Protein AF-A0A6V2D782-F1 (afdb_monomer)

Solvent-accessible surface area (backbone atoms only — not comparable to full-atom values): 64690 Å² total; per-residue (Å²): 134,88,86,92,82,90,89,81,91,81,90,84,87,89,80,93,81,90,79,91,82,93,90,82,91,89,84,89,88,83,86,89,87,86,86,83,92,83,88,86,86,84,87,84,86,88,84,93,75,94,70,86,82,79,79,68,56,70,67,58,53,47,34,75,73,65,77,50,77,82,76,84,70,82,79,63,99,72,60,80,83,54,64,54,49,36,45,28,46,38,37,25,34,32,34,75,52,55,61,30,48,61,46,50,52,53,38,48,48,33,35,40,63,30,46,91,39,35,28,56,50,98,46,83,47,19,17,33,5,10,22,37,27,31,32,51,34,57,71,33,52,40,48,54,37,35,75,74,69,72,39,83,66,71,59,88,57,37,33,32,43,21,45,29,36,24,36,60,97,37,71,64,60,41,53,52,51,51,50,47,45,52,47,48,38,46,74,71,20,33,31,75,76,52,77,42,77,58,59,68,49,70,90,73,53,16,68,69,38,58,81,62,48,50,50,46,32,31,42,36,38,27,47,75,39,88,40,72,66,57,59,70,56,43,50,36,50,36,49,45,41,51,45,45,37,50,54,52,42,30,73,74,64,36,87,87,39,56,64,45,77,40,18,65,30,43,37,38,40,35,51,60,23,38,24,38,43,75,41,50,59,60,28,33,48,65,69,64,39,82,60,44,26,20,26,34,34,40,25,27,27,31,19,46,26,64,93,74,66,44,50,85,77,17,32,36,45,74,41,36,38,71,27,38,39,55,68,25,47,60,12,56,45,51,50,54,55,12,41,64,63,62,50,40,17,88,86,53,40,85,54,33,63,56,58,57,70,56,54,61,79,90,47,51,64,60,56,30,50,40,38,46,50,52,45,47,38,50,48,21,89,55,49,64,71,56,48,48,49,50,38,45,43,51,52,49,91,73,38,82,87,59,53,69,51,52,41,22,37,51,58,38,40,52,37,67,44,60,50,66,36,37,42,26,29,39,37,39,41,79,64,50,41,45,36,35,36,29,18,50,81,37,62,36,65,43,26,37,39,30,36,72,87,44,38,39,42,37,25,48,65,81,79,41,58,81,91,71,50,77,87,42,52,69,44,78,53,65,66,50,52,41,39,46,47,37,35,36,52,88,75,48,33,74,53,54,47,68,57,56,47,49,57,61,28,62,73,52,70,35,54,61,28,40,73,74,30,46,40,49,45,69,61,53,26,72,71,49,84,88,79,76,71,82,83,74,69,89,62,42,42,29,52,37,24,41,37,71,49,27,46,54,51,47,64,56,39,45,46,38,10,30,74,67,40,30,74,57,86,85,78,82,66,73,45,44,37,43,53,71,49,44,95,62,74,66,60,79,64,62,32,50,40,80,52,54,32,61,55,56,38,37,20,42,42,63,79,86,47,44,63,59,43,44,59,55,33,60,38,30,40,53,59,43,75,34,47,82,92,58,52,76,38,26,50,23,43,35,38,69,57,44,67,38,49,74,56,42,51,54,41,51,72,42,66,45,66,41,99,88,72,46,80,69,41,37,44,45,82,43,73,37,44,35,62,51,93,52,56,44,67,38,55,53,56,42,54,53,48,50,30,52,54,49,54,48,46,50,58,33,58,98,90,55,79,35,32,36,22,38,32,44,26,32,83,77,42,53,85,67,18,40,59,53,57,61,57,54,53,40,9,28,35,41,45,48,25,40,75,70,28,45,45,48,52,30,28,37,32,36,38,29,53,62,42,66,51,51,64,41,54,48,48,35,27,18,40,42,36,65,35,36,24,34,58,47,41,53,51,50,51,44,47,37,47,75,72,42,54,45,35,75,71,69,75,48,86,81,55,62,67,56,31,51,50,20,32,47,47,8,41,50,55,39,40,45,47,55,37,10,10,43,24,43,44,42,45,54,28,43,35,42,28,50,65,39,39,36,50,20,44,23,66,72,57,31,63,55,25,42,67,88,52,51,56,90,43,61,62,44,42,65,59,56,50,41,52,27,51,50,52,23,37,40,50,33,51,53,99,47,94,87,57,77,62,64,61,48,64,57,25,72,92,49,86,39,91,95,33,43,56,41,44,80,40,74,71,30,54,52,24,43,50,46,15,72,75,68,71,36,66,66,34,40,51,51,19,50,51,48,36,58,54,29,29,46,48,25,41,73,62,36,75,58,77,87,84,80,58,80,92,75,67,74,63,78,86,78,48,84,54,68,73,60,58,41,43,77,41,63,52,72,67,51,23,52,56,82,44,54,68,67,62,54,38,49,48,11,35,53,21,53,75,51,59,20,36,16,33,29,18,70,22,23,69,65,73,79,30,68,82,48,67,42,39,35,40,26,36,49,46,38,50,62,48,30,37,69,42,68,73,52,49,54,60,30,55,26,38,31,41,45,70,35,38,30,79,48,58,26,45,38,62,76,45,62,15,90,54,22,42,65,68,44,10,62,38,31,73,51,65,55,54,48,61,44,71,29,47,27,28,40,97,70,29,49,26,58,56,36,46,32,50,50,52,51,53,52,35,73,52,24,76,87,35,48,47,28,46,26,41,45,38,60,83,51,42,70,35,50,48,46,33,56,53,67,63,40,96,59,49,78,39,77,33,57,23,69,84,44,63,63,80,67,51,47,84,60,57,68,63,54,78,68,54,77,83,74,82,78,89,84,90,82,83,87,83,85,91,84,88,87,82,88,79,92,85,84,82,87,89,86,86,88,81,92,79,90,80,93,131

Organism: NCBI:txid49249

Radius of gyration: 34.77 Å; Cα contacts (8 Å, |Δi|>4): 2317; chains: 1; bounding box: 112×91×104 Å

Secondary structure (DSSP, 8-state):
---------------------------------------------------------HHHHHHHHH----------S--GGG--EEEEEEEEEETT---BHHHHHHHHHHHHTTGGGS-B-SSTT-BS-EEEEEE--HHHHHHHHHHHHS----STTSEEEEEEEE-TT-HHHHHHHHHHHHHHHHHTT-EEEEEEEPPB--TT--HHHHHT--EEEEEEEES-SS----HHHHHHHHHHHHHHHHHHHHHHH-TT---EES--BSSEEEEEES--GGGHHHHBGGGG-TT--BSEEEEEEEEESSS---GGGSS--SSEEEEE--TTHHHHHHHHHHHTTT--BTTTBGGGGGG-----SSS-HHHHHHHHHHHHHHHSS--HHHHHHHHS--S-TT-TTS-HHHHHHHHHHHTT-----SSEEEEEESSSEEEEEE-TT--S--EEEEETTSEEEEESSS--STT--TTTEEEEEE--TTPEEEEETTTTEEEPHHHHHHHHHTSS-HHHHHHHH-EEHHHHHHTS----PPPP-TTHHHHHHHTT--HHHIIIIIHHHHHHSSPPP--S---BPPGGG-SS---GGGGEEE----SSSPPP-TTTSGGG-B--EEES----TTSPP-GGGG-SEEES-SB--HHHHHHHTSEEEPTTS-EEEEEEEEE-EEETT-HHHHHHHHHHHHHHHHHHHHH-SBTB---SEEEEE-TT-BTTEEEPPHHHHHHHHHHHHHHTT-GGGSEEEEE-SS--SHHHHHHHHHTT-SEEE-HHHHHHHHHHHHTTHHHHHHSS---HHHHHHHHHHHHHHHHHHHHHTTT--BHHHHTT---EEESSB-HHHHHHHSTT-EESS--B-HHHHHHHHHHHHHHHS-SSTTS--S-----SSS--TTSS-BSS-HHHHHHHHHHHHH--HHHHHHHHHHHHHHHHHH-HHHH------GGG---GGGSPPHHHHGGG-B-----BTTB-HHHHHHHHHHHHHHT-B-B-GGG---GGGGGSTT--SEEEE-TT-TT--HHHHHT-SEEEEE---TTSTTS--EE-GGG--HHHHHHHTS-TT--EE--SS-TT-SSHHHHHHHHHHHHHH-TT-EEEEEEE-SSSHHHHHHHHHHH-S-EEEEEPPTT--THHHHHHHHHHTTTTTS---------------------------------

InterPro domains:
  IPR002932 Glutamate synthase domain [PF01645] (911-1126)
  IPR002932 Glutamate synthase domain [cd02808] (906-1114)
  IPR006982 Glutamate synthase, central-N [PF04898] (543-842)
  IPR013785 Aldolase-type TIM barrel [G3DSA:3.20.20.70] (522-887)
  IPR013785 Aldolase-type TIM barrel [G3DSA:3.20.20.70] (888-1135)
  IPR017932 Glutamine amidotransferase type 2 domain [PF00310] (87-513)
  IPR017932 Glutamine amidotransferase type 2 domain [PS51278] (87-490)
  IPR029055 Nucleophile aminohydrolases, N-terminal [G3DSA:3.60.20.10] (87-521)
  IPR029055 Nucleophile aminohydrolases, N-terminal [SSF56235] (87-515)
  IPR050711 Electron transfer and nitrogen metabolism enzyme [PTHR11938] (83-1122)

Mean predicted aligned error: 10.86 Å

Foldseek 3Di:
DDDDDDDDDDDDDDDDDDDDDDDDDDDDDDDDDDDDDDDDDDDDDDDDDDDPPPDDPPQVVVCVVPVDDPPPDPDDLDDPLLKFKFWWKKKKFFLQFDWALVSLVLQLLLQQLGLLVWFAFPDNLFTLKKWKKFWDLQQLVQVVLCVPQVDGADDQLFKKKWKKFAFPPDPPLVVVLVVLLCVLCVVVFKDWRDKAFFDFDCVSHDDQQVVGPTRIIMTMIGCPGRHHDGSLVVLLSQLLSQLLSLVVSCVVQNNPRRIHIQEIHSTMYMQMFSGRSNRRCRGGVSSVDNSRIGRMMMIMHMHILDNRHGGQQHDDGHWKDKGWAQLLQLLQLLLLQLLLVFAAFPVCGVPVNSLPPLADSSHGSNSSVVSVLSCQCRRFPDHSVLSCCLQQPALQDLDPPDDPLLNLSNLLSLLAGDHSDFFIWMWGDPNQKTKIATHNQNLAWKWWWAFPSRMIIMISDPCSGPPPDPVGTPDTGTHDRRFMWMRGNVVSDIDGRCRSSNVVSPPDPSVVLLVQQEAELVVLLVPDPPPPDDDDPPLLLLLCLLLPHFPCCLQQAQLCLLQVLAGGDDDDFFFFAQQLLWPAQDAQLSQKDFFFDFQAFAFFFCPPVVSLFAAKHFFFAAHHSRYDDDSVSNLTYIDRFQADEPSSVVSQCDFDAHPVRDTSAHEAEQAQKFFPPPALVRNVVSLVVLQVVQVDQLPDDDPDHHGREYEHEPVPDDLGIFGDRLLLSLLLNLVSCSVVSNLNRHAYEYEHCNDAHLSSVLRSQLSAHRHYHNPSNLVSQVVCLVVVVSCVVNVDHDDSVSSVVSSSSNSVSSNSLSCSRHPHRYSSSSGNSNSIAGEADDPVSCVNGPPPHHYPHHHDDSNNNVVSSSSSSCLSVPPDPPDDSDRHHLQSSHDDVVHTQGLDDPLLVVLVVCCVVPVDPPSVVVNVVSNLVSCLSHHPLNVDDDDDDPVPDDDPVVDDDPLVVLQPDEDDQQADLNDDPCVLQVRQLVSLVSNHFYEHHPQADDLVCLVDSSQGQEYEAEQLRFLPDLSSLQSHQAYEYELAAQSDRSFFDWHQQQSQDPVSCVNRVHDHSDIDGGTSGNSQRRHLSSVLVVVVVSCVSHVNHAYEYEDEDDSSVSSVVSSNVSSHDHHYHYHYRSHHDDVSCVVPVVVPVVPVVDDDDDDDDDDDDDDDDDDDDDDDDDDDDDDDDDD

Structure (mmCIF, N/CA/C/O backbone):
data_AF-A0A6V2D782-F1
#
_entry.id   AF-A0A6V2D782-F1
#
loop_
_atom_site.group_PDB
_atom_site.id
_atom_site.type_symbol
_atom_site.label_atom_id
_atom_site.label_alt_id
_atom_site.label_comp_id
_atom_site.label_asym_id
_atom_site.label_entity_id
_atom_site.label_seq_id
_atom_site.pdbx_PDB_ins_code
_atom_site.Cartn_x
_atom_site.Cartn_y
_atom_site.Cartn_z
_atom_site.occupancy
_atom_site.B_iso_or_equiv
_atom_site.auth_seq_id
_atom_site.auth_comp_id
_atom_site.auth_asym_id
_atom_site.auth_atom_id
_atom_site.pdbx_PDB_model_num
ATOM 1 N N . MET A 1 1 ? 32.384 -57.437 3.847 1.00 28.00 1 MET A N 1
ATOM 2 C CA . MET A 1 1 ? 32.732 -57.775 2.446 1.00 28.00 1 MET A CA 1
ATOM 3 C C . MET A 1 1 ? 33.360 -56.510 1.865 1.00 28.00 1 MET A C 1
ATOM 5 O O . MET A 1 1 ? 32.739 -55.470 2.005 1.00 28.00 1 MET A O 1
ATOM 9 N N . TYR A 1 2 ? 34.686 -56.462 1.673 1.00 23.55 2 TYR A N 1
ATOM 10 C CA . TYR A 1 2 ? 35.401 -56.745 0.404 1.00 23.55 2 TYR A CA 1
ATOM 11 C C . TYR A 1 2 ? 34.936 -55.824 -0.746 1.00 23.55 2 TYR A C 1
ATOM 13 O O . TYR A 1 2 ? 33.746 -55.821 -1.023 1.00 23.55 2 TYR A O 1
ATOM 21 N N . SER A 1 3 ? 35.777 -55.041 -1.443 1.00 24.94 3 SER A N 1
ATOM 22 C CA . SER A 1 3 ? 37.262 -54.944 -1.563 1.00 24.94 3 SER A CA 1
ATOM 23 C C . SER A 1 3 ? 37.785 -53.497 -1.344 1.00 24.94 3 SER A C 1
ATOM 25 O O . SER A 1 3 ? 36.999 -52.575 -1.500 1.00 24.94 3 SER A O 1
ATOM 27 N N . ALA A 1 4 ? 39.032 -53.134 -0.982 1.00 28.69 4 ALA A N 1
ATOM 28 C CA . ALA A 1 4 ? 40.374 -53.759 -0.885 1.00 28.69 4 ALA A CA 1
ATOM 29 C C . ALA A 1 4 ? 41.418 -53.398 -1.990 1.00 28.69 4 ALA A C 1
ATOM 31 O O . ALA A 1 4 ? 41.543 -54.129 -2.965 1.00 28.69 4 ALA A O 1
ATOM 32 N N . ALA A 1 5 ? 42.222 -52.337 -1.762 1.00 27.75 5 ALA A N 1
ATOM 33 C CA . ALA A 1 5 ? 43.627 -52.090 -2.202 1.00 27.75 5 ALA A CA 1
ATOM 34 C C . ALA A 1 5 ? 44.114 -50.760 -1.541 1.00 27.75 5 ALA A C 1
ATOM 36 O O . ALA A 1 5 ? 43.370 -49.790 -1.596 1.00 27.75 5 ALA A O 1
ATOM 37 N N . ALA A 1 6 ? 45.188 -50.628 -0.734 1.00 29.55 6 ALA A N 1
ATOM 38 C CA . ALA A 1 6 ? 46.636 -50.918 -0.894 1.00 29.55 6 ALA A CA 1
ATOM 39 C C . ALA A 1 6 ? 47.326 -49.935 -1.882 1.00 29.55 6 ALA A C 1
ATOM 41 O O . ALA A 1 6 ? 46.856 -49.828 -3.005 1.00 29.55 6 ALA A O 1
ATOM 42 N N . ARG A 1 7 ? 48.415 -49.184 -1.591 1.00 27.42 7 ARG A N 1
ATOM 43 C CA . ARG A 1 7 ? 49.637 -49.317 -0.729 1.00 27.42 7 ARG A CA 1
ATOM 44 C C . ARG A 1 7 ? 50.225 -47.902 -0.393 1.00 27.42 7 ARG A C 1
ATOM 46 O O . ARG A 1 7 ? 49.743 -46.948 -0.981 1.00 27.42 7 ARG A O 1
ATOM 53 N N . ALA A 1 8 ? 51.319 -47.651 0.361 1.00 26.44 8 ALA A N 1
ATOM 54 C CA . ALA A 1 8 ? 51.933 -48.220 1.589 1.00 26.44 8 ALA A CA 1
ATOM 55 C C . ALA A 1 8 ? 53.230 -47.437 1.996 1.00 26.44 8 ALA A C 1
ATOM 57 O O . ALA A 1 8 ? 53.969 -47.049 1.100 1.00 26.44 8 ALA A O 1
ATOM 58 N N . SER A 1 9 ? 53.594 -47.393 3.301 1.00 26.50 9 SER A N 1
ATOM 59 C CA . SER A 1 9 ? 54.985 -47.214 3.850 1.00 26.50 9 SER A CA 1
ATOM 60 C C . SER A 1 9 ? 55.718 -45.847 3.660 1.00 26.50 9 SER A C 1
ATOM 62 O O . SER A 1 9 ? 55.385 -45.117 2.743 1.00 26.50 9 SER A O 1
ATOM 64 N N . ARG A 1 10 ? 56.749 -45.412 4.434 1.00 27.27 10 ARG A N 1
ATOM 65 C CA . ARG A 1 10 ? 57.406 -45.839 5.714 1.00 27.27 10 ARG A CA 1
ATOM 66 C C . ARG A 1 10 ? 58.369 -44.736 6.260 1.00 27.27 10 ARG A C 1
ATOM 68 O O . ARG A 1 10 ? 59.009 -44.085 5.452 1.00 27.27 10 ARG A O 1
ATOM 75 N N . GLN A 1 11 ? 58.609 -44.722 7.590 1.00 25.75 11 GLN A N 1
ATOM 76 C CA . GLN A 1 11 ? 59.850 -44.292 8.317 1.00 25.75 11 GLN A CA 1
ATOM 77 C C . GLN A 1 11 ? 60.359 -42.815 8.222 1.00 25.75 11 GLN A C 1
ATOM 79 O O . GLN A 1 11 ? 59.979 -42.097 7.314 1.00 25.75 11 GLN A O 1
ATOM 84 N N . ALA A 1 12 ? 61.272 -42.296 9.078 1.00 25.50 12 ALA A N 1
ATOM 85 C CA . ALA A 1 12 ? 61.469 -42.436 10.547 1.00 25.50 12 ALA A CA 1
ATOM 86 C C . ALA A 1 12 ? 62.573 -41.488 11.136 1.00 25.50 12 ALA A C 1
ATOM 88 O O . ALA A 1 12 ? 63.664 -41.419 10.588 1.00 25.50 12 ALA A O 1
ATOM 89 N N . ALA A 1 13 ? 62.332 -40.965 12.357 1.00 26.39 13 ALA A N 1
ATOM 90 C CA . ALA A 1 13 ? 63.282 -40.761 13.488 1.00 26.39 13 ALA A CA 1
ATOM 91 C C . ALA A 1 13 ? 64.352 -39.614 13.564 1.00 26.39 13 ALA A C 1
ATOM 93 O O . ALA A 1 13 ? 65.091 -39.363 12.623 1.00 26.39 13 ALA A O 1
ATOM 94 N N . ARG A 1 14 ? 64.545 -39.123 14.821 1.00 25.75 14 ARG A N 1
ATOM 95 C CA . ARG A 1 14 ? 65.728 -38.439 15.456 1.00 25.75 14 ARG A CA 1
ATOM 96 C C . ARG A 1 14 ? 66.044 -36.961 15.077 1.00 25.75 14 ARG A C 1
ATOM 98 O O . ARG A 1 14 ? 65.779 -36.568 13.957 1.00 25.75 14 ARG A O 1
ATOM 105 N N . SER A 1 15 ? 66.643 -36.095 15.931 1.00 25.30 15 SER A N 1
ATOM 106 C CA . SER A 1 15 ? 66.883 -36.074 17.412 1.00 25.30 15 SER A CA 1
ATOM 107 C C . SER A 1 15 ? 67.608 -34.783 17.911 1.00 25.30 15 SER A C 1
ATOM 109 O O . SER A 1 15 ? 68.404 -34.265 17.140 1.00 25.30 15 SER A O 1
ATOM 111 N N . VAL A 1 16 ? 67.533 -34.449 19.230 1.00 26.02 16 VAL A N 1
ATOM 112 C CA . VAL A 1 16 ? 68.593 -33.752 20.060 1.00 26.02 16 VAL A CA 1
ATOM 113 C C . VAL A 1 16 ? 68.831 -32.224 19.806 1.00 26.02 16 VAL A C 1
ATOM 115 O O . VAL A 1 16 ? 68.754 -31.802 18.666 1.00 26.02 16 VAL A O 1
ATOM 118 N N . SER A 1 17 ? 69.158 -31.308 20.759 1.00 25.42 17 SER A N 1
ATOM 119 C CA . SER A 1 17 ? 69.140 -31.265 22.257 1.00 25.42 17 SER A CA 1
ATOM 120 C C . SER A 1 17 ? 69.505 -29.868 22.870 1.00 25.42 17 SER A C 1
ATOM 122 O O . SER A 1 17 ? 70.147 -29.095 22.171 1.00 25.42 17 SER A O 1
ATOM 124 N N . ARG A 1 18 ? 69.295 -29.672 24.204 1.00 26.00 18 ARG A N 1
ATOM 125 C CA . ARG A 1 18 ? 70.013 -28.750 25.167 1.00 26.00 18 ARG A CA 1
ATOM 126 C C . ARG A 1 18 ? 69.825 -27.206 25.028 1.00 26.00 18 ARG A C 1
ATOM 128 O O . ARG A 1 18 ? 69.526 -26.747 23.940 1.00 26.00 18 ARG A O 1
ATOM 135 N N . SER A 1 19 ? 70.009 -26.337 26.052 1.00 25.30 19 SER A N 1
ATOM 136 C CA . SER A 1 19 ? 70.059 -26.446 27.548 1.00 25.30 19 SER A CA 1
ATOM 137 C C . SER A 1 19 ? 70.097 -25.055 28.263 1.00 25.30 19 SER A C 1
ATOM 139 O O . SER A 1 19 ? 70.418 -24.072 27.608 1.00 25.30 19 SER A O 1
ATOM 141 N N . SER A 1 20 ? 69.962 -25.022 29.617 1.00 25.88 20 SER A N 1
ATOM 142 C CA . SER A 1 20 ? 70.553 -24.039 30.601 1.00 25.88 20 SER A CA 1
ATOM 143 C C . SER A 1 20 ? 70.049 -22.555 30.626 1.00 25.88 20 SER A C 1
ATOM 145 O O . SER A 1 20 ? 69.699 -22.048 29.575 1.00 25.88 20 SER A O 1
ATOM 147 N N . THR A 1 21 ? 69.981 -21.754 31.728 1.00 26.00 21 THR A N 1
ATOM 148 C CA . THR A 1 21 ? 70.250 -21.889 33.206 1.00 26.00 21 THR A CA 1
ATOM 149 C C . THR A 1 21 ? 69.784 -20.654 34.053 1.00 26.00 21 THR A C 1
ATOM 151 O O . THR A 1 21 ? 69.797 -19.560 33.508 1.00 26.00 21 THR A O 1
ATOM 154 N N . LEU A 1 22 ? 69.606 -20.804 35.398 1.00 25.20 22 LEU A N 1
ATOM 155 C CA . LEU A 1 22 ? 69.752 -19.773 36.499 1.00 25.20 22 LEU A CA 1
ATOM 156 C C . LEU A 1 22 ? 68.727 -18.578 36.549 1.00 25.20 22 LEU A C 1
ATOM 158 O O . LEU A 1 22 ? 68.040 -18.366 35.566 1.00 25.20 22 LEU A O 1
ATOM 162 N N . SER A 1 23 ? 68.533 -17.710 37.581 1.00 24.89 23 SER A N 1
ATOM 163 C CA . SER A 1 23 ? 68.761 -17.601 39.069 1.00 24.89 23 SER A CA 1
ATOM 164 C C . SER A 1 23 ? 68.428 -16.136 39.527 1.00 24.89 23 SER A C 1
ATOM 166 O O . SER A 1 23 ? 68.681 -15.255 38.719 1.00 24.89 23 SER A O 1
ATOM 168 N N . ARG A 1 24 ? 67.980 -15.680 40.729 1.00 26.34 24 ARG A N 1
ATOM 169 C CA . ARG A 1 24 ? 67.422 -16.174 42.033 1.00 26.34 24 ARG A CA 1
ATOM 170 C C . ARG A 1 24 ? 66.921 -14.945 42.874 1.00 26.34 24 ARG A C 1
ATOM 172 O O . ARG A 1 24 ? 67.710 -14.019 42.992 1.00 26.34 24 ARG A O 1
ATOM 179 N N . ARG A 1 25 ? 65.802 -15.055 43.639 1.00 26.23 25 ARG A N 1
ATOM 180 C CA . ARG A 1 25 ? 65.473 -14.325 44.928 1.00 26.23 25 ARG A CA 1
ATOM 181 C C . ARG A 1 25 ? 65.303 -12.769 44.882 1.00 26.23 25 ARG A C 1
ATOM 183 O O . ARG A 1 25 ? 65.752 -12.169 43.923 1.00 26.23 25 ARG A O 1
ATOM 190 N N . SER A 1 26 ? 64.695 -12.016 45.831 1.00 24.44 26 SER A N 1
ATOM 191 C CA . SER A 1 26 ? 63.866 -12.190 47.078 1.00 24.44 26 SER A CA 1
ATOM 192 C C . SER A 1 26 ? 63.462 -10.781 47.631 1.00 24.44 26 SER A C 1
ATOM 194 O O . SER A 1 26 ? 64.194 -9.852 47.318 1.00 24.44 26 SER A O 1
ATOM 196 N N . SER A 1 27 ? 62.478 -10.492 48.515 1.00 24.42 27 SER A N 1
ATOM 197 C CA . SER A 1 27 ? 61.271 -11.165 49.080 1.00 24.42 27 SER A CA 1
ATOM 198 C C . SER A 1 27 ? 60.532 -10.243 50.103 1.00 24.42 27 SER A C 1
ATOM 200 O O . SER A 1 27 ? 61.209 -9.432 50.725 1.00 24.42 27 SER A O 1
ATOM 202 N N . ALA A 1 28 ? 59.243 -10.507 50.408 1.00 24.42 28 ALA A N 1
ATOM 203 C CA . ALA A 1 28 ? 58.399 -9.944 51.506 1.00 24.42 28 ALA A CA 1
ATOM 204 C C . ALA A 1 28 ? 57.869 -8.492 51.329 1.00 24.42 28 ALA A C 1
ATOM 206 O O . ALA A 1 28 ? 58.531 -7.679 50.697 1.00 24.42 28 ALA A O 1
ATOM 207 N N . HIS A 1 29 ? 56.690 -8.078 51.834 1.00 25.06 29 HIS A N 1
ATOM 208 C CA . HIS A 1 29 ? 55.592 -8.739 52.598 1.00 25.06 29 HIS A CA 1
ATOM 209 C C . HIS A 1 29 ? 54.271 -8.757 51.736 1.00 25.06 29 HIS A C 1
ATOM 211 O O . HIS A 1 29 ? 54.420 -8.861 50.524 1.00 25.06 29 HIS A O 1
ATOM 217 N N . THR A 1 30 ? 52.977 -8.767 52.145 1.00 24.67 30 THR A N 1
ATOM 218 C CA . THR A 1 30 ? 52.247 -8.621 53.437 1.00 24.67 30 THR A CA 1
ATOM 219 C C . THR A 1 30 ? 50.833 -9.270 53.398 1.00 24.67 30 THR A C 1
ATOM 221 O O . THR A 1 30 ? 50.215 -9.346 52.346 1.00 24.67 30 THR A O 1
ATOM 224 N N . LEU A 1 31 ? 50.336 -9.716 54.565 1.00 25.03 31 LEU A N 1
ATOM 225 C CA . LEU A 1 31 ? 48.947 -10.049 54.988 1.00 25.03 31 LEU A CA 1
ATOM 226 C C . LEU A 1 31 ? 47.845 -10.477 53.973 1.00 25.03 31 LEU A C 1
ATOM 228 O O . LEU A 1 31 ? 47.102 -9.672 53.422 1.00 25.03 31 LEU A O 1
ATOM 232 N N . THR A 1 32 ? 47.638 -11.798 53.926 1.00 24.19 32 THR A N 1
ATOM 233 C CA . THR A 1 32 ? 46.363 -12.565 53.916 1.00 24.19 32 THR A CA 1
ATOM 234 C C . THR A 1 32 ? 44.996 -11.868 53.735 1.00 24.19 32 THR A C 1
ATOM 236 O O . THR A 1 32 ? 44.562 -11.097 54.594 1.00 24.19 32 THR A O 1
ATOM 239 N N . ARG A 1 33 ? 44.186 -12.390 52.794 1.00 25.08 33 ARG A N 1
ATOM 240 C CA . ARG A 1 33 ? 42.712 -12.472 52.917 1.00 25.08 33 ARG A CA 1
ATOM 241 C C . ARG A 1 33 ? 42.146 -13.662 52.119 1.00 25.08 33 ARG A C 1
ATOM 243 O O . ARG A 1 33 ? 42.629 -13.957 51.032 1.00 25.08 33 ARG A O 1
ATOM 250 N N . SER A 1 34 ? 41.115 -14.320 52.644 1.00 25.48 34 SER A N 1
ATOM 251 C CA . SER A 1 34 ? 40.312 -15.369 51.987 1.00 25.48 34 SER A CA 1
ATOM 252 C C . SER A 1 34 ? 38.827 -14.964 52.018 1.00 25.48 34 SER A C 1
ATOM 254 O O . SER A 1 34 ? 38.442 -14.127 52.830 1.00 25.48 34 SER A O 1
ATOM 256 N N . SER A 1 35 ? 37.917 -15.485 51.190 1.00 24.69 35 SER A N 1
ATOM 257 C CA . SER A 1 35 ? 38.051 -16.117 49.865 1.00 24.69 35 SER A CA 1
ATOM 258 C C . SER A 1 35 ? 36.658 -16.187 49.220 1.00 24.69 35 SER A C 1
ATOM 260 O O . SER A 1 35 ? 35.777 -16.838 49.779 1.00 24.69 35 SER A O 1
ATOM 262 N N . ARG A 1 36 ? 36.461 -15.584 48.043 1.00 24.28 36 ARG A N 1
ATOM 263 C CA . ARG A 1 36 ? 35.363 -15.877 47.097 1.00 24.28 36 ARG A CA 1
ATOM 264 C C . ARG A 1 36 ? 35.877 -15.574 45.688 1.00 24.28 36 ARG A C 1
ATOM 266 O O . ARG A 1 36 ? 36.640 -14.629 45.515 1.00 24.28 36 ARG A O 1
ATOM 273 N N . ILE A 1 37 ? 35.553 -16.439 44.732 1.00 26.70 37 ILE A N 1
ATOM 274 C CA . ILE A 1 37 ? 36.231 -16.506 43.429 1.00 26.70 37 ILE A CA 1
ATOM 275 C C . ILE A 1 37 ? 35.490 -15.653 42.396 1.00 26.70 37 ILE A C 1
ATOM 277 O O . ILE A 1 37 ? 34.273 -15.750 42.271 1.00 26.70 37 ILE A O 1
ATOM 281 N N . ALA A 1 38 ? 36.252 -14.875 41.630 1.00 21.59 38 ALA A N 1
ATOM 282 C CA . ALA A 1 38 ? 35.842 -14.233 40.385 1.00 21.59 38 ALA A CA 1
ATOM 283 C C . ALA A 1 38 ? 36.906 -14.531 39.314 1.00 21.59 38 ALA A C 1
ATOM 285 O O . ALA A 1 38 ? 38.071 -14.738 39.660 1.00 21.59 38 ALA A O 1
ATOM 286 N N . ILE A 1 39 ? 36.516 -14.569 38.035 1.00 24.62 39 ILE A N 1
ATOM 287 C CA . ILE A 1 39 ? 37.423 -14.844 36.908 1.00 24.62 39 ILE A CA 1
ATOM 288 C C . ILE A 1 39 ? 37.221 -13.797 35.806 1.00 24.62 39 ILE A C 1
ATOM 290 O O . ILE A 1 39 ? 36.214 -13.821 35.102 1.00 24.62 39 ILE A O 1
ATOM 294 N N . PRO A 1 40 ? 38.196 -12.894 35.659 1.00 28.94 40 PRO A N 1
ATOM 295 C CA . PRO A 1 40 ? 38.655 -12.376 34.365 1.00 28.94 40 PRO A CA 1
ATOM 296 C C . PRO A 1 40 ? 40.205 -12.429 34.289 1.00 28.94 40 PRO A C 1
ATOM 298 O O . PRO A 1 40 ? 40.861 -12.544 35.321 1.00 28.94 40 PRO A O 1
ATOM 301 N N . THR A 1 41 ? 40.922 -12.340 33.164 1.00 27.28 41 THR A N 1
ATOM 302 C CA . THR A 1 41 ? 40.663 -12.397 31.703 1.00 27.28 41 THR A CA 1
ATOM 303 C C . THR A 1 41 ? 42.044 -12.505 31.033 1.00 27.28 41 THR A C 1
ATOM 305 O O . THR A 1 41 ? 42.969 -11.854 31.518 1.00 27.28 41 THR A O 1
ATOM 308 N N . ALA A 1 42 ? 42.214 -13.236 29.920 1.00 22.23 42 ALA A N 1
ATOM 309 C CA . ALA A 1 42 ? 43.456 -13.160 29.130 1.00 22.23 42 ALA A CA 1
ATOM 310 C C . ALA A 1 42 ? 43.304 -13.575 27.651 1.00 22.23 42 ALA A C 1
ATOM 312 O O . ALA A 1 42 ? 42.979 -14.716 27.330 1.00 22.23 42 ALA A O 1
ATOM 313 N N . THR A 1 43 ? 43.638 -12.643 26.761 1.00 23.33 43 THR A N 1
ATOM 314 C CA . THR A 1 43 ? 44.184 -12.849 25.406 1.00 23.33 43 THR A CA 1
ATOM 315 C C . THR A 1 43 ? 45.642 -13.362 25.496 1.00 23.33 43 THR A C 1
ATOM 317 O O . THR A 1 43 ? 46.278 -13.193 26.530 1.00 23.33 43 THR A O 1
ATOM 320 N N . SER A 1 44 ? 46.291 -13.973 24.492 1.00 24.84 44 SER A N 1
ATOM 321 C CA . SER A 1 44 ? 45.905 -14.431 23.139 1.00 24.84 44 SER A CA 1
ATOM 322 C C . SER A 1 44 ? 46.959 -15.434 22.590 1.00 24.84 44 SER A C 1
ATOM 324 O O . SER A 1 44 ? 47.930 -15.746 23.273 1.00 24.84 44 SER A O 1
ATOM 326 N N . ALA A 1 45 ? 46.797 -15.831 21.317 1.00 23.28 45 ALA A N 1
ATOM 327 C CA . ALA A 1 45 ? 47.835 -16.260 20.362 1.00 23.28 45 ALA A CA 1
ATOM 328 C C . ALA A 1 45 ? 48.220 -17.759 20.217 1.00 23.28 45 ALA A C 1
ATOM 330 O O . ALA A 1 45 ? 48.808 -18.391 21.085 1.00 23.28 45 ALA A O 1
ATOM 331 N N . LEU A 1 46 ? 48.032 -18.219 18.969 1.00 23.70 46 LEU A N 1
ATOM 332 C CA . LEU A 1 46 ? 48.856 -19.169 18.200 1.00 23.70 46 LEU A CA 1
ATOM 333 C C . LEU A 1 46 ? 48.961 -20.648 18.632 1.00 23.70 46 LEU A C 1
ATOM 335 O O . LEU A 1 46 ? 49.900 -21.060 19.305 1.00 23.70 46 LEU A O 1
ATOM 339 N N . PHE A 1 47 ? 48.198 -21.491 17.925 1.00 24.28 47 PHE A N 1
ATOM 340 C CA . PHE A 1 47 ? 48.822 -22.563 17.133 1.00 24.28 47 PHE A CA 1
ATOM 341 C C . PHE A 1 47 ? 48.121 -22.724 15.774 1.00 24.28 47 PHE A C 1
ATOM 343 O O . PHE A 1 47 ? 46.897 -22.788 15.702 1.00 24.28 47 PHE A O 1
ATOM 350 N N . ARG A 1 48 ? 48.888 -22.776 14.674 1.00 27.83 48 ARG A N 1
ATOM 351 C CA . ARG A 1 48 ? 48.352 -23.011 13.319 1.00 27.83 48 ARG A CA 1
ATOM 352 C C . ARG A 1 48 ? 48.238 -24.514 13.051 1.00 27.83 48 ARG A C 1
ATOM 354 O O . ARG A 1 48 ? 49.253 -25.204 13.037 1.00 27.83 48 ARG A O 1
ATOM 361 N N . GLY A 1 49 ? 47.037 -24.990 12.733 1.00 23.69 49 GLY A N 1
ATOM 362 C CA . GLY A 1 49 ? 46.794 -26.329 12.188 1.00 23.69 49 GLY A CA 1
ATOM 363 C C . GLY A 1 49 ? 45.648 -26.281 11.179 1.00 23.69 49 GLY A C 1
ATOM 364 O O . GLY A 1 49 ? 44.536 -25.910 11.539 1.00 23.69 49 GLY A O 1
ATOM 365 N N . ARG A 1 50 ? 45.913 -26.609 9.907 1.00 26.41 50 ARG A N 1
ATOM 366 C CA . ARG A 1 50 ? 44.884 -26.595 8.852 1.00 26.41 50 ARG A CA 1
ATOM 367 C C . ARG A 1 50 ? 43.913 -27.763 9.044 1.00 26.41 50 ARG A C 1
ATOM 369 O O . ARG A 1 50 ? 44.252 -28.895 8.712 1.00 26.41 50 ARG A O 1
ATOM 376 N N . ILE A 1 51 ? 42.702 -27.464 9.499 1.00 25.12 51 ILE A N 1
ATOM 377 C CA . ILE A 1 51 ? 41.517 -28.292 9.254 1.00 25.12 51 ILE A CA 1
ATOM 378 C C . ILE A 1 51 ? 40.794 -27.658 8.055 1.00 25.12 51 ILE A C 1
ATOM 380 O O . ILE A 1 51 ? 40.594 -26.442 8.075 1.00 25.12 51 ILE A O 1
ATOM 384 N N . PRO A 1 52 ? 40.425 -28.410 7.001 1.00 24.23 52 PRO A N 1
ATOM 385 C CA . PRO A 1 52 ? 39.572 -27.873 5.950 1.00 24.23 52 PRO A CA 1
ATOM 386 C C . PRO A 1 52 ? 38.172 -27.640 6.528 1.00 24.23 52 PRO A C 1
ATOM 388 O O . PRO A 1 52 ? 37.475 -28.592 6.884 1.00 24.23 52 PRO A O 1
ATOM 391 N N . ALA A 1 53 ? 37.773 -26.375 6.641 1.00 25.61 53 ALA A N 1
ATOM 392 C CA . ALA A 1 53 ? 36.432 -25.998 7.059 1.00 25.61 53 ALA A CA 1
ATOM 393 C C . ALA A 1 53 ? 35.441 -26.290 5.921 1.00 25.61 53 ALA A C 1
ATOM 395 O O . ALA A 1 53 ? 35.124 -25.431 5.105 1.00 25.61 53 ALA A O 1
ATOM 396 N N . LEU A 1 54 ? 34.974 -27.539 5.856 1.00 26.52 54 LEU A N 1
ATOM 397 C CA . LEU A 1 54 ? 33.791 -27.914 5.088 1.00 26.52 54 LEU A CA 1
ATOM 398 C C . LEU A 1 54 ? 32.568 -27.307 5.781 1.00 26.52 54 LEU A C 1
ATOM 400 O O . LEU A 1 54 ? 31.935 -27.947 6.623 1.00 26.52 54 LEU A O 1
ATOM 404 N N . PHE A 1 55 ? 32.280 -26.047 5.457 1.00 33.09 55 PHE A N 1
ATOM 405 C CA . PHE A 1 55 ? 31.071 -25.371 5.898 1.00 33.09 55 PHE A CA 1
ATOM 406 C C . PHE A 1 55 ? 29.856 -26.076 5.292 1.00 33.09 55 PHE A C 1
ATOM 408 O O . PHE A 1 55 ? 29.656 -26.112 4.079 1.00 33.09 55 PHE A O 1
ATOM 415 N N . TYR A 1 56 ? 29.060 -26.693 6.161 1.00 30.75 56 TYR A N 1
ATOM 416 C CA . TYR A 1 56 ? 27.749 -27.213 5.805 1.00 30.75 56 TYR A CA 1
ATOM 417 C C . TYR A 1 56 ? 26.750 -26.056 5.788 1.00 30.75 56 TYR A C 1
ATOM 419 O O . TYR A 1 56 ? 26.779 -25.219 6.689 1.00 30.75 56 TYR A O 1
ATOM 427 N N . SER A 1 57 ? 25.843 -26.041 4.808 1.00 40.88 57 SER A N 1
ATOM 428 C CA . SER A 1 57 ? 24.731 -25.085 4.780 1.00 40.88 57 SER A CA 1
ATOM 429 C C . SER A 1 57 ? 23.905 -25.157 6.068 1.00 40.88 57 SER A C 1
ATOM 431 O O . SER A 1 57 ? 23.815 -26.210 6.710 1.00 40.88 57 SER A O 1
ATOM 433 N N . THR A 1 58 ? 23.259 -24.049 6.434 1.00 41.59 58 THR A N 1
ATOM 434 C CA . THR A 1 58 ? 22.446 -23.933 7.656 1.00 41.59 58 THR A CA 1
ATOM 435 C C . THR A 1 58 ? 21.382 -25.032 7.748 1.00 41.59 58 THR A C 1
ATOM 437 O O . THR A 1 58 ? 21.185 -25.615 8.814 1.00 41.59 58 THR A O 1
ATOM 440 N N . GLU A 1 59 ? 20.772 -25.409 6.618 1.00 39.06 59 GLU A N 1
ATOM 441 C CA . GLU A 1 59 ? 19.851 -26.550 6.526 1.00 39.06 59 GLU A CA 1
ATOM 442 C C . GLU A 1 59 ? 20.496 -27.877 6.939 1.00 39.06 59 GLU A C 1
ATOM 444 O O . GLU A 1 59 ? 19.917 -28.645 7.702 1.00 39.06 59 GLU A O 1
ATOM 449 N N . ARG A 1 60 ? 21.724 -28.144 6.489 1.00 39.34 60 ARG A N 1
ATOM 450 C CA . ARG A 1 60 ? 22.435 -29.392 6.782 1.00 39.34 60 ARG A CA 1
ATOM 451 C C . ARG A 1 60 ? 22.980 -29.426 8.212 1.00 39.34 60 ARG A C 1
ATOM 453 O O . ARG A 1 60 ? 23.085 -30.501 8.798 1.00 39.34 60 ARG A O 1
ATOM 460 N N . VAL A 1 61 ? 23.238 -28.263 8.817 1.00 42.50 61 VAL A N 1
ATOM 461 C CA . VAL A 1 61 ? 23.453 -28.127 10.271 1.00 42.50 61 VAL A CA 1
ATOM 462 C C . VAL A 1 61 ? 22.163 -28.422 11.056 1.00 42.50 61 VAL A C 1
ATOM 464 O O . VAL A 1 61 ? 22.228 -29.046 12.117 1.00 42.50 61 VAL A O 1
ATOM 467 N N . LEU A 1 62 ? 20.991 -28.037 10.537 1.00 38.25 62 LEU A N 1
ATOM 468 C CA . LEU A 1 62 ? 19.684 -28.325 11.142 1.00 38.25 62 LEU A CA 1
ATOM 469 C C . LEU A 1 62 ? 19.270 -29.801 11.000 1.00 38.25 62 LEU A C 1
ATOM 471 O O . LEU A 1 62 ? 18.830 -30.390 11.990 1.00 38.25 62 LEU A O 1
ATOM 475 N N . GLU A 1 63 ? 19.477 -30.438 9.840 1.00 41.75 63 GLU A N 1
ATOM 476 C CA . GLU A 1 63 ? 19.272 -31.888 9.665 1.00 41.75 63 GLU A CA 1
ATOM 477 C C . GLU A 1 63 ? 20.132 -32.686 10.661 1.00 41.75 63 GLU A C 1
ATOM 479 O O . GLU A 1 63 ? 19.622 -33.545 11.383 1.00 41.75 63 GLU A O 1
ATOM 484 N N . LEU A 1 64 ? 21.428 -32.355 10.762 1.00 39.97 64 LEU A N 1
ATOM 485 C CA . LEU A 1 64 ? 22.368 -33.019 11.675 1.00 39.97 64 LEU A CA 1
ATOM 486 C C . LEU A 1 64 ? 22.049 -32.790 13.163 1.00 39.97 64 LEU A C 1
ATOM 488 O O . LEU A 1 64 ? 22.420 -33.622 13.990 1.00 39.97 64 LEU A O 1
ATOM 492 N N . ARG A 1 65 ? 21.369 -31.691 13.521 1.00 43.31 65 ARG A N 1
ATOM 493 C CA . ARG A 1 65 ? 20.938 -31.405 14.903 1.00 43.31 65 ARG A CA 1
ATOM 494 C C . ARG A 1 65 ? 19.597 -32.029 15.281 1.00 43.31 65 ARG A C 1
ATOM 496 O O . ARG A 1 65 ? 19.398 -32.327 16.454 1.00 43.31 65 ARG A O 1
ATOM 503 N N . THR A 1 66 ? 18.675 -32.184 14.332 1.00 47.31 66 THR A N 1
ATOM 504 C CA . THR A 1 66 ? 17.281 -32.575 14.624 1.00 47.31 66 THR A CA 1
ATOM 505 C C . THR A 1 66 ? 16.947 -34.015 14.244 1.00 47.31 66 THR A C 1
ATOM 507 O O . THR A 1 66 ? 15.960 -34.554 14.740 1.00 47.31 66 THR A O 1
ATOM 510 N N . GLY A 1 67 ? 17.727 -34.646 13.357 1.00 32.03 67 GLY A N 1
ATOM 511 C CA . GLY A 1 67 ? 17.484 -36.009 12.868 1.00 32.03 67 GLY A CA 1
ATOM 512 C C . GLY A 1 67 ? 16.227 -36.166 12.000 1.00 32.03 67 GLY A C 1
ATOM 513 O O . GLY A 1 67 ? 15.978 -37.252 11.478 1.00 32.03 67 GLY A O 1
ATOM 514 N N . LYS A 1 68 ? 15.447 -35.095 11.817 1.00 32.75 68 LYS A N 1
ATOM 515 C CA . LYS A 1 68 ? 14.295 -35.041 10.920 1.00 32.75 68 LYS A CA 1
ATOM 516 C C . LYS A 1 68 ? 14.731 -34.404 9.609 1.00 32.75 68 LYS A C 1
ATOM 518 O O . LYS A 1 68 ? 15.228 -33.280 9.601 1.00 32.75 68 LYS A O 1
ATOM 523 N N . LYS A 1 69 ? 14.465 -35.083 8.492 1.00 30.66 69 LYS A N 1
ATOM 524 C CA . LYS A 1 69 ? 14.342 -34.374 7.216 1.00 30.66 69 LYS A CA 1
ATOM 525 C C . LYS A 1 69 ? 13.199 -33.373 7.337 1.00 30.66 69 LYS A C 1
ATOM 527 O O . LYS A 1 69 ? 12.158 -33.699 7.906 1.00 30.66 69 LYS A O 1
ATOM 532 N N . LYS A 1 70 ? 13.382 -32.185 6.766 1.00 31.64 70 LYS A N 1
ATOM 533 C CA . LYS A 1 70 ? 12.295 -31.238 6.513 1.00 31.64 70 LYS A CA 1
ATOM 534 C C . LYS A 1 70 ? 11.350 -31.917 5.519 1.00 31.64 70 LYS A C 1
ATOM 536 O O . LYS A 1 70 ? 11.686 -32.041 4.343 1.00 31.64 70 LYS A O 1
ATOM 541 N N . GLU A 1 71 ? 10.228 -32.455 5.999 1.00 27.62 71 GLU A N 1
ATOM 542 C CA . GLU A 1 71 ? 9.205 -32.987 5.099 1.00 27.62 71 GLU A CA 1
ATOM 543 C C . GLU A 1 71 ? 8.757 -31.853 4.184 1.00 27.62 71 GLU A C 1
ATOM 545 O O . GLU A 1 71 ? 8.423 -30.760 4.647 1.00 27.62 71 GLU A O 1
ATOM 550 N N . PHE A 1 72 ? 8.797 -32.104 2.878 1.00 29.12 72 PHE A N 1
ATOM 551 C CA . PHE A 1 72 ? 8.411 -31.126 1.873 1.00 29.12 72 PHE A CA 1
ATOM 552 C C . PHE A 1 72 ? 6.881 -31.087 1.807 1.00 29.12 72 PHE A C 1
ATOM 554 O O . PHE A 1 72 ? 6.272 -31.569 0.851 1.00 29.12 72 PHE A O 1
ATOM 561 N N . GLN A 1 73 ? 6.255 -30.573 2.873 1.00 28.19 73 GLN A N 1
ATOM 562 C CA . GLN A 1 73 ? 4.834 -30.262 2.854 1.00 28.19 73 GLN A CA 1
ATOM 563 C C . GLN A 1 73 ? 4.578 -29.345 1.652 1.00 28.19 73 GLN A C 1
ATOM 565 O O . GLN A 1 73 ? 5.331 -28.382 1.459 1.00 28.19 73 GLN A O 1
ATOM 570 N N . PRO A 1 74 ? 3.571 -29.643 0.814 1.00 29.52 74 PRO A N 1
ATOM 571 C CA . PRO A 1 74 ? 3.284 -28.841 -0.360 1.00 29.52 74 PRO A CA 1
ATOM 572 C C . PRO A 1 74 ? 2.757 -27.477 0.091 1.00 29.52 74 PRO A C 1
ATOM 574 O O . PRO A 1 74 ? 1.560 -27.311 0.316 1.00 29.52 74 PRO A O 1
ATOM 577 N N . ARG A 1 75 ? 3.665 -26.499 0.225 1.00 42.25 75 ARG A N 1
ATOM 578 C CA . ARG A 1 75 ? 3.311 -25.085 0.380 1.00 42.25 75 ARG A CA 1
ATOM 579 C C . ARG A 1 75 ? 2.365 -24.725 -0.761 1.00 42.25 75 ARG A C 1
ATOM 581 O O . ARG A 1 75 ? 2.741 -24.790 -1.933 1.00 42.25 75 ARG A O 1
ATOM 588 N N . THR A 1 76 ? 1.131 -24.391 -0.410 1.00 49.81 76 THR A N 1
ATOM 589 C CA . THR A 1 76 ? 0.155 -23.853 -1.350 1.00 49.81 76 THR A CA 1
ATOM 590 C C . THR A 1 76 ? 0.652 -22.503 -1.874 1.00 49.81 76 THR A C 1
ATOM 592 O O . THR A 1 76 ? 1.488 -21.845 -1.262 1.00 49.81 76 THR A O 1
ATOM 595 N N . VAL A 1 77 ? 0.137 -22.060 -3.024 1.00 57.06 77 VAL A N 1
ATOM 596 C CA . VAL A 1 77 ? 0.416 -20.701 -3.548 1.00 57.06 77 VAL A CA 1
ATOM 597 C C . VAL A 1 77 ? -0.438 -19.638 -2.819 1.00 57.06 77 VAL A C 1
ATOM 599 O O . VAL A 1 77 ? -0.430 -18.466 -3.183 1.00 57.06 77 VAL A O 1
ATOM 602 N N . TYR A 1 78 ? -1.196 -20.061 -1.803 1.00 59.44 78 TYR A N 1
ATOM 603 C CA . TYR A 1 78 ? -1.969 -19.219 -0.898 1.00 59.44 78 TYR A CA 1
ATOM 604 C C . TYR A 1 78 ? -1.110 -18.833 0.307 1.00 59.44 78 TYR A C 1
ATOM 606 O O . TYR A 1 78 ? -0.429 -19.683 0.875 1.00 59.44 78 TYR A O 1
ATOM 614 N N . ASP A 1 79 ? -1.198 -17.573 0.714 1.00 61.22 79 ASP A N 1
ATOM 615 C CA . ASP A 1 79 ? -0.574 -17.033 1.917 1.00 61.22 79 ASP A CA 1
ATOM 616 C C . ASP A 1 79 ? -1.587 -16.079 2.566 1.00 61.22 79 ASP A C 1
ATOM 618 O O . ASP A 1 79 ? -2.129 -15.198 1.892 1.00 61.22 79 ASP A O 1
ATOM 622 N N . ALA A 1 80 ? -1.869 -16.274 3.857 1.00 58.34 80 ALA A N 1
ATOM 623 C CA . ALA A 1 80 ? -2.859 -15.491 4.596 1.00 58.34 80 ALA A CA 1
ATOM 624 C C . ALA A 1 80 ? -2.476 -14.003 4.730 1.00 58.34 80 ALA A C 1
ATOM 626 O O . ALA A 1 80 ? -3.345 -13.151 4.906 1.00 58.34 80 ALA A O 1
ATOM 627 N N . SER A 1 81 ? -1.190 -13.658 4.581 1.00 60.62 81 SER A N 1
ATOM 628 C CA . SER A 1 81 ? -0.710 -12.267 4.584 1.00 60.62 81 SER A CA 1
ATOM 629 C C . SER A 1 81 ? -1.066 -11.477 3.313 1.00 60.62 81 SER A C 1
ATOM 631 O O . SER A 1 81 ? -0.753 -10.289 3.213 1.00 60.62 81 SER A O 1
ATOM 633 N N . HIS A 1 82 ? -1.725 -12.116 2.338 1.00 60.66 82 HIS A N 1
ATOM 634 C CA . HIS A 1 82 ? -2.271 -11.484 1.131 1.00 60.66 82 HIS A CA 1
ATOM 635 C C . HIS A 1 82 ? -3.806 -11.364 1.145 1.00 60.66 82 HIS A C 1
ATOM 637 O O . HIS A 1 82 ? -4.400 -11.014 0.123 1.00 60.66 82 HIS A O 1
ATOM 643 N N . GLU A 1 83 ? -4.457 -11.661 2.273 1.00 55.94 83 GLU A N 1
ATOM 644 C CA . GLU A 1 83 ? -5.899 -11.469 2.451 1.00 55.94 83 GLU A CA 1
ATOM 645 C C . GLU A 1 83 ? -6.278 -9.991 2.584 1.00 55.94 83 GLU A C 1
ATOM 647 O O . GLU A 1 83 ? -5.556 -9.197 3.187 1.00 55.94 83 GLU A O 1
ATOM 652 N N . LYS A 1 84 ? -7.438 -9.634 2.024 1.00 56.97 84 LYS A N 1
ATOM 653 C CA . LYS A 1 84 ? -7.954 -8.260 1.976 1.00 56.97 84 LYS A CA 1
ATOM 654 C C . LYS A 1 84 ? -9.459 -8.227 2.258 1.00 56.97 84 LYS A C 1
ATOM 656 O O . LYS A 1 84 ? -10.188 -9.133 1.829 1.00 56.97 84 LYS A O 1
ATOM 661 N N . GLU A 1 85 ? -9.912 -7.187 2.952 1.00 53.81 85 GLU A N 1
ATOM 662 C CA . GLU A 1 85 ? -11.288 -7.001 3.439 1.00 53.81 85 GLU A CA 1
ATOM 663 C C . GLU A 1 85 ? -11.921 -5.757 2.789 1.00 53.81 85 GLU A C 1
ATOM 665 O O . GLU A 1 85 ? -11.210 -4.842 2.393 1.00 53.81 85 GLU A O 1
ATOM 670 N N . ASN A 1 86 ? -13.244 -5.732 2.625 1.00 59.09 86 ASN A N 1
ATOM 671 C CA . ASN A 1 86 ? -14.044 -4.562 2.221 1.00 59.09 86 ASN A CA 1
ATOM 672 C C . ASN A 1 86 ? -15.491 -4.779 2.695 1.00 59.09 86 ASN A C 1
ATOM 674 O O . ASN A 1 86 ? -15.887 -5.928 2.865 1.00 59.09 86 ASN A O 1
ATOM 678 N N . CYS A 1 87 ? -16.252 -3.730 3.033 1.00 71.75 87 CYS A N 1
ATOM 679 C CA . CYS A 1 87 ? -17.321 -3.903 4.032 1.00 71.75 87 CYS A CA 1
ATOM 680 C C . CYS A 1 87 ? -18.575 -3.023 3.829 1.00 71.75 87 CYS A C 1
ATOM 682 O O . CYS A 1 87 ? -18.592 -2.038 3.083 1.00 71.75 87 CYS A O 1
ATOM 684 N N . GLY A 1 88 ? -19.624 -3.328 4.595 1.00 81.06 88 GLY A N 1
ATOM 685 C CA . GLY A 1 88 ? -20.640 -2.360 5.024 1.00 81.06 88 GLY A CA 1
ATOM 686 C C . GLY A 1 88 ? -20.398 -1.968 6.485 1.00 81.06 88 GLY A C 1
ATOM 687 O O . GLY A 1 88 ? -20.186 -2.849 7.316 1.00 81.06 88 GLY A O 1
ATOM 688 N N . VAL A 1 89 ? -20.410 -0.669 6.811 1.00 90.56 89 VAL A N 1
ATOM 689 C CA . VAL A 1 89 ? -20.251 -0.167 8.193 1.00 90.56 89 VAL A CA 1
ATOM 690 C C . VAL A 1 89 ? -21.368 0.808 8.548 1.00 90.56 89 VAL A C 1
ATOM 692 O O . VAL A 1 89 ? -21.758 1.650 7.735 1.00 90.56 89 VAL A O 1
ATOM 695 N N . GLY A 1 90 ? -21.862 0.683 9.781 1.00 92.69 90 GLY A N 1
ATOM 696 C CA . GLY A 1 90 ? -22.959 1.462 10.339 1.00 92.69 90 GLY A CA 1
ATOM 697 C C . GLY A 1 90 ? -22.718 1.906 11.785 1.00 92.69 90 GLY A C 1
ATOM 698 O O . GLY A 1 90 ? -21.908 1.330 12.512 1.00 92.69 90 GLY A O 1
ATOM 699 N N . LEU A 1 91 ? -23.436 2.950 12.184 1.00 95.19 91 LEU A N 1
ATOM 700 C CA . LEU A 1 91 ? -23.411 3.604 13.488 1.00 95.19 91 LEU A CA 1
ATOM 701 C C . LEU A 1 91 ? -24.830 4.062 13.832 1.00 95.19 91 LEU A C 1
ATOM 703 O O . LEU A 1 91 ? -25.488 4.728 13.028 1.00 95.19 91 LEU A O 1
ATOM 707 N N . VAL A 1 92 ? -25.263 3.764 15.056 1.00 95.44 92 VAL A N 1
ATOM 708 C CA . VAL A 1 92 ? -26.524 4.242 15.643 1.00 95.44 92 VAL A CA 1
ATOM 709 C C . VAL A 1 92 ? -26.232 4.769 17.045 1.00 95.44 92 VAL A C 1
ATOM 711 O O . VAL A 1 92 ? -25.595 4.074 17.830 1.00 95.44 92 VAL A O 1
ATOM 714 N N . ALA A 1 93 ? -26.681 5.977 17.391 1.00 96.75 93 ALA A N 1
ATOM 715 C CA . ALA A 1 93 ? -26.471 6.549 18.727 1.00 96.75 93 ALA A CA 1
ATOM 716 C C . ALA A 1 93 ? -27.585 7.519 19.154 1.00 96.75 93 ALA A C 1
ATOM 718 O O . ALA A 1 93 ? -28.217 8.149 18.310 1.00 96.75 93 ALA A O 1
ATOM 719 N N . SER A 1 94 ? -27.790 7.689 20.463 1.00 95.19 94 SER A N 1
ATOM 720 C CA . SER A 1 94 ? -28.534 8.824 21.034 1.00 95.19 94 SER A CA 1
ATOM 721 C C . SER A 1 94 ? -27.558 9.941 21.401 1.00 95.19 94 SER A C 1
ATOM 723 O O . SER A 1 94 ? -26.628 9.691 22.163 1.00 95.19 94 SER A O 1
ATOM 725 N N . LEU A 1 95 ? -27.779 11.178 20.936 1.00 92.56 95 LEU A N 1
ATOM 726 C CA . LEU A 1 95 ? -26.928 12.320 21.319 1.00 92.56 95 LEU A CA 1
ATOM 727 C C . LEU A 1 95 ? -26.890 12.537 22.836 1.00 92.56 95 LEU A C 1
ATOM 729 O O . LEU A 1 95 ? -25.860 12.929 23.366 1.00 92.56 95 LEU A O 1
ATOM 733 N N . LYS A 1 96 ? -28.001 12.256 23.524 1.00 91.81 96 LYS A N 1
ATOM 734 C CA . LYS A 1 96 ? -28.172 12.438 24.975 1.00 91.81 96 LYS A CA 1
ATOM 735 C C . LYS A 1 96 ? -27.826 11.187 25.784 1.00 91.81 96 LYS A C 1
ATOM 737 O O . LYS A 1 96 ? -28.291 11.030 26.911 1.00 91.81 96 LYS A O 1
ATOM 742 N N . SER A 1 97 ? -27.090 10.249 25.185 1.00 92.25 97 SER A N 1
ATOM 743 C CA . SER A 1 97 ? -26.588 9.046 25.862 1.00 92.25 97 SER A CA 1
ATOM 744 C C . SER A 1 97 ? -27.690 8.153 26.463 1.00 92.25 97 SER A C 1
ATOM 746 O O . SER A 1 97 ? -27.423 7.339 27.346 1.00 92.25 97 SER A O 1
ATOM 748 N N . VAL A 1 98 ? -28.941 8.283 25.995 1.00 94.12 98 VAL A N 1
ATOM 749 C CA . VAL A 1 98 ? -30.096 7.555 26.541 1.00 94.12 98 VAL A CA 1
ATOM 750 C C . VAL A 1 98 ? -30.088 6.119 26.010 1.00 94.12 98 VAL A C 1
ATOM 752 O O . VAL A 1 98 ? -30.225 5.928 24.799 1.00 94.12 98 VAL A O 1
ATOM 755 N N . PRO A 1 99 ? -29.966 5.089 26.869 1.00 94.81 99 PRO A N 1
ATOM 756 C CA . PRO A 1 99 ? -29.988 3.712 26.409 1.00 94.81 99 PRO A CA 1
ATOM 757 C C . PRO A 1 99 ? -31.412 3.287 26.048 1.00 94.81 99 PRO A C 1
ATOM 759 O O . PRO A 1 99 ? -32.329 3.386 26.864 1.00 94.81 99 PRO A O 1
ATOM 762 N N . THR A 1 100 ? -31.606 2.779 24.831 1.00 95.94 100 THR A N 1
ATOM 763 C CA . THR A 1 100 ? -32.915 2.304 24.363 1.00 95.94 100 THR A CA 1
ATOM 764 C C . THR A 1 100 ? -32.816 0.934 23.703 1.00 95.94 100 THR A C 1
ATOM 766 O O . THR A 1 100 ? -31.755 0.505 23.246 1.00 95.94 100 THR A O 1
ATOM 769 N N . ARG A 1 101 ? -33.955 0.236 23.620 1.00 95.69 101 ARG A N 1
ATOM 770 C CA . ARG A 1 101 ? -34.083 -0.973 22.797 1.00 95.69 101 ARG A CA 1
ATOM 771 C C . ARG A 1 101 ? -34.110 -0.638 21.300 1.00 95.69 101 ARG A C 1
ATOM 773 O O . ARG A 1 101 ? -33.647 -1.442 20.499 1.00 95.69 101 ARG A O 1
ATOM 780 N N . LYS A 1 102 ? -34.603 0.555 20.929 1.00 93.31 102 LYS A N 1
ATOM 781 C CA . LYS A 1 102 ? -34.662 1.024 19.536 1.00 93.31 102 LYS A CA 1
ATOM 782 C C . LYS A 1 102 ? -33.274 1.073 18.902 1.00 93.31 102 LYS A C 1
ATOM 784 O O . LYS A 1 102 ? -33.115 0.540 17.819 1.00 93.31 102 LYS A O 1
ATOM 789 N N . ILE A 1 103 ? -32.270 1.605 19.600 1.00 95.06 103 ILE A N 1
ATOM 790 C CA . ILE A 1 103 ? -30.886 1.687 19.096 1.00 95.06 103 ILE A CA 1
ATOM 791 C C . ILE A 1 103 ? -30.321 0.306 18.733 1.00 95.06 103 ILE A C 1
ATOM 793 O O . ILE A 1 103 ? -29.626 0.177 17.732 1.00 95.06 103 ILE A O 1
ATOM 797 N N . VAL A 1 104 ? -30.657 -0.735 19.503 1.00 95.94 104 VAL A N 1
ATOM 798 C CA . VAL A 1 104 ? -30.225 -2.116 19.230 1.00 95.94 104 VAL A CA 1
ATOM 799 C C . VAL A 1 104 ? -30.947 -2.694 18.008 1.00 95.94 104 VAL A C 1
ATOM 801 O O . VAL A 1 104 ? -30.309 -3.310 17.163 1.00 95.94 104 VAL A O 1
ATOM 804 N N . VAL A 1 105 ? -32.259 -2.467 17.882 1.00 94.38 105 VAL A N 1
ATOM 805 C CA . VAL A 1 105 ? -33.056 -2.939 16.732 1.00 94.38 105 VAL A CA 1
ATOM 806 C C . VAL A 1 105 ? -32.664 -2.210 15.443 1.00 94.38 105 VAL A C 1
ATOM 808 O O . VAL A 1 105 ? -32.408 -2.861 14.437 1.00 94.38 105 VAL A O 1
ATOM 811 N N . ASP A 1 106 ? -32.544 -0.882 15.486 1.00 94.00 106 ASP A N 1
ATOM 812 C CA . ASP A 1 106 ? -32.107 -0.046 14.363 1.00 94.00 106 ASP A CA 1
ATOM 813 C C . ASP A 1 106 ? -30.702 -0.440 13.880 1.00 94.00 106 ASP A C 1
ATOM 815 O O . ASP A 1 106 ? -30.445 -0.447 12.681 1.00 94.00 106 ASP A O 1
ATOM 819 N N . ALA A 1 107 ? -29.788 -0.785 14.795 1.00 94.81 107 ALA A N 1
ATOM 820 C CA . ALA A 1 107 ? -28.438 -1.221 14.444 1.00 94.81 107 ALA A CA 1
ATOM 821 C C . ALA A 1 107 ? -28.427 -2.579 13.719 1.00 94.81 107 ALA A C 1
ATOM 823 O O . ALA A 1 107 ? -27.695 -2.740 12.744 1.00 94.81 107 ALA A O 1
ATOM 824 N N . ILE A 1 108 ? -29.256 -3.536 14.151 1.00 94.00 108 ILE A N 1
ATOM 825 C CA . ILE A 1 108 ? -29.384 -4.841 13.484 1.00 94.00 108 ILE A CA 1
ATOM 826 C C . ILE A 1 108 ? -30.080 -4.704 12.123 1.00 94.00 108 ILE A C 1
ATOM 828 O O . ILE A 1 108 ? -29.554 -5.200 11.135 1.00 94.00 108 ILE A O 1
ATOM 832 N N . GLU A 1 109 ? -31.182 -3.956 12.023 1.00 92.69 109 GLU A N 1
ATOM 833 C CA . GLU A 1 109 ? -31.832 -3.659 10.735 1.00 92.69 109 GLU A CA 1
ATOM 834 C C . GLU A 1 109 ? -30.855 -2.947 9.777 1.00 92.69 109 GLU A C 1
ATOM 836 O O . GLU A 1 109 ? -30.747 -3.324 8.613 1.00 92.69 109 GLU A O 1
ATOM 841 N N . MET A 1 110 ? -30.061 -1.983 10.263 1.00 93.19 110 MET A N 1
ATOM 842 C CA . MET A 1 110 ? -29.005 -1.330 9.476 1.00 93.19 110 MET A CA 1
ATOM 843 C C . MET A 1 110 ? -27.943 -2.318 8.974 1.00 93.19 110 MET A C 1
ATOM 845 O O . MET A 1 110 ? -27.453 -2.161 7.856 1.00 93.19 110 MET A O 1
ATOM 849 N N . LEU A 1 111 ? -27.585 -3.319 9.781 1.00 92.19 111 LEU A N 1
ATOM 850 C CA . LEU A 1 111 ? -26.641 -4.372 9.411 1.00 92.19 111 LEU A CA 1
ATOM 851 C C . LEU A 1 111 ? -27.233 -5.295 8.332 1.00 92.19 111 LEU A C 1
ATOM 853 O O . LEU A 1 111 ? -26.592 -5.510 7.304 1.00 92.19 111 LEU A O 1
ATOM 857 N N . GLU A 1 112 ? -28.469 -5.768 8.520 1.00 91.25 112 GLU A N 1
ATOM 858 C CA . GLU A 1 112 ? -29.213 -6.586 7.547 1.00 91.25 112 GLU A CA 1
ATOM 859 C C . GLU A 1 112 ? -29.394 -5.852 6.206 1.00 91.25 112 GLU A C 1
ATOM 861 O O . GLU A 1 112 ? -29.143 -6.415 5.142 1.00 91.25 112 GLU A O 1
ATOM 866 N N . ARG A 1 113 ? -29.704 -4.548 6.231 1.00 88.50 113 ARG A N 1
ATOM 867 C CA . ARG A 1 113 ? -29.831 -3.701 5.026 1.00 88.50 113 ARG A CA 1
ATOM 868 C C . ARG A 1 113 ? -28.526 -3.455 4.268 1.00 88.50 113 ARG A C 1
ATOM 870 O O . ARG A 1 113 ? -28.574 -2.845 3.203 1.00 88.50 113 ARG A O 1
ATOM 877 N N . MET A 1 114 ? -27.382 -3.897 4.788 1.00 87.12 114 MET A N 1
ATOM 878 C CA . MET A 1 114 ? -26.090 -3.845 4.100 1.00 87.12 114 MET A CA 1
ATOM 879 C C . MET A 1 114 ? -25.621 -5.219 3.593 1.00 87.12 114 MET A C 1
ATOM 881 O O . MET A 1 114 ? -24.494 -5.311 3.104 1.00 87.12 114 MET A O 1
ATOM 885 N N . SER A 1 115 ? -26.439 -6.280 3.658 1.00 83.12 115 SER A N 1
ATOM 886 C CA . SER A 1 115 ? -25.999 -7.628 3.258 1.00 83.12 115 SER A CA 1
ATOM 887 C C . SER A 1 115 ? -25.658 -7.768 1.768 1.00 83.12 115 SER A C 1
ATOM 889 O O . SER A 1 115 ? -24.812 -8.589 1.423 1.00 83.12 115 SER A O 1
ATOM 891 N N . HIS A 1 116 ? -26.152 -6.883 0.890 1.00 79.31 116 HIS A N 1
ATOM 892 C CA . HIS A 1 116 ? -25.696 -6.779 -0.510 1.00 79.31 116 HIS A CA 1
ATOM 893 C C . HIS A 1 116 ? -24.250 -6.276 -0.674 1.00 79.31 116 HIS A C 1
ATOM 895 O O . HIS A 1 116 ? -23.695 -6.387 -1.766 1.00 79.31 116 HIS A O 1
ATOM 901 N N . ARG A 1 117 ? -23.642 -5.726 0.387 1.00 74.94 117 ARG A N 1
ATOM 902 C CA . ARG A 1 117 ? -22.209 -5.375 0.462 1.00 74.94 117 ARG A CA 1
ATOM 903 C C . ARG A 1 117 ? -21.377 -6.441 1.184 1.00 74.94 117 ARG A C 1
ATOM 905 O O . ARG A 1 117 ? -20.154 -6.334 1.198 1.00 74.94 117 ARG A O 1
ATOM 912 N N . GLY A 1 118 ? -22.023 -7.423 1.815 1.00 66.69 118 GLY A N 1
ATOM 913 C CA . GLY A 1 118 ? -21.379 -8.506 2.554 1.00 66.69 118 GLY A CA 1
ATOM 914 C C . GLY A 1 118 ? -20.927 -9.647 1.643 1.00 66.69 118 GLY A C 1
ATOM 915 O O . GLY A 1 118 ? -21.459 -9.846 0.551 1.00 66.69 118 GLY A O 1
ATOM 916 N N . GLY A 1 119 ? -19.929 -10.406 2.093 1.00 66.69 119 GLY A N 1
ATOM 917 C CA . GLY A 1 119 ? -19.461 -11.598 1.394 1.00 66.69 119 GLY A CA 1
ATOM 918 C C . GLY A 1 119 ? -20.050 -12.878 1.986 1.00 66.69 119 GLY A C 1
ATOM 919 O O . GLY A 1 119 ? -20.151 -13.033 3.205 1.00 66.69 119 GLY A O 1
ATOM 920 N N . CYS A 1 120 ? -20.416 -13.814 1.114 1.00 65.12 120 CYS A N 1
ATOM 921 C CA . CYS A 1 120 ? -20.816 -15.174 1.471 1.00 65.12 120 CYS A CA 1
ATOM 922 C C . CYS A 1 120 ? -19.876 -16.200 0.819 1.00 65.12 120 CYS A C 1
ATOM 924 O O . CYS A 1 120 ? -19.222 -15.924 -0.192 1.00 65.12 120 CYS A O 1
ATOM 926 N N . GLY A 1 121 ? -19.774 -17.375 1.440 1.00 63.09 121 GLY A N 1
ATOM 927 C CA . GLY A 1 121 ? -18.988 -18.508 0.965 1.00 63.09 121 GLY A CA 1
ATOM 928 C C . GLY A 1 121 ? -19.652 -19.259 -0.193 1.00 63.09 121 GLY A C 1
ATOM 929 O O . GLY A 1 121 ? -20.560 -18.768 -0.858 1.00 63.09 121 GLY A O 1
ATOM 930 N N . CYS A 1 122 ? -19.194 -20.489 -0.445 1.00 64.81 122 CYS A N 1
ATOM 931 C CA . CYS A 1 122 ? -19.847 -21.367 -1.424 1.00 64.81 122 CYS A CA 1
ATOM 932 C C . CYS A 1 122 ? -21.192 -21.933 -0.922 1.00 64.81 122 CYS A C 1
ATOM 934 O O . CYS A 1 122 ? -22.052 -22.283 -1.729 1.00 64.81 122 CYS A O 1
ATOM 936 N N . ASP A 1 123 ? -21.371 -21.976 0.399 1.00 70.81 123 ASP A N 1
ATOM 937 C CA . ASP A 1 123 ? -22.644 -22.144 1.094 1.00 70.81 123 ASP A CA 1
ATOM 938 C C . ASP A 1 123 ? -23.202 -20.743 1.430 1.00 70.81 123 ASP A C 1
ATOM 940 O O . ASP A 1 123 ? -22.513 -19.980 2.116 1.00 70.81 123 ASP A O 1
ATOM 944 N N . PRO A 1 124 ? -24.420 -20.371 0.984 1.00 76.44 124 PRO A N 1
ATOM 945 C CA . PRO A 1 124 ? -25.053 -19.100 1.349 1.00 76.44 124 PRO A CA 1
ATOM 946 C C . PRO A 1 124 ? -25.240 -18.893 2.859 1.00 76.44 124 PRO A C 1
ATOM 948 O O . PRO A 1 124 ? -25.365 -17.752 3.296 1.00 76.44 124 PRO A O 1
ATOM 951 N N . MET A 1 125 ? -25.243 -19.968 3.657 1.00 80.50 125 MET A N 1
ATOM 952 C CA . MET A 1 125 ? -25.336 -19.907 5.121 1.00 80.50 125 MET A CA 1
ATOM 953 C C . MET A 1 125 ? -23.970 -19.673 5.805 1.00 80.50 125 MET A C 1
ATOM 955 O O . MET A 1 125 ? -23.919 -19.497 7.025 1.00 80.50 125 MET A O 1
ATOM 959 N N . SER A 1 126 ? -22.867 -19.658 5.042 1.00 82.06 126 SER A N 1
ATOM 960 C CA . SER A 1 126 ? -21.508 -19.337 5.503 1.00 82.06 126 SER A CA 1
ATOM 961 C C . SER A 1 126 ? -21.164 -17.872 5.191 1.00 82.06 126 SER A C 1
ATOM 963 O O . SER A 1 126 ? -20.697 -17.560 4.095 1.00 82.06 126 SER A O 1
ATOM 965 N N . GLY A 1 127 ? -21.367 -16.959 6.145 1.00 82.00 127 GLY A N 1
ATOM 966 C CA . GLY A 1 127 ? -20.958 -15.553 6.005 1.00 82.00 127 GLY A CA 1
ATOM 967 C C . GLY A 1 127 ? -19.449 -15.331 6.185 1.00 82.00 127 GLY A C 1
ATOM 968 O O . GLY A 1 127 ? -18.797 -16.022 6.969 1.00 82.00 127 GLY A O 1
ATOM 969 N N . ASP A 1 128 ? -18.885 -14.325 5.505 1.00 82.81 128 ASP A N 1
ATOM 970 C CA . ASP A 1 128 ? -17.472 -13.931 5.663 1.00 82.81 128 ASP A CA 1
ATOM 971 C C . ASP A 1 128 ? -17.173 -13.234 7.009 1.00 82.81 128 ASP A C 1
ATOM 973 O O . ASP A 1 128 ? -16.001 -13.057 7.366 1.00 82.81 128 ASP A O 1
ATOM 977 N N . GLY A 1 129 ? -18.214 -12.830 7.745 1.00 90.31 129 GLY A N 1
ATOM 978 C CA . GLY A 1 129 ? -18.155 -12.270 9.095 1.00 90.31 129 GLY A CA 1
ATOM 979 C C . GLY A 1 129 ? -19.104 -11.083 9.298 1.00 90.31 129 GLY A C 1
ATOM 980 O O . GLY A 1 129 ? -19.192 -10.196 8.448 1.00 90.31 129 GLY A O 1
ATOM 981 N N . ALA A 1 130 ? -19.776 -11.030 10.447 1.00 93.69 130 ALA A N 1
ATOM 982 C CA . ALA A 1 130 ? -20.661 -9.926 10.819 1.00 93.69 130 ALA A CA 1
ATOM 983 C C . ALA A 1 130 ? -20.703 -9.727 12.341 1.00 93.69 130 ALA A C 1
ATOM 985 O O . ALA A 1 130 ? -20.403 -10.647 13.114 1.00 93.69 130 ALA A O 1
ATOM 986 N N . GLY A 1 131 ? -21.095 -8.531 12.783 1.00 95.44 131 GLY A N 1
ATOM 987 C CA . GLY A 1 131 ? -21.241 -8.247 14.206 1.00 95.44 131 GLY A CA 1
ATOM 988 C C . GLY A 1 131 ? -21.693 -6.834 14.558 1.00 95.44 131 GLY A C 1
ATOM 989 O O . GLY A 1 131 ? -21.844 -5.952 13.709 1.00 95.44 131 GLY A O 1
ATOM 990 N N . ALA A 1 132 ? -21.861 -6.635 15.863 1.00 96.88 132 ALA A N 1
ATOM 991 C CA . ALA A 1 132 ? -22.238 -5.388 16.502 1.00 96.88 132 ALA A CA 1
ATOM 992 C C . ALA A 1 132 ? -21.440 -5.168 17.801 1.00 96.88 132 ALA A C 1
ATOM 994 O O . ALA A 1 132 ? -21.278 -6.068 18.628 1.00 96.88 132 ALA A O 1
ATOM 995 N N . LEU A 1 133 ? -20.961 -3.944 17.996 1.00 97.56 133 LEU A N 1
ATOM 996 C CA . LEU A 1 133 ? -20.408 -3.432 19.246 1.00 97.56 133 LEU A CA 1
ATOM 997 C C . LEU A 1 133 ? -21.466 -2.522 19.854 1.00 97.56 133 LEU A C 1
ATOM 999 O O . LEU A 1 133 ? -22.106 -1.752 19.138 1.00 97.56 133 LEU A O 1
ATOM 1003 N N . PHE A 1 134 ? -21.648 -2.607 21.167 1.00 97.88 134 PHE A N 1
ATOM 1004 C CA . PHE A 1 134 ? -22.602 -1.792 21.912 1.00 97.88 134 PHE A CA 1
ATOM 1005 C C . PHE A 1 134 ? -21.909 -1.067 23.063 1.00 97.88 134 PHE A C 1
ATOM 1007 O O . PHE A 1 134 ? -20.993 -1.612 23.687 1.00 97.88 134 PHE A O 1
ATOM 1014 N N . GLY A 1 135 ? -22.409 0.120 23.412 1.00 97.06 135 GLY A N 1
ATOM 1015 C CA . GLY A 1 135 ? -22.194 0.673 24.750 1.00 97.06 135 GLY A CA 1
ATOM 1016 C C . GLY A 1 135 ? -22.774 -0.281 25.803 1.00 97.06 135 GLY A C 1
ATOM 1017 O O . GLY A 1 135 ? -23.824 -0.887 25.567 1.00 97.06 135 GLY A O 1
ATOM 1018 N N . MET A 1 136 ? -22.086 -0.446 26.934 1.00 96.94 136 MET A N 1
ATOM 1019 C CA . MET A 1 136 ? -22.349 -1.499 27.924 1.00 96.94 136 MET A CA 1
ATOM 1020 C C . MET A 1 136 ? -23.839 -1.558 28.338 1.00 96.94 136 MET A C 1
ATOM 1022 O O . MET A 1 136 ? -24.351 -0.583 28.899 1.00 96.94 136 MET A O 1
ATOM 1026 N N . PRO A 1 137 ? -24.553 -2.680 28.103 1.00 97.00 137 PRO A N 1
ATOM 1027 C CA . PRO A 1 137 ? -25.977 -2.814 28.415 1.00 97.00 137 PRO A CA 1
ATOM 1028 C C . PRO A 1 137 ? -26.171 -3.092 29.916 1.00 97.00 137 PRO A C 1
ATOM 1030 O O . PRO A 1 137 ? -26.501 -4.199 30.342 1.00 97.00 137 PRO A O 1
ATOM 1033 N N . ASP A 1 138 ? -25.923 -2.072 30.737 1.00 96.06 138 ASP A N 1
ATOM 1034 C CA . ASP A 1 138 ? -25.759 -2.170 32.194 1.00 96.06 138 ASP A CA 1
ATOM 1035 C C . ASP A 1 138 ? -26.932 -2.861 32.916 1.00 96.06 138 ASP A C 1
ATOM 1037 O O . ASP A 1 138 ? -26.715 -3.735 33.757 1.00 96.06 138 ASP A O 1
ATOM 1041 N N . ALA A 1 139 ? -28.176 -2.553 32.537 1.00 94.44 139 ALA A N 1
ATOM 1042 C CA . ALA A 1 139 ? -29.370 -3.177 33.113 1.00 94.44 139 ALA A CA 1
ATOM 1043 C C . ALA A 1 139 ? -29.430 -4.698 32.859 1.00 94.44 139 ALA A C 1
ATOM 1045 O O . ALA A 1 139 ? -29.734 -5.476 33.768 1.00 94.44 139 ALA A O 1
ATOM 1046 N N . PHE A 1 140 ? -29.084 -5.128 31.641 1.00 97.19 140 PHE A N 1
ATOM 1047 C CA . PHE A 1 140 ? -28.989 -6.537 31.266 1.00 97.19 140 PHE A CA 1
ATOM 1048 C C . PHE A 1 140 ? -27.853 -7.230 32.028 1.00 97.19 140 PHE A C 1
ATOM 1050 O O . PHE A 1 140 ? -28.070 -8.276 32.643 1.00 97.19 140 PHE A O 1
ATOM 1057 N N . MET A 1 141 ? -26.664 -6.616 32.062 1.00 97.25 141 MET A N 1
ATOM 1058 C CA . MET A 1 141 ? -25.488 -7.177 32.739 1.00 97.25 141 MET A CA 1
ATOM 1059 C C . MET A 1 141 ? -25.704 -7.340 34.247 1.00 97.25 141 MET A C 1
ATOM 1061 O O . MET A 1 141 ? -25.310 -8.364 34.808 1.00 97.25 141 MET A O 1
ATOM 1065 N N . ARG A 1 142 ? -26.402 -6.398 34.899 1.00 95.88 142 ARG A N 1
ATOM 1066 C CA . ARG A 1 142 ? -26.826 -6.528 36.305 1.00 95.88 142 ARG A CA 1
ATOM 1067 C C . ARG A 1 142 ? -27.740 -7.726 36.528 1.00 95.88 142 ARG A C 1
ATOM 1069 O O . ARG A 1 142 ? -27.496 -8.476 37.470 1.00 95.88 142 ARG A O 1
ATOM 1076 N N . SER A 1 143 ? -28.739 -7.941 35.662 1.00 96.19 143 SER A N 1
ATOM 1077 C CA . SER A 1 143 ? -29.581 -9.144 35.738 1.00 96.19 143 SER A CA 1
ATOM 1078 C C . SER A 1 143 ? -28.719 -10.392 35.605 1.00 96.19 143 SER A C 1
ATOM 1080 O O . SER A 1 143 ? -28.650 -11.178 36.543 1.00 96.19 143 SER A O 1
ATOM 1082 N N . LYS A 1 144 ? -27.969 -10.547 34.504 1.00 96.44 144 LYS A N 1
ATOM 1083 C CA . LYS A 1 144 ? -27.243 -11.800 34.249 1.00 96.44 144 LYS A CA 1
ATOM 1084 C C . LYS A 1 144 ? -26.159 -12.086 35.294 1.00 96.44 144 LYS A C 1
ATOM 1086 O O . LYS A 1 144 ? -25.937 -13.255 35.603 1.00 96.44 144 LYS A O 1
ATOM 1091 N N . ALA A 1 145 ? -25.529 -11.069 35.890 1.00 95.69 145 ALA A N 1
ATOM 1092 C CA . ALA A 1 145 ? -24.593 -11.252 37.004 1.00 95.69 145 ALA A CA 1
ATOM 1093 C C . ALA A 1 145 ? -25.284 -11.720 38.300 1.00 95.69 145 ALA A C 1
ATOM 1095 O O . ALA A 1 145 ? -24.763 -12.583 39.013 1.00 95.69 145 ALA A O 1
ATOM 1096 N N . LYS A 1 146 ? -26.485 -11.206 38.580 1.00 95.50 146 LYS A N 1
ATOM 1097 C CA . LYS A 1 146 ? -27.324 -11.645 39.699 1.00 95.50 146 LYS A CA 1
ATOM 1098 C C . LYS A 1 146 ? -27.859 -13.062 39.484 1.00 95.50 146 LYS A C 1
ATOM 1100 O O . LYS A 1 146 ? -27.767 -13.879 40.396 1.00 95.50 146 LYS A O 1
ATOM 1105 N N . ASP A 1 147 ? -28.324 -13.359 38.274 1.00 94.88 147 ASP A N 1
ATOM 1106 C CA . ASP A 1 147 ? -28.868 -14.657 37.864 1.00 94.88 147 ASP A CA 1
ATOM 1107 C C . ASP A 1 147 ? -27.786 -15.758 37.857 1.00 94.88 147 ASP A C 1
ATOM 1109 O O . ASP A 1 147 ? -28.039 -16.877 38.297 1.00 94.88 147 ASP A O 1
ATOM 1113 N N . SER A 1 148 ? -26.567 -15.441 37.392 1.00 94.94 148 SER A N 1
ATOM 1114 C CA . SER A 1 148 ? -25.474 -16.421 37.227 1.00 94.94 148 SER A CA 1
ATOM 1115 C C . SER A 1 148 ? -24.588 -16.582 38.467 1.00 94.94 148 SER A C 1
ATOM 1117 O O . SER A 1 148 ? -24.032 -17.657 38.682 1.00 94.94 148 SER A O 1
ATOM 1119 N N . PHE A 1 149 ? -24.417 -15.524 39.271 1.00 95.88 149 PHE A N 1
ATOM 1120 C CA . PHE A 1 149 ? -23.430 -15.492 40.363 1.00 95.88 149 PHE A CA 1
ATOM 1121 C C . PHE A 1 149 ? -24.000 -15.058 41.722 1.00 95.88 149 PHE A C 1
ATOM 1123 O O . PHE A 1 149 ? -23.290 -15.124 42.725 1.00 95.88 149 PHE A O 1
ATOM 1130 N N . GLY A 1 150 ? -25.248 -14.578 41.785 1.00 94.69 150 GLY A N 1
ATOM 1131 C CA . GLY A 1 150 ? -25.819 -13.989 43.003 1.00 94.69 150 GLY A CA 1
ATOM 1132 C C . GLY A 1 150 ? -25.175 -12.656 43.412 1.00 94.69 150 GLY A C 1
ATOM 1133 O O . GLY A 1 150 ? -25.248 -12.280 44.582 1.00 94.69 150 GLY A O 1
ATOM 1134 N N . VAL A 1 151 ? -24.516 -11.955 42.480 1.00 93.69 151 VAL A N 1
ATOM 1135 C CA . VAL A 1 151 ? -23.736 -10.735 42.749 1.00 93.69 151 VAL A CA 1
ATOM 1136 C C . VAL A 1 151 ? -24.389 -9.505 42.119 1.00 93.69 151 VAL A C 1
ATOM 1138 O O . VAL A 1 151 ? -24.593 -9.453 40.910 1.00 93.69 151 VAL A O 1
ATOM 1141 N N . GLU A 1 152 ? -24.636 -8.479 42.935 1.00 94.31 152 GLU A N 1
ATOM 1142 C CA . GLU A 1 152 ? -24.923 -7.122 42.454 1.00 94.31 152 GLU A CA 1
ATOM 1143 C C . GLU A 1 152 ? -23.628 -6.475 41.932 1.00 94.31 152 GLU A C 1
ATOM 1145 O O . GLU A 1 152 ? -22.618 -6.427 42.641 1.00 94.31 152 GLU A O 1
ATOM 1150 N N . LEU A 1 153 ? -23.645 -5.969 40.696 1.00 94.88 153 LEU A N 1
ATOM 1151 C CA . LEU A 1 153 ? -22.499 -5.265 40.109 1.00 94.88 153 LEU A CA 1
ATOM 1152 C C . LEU A 1 153 ? -22.297 -3.879 40.759 1.00 94.88 153 LEU A C 1
ATOM 1154 O O . LEU A 1 153 ? -23.278 -3.243 41.156 1.00 94.88 153 LEU A O 1
ATOM 1158 N N . PRO A 1 154 ? -21.057 -3.352 40.822 1.00 94.25 154 PRO A N 1
ATOM 1159 C CA . PRO A 1 154 ? -20.809 -1.958 41.199 1.00 94.25 154 PRO A CA 1
ATOM 1160 C C . PRO A 1 154 ? -21.336 -0.993 40.113 1.00 94.25 154 PRO A C 1
ATOM 1162 O O . PRO A 1 154 ? -22.043 -1.407 39.191 1.00 94.25 154 PRO A O 1
ATOM 1165 N N . ALA A 1 155 ? -21.040 0.304 40.214 1.00 93.50 155 ALA A N 1
ATOM 1166 C CA . ALA A 1 155 ? -21.434 1.282 39.194 1.00 93.50 155 ALA A CA 1
ATOM 1167 C C . ALA A 1 155 ? -20.851 0.945 37.803 1.00 93.50 155 ALA A C 1
ATOM 1169 O O . ALA A 1 155 ? -19.831 0.260 37.699 1.00 93.50 155 ALA A O 1
ATOM 1170 N N . LEU A 1 156 ? -21.487 1.437 36.735 1.00 92.75 156 LEU A N 1
ATOM 1171 C CA . LEU A 1 156 ? -20.898 1.410 35.391 1.00 92.75 156 LEU A CA 1
ATOM 1172 C C . LEU A 1 156 ? -19.532 2.128 35.418 1.00 92.75 156 LEU A C 1
ATOM 1174 O O . LEU A 1 156 ? -19.373 3.118 36.132 1.00 92.75 156 LEU A O 1
ATOM 1178 N N . GLY A 1 157 ? -18.528 1.582 34.727 1.00 92.38 157 GLY A N 1
ATOM 1179 C CA . GLY A 1 157 ? -17.126 2.007 34.864 1.00 92.38 157 GLY A CA 1
ATOM 1180 C C . GLY A 1 157 ? -16.357 1.375 36.043 1.00 92.38 157 GLY A C 1
ATOM 1181 O O . GLY A 1 157 ? -15.132 1.453 36.080 1.00 92.38 157 GLY A O 1
ATOM 1182 N N . GLU A 1 158 ? -17.024 0.703 36.994 1.00 95.12 158 GLU A N 1
ATOM 1183 C CA . GLU A 1 158 ? -16.370 -0.050 38.088 1.00 95.12 158 GLU A CA 1
ATOM 1184 C C . GLU A 1 158 ? -16.393 -1.580 37.893 1.00 95.12 158 GLU A C 1
ATOM 1186 O O . GLU A 1 158 ? -15.848 -2.331 38.710 1.00 95.12 158 GLU A O 1
ATOM 1191 N N . TYR A 1 159 ? -16.991 -2.061 36.805 1.00 96.56 159 TYR A N 1
ATOM 1192 C CA . TYR A 1 159 ? -16.899 -3.445 36.339 1.00 96.56 159 TYR A CA 1
ATOM 1193 C C . TYR A 1 159 ? -16.636 -3.487 34.836 1.00 96.56 159 TYR A C 1
ATOM 1195 O O . TYR A 1 159 ? -16.892 -2.511 34.140 1.00 96.56 159 TYR A O 1
ATOM 1203 N N . ALA A 1 160 ? -16.131 -4.618 34.354 1.00 97.44 160 ALA A N 1
ATOM 1204 C CA . ALA A 1 160 ? -15.932 -4.906 32.943 1.00 97.44 160 ALA A CA 1
ATOM 1205 C C . ALA A 1 160 ? -16.492 -6.288 32.595 1.00 97.44 160 ALA A C 1
ATOM 1207 O O . ALA A 1 160 ? -16.493 -7.201 33.432 1.00 97.44 160 ALA A O 1
ATOM 1208 N N . VAL A 1 161 ? -16.962 -6.422 31.355 1.00 97.44 161 VAL A N 1
ATOM 1209 C CA . VAL A 1 161 ? -17.491 -7.670 30.790 1.00 97.44 161 VAL A CA 1
ATOM 1210 C C . VAL A 1 161 ? -16.803 -7.929 29.456 1.00 97.44 161 VAL A C 1
ATOM 1212 O O . VAL A 1 161 ? -16.489 -6.996 28.719 1.00 97.44 161 VAL A O 1
ATOM 1215 N N . SER A 1 162 ? -16.540 -9.196 29.150 1.00 96.69 162 SER A N 1
ATOM 1216 C CA . SER A 1 162 ? -15.827 -9.590 27.936 1.00 96.69 162 SER A CA 1
ATOM 1217 C C . SER A 1 162 ? -16.380 -10.873 27.344 1.00 96.69 162 SER A C 1
ATOM 1219 O O . SER A 1 162 ? -16.284 -11.911 27.993 1.00 96.69 162 SER A O 1
ATOM 1221 N N . ASN A 1 163 ? -16.861 -10.826 26.099 1.00 97.44 163 ASN A N 1
ATOM 1222 C CA . ASN A 1 163 ? -17.117 -12.020 25.291 1.00 97.44 163 ASN A CA 1
ATOM 1223 C C . ASN A 1 163 ? -15.769 -12.629 24.853 1.00 97.44 163 ASN A C 1
ATOM 1225 O O . ASN A 1 163 ? -15.030 -12.018 24.075 1.00 97.44 163 ASN A O 1
ATOM 1229 N N . VAL A 1 164 ? -15.440 -13.826 25.336 1.00 97.19 164 VAL A N 1
ATOM 1230 C CA . VAL A 1 164 ? -14.195 -14.547 25.027 1.00 97.19 164 VAL A CA 1
ATOM 1231 C C . VAL A 1 164 ? -14.508 -15.793 24.203 1.00 97.19 164 VAL A C 1
ATOM 1233 O O . VAL A 1 164 ? -15.385 -16.574 24.571 1.00 97.19 164 VAL A O 1
ATOM 1236 N N . PHE A 1 165 ? -13.774 -15.975 23.108 1.00 95.81 165 PHE A N 1
ATOM 1237 C CA . PHE A 1 165 ? -13.764 -17.195 22.306 1.00 95.81 165 PHE A CA 1
ATOM 1238 C C . PHE A 1 165 ? -12.698 -18.159 22.828 1.00 95.81 165 PHE A C 1
ATOM 1240 O O . PHE A 1 165 ? -11.562 -17.755 23.093 1.00 95.81 165 PHE A O 1
ATOM 1247 N N . PHE A 1 166 ? -13.070 -19.431 22.955 1.00 93.94 166 PHE A N 1
ATOM 1248 C CA . PHE A 1 166 ? -12.195 -20.529 23.350 1.00 93.94 166 PHE A CA 1
ATOM 1249 C C . PHE A 1 166 ? -12.111 -21.603 22.252 1.00 93.94 166 PHE A C 1
ATOM 1251 O O . PHE A 1 166 ? -13.073 -21.776 21.495 1.00 93.94 166 PHE A O 1
ATOM 1258 N N . PRO A 1 167 ? -11.005 -22.373 22.195 1.00 85.38 167 PRO A N 1
ATOM 1259 C CA . PRO A 1 167 ? -10.781 -23.366 21.146 1.00 85.38 167 PRO A CA 1
ATOM 1260 C C . PRO A 1 167 ? -11.870 -24.448 21.123 1.00 85.38 167 PRO A C 1
ATOM 1262 O O . PRO A 1 167 ? -12.170 -25.053 22.159 1.00 85.38 167 PRO A O 1
ATOM 1265 N N . HIS A 1 168 ? -12.424 -24.741 19.943 1.00 80.50 168 HIS A N 1
ATOM 1266 C CA . HIS A 1 168 ? -13.420 -25.804 19.784 1.00 80.50 168 HIS A CA 1
ATOM 1267 C C . HIS A 1 168 ? -12.860 -27.171 20.222 1.00 80.50 168 HIS A C 1
ATOM 1269 O O . HIS A 1 168 ? -11.692 -27.494 20.001 1.00 80.50 168 HIS A O 1
ATOM 1275 N N . GLY A 1 169 ? -13.697 -27.996 20.860 1.00 78.38 169 GLY A N 1
ATOM 1276 C CA . GLY A 1 169 ? -13.384 -29.391 21.200 1.00 78.38 169 GLY A CA 1
ATOM 1277 C C . GLY A 1 169 ? -12.299 -29.622 22.267 1.00 78.38 169 GLY A C 1
ATOM 1278 O O . GLY A 1 169 ? -12.123 -30.762 22.701 1.00 78.38 169 GLY A O 1
ATOM 1279 N N . ASN A 1 170 ? -11.588 -28.589 22.736 1.00 82.38 170 ASN A N 1
ATOM 1280 C CA . ASN A 1 170 ? -10.468 -28.728 23.673 1.00 82.38 170 ASN A CA 1
ATOM 1281 C C . ASN A 1 170 ? -10.803 -28.191 25.077 1.00 82.38 170 ASN A C 1
ATOM 1283 O O . ASN A 1 170 ? -10.440 -27.077 25.460 1.00 82.38 170 ASN A O 1
ATOM 1287 N N . ALA A 1 171 ? -11.462 -29.033 25.876 1.00 87.31 171 ALA A N 1
ATOM 1288 C CA . ALA A 1 171 ? -11.865 -28.701 27.245 1.00 87.31 171 ALA A CA 1
ATOM 1289 C C . ALA A 1 171 ? -10.689 -28.344 28.181 1.00 87.31 171 ALA A C 1
ATOM 1291 O O . ALA A 1 171 ? -10.877 -27.567 29.115 1.00 87.31 171 ALA A O 1
ATOM 1292 N N . GLN A 1 172 ? -9.485 -28.877 27.937 1.00 88.69 172 GLN A N 1
ATOM 1293 C CA . GLN A 1 172 ? -8.300 -28.560 28.741 1.00 88.69 172 GLN A CA 1
ATOM 1294 C C . GLN A 1 172 ? -7.797 -27.143 28.432 1.00 88.69 172 GLN A C 1
ATOM 1296 O O . GLN A 1 172 ? -7.666 -26.334 29.346 1.00 88.69 172 GLN A O 1
ATOM 1301 N N . ALA A 1 173 ? -7.638 -26.801 27.148 1.00 88.31 173 ALA A N 1
ATOM 1302 C CA . ALA A 1 173 ? -7.247 -25.454 26.726 1.00 88.31 173 ALA A CA 1
ATOM 1303 C C . ALA A 1 173 ? -8.225 -24.375 27.220 1.00 88.31 173 ALA A C 1
ATOM 1305 O O . ALA A 1 173 ? -7.795 -23.307 27.647 1.00 88.31 173 ALA A O 1
ATOM 1306 N N . LEU A 1 174 ? -9.531 -24.668 27.235 1.00 91.44 174 LEU A N 1
ATOM 1307 C CA . LEU A 1 174 ? -10.544 -23.786 27.820 1.00 91.44 174 LEU A CA 1
ATOM 1308 C C . LEU A 1 174 ? -10.280 -23.516 29.313 1.00 91.44 174 LEU A C 1
ATOM 1310 O O . LEU A 1 174 ? -10.303 -22.361 29.738 1.00 91.44 174 LEU A O 1
ATOM 1314 N N . VAL A 1 175 ? -9.990 -24.548 30.113 1.00 94.00 175 VAL A N 1
ATOM 1315 C CA . VAL A 1 175 ? -9.668 -24.394 31.547 1.00 94.00 175 VAL A CA 1
ATOM 1316 C C . VAL A 1 175 ? -8.360 -23.624 31.753 1.00 94.00 175 VAL A C 1
ATOM 1318 O O . VAL A 1 175 ? -8.294 -22.747 32.620 1.00 94.00 175 VAL A O 1
ATOM 1321 N N . ASP A 1 176 ? -7.338 -23.900 30.944 1.00 93.06 176 ASP A N 1
ATOM 1322 C CA . ASP A 1 176 ? -6.029 -23.255 31.063 1.00 93.06 176 ASP A CA 1
ATOM 1323 C C . ASP A 1 176 ? -6.093 -21.767 30.677 1.00 93.06 176 ASP A C 1
ATOM 1325 O O . ASP A 1 176 ? -5.649 -20.912 31.446 1.00 93.06 176 ASP A O 1
ATOM 1329 N N . CYS A 1 177 ? -6.748 -21.420 29.563 1.00 94.56 177 CYS A N 1
ATOM 1330 C CA . CYS A 1 177 ? -6.967 -20.030 29.148 1.00 94.56 177 CYS A CA 1
ATOM 1331 C C . CYS A 1 177 ? -7.777 -19.224 30.180 1.00 94.56 177 CYS A C 1
ATOM 1333 O O . CYS A 1 177 ? -7.412 -18.087 30.492 1.00 94.56 177 CYS A O 1
ATOM 1335 N N . LYS A 1 178 ? -8.826 -19.809 30.783 1.00 96.06 178 LYS A N 1
ATOM 1336 C CA . LYS A 1 178 ? -9.545 -19.165 31.901 1.00 96.06 178 LYS A CA 1
ATOM 1337 C C . LYS A 1 178 ? -8.630 -18.934 33.102 1.00 96.06 178 LYS A C 1
ATOM 1339 O O . LYS A 1 178 ? -8.655 -17.857 33.696 1.00 96.06 178 LYS A O 1
ATOM 1344 N N . THR A 1 179 ? -7.794 -19.919 33.432 1.00 96.00 179 THR A N 1
ATOM 1345 C CA . THR A 1 179 ? -6.846 -19.844 34.553 1.00 96.00 179 THR A CA 1
ATOM 1346 C C . THR A 1 179 ? -5.803 -18.740 34.343 1.00 96.00 179 THR A C 1
ATOM 1348 O O . THR A 1 179 ? -5.494 -18.015 35.292 1.00 96.00 179 THR A O 1
ATOM 1351 N N . ILE A 1 180 ? -5.314 -18.553 33.111 1.00 96.12 180 ILE A N 1
ATOM 1352 C CA . ILE A 1 180 ? -4.416 -17.450 32.730 1.00 96.12 180 ILE A CA 1
ATOM 1353 C C . ILE A 1 180 ? -5.109 -16.093 32.940 1.00 96.12 180 ILE A C 1
ATOM 1355 O O . ILE A 1 180 ? -4.587 -15.262 33.690 1.00 96.12 180 ILE A O 1
ATOM 1359 N N . LEU A 1 181 ? -6.299 -15.877 32.360 1.00 96.94 181 LEU A N 1
ATOM 1360 C CA . LEU A 1 181 ? -7.006 -14.592 32.469 1.00 96.94 181 LEU A CA 1
ATOM 1361 C C . LEU A 1 181 ? -7.355 -14.250 33.926 1.00 96.94 181 LEU A C 1
ATOM 1363 O O . LEU A 1 181 ? -7.141 -13.124 34.384 1.00 96.94 181 LEU A O 1
ATOM 1367 N N . GLU A 1 182 ? -7.837 -15.236 34.687 1.00 97.56 182 GLU A N 1
ATOM 1368 C CA . GLU A 1 182 ? -8.143 -15.068 36.104 1.00 97.56 182 GLU A CA 1
ATOM 1369 C C . GLU A 1 182 ? -6.908 -14.751 36.950 1.00 97.56 182 GLU A C 1
ATOM 1371 O O . GLU A 1 182 ? -6.991 -13.911 37.850 1.00 97.56 182 GLU A O 1
ATOM 1376 N N . ARG A 1 183 ? -5.772 -15.412 36.690 1.00 97.44 183 ARG A N 1
ATOM 1377 C CA . ARG A 1 183 ? -4.504 -15.133 37.378 1.00 97.44 183 ARG A CA 1
ATOM 1378 C C . ARG A 1 183 ? -4.064 -13.697 37.106 1.00 97.44 183 ARG A C 1
ATOM 1380 O O . ARG A 1 183 ? -3.819 -12.959 38.059 1.00 97.44 183 ARG A O 1
ATOM 1387 N N . LEU A 1 184 ? -4.025 -13.286 35.837 1.00 96.81 184 LEU A N 1
ATOM 1388 C CA . LEU A 1 184 ? -3.618 -11.938 35.434 1.00 96.81 184 LEU A CA 1
ATOM 1389 C C . LEU A 1 184 ? -4.509 -10.862 36.076 1.00 96.81 184 LEU A C 1
ATOM 1391 O O . LEU A 1 184 ? -3.989 -9.910 36.660 1.00 96.81 184 LEU A O 1
ATOM 1395 N N . ALA A 1 185 ? -5.835 -11.044 36.075 1.00 96.31 185 ALA A N 1
ATOM 1396 C CA . ALA A 1 185 ? -6.764 -10.129 36.742 1.00 96.31 185 ALA A CA 1
ATOM 1397 C C . ALA A 1 185 ? -6.511 -10.026 38.261 1.00 96.31 185 ALA A C 1
ATOM 1399 O O . ALA A 1 185 ? -6.418 -8.919 38.803 1.00 96.31 185 ALA A O 1
ATOM 1400 N N . LYS A 1 186 ? -6.334 -11.166 38.946 1.00 95.75 186 LYS A N 1
ATOM 1401 C CA . LYS A 1 186 ? -6.064 -11.222 40.396 1.00 95.75 186 LYS A CA 1
ATOM 1402 C C . LYS A 1 186 ? -4.714 -10.588 40.755 1.00 95.75 186 LYS A C 1
ATOM 1404 O O . LYS A 1 186 ? -4.628 -9.866 41.746 1.00 95.75 186 LYS A O 1
ATOM 1409 N N . GLU A 1 187 ? -3.678 -10.778 39.937 1.00 94.94 187 GLU A N 1
ATOM 1410 C CA . GLU A 1 187 ? -2.365 -10.135 40.113 1.00 94.94 187 GLU A CA 1
ATOM 1411 C C . GLU A 1 187 ? -2.416 -8.604 39.976 1.00 94.94 187 GLU A C 1
ATOM 1413 O O . GLU A 1 187 ? -1.673 -7.900 40.662 1.00 94.94 187 GLU A O 1
ATOM 1418 N N . ARG A 1 188 ? -3.278 -8.061 39.101 1.00 93.62 188 ARG A N 1
ATOM 1419 C CA . ARG A 1 188 ? -3.507 -6.603 39.014 1.00 93.62 188 ARG A CA 1
ATOM 1420 C C . ARG A 1 188 ? -4.425 -6.077 40.128 1.00 93.62 188 ARG A C 1
ATOM 1422 O O . ARG A 1 188 ? -4.646 -4.876 40.222 1.00 93.62 188 ARG A O 1
ATOM 1429 N N . GLY A 1 189 ? -4.888 -6.944 41.030 1.00 94.44 189 GLY A N 1
ATOM 1430 C CA . GLY A 1 189 ? -5.710 -6.580 42.185 1.00 94.44 189 GLY A CA 1
ATOM 1431 C C . GLY A 1 189 ? -7.192 -6.391 41.871 1.00 94.44 189 GLY A C 1
ATOM 1432 O O . GLY A 1 189 ? -7.923 -5.883 42.721 1.00 94.44 189 GLY A O 1
ATOM 1433 N N . LEU A 1 190 ? -7.641 -6.810 40.683 1.00 95.94 190 LEU A N 1
ATOM 1434 C CA . LEU A 1 190 ? -9.052 -6.842 40.310 1.00 95.94 190 LEU A CA 1
ATOM 1435 C C . LEU A 1 190 ? -9.746 -8.061 40.932 1.00 95.94 190 LEU A C 1
ATOM 1437 O O . LEU A 1 190 ? -9.117 -9.086 41.212 1.00 95.94 190 LEU A O 1
ATOM 1441 N N . LYS A 1 191 ? -11.065 -7.974 41.121 1.00 95.56 191 LYS A N 1
ATOM 1442 C CA . LYS A 1 191 ? -11.879 -9.089 41.615 1.00 95.56 191 LYS A CA 1
ATOM 1443 C C . LYS A 1 191 ? -12.616 -9.751 40.453 1.00 95.56 191 LYS A C 1
ATOM 1445 O O . LYS A 1 191 ? -13.525 -9.166 39.874 1.00 95.56 191 LYS A O 1
ATOM 1450 N N . VAL A 1 192 ? -12.261 -10.995 40.147 1.00 96.88 192 VAL A N 1
ATOM 1451 C CA . VAL A 1 192 ? -13.065 -11.860 39.268 1.00 96.88 192 VAL A CA 1
ATOM 1452 C C . VAL A 1 192 ? -14.402 -12.161 39.955 1.00 96.88 192 VAL A C 1
ATOM 1454 O O . VAL A 1 192 ? -14.413 -12.499 41.141 1.00 96.88 192 VAL A O 1
ATOM 1457 N N . ILE A 1 193 ? -15.513 -12.038 39.225 1.00 96.50 193 ILE A N 1
ATOM 1458 C CA . ILE A 1 193 ? -16.829 -12.526 39.664 1.00 96.50 193 ILE A CA 1
ATOM 1459 C C . ILE A 1 193 ? -17.005 -13.978 39.211 1.00 96.50 193 ILE A C 1
ATOM 1461 O O . ILE A 1 193 ? -17.288 -14.842 40.037 1.00 96.50 193 ILE A O 1
ATOM 1465 N N . GLY A 1 194 ? -16.810 -14.247 37.917 1.00 96.25 194 GLY A N 1
ATOM 1466 C CA . GLY A 1 194 ? -16.975 -15.576 37.338 1.00 96.25 194 GLY A CA 1
ATOM 1467 C C . GLY A 1 194 ? -17.107 -15.562 35.815 1.00 96.25 194 GLY A C 1
ATOM 1468 O O . GLY A 1 194 ? -16.860 -14.544 35.162 1.00 96.25 194 GLY A O 1
ATOM 1469 N N . TRP A 1 195 ? -17.515 -16.713 35.281 1.00 97.50 195 TRP A N 1
ATOM 1470 C CA . TRP A 1 195 ? -17.723 -16.973 33.857 1.00 97.50 195 TRP A CA 1
ATOM 1471 C C . TRP A 1 195 ? -19.180 -17.351 33.584 1.00 97.50 195 TRP A C 1
ATOM 1473 O O . TRP A 1 195 ? -19.745 -18.175 34.304 1.00 97.50 195 TRP A O 1
ATOM 1483 N N . ARG A 1 196 ? -19.779 -16.765 32.544 1.00 97.06 196 ARG A N 1
ATOM 1484 C CA . ARG A 1 196 ? -21.136 -17.071 32.073 1.00 97.06 196 ARG A CA 1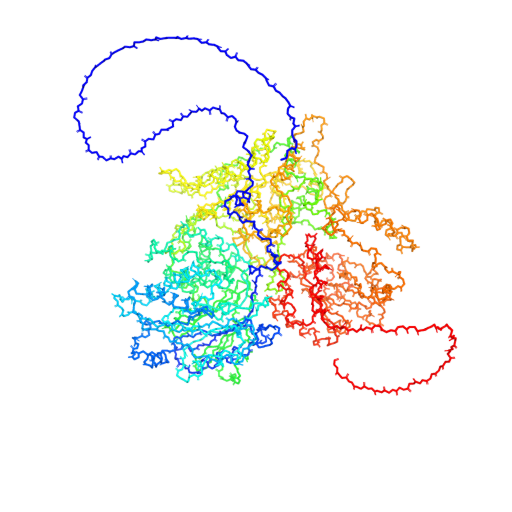
ATOM 1485 C C . ARG A 1 196 ? -21.069 -17.598 30.633 1.00 97.06 196 ARG A C 1
ATOM 1487 O O . ARG A 1 196 ? -20.654 -16.835 29.765 1.00 97.06 196 ARG A O 1
ATOM 1494 N N . PRO A 1 197 ? -21.522 -18.826 30.333 1.00 96.12 197 PRO A N 1
ATOM 1495 C CA . PRO A 1 197 ? -21.727 -19.258 28.952 1.00 96.12 197 PRO A CA 1
ATOM 1496 C C . PRO A 1 197 ? -22.694 -18.328 28.214 1.00 96.12 197 PRO A C 1
ATOM 1498 O O . PRO A 1 197 ? -23.758 -18.001 28.748 1.00 96.12 197 PRO A O 1
ATOM 1501 N N . VAL A 1 198 ? -22.325 -17.887 27.009 1.00 96.44 198 VAL A N 1
ATOM 1502 C CA . VAL A 1 198 ? -23.208 -17.057 26.178 1.00 96.44 198 VAL A CA 1
ATOM 1503 C C . VAL A 1 198 ? -24.239 -17.973 25.510 1.00 96.44 198 VAL A C 1
ATOM 1505 O O . VAL A 1 198 ? -23.843 -18.952 24.878 1.00 96.44 198 VAL A O 1
ATOM 1508 N N . PRO A 1 199 ? -25.551 -17.715 25.656 1.00 96.06 199 PRO A N 1
ATOM 1509 C CA . PRO A 1 199 ? -26.575 -18.530 25.019 1.00 96.06 199 PRO A CA 1
ATOM 1510 C C . PRO A 1 199 ? -26.603 -18.242 23.515 1.00 96.06 199 PRO A C 1
ATOM 1512 O O . PRO A 1 199 ? -26.823 -17.099 23.102 1.00 96.06 199 PRO A O 1
ATOM 1515 N N . VAL A 1 200 ? -26.389 -19.287 22.714 1.00 95.81 200 VAL A N 1
ATOM 1516 C CA . VAL A 1 200 ? -26.367 -19.213 21.249 1.00 95.81 200 VAL A CA 1
ATOM 1517 C C . VAL A 1 200 ? -27.286 -20.245 20.596 1.00 95.81 200 VAL A C 1
ATOM 1519 O O . VAL A 1 200 ? -27.564 -21.288 21.192 1.00 95.81 200 VAL A O 1
ATOM 1522 N N . ASP A 1 201 ? -27.739 -19.956 19.376 1.00 95.81 201 ASP A N 1
ATOM 1523 C CA . ASP A 1 201 ? -28.432 -20.899 18.489 1.00 95.81 201 ASP A CA 1
ATOM 1524 C C . ASP A 1 201 ? -27.655 -21.054 17.171 1.00 95.81 201 ASP A C 1
ATOM 1526 O O . ASP A 1 201 ? -27.669 -20.182 16.302 1.00 95.81 201 ASP A O 1
ATOM 1530 N N . ASN A 1 202 ? -26.959 -22.183 17.027 1.00 93.81 202 ASN A N 1
ATOM 1531 C CA . ASN A 1 202 ? -26.143 -22.507 15.858 1.00 93.81 202 ASN A CA 1
ATOM 1532 C C . ASN A 1 202 ? -26.907 -23.265 14.753 1.00 93.81 202 ASN A C 1
ATOM 1534 O O . ASN A 1 202 ? -26.313 -23.632 13.738 1.00 93.81 202 ASN A O 1
ATOM 1538 N N . SER A 1 203 ? -28.223 -23.477 14.896 1.00 93.06 203 SER A N 1
ATOM 1539 C CA . SER A 1 203 ? -29.024 -24.302 13.971 1.00 93.06 203 SER A CA 1
ATOM 1540 C C . SER A 1 203 ? -29.137 -23.751 12.543 1.00 93.06 203 SER A C 1
ATOM 1542 O O . SER A 1 203 ? -29.525 -24.482 11.630 1.00 93.06 203 SER A O 1
ATOM 1544 N N . MET A 1 204 ? -28.783 -22.479 12.346 1.00 88.94 204 MET A N 1
ATOM 1545 C CA . MET A 1 204 ? -28.808 -21.775 11.061 1.00 88.94 204 MET A CA 1
ATOM 1546 C C . MET A 1 204 ? -27.428 -21.580 10.412 1.00 88.94 204 MET A C 1
ATOM 1548 O O . MET A 1 204 ? -27.347 -20.917 9.376 1.00 88.94 204 MET A O 1
ATOM 1552 N N . LEU A 1 205 ? -26.346 -22.068 11.028 1.00 90.31 205 LEU A N 1
ATOM 1553 C CA . LEU A 1 205 ? -24.998 -21.897 10.486 1.00 90.31 205 LEU A CA 1
ATOM 1554 C C . LEU A 1 205 ? -24.779 -22.777 9.251 1.00 90.31 205 LEU A C 1
ATOM 1556 O O . LEU A 1 205 ? -25.201 -23.935 9.208 1.00 90.31 205 LEU A O 1
ATOM 1560 N N . GLY A 1 206 ? -24.060 -22.234 8.266 1.00 86.88 206 GLY A N 1
ATOM 1561 C CA . GLY A 1 206 ? -23.436 -23.037 7.220 1.00 86.88 206 GLY A CA 1
ATOM 1562 C C . GLY A 1 206 ? -22.397 -23.991 7.802 1.00 86.88 206 GLY A C 1
ATOM 1563 O O . GLY A 1 206 ? -22.000 -23.886 8.969 1.00 86.88 206 GLY A O 1
ATOM 1564 N N . ARG A 1 207 ? -21.927 -24.935 6.985 1.00 85.88 207 ARG A N 1
ATOM 1565 C CA . ARG A 1 207 ? -21.019 -25.975 7.490 1.00 85.88 207 ARG A CA 1
ATOM 1566 C C . ARG A 1 207 ? -19.698 -25.412 8.021 1.00 85.88 207 ARG A C 1
ATOM 1568 O O . ARG A 1 207 ? -19.254 -25.834 9.083 1.00 85.88 207 ARG A O 1
ATOM 1575 N N . ASP A 1 208 ? -19.068 -24.495 7.293 1.00 82.50 208 ASP A N 1
ATOM 1576 C CA . ASP A 1 208 ? -17.719 -24.022 7.631 1.00 82.50 208 ASP A CA 1
ATOM 1577 C C . ASP A 1 208 ? -17.682 -23.190 8.934 1.00 82.50 208 ASP A C 1
ATOM 1579 O O . ASP A 1 208 ? -16.776 -23.424 9.732 1.00 82.50 208 ASP A O 1
ATOM 1583 N N . PRO A 1 209 ? -18.652 -22.285 9.214 1.00 87.88 209 PRO A N 1
ATOM 1584 C CA . PRO A 1 209 ? -18.799 -21.647 10.526 1.00 87.88 209 PRO A CA 1
ATOM 1585 C C . PRO A 1 209 ? -19.059 -22.622 11.679 1.00 87.88 209 PRO A C 1
ATOM 1587 O O . PRO A 1 209 ? -18.617 -22.366 12.796 1.00 87.88 209 PRO A O 1
ATOM 1590 N N . LEU A 1 210 ? -19.789 -23.715 11.428 1.00 90.31 210 LEU A N 1
ATOM 1591 C CA . LEU A 1 210 ? -20.138 -24.713 12.444 1.00 90.31 210 LEU A CA 1
ATOM 1592 C C . LEU A 1 210 ? -18.945 -25.625 12.779 1.00 90.31 210 LEU A C 1
ATOM 1594 O O . LEU A 1 210 ? -18.657 -25.857 13.950 1.00 90.31 210 LEU A O 1
ATOM 1598 N N . ASP A 1 211 ? -18.205 -26.082 11.761 1.00 88.06 211 ASP A N 1
ATOM 1599 C CA . ASP A 1 211 ? -16.960 -26.849 11.926 1.00 88.06 211 ASP A CA 1
ATOM 1600 C C . ASP A 1 211 ? -15.843 -25.993 12.602 1.00 88.06 211 ASP A C 1
ATOM 1602 O O . ASP A 1 211 ? -14.847 -26.550 13.072 1.00 88.06 211 ASP A O 1
ATOM 1606 N N . SER A 1 212 ? -16.007 -24.659 12.699 1.00 87.50 212 SER A N 1
ATOM 1607 C CA . SER A 1 212 ? -15.083 -23.704 13.347 1.00 87.50 212 SER A CA 1
ATOM 1608 C C . SER A 1 212 ? -15.618 -23.017 14.625 1.00 87.50 212 SER A C 1
ATOM 1610 O O . SER A 1 212 ? -14.914 -22.183 15.200 1.00 87.50 212 SER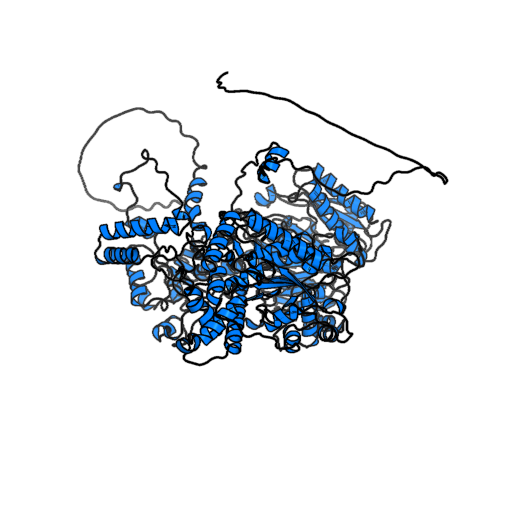 A O 1
ATOM 1612 N N . GLU A 1 213 ? -16.832 -23.346 15.087 1.00 92.56 213 GLU A N 1
ATOM 1613 C CA . GLU A 1 213 ? -17.573 -22.595 16.118 1.00 92.56 213 GLU A CA 1
ATOM 1614 C C . GLU A 1 213 ? -16.822 -22.504 17.472 1.00 92.56 213 GLU A C 1
ATOM 1616 O O . GLU A 1 213 ? -16.596 -23.532 18.125 1.00 92.56 213 GLU A O 1
ATOM 1621 N N . PRO A 1 214 ? -16.452 -21.303 17.961 1.00 92.69 214 PRO A N 1
ATOM 1622 C CA . PRO A 1 214 ? -15.735 -21.149 19.221 1.00 92.69 214 PRO A CA 1
ATOM 1623 C C . PRO A 1 214 ? -16.672 -21.263 20.426 1.00 92.69 214 PRO A C 1
ATOM 1625 O O . PRO A 1 214 ? -17.741 -20.646 20.479 1.00 92.69 214 PRO A O 1
ATOM 1628 N N . VAL A 1 215 ? -16.219 -21.952 21.478 1.00 93.94 215 VAL A N 1
ATOM 1629 C CA . VAL A 1 215 ? -16.943 -21.946 22.757 1.00 93.94 215 VAL A CA 1
ATOM 1630 C C . VAL A 1 215 ? -16.892 -20.525 23.318 1.00 93.94 215 VAL A C 1
ATOM 1632 O O . VAL A 1 215 ? -15.812 -20.009 23.604 1.00 93.94 215 VAL A O 1
ATOM 1635 N N . THR A 1 216 ? -18.051 -19.876 23.438 1.00 95.19 216 THR A N 1
ATOM 1636 C CA . THR A 1 216 ? -18.145 -18.444 23.757 1.00 95.19 216 THR A CA 1
ATOM 1637 C C . THR A 1 216 ? -18.639 -18.225 25.188 1.00 95.19 216 THR A C 1
ATOM 1639 O O . THR A 1 216 ? -19.753 -18.615 25.543 1.00 95.19 216 THR A O 1
ATOM 1642 N N . GLU A 1 217 ? -17.831 -17.565 26.022 1.00 96.75 217 GLU A N 1
ATOM 1643 C CA . GLU A 1 217 ? -18.196 -17.245 27.410 1.00 96.75 217 GLU A CA 1
ATOM 1644 C C . GLU A 1 217 ? -17.882 -15.793 27.790 1.00 96.75 217 GLU A C 1
ATOM 1646 O O . GLU A 1 217 ? -16.894 -15.205 27.351 1.00 96.75 217 GLU A O 1
ATOM 1651 N N . GLN A 1 218 ? -18.713 -15.226 28.662 1.00 97.62 218 GLN A N 1
ATOM 1652 C CA . GLN A 1 218 ? -18.537 -13.909 29.260 1.00 97.62 218 GLN A CA 1
ATOM 1653 C C . GLN A 1 218 ? -17.712 -13.975 30.543 1.00 97.62 218 GLN A C 1
ATOM 1655 O O . GLN A 1 218 ? -18.114 -14.604 31.524 1.00 97.62 218 GLN A O 1
ATOM 1660 N N . PHE A 1 219 ? -16.594 -13.256 30.555 1.00 98.00 219 PHE A N 1
ATOM 1661 C CA . PHE A 1 219 ? -15.795 -12.985 31.747 1.00 98.00 219 PHE A CA 1
ATOM 1662 C C . PHE A 1 219 ? -16.317 -11.737 32.467 1.00 98.00 219 PHE A C 1
ATOM 1664 O O . PHE A 1 219 ? -16.416 -10.677 31.848 1.00 98.00 219 PHE A O 1
ATOM 1671 N N . PHE A 1 220 ? -16.612 -11.844 33.767 1.00 98.12 220 PHE A N 1
ATOM 1672 C CA . PHE A 1 220 ? -17.035 -10.721 34.614 1.00 98.12 220 PHE A CA 1
ATOM 1673 C C . PHE A 1 220 ? -15.960 -10.379 35.658 1.00 98.12 220 PHE A C 1
ATOM 1675 O O . PHE A 1 220 ? -15.575 -11.226 36.473 1.00 98.12 220 PHE A O 1
ATOM 1682 N N . VAL A 1 221 ? -15.511 -9.119 35.686 1.00 97.06 221 VAL A N 1
ATOM 1683 C CA . VAL A 1 221 ? -14.450 -8.631 36.589 1.00 97.06 221 VAL A CA 1
ATOM 1684 C C . VAL A 1 221 ? -14.767 -7.232 37.132 1.00 97.06 221 VAL A C 1
ATOM 1686 O O . VAL A 1 221 ? -15.349 -6.409 36.431 1.00 97.06 221 VAL A O 1
ATOM 1689 N N . THR A 1 222 ? -14.389 -6.935 38.381 1.00 95.62 222 THR A N 1
ATOM 1690 C CA . THR A 1 222 ? -14.616 -5.624 39.014 1.00 95.62 222 THR A CA 1
ATOM 1691 C C . THR A 1 222 ? -13.346 -4.934 39.496 1.00 95.62 222 THR A C 1
ATOM 1693 O O . THR A 1 222 ? -12.392 -5.547 39.985 1.00 95.62 222 THR A O 1
ATOM 1696 N N . ASN A 1 223 ? -13.417 -3.606 39.463 1.00 92.44 223 ASN A N 1
ATOM 1697 C CA . ASN A 1 223 ? -12.487 -2.640 40.039 1.00 92.44 223 ASN A CA 1
ATOM 1698 C C . ASN A 1 223 ? -12.722 -2.451 41.563 1.00 92.44 223 ASN A C 1
ATOM 1700 O O . ASN A 1 223 ? -12.555 -1.370 42.125 1.00 92.44 223 ASN A O 1
ATOM 1704 N N . THR A 1 224 ? -13.182 -3.511 42.240 1.00 86.12 224 THR A N 1
ATOM 1705 C CA . THR A 1 224 ? -13.499 -3.545 43.684 1.00 86.12 224 THR A CA 1
ATOM 1706 C C . THR A 1 224 ? -12.755 -4.678 44.404 1.00 86.12 224 THR A C 1
ATOM 1708 O O . THR A 1 224 ? -13.274 -5.303 45.330 1.00 86.12 224 THR A O 1
ATOM 1711 N N . GLY A 1 225 ? -11.538 -4.977 43.936 1.00 82.00 225 GLY A N 1
ATOM 1712 C CA . GLY A 1 225 ? -10.642 -5.975 44.521 1.00 82.00 225 GLY A CA 1
ATOM 1713 C C . GLY A 1 225 ? -9.700 -5.388 45.577 1.00 82.00 225 GLY A C 1
ATOM 1714 O O . GLY A 1 225 ? -10.091 -4.548 46.383 1.00 82.00 225 GLY A O 1
ATOM 1715 N N . SER A 1 226 ? -8.444 -5.843 45.592 1.00 79.31 226 SER A N 1
ATOM 1716 C CA . SER A 1 226 ? -7.410 -5.333 46.510 1.00 79.31 226 SER A CA 1
ATOM 1717 C C . SER A 1 226 ? -6.848 -3.968 46.096 1.00 79.31 226 SER A C 1
ATOM 1719 O O . SER A 1 226 ? -6.184 -3.309 46.896 1.00 79.31 226 SER A O 1
ATOM 1721 N N . LYS A 1 227 ? -7.139 -3.530 44.867 1.00 81.62 227 LYS A N 1
ATOM 1722 C CA . LYS A 1 227 ? -6.946 -2.162 44.388 1.00 81.62 227 LYS A CA 1
ATOM 1723 C C . LYS A 1 227 ? -8.257 -1.637 43.810 1.00 81.62 227 LYS A C 1
ATOM 1725 O O . LYS A 1 227 ? -9.030 -2.401 43.233 1.00 81.62 227 LYS A O 1
ATOM 1730 N N . LYS A 1 228 ? -8.458 -0.326 43.940 1.00 88.69 228 LYS A N 1
ATOM 1731 C CA . LYS A 1 228 ? -9.452 0.436 43.186 1.00 88.69 228 LYS A CA 1
ATOM 1732 C C . LYS A 1 228 ? -8.726 1.505 42.379 1.00 88.69 228 LYS A C 1
ATOM 1734 O O . LYS A 1 228 ? -7.967 2.295 42.936 1.00 88.69 228 LYS A O 1
ATOM 1739 N N . TYR A 1 229 ? -8.953 1.477 41.079 1.00 92.50 229 TYR A N 1
ATOM 1740 C CA . TYR A 1 229 ? -8.425 2.392 40.080 1.00 92.50 229 TYR A CA 1
ATOM 1741 C C . TYR A 1 229 ? -9.491 3.433 39.697 1.00 92.50 229 TYR A C 1
ATOM 1743 O O . TYR A 1 229 ? -10.683 3.211 39.920 1.00 92.50 229 TYR A O 1
ATOM 1751 N N . ASP A 1 230 ? -9.093 4.555 39.099 1.00 93.75 230 ASP A N 1
ATOM 1752 C CA . ASP A 1 230 ? -10.011 5.383 38.306 1.00 93.75 230 ASP A CA 1
ATOM 1753 C C . ASP A 1 230 ? -10.360 4.693 36.969 1.00 93.75 230 ASP A C 1
ATOM 1755 O O . ASP A 1 230 ? -9.764 3.675 36.614 1.00 93.75 230 ASP A O 1
ATOM 1759 N N . LEU A 1 231 ? -11.309 5.254 36.213 1.00 91.56 231 LEU A N 1
ATOM 1760 C CA . LEU A 1 231 ? -11.779 4.694 34.941 1.00 91.56 231 LEU A CA 1
ATOM 1761 C C . LEU A 1 231 ? -10.663 4.546 33.886 1.00 91.56 231 LEU A C 1
ATOM 1763 O O . LEU A 1 231 ? -10.549 3.489 33.265 1.00 91.56 231 LEU A O 1
ATOM 1767 N N . ARG A 1 232 ? -9.807 5.565 33.700 1.00 92.25 232 ARG A N 1
ATOM 1768 C CA . ARG A 1 232 ? -8.723 5.529 32.697 1.00 92.25 232 ARG A CA 1
ATOM 1769 C C . ARG A 1 232 ? -7.687 4.476 33.075 1.00 92.25 232 ARG A C 1
ATOM 1771 O O . ARG A 1 232 ? -7.221 3.715 32.228 1.00 92.25 232 ARG A O 1
ATOM 1778 N N . THR A 1 233 ? -7.347 4.408 34.358 1.00 94.31 233 THR A N 1
ATOM 1779 C CA . THR A 1 233 ? -6.404 3.420 34.884 1.00 94.31 233 THR A CA 1
ATOM 1780 C C . THR A 1 233 ? -6.982 1.998 34.877 1.00 94.31 233 THR A C 1
ATOM 1782 O O . THR A 1 233 ? -6.238 1.043 34.652 1.00 94.31 233 THR A O 1
ATOM 1785 N N . PHE A 1 234 ? -8.298 1.833 35.040 1.00 95.81 234 PHE A N 1
ATOM 1786 C CA . PHE A 1 234 ? -8.963 0.537 34.894 1.00 95.81 234 PHE A CA 1
ATOM 1787 C C . PHE A 1 234 ? -8.890 0.038 33.442 1.00 95.81 234 PHE A C 1
ATOM 1789 O O . PHE A 1 234 ? -8.385 -1.060 33.219 1.00 95.81 234 PHE A O 1
ATOM 1796 N N . GLU A 1 235 ? -9.253 0.858 32.446 1.00 95.19 235 GLU A N 1
ATOM 1797 C CA . GLU A 1 235 ? -9.110 0.501 31.020 1.00 95.19 235 GLU A CA 1
ATOM 1798 C C . GLU A 1 235 ? -7.653 0.196 30.618 1.00 95.19 235 GLU A C 1
ATOM 1800 O O . GLU A 1 235 ? -7.409 -0.716 29.823 1.00 95.19 235 GLU A O 1
ATOM 1805 N N . ARG A 1 236 ? -6.670 0.904 31.200 1.00 95.12 236 ARG A N 1
ATOM 1806 C CA . ARG A 1 236 ? -5.232 0.608 31.042 1.00 95.12 236 ARG A CA 1
ATOM 1807 C C . ARG A 1 236 ? -4.875 -0.800 31.527 1.00 95.12 236 ARG A C 1
ATOM 1809 O O . ARG A 1 236 ? -4.204 -1.546 30.814 1.00 95.12 236 ARG A O 1
ATOM 1816 N N . GLU A 1 237 ? -5.325 -1.190 32.718 1.00 95.69 237 GLU A N 1
ATOM 1817 C CA . GLU A 1 237 ? -5.069 -2.538 33.242 1.00 95.69 237 GLU A CA 1
ATOM 1818 C C . GLU A 1 237 ? -5.830 -3.622 32.466 1.00 95.69 237 GLU A C 1
ATOM 1820 O O . GLU A 1 237 ? -5.279 -4.700 32.249 1.00 95.69 237 GLU A O 1
ATOM 1825 N N . LEU A 1 238 ? -7.043 -3.337 31.980 1.00 96.38 238 LEU A N 1
ATOM 1826 C CA . LEU A 1 238 ? -7.812 -4.252 31.130 1.00 96.38 238 LEU A CA 1
ATOM 1827 C C . LEU A 1 238 ? -7.105 -4.527 29.790 1.00 96.38 238 LEU A C 1
ATOM 1829 O O . LEU A 1 238 ? -6.952 -5.694 29.431 1.00 96.38 238 LEU A O 1
ATOM 1833 N N . LEU A 1 239 ? -6.571 -3.502 29.107 1.00 95.50 239 LEU A N 1
ATOM 1834 C CA . LEU A 1 239 ? -5.704 -3.686 27.927 1.00 95.50 239 LEU A CA 1
ATOM 1835 C C . LEU A 1 239 ? -4.499 -4.583 28.252 1.00 95.50 239 LEU A C 1
ATOM 1837 O O . LEU A 1 239 ? -4.209 -5.529 27.516 1.00 95.50 239 LEU A O 1
ATOM 1841 N N . ARG A 1 240 ? -3.805 -4.314 29.366 1.00 95.19 240 ARG A N 1
ATOM 1842 C CA . ARG A 1 240 ? -2.627 -5.098 29.763 1.00 95.19 240 ARG A CA 1
ATOM 1843 C C . ARG A 1 240 ? -2.972 -6.562 30.037 1.00 95.19 240 ARG A C 1
ATOM 1845 O O . ARG A 1 240 ? -2.245 -7.446 29.596 1.00 95.19 240 ARG A O 1
ATOM 1852 N N . ILE A 1 241 ? -4.077 -6.822 30.734 1.00 96.25 241 ILE A N 1
ATOM 1853 C CA . ILE A 1 241 ? -4.576 -8.178 30.992 1.00 96.25 241 ILE A CA 1
ATOM 1854 C C . ILE A 1 241 ? -4.957 -8.870 29.675 1.00 96.25 241 ILE A C 1
ATOM 1856 O O . ILE A 1 241 ? -4.587 -10.028 29.491 1.00 96.25 241 ILE A O 1
ATOM 1860 N N . ARG A 1 242 ? -5.628 -8.165 28.748 1.00 95.44 242 ARG A N 1
ATOM 1861 C CA . ARG A 1 242 ? -6.007 -8.685 27.423 1.00 95.44 242 ARG A CA 1
ATOM 1862 C C . ARG A 1 242 ? -4.784 -9.155 26.636 1.00 95.44 242 ARG A C 1
ATOM 1864 O O . ARG A 1 242 ? -4.708 -10.332 26.300 1.00 95.44 242 ARG A O 1
ATOM 1871 N N . LYS A 1 243 ? -3.816 -8.260 26.397 1.00 93.88 243 LYS A N 1
ATOM 1872 C CA . LYS A 1 243 ? -2.594 -8.562 25.630 1.00 93.88 243 LYS A CA 1
ATOM 1873 C C . LYS A 1 243 ? -1.786 -9.695 26.265 1.00 93.88 243 LYS A C 1
ATOM 1875 O O . LYS A 1 243 ? -1.524 -10.686 25.597 1.00 93.88 243 LYS A O 1
ATOM 1880 N N . MET A 1 244 ? -1.505 -9.623 27.570 1.00 94.75 244 MET A N 1
ATOM 1881 C CA . MET A 1 244 ? -0.766 -10.690 28.260 1.00 94.75 244 MET A CA 1
ATOM 1882 C C . MET A 1 244 ? -1.483 -12.048 28.211 1.00 94.75 244 MET A C 1
ATOM 1884 O O . MET A 1 244 ? -0.820 -13.078 28.138 1.00 94.75 244 MET A O 1
ATOM 1888 N N . CYS A 1 245 ? -2.820 -12.075 28.242 1.00 95.00 245 CYS A N 1
ATOM 1889 C CA . CYS A 1 245 ? -3.572 -13.324 28.145 1.00 95.00 245 CYS A CA 1
ATOM 1890 C C . CYS A 1 245 ? -3.577 -13.900 26.721 1.00 95.00 245 CYS A C 1
ATOM 1892 O O . CYS A 1 245 ? -3.465 -15.115 26.574 1.00 95.00 245 CYS A O 1
ATOM 1894 N N . GLU A 1 246 ? -3.685 -13.051 25.693 1.00 92.00 246 GLU A N 1
ATOM 1895 C CA . GLU A 1 246 ? -3.548 -13.446 24.284 1.00 92.00 246 GLU A CA 1
ATOM 1896 C C . GLU A 1 246 ? -2.139 -14.001 24.002 1.00 92.00 246 GLU A C 1
ATOM 1898 O O . GLU A 1 246 ? -2.016 -15.088 23.436 1.00 92.00 246 GLU A O 1
ATOM 1903 N N . ASP A 1 247 ? -1.087 -13.320 24.469 1.00 90.81 247 ASP A N 1
ATOM 1904 C CA . ASP A 1 247 ? 0.310 -13.731 24.273 1.00 90.81 247 ASP A CA 1
ATOM 1905 C C . ASP A 1 247 ? 0.646 -15.045 25.009 1.00 90.81 247 ASP A C 1
ATOM 1907 O O . ASP A 1 247 ? 1.259 -15.944 24.428 1.00 90.81 247 ASP A O 1
ATOM 1911 N N . GLU A 1 248 ? 0.222 -15.205 26.272 1.00 93.25 248 GLU A N 1
ATOM 1912 C CA . GLU A 1 248 ? 0.429 -16.457 27.020 1.00 93.25 248 GLU A CA 1
ATOM 1913 C C . GLU A 1 248 ? -0.365 -17.632 26.423 1.00 93.25 248 GLU A C 1
ATOM 1915 O O . GLU A 1 248 ? 0.164 -18.743 26.331 1.00 93.25 248 GLU A O 1
ATOM 1920 N N . ALA A 1 249 ? -1.603 -17.405 25.968 1.00 90.75 249 ALA A N 1
ATOM 1921 C CA . ALA A 1 249 ? -2.397 -18.438 25.304 1.00 90.75 249 ALA A CA 1
ATOM 1922 C C . ALA A 1 249 ? -1.782 -18.850 23.955 1.00 90.75 249 ALA A C 1
ATOM 1924 O O . ALA A 1 249 ? -1.672 -20.045 23.677 1.00 90.75 249 ALA A O 1
ATOM 1925 N N . ALA A 1 250 ? -1.307 -17.891 23.152 1.00 88.38 250 ALA A N 1
ATOM 1926 C CA . ALA A 1 250 ? -0.624 -18.168 21.889 1.00 88.38 250 ALA A CA 1
ATOM 1927 C C . ALA A 1 250 ? 0.718 -18.900 22.091 1.00 88.38 250 ALA A C 1
ATOM 1929 O O . ALA A 1 250 ? 1.071 -19.772 21.297 1.00 88.38 250 ALA A O 1
ATOM 1930 N N . ALA A 1 251 ? 1.447 -18.610 23.174 1.00 90.12 251 ALA A N 1
ATOM 1931 C CA . ALA A 1 251 ? 2.660 -19.344 23.543 1.00 90.12 251 ALA A CA 1
ATOM 1932 C C . ALA A 1 251 ? 2.377 -20.783 24.028 1.00 90.12 251 ALA A C 1
ATOM 1934 O O . ALA A 1 251 ? 3.218 -21.665 23.854 1.00 90.12 251 ALA A O 1
ATOM 1935 N N . MET A 1 252 ? 1.205 -21.025 24.626 1.00 90.69 252 MET A N 1
ATOM 1936 C CA . MET A 1 252 ? 0.778 -22.333 25.139 1.00 90.69 252 MET A CA 1
ATOM 1937 C C . MET A 1 252 ? 0.166 -23.241 24.059 1.00 90.69 252 MET A C 1
ATOM 1939 O O . MET A 1 252 ? 0.424 -24.444 24.051 1.00 90.69 252 MET A O 1
ATOM 1943 N N . LEU A 1 253 ? -0.660 -22.677 23.174 1.00 86.62 253 LEU A N 1
ATOM 1944 C CA . LEU A 1 253 ? -1.502 -23.412 22.219 1.00 86.62 253 LEU A CA 1
ATOM 1945 C C . LEU A 1 253 ? -1.065 -23.246 20.754 1.00 86.62 253 LEU A C 1
ATOM 1947 O O . LEU A 1 253 ? -1.522 -23.995 19.894 1.00 86.62 253 LEU A O 1
ATOM 1951 N N . GLY A 1 254 ? -0.182 -22.287 20.469 1.00 83.75 254 GLY A N 1
ATOM 1952 C CA . GLY A 1 254 ? 0.186 -21.867 19.119 1.00 83.75 254 GLY A CA 1
ATOM 1953 C C . GLY A 1 254 ? -0.594 -20.631 18.638 1.00 83.75 254 GLY A C 1
ATOM 1954 O O . GLY A 1 254 ? -1.607 -20.253 19.229 1.00 83.75 254 GLY A O 1
ATOM 1955 N N . PRO A 1 255 ? -0.135 -19.979 17.553 1.00 71.00 255 PRO A N 1
ATOM 1956 C CA . PRO A 1 255 ? -0.750 -18.753 17.036 1.00 71.00 255 PRO A CA 1
ATOM 1957 C C . PRO A 1 255 ? -2.185 -18.952 16.526 1.00 71.00 255 PRO A C 1
ATOM 1959 O O . PRO A 1 255 ? -3.009 -18.056 16.668 1.00 71.00 255 PRO A O 1
ATOM 1962 N N . GLU A 1 256 ? -2.496 -20.128 15.980 1.00 72.50 256 GLU A N 1
ATOM 1963 C CA . GLU A 1 256 ? -3.810 -20.502 15.431 1.00 72.50 256 GLU A CA 1
ATOM 1964 C C . GLU A 1 256 ? -4.711 -21.160 16.498 1.00 72.50 256 GLU A C 1
ATOM 1966 O O . GLU A 1 256 ? -5.507 -22.046 16.207 1.00 72.50 256 GLU A O 1
ATOM 1971 N N . SER A 1 257 ? -4.559 -20.768 17.768 1.00 74.44 257 SER A N 1
ATOM 1972 C CA . SER A 1 257 ? -5.216 -21.441 18.900 1.00 74.44 257 SER A CA 1
ATOM 1973 C C . SER A 1 257 ? -6.746 -21.386 18.897 1.00 74.44 257 SER A C 1
ATOM 1975 O O . SER A 1 257 ? -7.371 -22.230 19.531 1.00 74.44 257 SER A O 1
ATOM 1977 N N . GLY A 1 258 ? -7.356 -20.382 18.258 1.00 80.56 258 GLY A N 1
ATOM 1978 C CA . GLY A 1 258 ? -8.787 -20.083 18.394 1.00 80.56 258 GLY A CA 1
ATOM 1979 C C . GLY A 1 258 ? -9.173 -19.418 19.727 1.00 80.56 258 GLY A C 1
ATOM 1980 O O . GLY A 1 258 ? -10.357 -19.206 19.979 1.00 80.56 258 GLY A O 1
ATOM 1981 N N . PHE A 1 259 ? -8.205 -19.068 20.586 1.00 92.31 259 PHE A N 1
ATOM 1982 C CA . PHE A 1 259 ? -8.456 -18.227 21.758 1.00 92.31 259 PHE A CA 1
ATOM 1983 C C . PHE A 1 259 ? -8.407 -16.742 21.373 1.00 92.31 259 PHE A C 1
ATOM 1985 O O . PHE A 1 259 ? -7.390 -16.264 20.868 1.00 92.31 259 PHE A O 1
ATOM 1992 N N . TYR A 1 260 ? -9.489 -16.000 21.626 1.00 93.50 260 TYR A N 1
ATOM 1993 C CA . TYR A 1 260 ? -9.584 -14.585 21.251 1.00 93.50 260 TYR A CA 1
ATOM 1994 C C . TYR A 1 260 ? -10.492 -13.787 22.193 1.00 93.50 260 TYR A C 1
ATOM 1996 O O . TYR A 1 260 ? -11.597 -14.212 22.534 1.00 93.50 260 TYR A O 1
ATOM 2004 N N . ILE A 1 261 ? -10.049 -12.590 22.588 1.00 95.81 261 ILE A N 1
ATOM 2005 C CA . ILE A 1 261 ? -10.806 -11.685 23.459 1.00 95.81 261 ILE A CA 1
ATOM 2006 C C . ILE A 1 261 ? -11.431 -10.581 22.595 1.00 95.81 261 ILE A C 1
ATOM 2008 O O . ILE A 1 261 ? -10.736 -9.683 22.108 1.00 95.81 261 ILE A O 1
ATOM 2012 N N . ASN A 1 262 ? -12.755 -10.644 22.402 1.00 94.81 262 ASN A N 1
ATOM 2013 C CA . ASN A 1 262 ? -13.472 -9.751 21.484 1.00 94.81 262 ASN A CA 1
ATOM 2014 C C . ASN A 1 262 ? -13.446 -8.290 21.934 1.00 94.81 262 ASN A C 1
ATOM 2016 O O . ASN A 1 262 ? -13.211 -7.397 21.127 1.00 94.81 262 ASN A O 1
ATOM 2020 N N . SER A 1 263 ? -13.661 -8.067 23.227 1.00 92.75 263 SER A N 1
ATOM 2021 C CA . SER A 1 263 ? -13.661 -6.761 23.884 1.00 92.75 263 SER A CA 1
ATOM 2022 C C . SER A 1 263 ? -13.439 -6.994 25.375 1.00 92.75 263 SER A C 1
ATOM 2024 O O . SER A 1 263 ? -14.151 -7.814 25.945 1.00 92.75 263 SER A O 1
ATOM 2026 N N . LEU A 1 264 ? -12.517 -6.281 26.024 1.00 96.12 264 LEU A N 1
ATOM 2027 C CA . LEU A 1 264 ? -12.382 -6.294 27.486 1.00 96.12 264 LEU A CA 1
ATOM 2028 C C . LEU A 1 264 ? -12.368 -4.847 27.980 1.00 96.12 264 LEU A C 1
ATOM 2030 O O . LEU A 1 264 ? -11.324 -4.199 28.002 1.00 96.12 264 LEU A O 1
ATOM 2034 N N . SER A 1 265 ? -13.557 -4.340 28.306 1.00 95.81 265 SER A N 1
ATOM 2035 C CA . SER A 1 265 ? -13.790 -2.950 28.696 1.00 95.81 265 SER A CA 1
ATOM 2036 C C . SER A 1 265 ? -14.930 -2.848 29.712 1.00 95.81 265 SER A C 1
ATOM 2038 O O . SER A 1 265 ? -15.779 -3.736 29.836 1.00 95.81 265 SER A O 1
ATOM 2040 N N . SER A 1 266 ? -14.934 -1.744 30.447 1.00 96.00 266 SER A N 1
ATOM 2041 C CA . SER A 1 266 ? -16.019 -1.300 31.317 1.00 96.00 266 SER A CA 1
ATOM 2042 C C . SER A 1 266 ? -17.122 -0.529 30.585 1.00 96.00 266 SER A C 1
ATOM 2044 O O . SER A 1 266 ? -18.223 -0.408 31.118 1.00 96.00 266 SER A O 1
ATOM 2046 N N . GLN A 1 267 ? -16.848 -0.052 29.363 1.00 95.38 267 GLN A N 1
ATOM 2047 C CA . GLN A 1 267 ? -17.736 0.844 28.613 1.00 95.38 267 GLN A CA 1
ATOM 2048 C C . GLN A 1 267 ? -18.393 0.203 27.383 1.00 95.38 267 GLN A C 1
ATOM 2050 O O . GLN A 1 267 ? -19.470 0.640 26.978 1.00 95.38 267 GLN A O 1
ATOM 2055 N N . THR A 1 268 ? -17.782 -0.823 26.781 1.00 96.44 268 THR A N 1
ATOM 2056 C CA . THR A 1 268 ? -18.251 -1.438 25.525 1.00 96.44 268 THR A CA 1
ATOM 2057 C C . THR A 1 268 ? -18.227 -2.966 25.567 1.00 96.44 268 THR A C 1
ATOM 2059 O O . THR A 1 268 ? -17.479 -3.571 26.337 1.00 96.44 268 THR A O 1
ATOM 2062 N N . ILE A 1 269 ? -19.050 -3.601 24.725 1.00 97.50 269 ILE A N 1
ATOM 2063 C CA . ILE A 1 269 ? -19.030 -5.051 24.495 1.00 97.50 269 ILE A CA 1
ATOM 2064 C C . ILE A 1 269 ? -19.305 -5.390 23.021 1.00 97.50 269 ILE A C 1
ATOM 2066 O O . ILE A 1 269 ? -20.221 -4.834 22.413 1.00 97.50 269 ILE A O 1
ATOM 2070 N N . THR A 1 270 ? -18.528 -6.320 22.458 1.00 97.38 270 THR A N 1
ATOM 2071 C CA . THR A 1 270 ? -18.627 -6.757 21.053 1.00 97.38 270 THR A CA 1
ATOM 2072 C C . THR A 1 270 ? -19.253 -8.150 20.934 1.00 97.38 270 THR A C 1
ATOM 2074 O O . THR A 1 270 ? -18.762 -9.111 21.530 1.00 97.38 270 THR A O 1
ATOM 2077 N N . TYR A 1 271 ? -20.302 -8.275 20.119 1.00 97.50 271 TYR A N 1
ATOM 2078 C CA . TYR A 1 271 ? -20.918 -9.532 19.682 1.00 97.50 271 TYR A CA 1
ATOM 2079 C C . TYR A 1 271 ? -20.692 -9.684 18.174 1.00 97.50 271 TYR A C 1
ATOM 2081 O O . TYR A 1 271 ? -21.221 -8.908 17.383 1.00 97.50 271 TYR A O 1
ATOM 2089 N N . LYS A 1 272 ? -19.882 -10.659 17.762 1.00 96.06 272 LYS A N 1
ATOM 2090 C CA . LYS A 1 272 ? -19.504 -10.880 16.357 1.00 96.06 272 LYS A CA 1
ATOM 2091 C C . LYS A 1 272 ? -19.309 -12.366 16.072 1.00 96.06 272 LYS A C 1
ATOM 2093 O O . LYS A 1 272 ? -19.222 -13.152 17.015 1.00 96.06 272 LYS A O 1
ATOM 2098 N N . GLY A 1 273 ? -19.190 -12.749 14.808 1.00 93.62 273 GLY A N 1
ATOM 2099 C CA . GLY A 1 273 ? -18.804 -14.111 14.448 1.00 93.62 273 GLY A CA 1
ATOM 2100 C C . GLY A 1 273 ? -18.698 -14.342 12.949 1.00 93.62 273 GLY A C 1
ATOM 2101 O O . GLY A 1 273 ? -18.837 -13.409 12.155 1.00 93.62 273 GLY A O 1
ATOM 2102 N N . GLN A 1 274 ? -18.487 -15.602 12.568 1.00 92.50 274 GLN A N 1
ATOM 2103 C CA . GLN A 1 274 ? -18.506 -16.058 11.177 1.00 92.50 274 GLN A CA 1
ATOM 2104 C C . GLN A 1 274 ? -19.959 -16.187 10.675 1.00 92.50 274 GLN A C 1
ATOM 2106 O O . GLN A 1 274 ? -20.460 -17.273 10.397 1.00 92.50 274 GLN A O 1
ATOM 2111 N N . LEU A 1 275 ? -20.650 -15.047 10.648 1.00 91.88 275 LEU A N 1
ATOM 2112 C CA . LEU A 1 275 ? -22.095 -14.919 10.482 1.00 91.88 275 LEU A CA 1
ATOM 2113 C C . LEU A 1 275 ? -22.425 -14.054 9.254 1.00 91.88 275 LEU A C 1
ATOM 2115 O O . LEU A 1 275 ? -21.648 -13.168 8.887 1.00 91.88 275 LEU A O 1
ATOM 2119 N N . THR A 1 276 ? -23.592 -14.267 8.645 1.00 90.50 276 THR A N 1
ATOM 2120 C CA . THR A 1 276 ? -24.249 -13.256 7.801 1.00 90.50 276 THR A CA 1
ATOM 2121 C C . THR A 1 276 ? -24.892 -12.175 8.689 1.00 90.50 276 THR A C 1
ATOM 2123 O O . THR A 1 276 ? -25.119 -12.418 9.879 1.00 90.50 276 THR A O 1
ATOM 2126 N N . PRO A 1 277 ? -25.209 -10.981 8.156 1.00 90.81 277 PRO A N 1
ATOM 2127 C CA . PRO A 1 277 ? -25.940 -9.940 8.886 1.00 90.81 277 PRO A CA 1
ATOM 2128 C C . PRO A 1 277 ? -27.200 -10.431 9.616 1.00 90.81 277 PRO A C 1
ATOM 2130 O O . PRO A 1 277 ? -27.371 -10.170 10.805 1.00 90.81 277 PRO A O 1
ATOM 2133 N N . GLU A 1 278 ? -28.025 -11.214 8.923 1.00 90.19 278 GLU A N 1
ATOM 2134 C CA . GLU A 1 278 ? -29.311 -11.748 9.386 1.00 90.19 278 GLU A CA 1
ATOM 2135 C C . GLU A 1 278 ? -29.144 -12.828 10.472 1.00 90.19 278 GLU A C 1
ATOM 2137 O O . GLU A 1 278 ? -30.038 -13.058 11.290 1.00 90.19 278 GLU A O 1
ATOM 2142 N N . GLN A 1 279 ? -27.984 -13.494 10.515 1.00 93.38 279 GLN A N 1
ATOM 2143 C CA . GLN A 1 279 ? -27.663 -14.486 11.542 1.00 93.38 279 GLN A CA 1
ATOM 2144 C C . GLN A 1 279 ? -27.323 -13.844 12.901 1.00 93.38 279 GLN A C 1
ATOM 2146 O O . GLN A 1 279 ? -27.473 -14.512 13.920 1.00 93.38 279 GLN A O 1
ATOM 2151 N N . VAL A 1 280 ? -26.898 -12.572 12.977 1.00 94.62 280 VAL A N 1
ATOM 2152 C CA . VAL A 1 280 ? -26.325 -11.989 14.215 1.00 94.62 280 VAL A CA 1
ATOM 2153 C C . VAL A 1 280 ? -27.305 -11.982 15.397 1.00 94.62 280 VAL A C 1
ATOM 2155 O O . VAL A 1 280 ? -26.941 -12.408 16.495 1.00 94.62 280 VAL A O 1
ATOM 2158 N N . ILE A 1 281 ? -28.547 -11.527 15.192 1.00 94.19 281 ILE A N 1
ATOM 2159 C CA . ILE A 1 281 ? -29.574 -11.467 16.253 1.00 94.19 281 ILE A CA 1
ATOM 2160 C C . ILE A 1 281 ? -30.209 -12.833 16.555 1.00 94.19 281 ILE A C 1
ATOM 2162 O O . ILE A 1 281 ? -30.716 -13.057 17.654 1.00 94.19 281 ILE A O 1
ATOM 2166 N N . GLN A 1 282 ? -30.182 -13.749 15.588 1.00 94.19 282 GLN A N 1
ATOM 2167 C CA . GLN A 1 282 ? -30.715 -15.101 15.739 1.00 94.19 282 GLN A CA 1
ATOM 2168 C C . GLN A 1 282 ? -29.730 -15.984 16.518 1.00 94.19 282 GLN A C 1
ATOM 2170 O O . GLN A 1 282 ? -30.116 -16.598 17.509 1.00 94.19 282 GLN A O 1
ATOM 2175 N N . TYR A 1 283 ? -28.448 -15.954 16.136 1.00 96.25 283 TYR A N 1
ATOM 2176 C CA . TYR A 1 283 ? -27.369 -16.693 16.788 1.00 96.25 283 TYR A CA 1
ATOM 2177 C C . TYR A 1 283 ? -27.151 -16.234 18.233 1.00 96.25 283 TYR A C 1
ATOM 2179 O O . TYR A 1 283 ? -27.100 -17.075 19.121 1.00 96.25 283 TYR A O 1
ATOM 2187 N N . TYR A 1 284 ? -27.059 -14.927 18.513 1.00 97.19 284 TYR A N 1
ATOM 2188 C CA . TYR A 1 284 ? -26.865 -14.437 19.884 1.00 97.19 284 TYR A CA 1
ATOM 2189 C C . TYR A 1 284 ? -28.194 -14.168 20.599 1.00 97.19 284 TYR A C 1
ATOM 2191 O O . TYR A 1 284 ? -28.730 -13.060 20.551 1.00 97.19 284 TYR A O 1
ATOM 2199 N N . LEU A 1 285 ? -28.678 -15.152 21.363 1.00 96.75 285 LEU A N 1
ATOM 2200 C CA . LEU A 1 285 ? -29.946 -15.065 22.103 1.00 96.75 285 LEU A CA 1
ATOM 2201 C C . LEU A 1 285 ? -29.963 -13.928 23.147 1.00 96.75 285 LEU A C 1
ATOM 2203 O O . LEU A 1 285 ? -31.020 -13.372 23.441 1.00 96.75 285 LEU A O 1
ATOM 2207 N N . ASP A 1 286 ? -28.793 -13.518 23.652 1.00 96.69 286 ASP A N 1
ATOM 2208 C CA . ASP A 1 286 ? -28.628 -12.319 24.492 1.00 96.69 286 ASP A CA 1
ATOM 2209 C C . ASP A 1 286 ? -29.146 -11.037 23.808 1.00 96.69 286 ASP A C 1
ATOM 2211 O O . ASP A 1 286 ? -29.726 -10.177 24.472 1.00 96.69 286 ASP A O 1
ATOM 2215 N N . LEU A 1 287 ? -28.988 -10.914 22.482 1.00 96.69 287 LEU A N 1
ATOM 2216 C CA . LEU A 1 287 ? -29.439 -9.747 21.717 1.00 96.69 287 LEU A CA 1
ATOM 2217 C C . LEU A 1 287 ? -30.962 -9.704 21.549 1.00 96.69 287 LEU A C 1
ATOM 2219 O O . LEU A 1 287 ? -31.495 -8.642 21.224 1.00 96.69 287 LEU A O 1
ATOM 2223 N N . GLN A 1 288 ? -31.680 -10.804 21.792 1.00 95.56 288 GLN A N 1
ATOM 2224 C CA . GLN A 1 288 ? -33.145 -10.868 21.704 1.00 95.56 288 GLN A CA 1
ATOM 2225 C C . GLN A 1 288 ? -33.843 -10.376 22.986 1.00 95.56 288 GLN A C 1
ATOM 2227 O O . GLN A 1 288 ? -35.015 -9.998 22.938 1.00 95.56 288 GLN A O 1
ATOM 2232 N N . ASP A 1 289 ? -33.135 -10.336 24.119 1.00 96.06 289 ASP A N 1
ATOM 2233 C CA . ASP A 1 289 ? -33.682 -9.929 25.417 1.00 96.06 289 ASP A CA 1
ATOM 2234 C C . ASP A 1 289 ? -34.124 -8.445 25.404 1.00 96.06 289 ASP A C 1
ATOM 2236 O O . ASP A 1 289 ? -33.307 -7.562 25.120 1.00 96.06 289 ASP A O 1
ATOM 2240 N N . PRO A 1 290 ? -35.388 -8.111 25.740 1.00 94.50 290 PRO A N 1
ATOM 2241 C CA . PRO A 1 290 ? -35.854 -6.724 25.800 1.00 94.50 290 PRO A CA 1
ATOM 2242 C C . PRO A 1 290 ? -35.099 -5.833 26.800 1.00 94.50 290 PRO A C 1
ATOM 2244 O O . PRO A 1 290 ? -35.115 -4.611 26.641 1.00 94.50 290 PRO A O 1
ATOM 2247 N N . ALA A 1 291 ? -34.441 -6.412 27.813 1.00 95.25 291 ALA A N 1
ATOM 2248 C CA . ALA A 1 291 ? -33.582 -5.682 28.746 1.00 95.25 291 ALA A CA 1
ATOM 2249 C C . ALA A 1 291 ? -32.209 -5.322 28.147 1.00 95.25 291 ALA A C 1
ATOM 2251 O O . ALA A 1 291 ? -31.506 -4.476 28.704 1.00 95.25 291 ALA A O 1
ATOM 2252 N N . PHE A 1 292 ? -31.825 -5.925 27.015 1.00 97.94 292 PHE A N 1
ATOM 2253 C CA . PHE A 1 292 ? -30.636 -5.544 26.257 1.00 97.94 292 PHE A CA 1
ATOM 2254 C C . PHE A 1 292 ? -30.916 -4.228 25.516 1.00 97.94 292 PHE A C 1
ATOM 2256 O O . PHE A 1 292 ? -31.463 -4.200 24.406 1.00 97.94 292 PHE A O 1
ATOM 2263 N N . ILE A 1 293 ? -30.557 -3.130 26.183 1.00 97.50 293 ILE A N 1
ATOM 2264 C CA . ILE A 1 293 ? -30.663 -1.742 25.723 1.00 97.50 293 ILE A CA 1
ATOM 2265 C C . ILE A 1 293 ? -29.271 -1.112 25.663 1.00 97.50 293 ILE A C 1
ATOM 2267 O O . ILE A 1 293 ? -28.420 -1.416 26.497 1.00 97.50 293 ILE A O 1
ATOM 2271 N N . SER A 1 294 ? -29.040 -0.203 24.715 1.00 97.00 294 SER A N 1
ATOM 2272 C CA . SER A 1 294 ? -27.785 0.552 24.638 1.00 97.00 294 SER A CA 1
ATOM 2273 C C . SER A 1 294 ? -28.011 1.971 24.123 1.00 97.00 294 SER A C 1
ATOM 2275 O O . SER A 1 294 ? -29.036 2.257 23.505 1.00 97.00 294 SER A O 1
ATOM 2277 N N . HIS A 1 295 ? -27.079 2.873 24.430 1.00 96.06 295 HIS A N 1
ATOM 2278 C CA . HIS A 1 295 ? -27.095 4.272 23.992 1.00 96.06 295 HIS A CA 1
ATOM 2279 C C . HIS A 1 295 ? -26.368 4.479 22.655 1.00 96.06 295 HIS A C 1
ATOM 2281 O O . HIS A 1 295 ? -26.535 5.521 22.020 1.00 96.06 295 HIS A O 1
ATOM 2287 N N . MET A 1 296 ? -25.569 3.494 22.228 1.00 96.88 296 MET A N 1
ATOM 2288 C CA . MET A 1 296 ? -24.838 3.518 20.966 1.00 96.88 296 MET A CA 1
ATOM 2289 C C . MET A 1 296 ? -24.482 2.116 20.472 1.00 96.88 296 MET A C 1
ATOM 2291 O O . MET A 1 296 ? -24.353 1.176 21.261 1.00 96.88 296 MET A O 1
ATOM 2295 N N . SER A 1 297 ? -24.305 1.992 19.159 1.00 97.31 297 SER A N 1
ATOM 2296 C CA . SER A 1 297 ? -23.796 0.796 18.506 1.00 97.31 297 SER A CA 1
ATOM 2297 C C . SER A 1 297 ? -22.982 1.131 17.256 1.00 97.31 297 SER A C 1
ATOM 2299 O O . SER A 1 297 ? -23.294 2.082 16.535 1.00 97.31 297 SER A O 1
ATOM 2301 N N . LEU A 1 298 ? -21.961 0.313 16.996 1.00 96.94 298 LEU A N 1
ATOM 2302 C CA . LEU A 1 298 ? -21.280 0.198 15.708 1.00 96.94 298 LEU A CA 1
ATOM 2303 C C . LEU A 1 298 ? -21.578 -1.183 15.120 1.00 96.94 298 LEU A C 1
ATOM 2305 O O . LEU A 1 298 ? -21.498 -2.176 15.843 1.00 96.94 298 LEU A O 1
ATOM 2309 N N . VAL A 1 299 ? -21.870 -1.260 13.823 1.00 95.62 299 VAL A N 1
ATOM 2310 C CA . VAL A 1 299 ? -22.168 -2.519 13.118 1.00 95.62 299 VAL A CA 1
ATOM 2311 C C . VAL A 1 299 ? -21.331 -2.677 11.858 1.00 95.62 299 VAL A C 1
ATOM 2313 O O . VAL A 1 299 ? -20.969 -1.693 11.207 1.00 95.62 299 VAL A O 1
ATOM 2316 N N . HIS A 1 300 ? -21.014 -3.925 11.518 1.00 94.06 300 HIS A N 1
ATOM 2317 C CA . HIS A 1 300 ? -20.126 -4.258 10.406 1.00 94.06 300 HIS A CA 1
ATOM 2318 C C . HIS A 1 300 ? -20.524 -5.577 9.737 1.00 94.06 300 HIS A C 1
ATOM 2320 O O . HIS A 1 300 ? -20.813 -6.563 10.418 1.00 94.06 300 HIS A O 1
ATOM 2326 N N . SER A 1 301 ? -20.508 -5.582 8.402 1.00 89.56 301 SER A N 1
ATOM 2327 C CA . SER A 1 301 ? -20.562 -6.785 7.569 1.00 89.56 301 SER A CA 1
ATOM 2328 C C . SER A 1 301 ? -19.324 -6.840 6.677 1.00 89.56 301 SER A C 1
ATOM 2330 O O . SER A 1 301 ? -19.016 -5.875 5.969 1.00 89.56 301 SER A O 1
ATOM 2332 N N . ARG A 1 302 ? -18.614 -7.969 6.725 1.00 83.69 302 ARG A N 1
ATOM 2333 C CA . ARG A 1 302 ? -17.346 -8.224 6.035 1.00 83.69 302 ARG A CA 1
ATOM 2334 C C . ARG A 1 302 ? -17.604 -8.852 4.664 1.00 83.69 302 ARG A C 1
ATOM 2336 O O . ARG A 1 302 ? -18.357 -9.814 4.547 1.00 83.69 302 ARG A O 1
ATOM 2343 N N . PHE A 1 303 ? -16.917 -8.364 3.638 1.00 78.12 303 PHE A N 1
ATOM 2344 C CA . PHE A 1 303 ? -16.639 -9.093 2.403 1.00 78.12 303 PHE A CA 1
ATOM 2345 C C . PHE A 1 303 ? -15.162 -9.485 2.432 1.00 78.12 303 PHE A C 1
ATOM 2347 O O . PHE A 1 303 ? -14.276 -8.630 2.519 1.00 78.12 303 PHE A O 1
ATOM 2354 N N . SER A 1 304 ? -14.878 -10.783 2.367 1.00 71.19 304 SER A N 1
ATOM 2355 C CA . SER A 1 304 ? -13.516 -11.294 2.282 1.00 71.19 304 SER A CA 1
ATOM 2356 C C . SER A 1 304 ? -13.191 -11.761 0.873 1.00 71.19 304 SER A C 1
ATOM 2358 O O . SER A 1 304 ? -13.957 -12.464 0.214 1.00 71.19 304 SER A O 1
ATOM 2360 N N . THR A 1 305 ? -11.986 -11.422 0.431 1.00 60.34 305 THR A N 1
ATOM 2361 C CA . THR A 1 305 ? -11.398 -11.964 -0.799 1.00 60.34 305 THR A CA 1
ATOM 2362 C C . THR A 1 305 ? -10.949 -13.428 -0.659 1.00 60.34 305 THR A C 1
ATOM 2364 O O . THR A 1 305 ? -10.582 -14.050 -1.654 1.00 60.34 305 THR A O 1
ATOM 2367 N N . ASN A 1 306 ? -11.004 -14.006 0.548 1.00 60.44 306 ASN A N 1
ATOM 2368 C CA . ASN A 1 306 ? -10.668 -15.405 0.816 1.00 60.44 306 ASN A CA 1
ATOM 2369 C C . ASN A 1 306 ? -11.882 -16.358 0.639 1.00 60.44 306 ASN A C 1
ATOM 2371 O O . ASN A 1 306 ? -13.009 -15.921 0.395 1.00 60.44 306 ASN A O 1
ATOM 2375 N N . THR A 1 307 ? -11.652 -17.669 0.782 1.00 49.75 307 THR A N 1
ATOM 2376 C CA . THR A 1 307 ? -12.701 -18.709 0.925 1.00 49.75 307 THR A CA 1
ATOM 2377 C C . THR A 1 307 ? -12.618 -19.447 2.268 1.00 49.75 307 THR A C 1
ATOM 2379 O O . THR A 1 307 ? -13.133 -20.552 2.399 1.00 49.75 307 THR A O 1
ATOM 2382 N N . PHE A 1 308 ? -11.929 -18.860 3.247 1.00 63.09 308 PHE A N 1
ATOM 2383 C CA . PHE A 1 308 ? -11.668 -19.415 4.576 1.00 63.09 308 PHE A CA 1
ATOM 2384 C C . PHE A 1 308 ? -11.882 -18.317 5.634 1.00 63.09 308 PHE A C 1
ATOM 2386 O O . PHE A 1 308 ? -10.913 -17.720 6.114 1.00 63.09 308 PHE A O 1
ATOM 2393 N N . PRO A 1 309 ? -13.137 -17.958 5.953 1.00 67.81 309 PRO A N 1
ATOM 2394 C CA . PRO A 1 309 ? -13.415 -16.963 6.980 1.00 67.81 309 PRO A CA 1
ATOM 2395 C C . PRO A 1 309 ? -13.095 -17.518 8.377 1.00 67.81 309 PRO A C 1
ATOM 2397 O O . PRO A 1 309 ? -12.984 -18.730 8.557 1.00 67.81 309 PRO A O 1
ATOM 2400 N N . SER A 1 310 ? -12.970 -16.638 9.372 1.00 82.38 310 SER A N 1
ATOM 2401 C CA . SER A 1 310 ? -12.771 -17.037 10.769 1.00 82.38 310 SER A CA 1
ATOM 2402 C C . SER A 1 310 ? -13.454 -16.071 11.740 1.00 82.38 310 SER A C 1
ATOM 2404 O O . SER A 1 310 ? -13.636 -14.881 11.456 1.00 82.38 310 SER A O 1
ATOM 2406 N N . TRP A 1 311 ? -13.857 -16.594 12.899 1.00 90.50 311 TRP A N 1
ATOM 2407 C CA . TRP A 1 311 ? -14.684 -15.893 13.885 1.00 90.50 311 TRP A CA 1
ATOM 2408 C C . TRP A 1 311 ? -13.994 -14.664 14.488 1.00 90.50 311 TRP A C 1
ATOM 2410 O O . TRP A 1 311 ? -14.623 -13.624 14.695 1.00 90.50 311 TRP A O 1
ATOM 2420 N N . GLU A 1 312 ? -12.690 -14.748 14.742 1.00 88.81 312 GLU A N 1
ATOM 2421 C CA . GLU A 1 312 ? -11.899 -13.660 15.311 1.00 88.81 312 GLU A CA 1
ATOM 2422 C C . GLU A 1 312 ? -11.620 -12.521 14.317 1.00 88.81 312 GLU A C 1
ATOM 2424 O O . GLU A 1 312 ? -11.429 -11.380 14.753 1.00 88.81 312 GLU A O 1
ATOM 2429 N N . ARG A 1 313 ? -11.669 -12.798 13.002 1.00 88.00 313 ARG A N 1
ATOM 2430 C CA . ARG A 1 313 ? -11.482 -11.815 11.913 1.00 88.00 313 ARG A CA 1
ATOM 2431 C C . ARG A 1 313 ? -12.754 -11.067 11.506 1.00 88.00 313 ARG A C 1
ATOM 2433 O O . ARG A 1 313 ? -12.654 -10.067 10.800 1.00 88.00 313 ARG A O 1
ATOM 2440 N N . ALA A 1 314 ? -13.933 -11.485 11.969 1.00 91.31 314 ALA A N 1
ATOM 2441 C CA . ALA A 1 314 ? -15.130 -10.647 11.885 1.00 91.31 314 ALA A CA 1
ATOM 2442 C C . ALA A 1 314 ? -14.883 -9.285 12.567 1.00 91.31 314 ALA A C 1
ATOM 2444 O O . ALA A 1 314 ? -14.058 -9.188 13.478 1.00 91.31 314 ALA A O 1
ATOM 2445 N N . GLN A 1 315 ? -15.603 -8.235 12.180 1.00 93.44 315 GLN A N 1
ATOM 2446 C CA . GLN A 1 315 ? -15.610 -6.963 12.915 1.00 93.44 315 GLN A CA 1
ATOM 2447 C C . GLN A 1 315 ? -17.046 -6.694 13.432 1.00 93.44 315 GLN A C 1
ATOM 2449 O O . GLN A 1 315 ? -17.958 -7.414 13.017 1.00 93.44 315 GLN A O 1
ATOM 2454 N N . PRO A 1 316 ? -17.301 -5.735 14.347 1.00 95.00 316 PRO A N 1
ATOM 2455 C CA . PRO A 1 316 ? -16.384 -4.780 14.984 1.00 95.00 316 PRO A CA 1
ATOM 2456 C C . PRO A 1 316 ? -15.224 -5.416 15.760 1.00 95.00 316 PRO A C 1
ATOM 2458 O O . PRO A 1 316 ? -15.256 -6.604 16.091 1.00 95.00 316 PRO A O 1
ATOM 2461 N N . ILE A 1 317 ? -14.185 -4.629 16.046 1.00 93.81 317 ILE A N 1
ATOM 2462 C CA . ILE A 1 317 ? -12.991 -5.094 16.768 1.00 93.81 317 ILE A CA 1
ATOM 2463 C C . ILE A 1 317 ? -13.086 -4.671 18.257 1.00 93.81 317 ILE A C 1
ATOM 2465 O O . ILE A 1 317 ? -14.108 -4.993 18.870 1.00 93.81 317 ILE A O 1
ATOM 2469 N N . ARG A 1 318 ? -12.102 -3.983 18.873 1.00 94.06 318 ARG A N 1
ATOM 2470 C CA . ARG A 1 318 ? -12.234 -3.491 20.273 1.00 94.06 318 ARG A CA 1
ATOM 2471 C C . ARG A 1 318 ? -12.672 -2.034 20.337 1.00 94.06 318 ARG A C 1
ATOM 2473 O O . ARG A 1 318 ? -13.489 -1.691 21.187 1.00 94.06 318 ARG A O 1
ATOM 2480 N N . MET A 1 319 ? -12.112 -1.192 19.469 1.00 94.38 319 MET A N 1
ATOM 2481 C CA . MET A 1 319 ? -12.371 0.254 19.452 1.00 94.38 319 MET A CA 1
ATOM 2482 C C . MET A 1 319 ? -12.872 0.770 18.102 1.00 94.38 319 MET A C 1
ATOM 2484 O O . MET A 1 319 ? -13.306 1.916 18.021 1.00 94.38 319 MET A O 1
ATOM 2488 N N . MET A 1 320 ? -12.826 -0.040 17.039 1.00 95.19 320 MET A N 1
ATOM 2489 C CA . MET A 1 320 ? -13.188 0.409 15.692 1.00 95.19 320 MET A CA 1
ATOM 2490 C 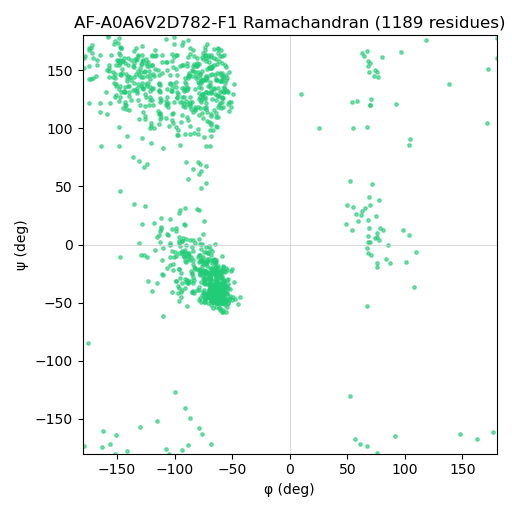C . MET A 1 320 ? -13.801 -0.669 14.786 1.00 95.19 320 MET A C 1
ATOM 2492 O O . MET A 1 320 ? -13.714 -1.872 15.040 1.00 95.19 320 MET A O 1
ATOM 2496 N N . CYS A 1 321 ? -14.403 -0.182 13.702 1.00 93.94 321 CYS A N 1
ATOM 2497 C CA . CYS A 1 321 ? -14.818 -0.897 12.499 1.00 93.94 321 CYS A CA 1
ATOM 2498 C C . CYS A 1 321 ? -14.108 -0.255 11.305 1.00 93.94 321 CYS A C 1
ATOM 2500 O O . CYS A 1 321 ? -14.102 0.973 11.204 1.00 93.94 321 CYS A O 1
ATOM 2502 N N . HIS A 1 322 ? -13.568 -1.054 10.388 1.00 92.81 322 HIS A N 1
ATOM 2503 C CA . HIS A 1 322 ? -12.920 -0.569 9.172 1.00 92.81 322 HIS A CA 1
ATOM 2504 C C . HIS A 1 322 ? -13.600 -1.127 7.916 1.00 92.81 322 HIS A C 1
ATOM 2506 O O . HIS A 1 322 ? -13.878 -2.324 7.795 1.00 92.81 322 HIS A O 1
ATOM 2512 N N . ASN A 1 323 ? -13.870 -0.223 6.979 1.00 90.00 323 ASN A N 1
ATOM 2513 C CA . ASN A 1 323 ? -14.344 -0.505 5.636 1.00 90.00 323 ASN A CA 1
ATOM 2514 C C . ASN A 1 323 ? -13.337 0.068 4.634 1.00 90.00 323 ASN A C 1
ATOM 2516 O O . ASN A 1 323 ? -13.357 1.273 4.379 1.00 90.00 323 ASN A O 1
ATOM 2520 N N . GLY A 1 324 ? -12.475 -0.787 4.089 1.00 87.62 324 GLY A N 1
ATOM 2521 C CA . GLY A 1 324 ? -11.377 -0.399 3.210 1.00 87.62 324 GLY A CA 1
ATOM 2522 C C . GLY A 1 324 ? -10.170 -1.325 3.372 1.00 87.62 324 GLY A C 1
ATOM 2523 O O . GLY A 1 324 ? -10.298 -2.404 3.946 1.00 87.62 324 GLY A O 1
ATOM 2524 N N . GLU A 1 325 ? -9.002 -0.891 2.895 1.00 87.56 325 GLU A N 1
ATOM 2525 C CA . GLU A 1 325 ? -7.765 -1.681 2.874 1.00 87.56 325 GLU A CA 1
ATOM 2526 C C . GLU A 1 325 ? -6.538 -0.794 3.161 1.00 87.56 325 GLU A C 1
ATOM 2528 O O . GLU A 1 325 ? -6.263 0.144 2.409 1.00 87.56 325 GLU A O 1
ATOM 2533 N N . ILE A 1 326 ? -5.753 -1.109 4.200 1.00 91.25 326 ILE A N 1
ATOM 2534 C CA . ILE A 1 326 ? -4.512 -0.370 4.502 1.00 91.25 326 ILE A CA 1
ATOM 2535 C C . ILE A 1 326 ? -3.366 -0.836 3.589 1.00 91.25 326 ILE A C 1
ATOM 2537 O O . ILE A 1 326 ? -2.696 -1.840 3.850 1.00 91.25 326 ILE A O 1
ATOM 2541 N N . ASN A 1 327 ? -3.084 -0.076 2.532 1.00 90.94 327 ASN A N 1
ATOM 2542 C CA . ASN A 1 327 ? -2.117 -0.453 1.495 1.00 90.94 327 ASN A CA 1
ATOM 2543 C C . ASN A 1 327 ? -0.638 -0.261 1.902 1.00 90.94 327 ASN A C 1
ATOM 2545 O O . ASN A 1 327 ? 0.250 -0.825 1.260 1.00 90.94 327 ASN A O 1
ATOM 2549 N N . THR A 1 328 ? -0.353 0.463 2.994 1.00 92.50 328 THR A N 1
ATOM 2550 C CA . THR A 1 328 ? 1.009 0.621 3.555 1.00 92.50 328 THR A CA 1
ATOM 2551 C C . THR A 1 328 ? 1.333 -0.348 4.696 1.00 92.50 328 THR A C 1
ATOM 2553 O O . THR A 1 328 ? 2.437 -0.307 5.242 1.00 92.50 328 THR A O 1
ATOM 2556 N N . LEU A 1 329 ? 0.414 -1.266 5.035 1.00 91.31 329 LEU A N 1
ATOM 2557 C CA . LEU A 1 329 ? 0.434 -2.107 6.242 1.00 91.31 329 LEU A CA 1
ATOM 2558 C C . LEU A 1 329 ? 1.807 -2.705 6.600 1.00 91.31 329 LEU A C 1
ATOM 2560 O O . LEU A 1 329 ? 2.210 -2.669 7.762 1.00 91.31 329 LEU A O 1
ATOM 2564 N N . ARG A 1 330 ? 2.543 -3.257 5.624 1.00 90.56 330 ARG A N 1
ATOM 2565 C CA . ARG A 1 330 ? 3.864 -3.871 5.854 1.00 90.56 330 ARG A CA 1
ATOM 2566 C C . ARG A 1 330 ? 4.902 -2.864 6.364 1.00 90.56 330 ARG A C 1
ATOM 2568 O O . ARG A 1 330 ? 5.661 -3.198 7.270 1.00 90.56 330 ARG A O 1
ATOM 2575 N N . GLY A 1 331 ? 4.909 -1.643 5.828 1.00 92.56 331 GLY A N 1
ATOM 2576 C CA . GLY A 1 331 ? 5.782 -0.563 6.291 1.00 92.56 331 GLY A CA 1
ATOM 2577 C C . GLY A 1 331 ? 5.441 -0.179 7.726 1.00 92.56 331 GLY A C 1
ATOM 2578 O O . GLY A 1 331 ? 6.291 -0.269 8.610 1.00 92.56 331 GLY A O 1
ATOM 2579 N N . ASN A 1 332 ? 4.167 0.131 7.974 1.00 94.81 332 ASN A N 1
ATOM 2580 C CA . ASN A 1 332 ? 3.666 0.551 9.286 1.00 94.81 332 ASN A CA 1
ATOM 2581 C C . ASN A 1 332 ? 3.970 -0.503 10.375 1.00 94.81 332 ASN A C 1
ATOM 2583 O O . ASN A 1 332 ? 4.396 -0.173 11.483 1.00 94.81 332 ASN A O 1
ATOM 2587 N N . LYS A 1 333 ? 3.825 -1.798 10.053 1.00 94.19 333 LYS A N 1
ATOM 2588 C CA . LYS A 1 333 ? 4.177 -2.916 10.949 1.00 94.19 333 LYS A CA 1
ATOM 2589 C C . LYS A 1 333 ? 5.679 -3.007 11.231 1.00 94.19 333 LYS A C 1
ATOM 2591 O O . LYS A 1 333 ? 6.054 -3.193 12.388 1.00 94.19 333 LYS A O 1
ATOM 2596 N N . ASN A 1 334 ? 6.536 -2.838 10.220 1.00 92.50 334 ASN A N 1
ATOM 2597 C CA . ASN A 1 334 ? 7.994 -2.814 10.398 1.00 92.50 334 ASN A CA 1
ATOM 2598 C C . ASN A 1 334 ? 8.426 -1.652 11.313 1.00 92.50 334 ASN A C 1
ATOM 2600 O O . ASN A 1 334 ? 9.209 -1.851 12.250 1.00 92.50 334 ASN A O 1
ATOM 2604 N N . TRP A 1 335 ? 7.864 -0.458 11.097 1.00 93.38 335 TRP A N 1
ATOM 2605 C CA . TRP A 1 335 ? 8.100 0.711 11.945 1.00 93.38 335 TRP A CA 1
ATOM 2606 C C . TRP A 1 335 ? 7.608 0.485 13.379 1.00 93.38 335 TRP A C 1
ATOM 2608 O O . TRP A 1 335 ? 8.389 0.645 14.318 1.00 93.38 335 TRP A O 1
ATOM 2618 N N . MET A 1 336 ? 6.370 0.019 13.578 1.00 94.81 336 MET A N 1
ATOM 2619 C CA . MET A 1 336 ? 5.822 -0.257 14.915 1.00 94.81 336 MET A CA 1
ATOM 2620 C C . MET A 1 336 ? 6.571 -1.364 15.671 1.00 94.81 336 MET A C 1
ATOM 2622 O O . MET A 1 336 ? 6.820 -1.216 16.871 1.00 94.81 336 MET A O 1
ATOM 2626 N N . TYR A 1 337 ? 7.003 -2.433 14.992 1.00 93.38 337 TYR A N 1
ATOM 2627 C CA . TYR A 1 337 ? 7.852 -3.468 15.592 1.00 93.38 337 TYR A CA 1
ATOM 2628 C C . TYR A 1 337 ? 9.176 -2.880 16.105 1.00 93.38 337 TYR A C 1
ATOM 2630 O O . TYR A 1 337 ? 9.572 -3.120 17.253 1.00 93.38 337 TYR A O 1
ATOM 2638 N N . SER A 1 338 ? 9.846 -2.067 15.280 1.00 92.62 338 SER A N 1
ATOM 2639 C CA . SER A 1 338 ? 11.143 -1.495 15.642 1.00 92.62 338 SER A CA 1
ATOM 2640 C C . SER A 1 338 ? 11.039 -0.346 16.652 1.00 92.62 338 SER A C 1
ATOM 2642 O O . SER A 1 338 ? 11.946 -0.190 17.472 1.00 92.62 338 SER A O 1
ATOM 2644 N N . ARG A 1 339 ? 9.931 0.414 16.674 1.00 93.12 339 ARG A N 1
ATOM 2645 C CA . ARG A 1 339 ? 9.625 1.409 17.724 1.00 93.12 339 ARG A CA 1
ATOM 2646 C C . ARG A 1 339 ? 9.537 0.783 19.112 1.00 93.12 339 ARG A C 1
ATOM 2648 O O . ARG A 1 339 ? 9.847 1.449 20.096 1.00 93.12 339 ARG A O 1
ATOM 2655 N N . GLY A 1 340 ? 9.243 -0.515 19.209 1.00 90.75 340 GLY A N 1
ATOM 2656 C CA . GLY A 1 340 ? 9.308 -1.264 20.466 1.00 90.75 340 GLY A CA 1
ATOM 2657 C C . GLY A 1 340 ? 10.684 -1.272 21.159 1.00 90.75 340 GLY A C 1
ATOM 2658 O O . GLY A 1 340 ? 10.762 -1.714 22.302 1.00 90.75 340 GLY A O 1
ATOM 2659 N N . GLY A 1 341 ? 11.757 -0.796 20.508 1.00 88.19 341 GLY A N 1
ATOM 2660 C CA . GLY A 1 341 ? 13.071 -0.558 21.126 1.00 88.19 341 GLY A CA 1
ATOM 2661 C C . GLY A 1 341 ? 13.233 0.796 21.836 1.00 88.19 341 GLY A C 1
ATOM 2662 O O . GLY A 1 341 ? 14.197 0.967 22.576 1.00 88.19 341 GLY A O 1
ATOM 2663 N N . ILE A 1 342 ? 12.311 1.746 21.627 1.00 90.81 342 ILE A N 1
ATOM 2664 C CA . ILE A 1 342 ? 12.316 3.090 22.249 1.00 90.81 342 ILE A CA 1
ATOM 2665 C C . ILE A 1 342 ? 11.002 3.441 22.971 1.00 90.81 342 ILE A C 1
ATOM 2667 O O . ILE A 1 342 ? 10.925 4.461 23.652 1.00 90.81 342 ILE A O 1
ATOM 2671 N N . MET A 1 343 ? 9.962 2.621 22.809 1.00 92.06 343 MET A N 1
ATOM 2672 C CA . MET A 1 343 ? 8.616 2.897 23.304 1.00 92.06 343 MET A CA 1
ATOM 2673 C C . MET A 1 343 ? 8.469 2.630 24.809 1.00 92.06 343 MET A C 1
ATOM 2675 O O . MET A 1 343 ? 8.728 1.521 25.286 1.00 92.06 343 MET A O 1
ATOM 2679 N N . ALA A 1 344 ? 7.980 3.634 25.538 1.00 93.06 344 ALA A N 1
ATOM 2680 C CA . ALA A 1 344 ? 7.662 3.560 26.961 1.00 93.06 344 ALA A CA 1
ATOM 2681 C C . ALA A 1 344 ? 6.400 4.381 27.275 1.00 93.06 344 ALA A C 1
ATOM 2683 O O . ALA A 1 344 ? 6.292 5.538 26.892 1.00 93.06 344 ALA A O 1
ATOM 2684 N N . SER A 1 345 ? 5.444 3.805 27.991 1.00 93.62 345 SER A N 1
ATOM 2685 C CA . SER A 1 345 ? 4.341 4.554 28.592 1.00 93.62 345 SER A CA 1
ATOM 2686 C C . SER A 1 345 ? 4.759 5.045 29.974 1.00 93.62 345 SER A C 1
ATOM 2688 O O . SER A 1 345 ? 5.266 4.250 30.768 1.00 93.62 345 SER A O 1
ATOM 2690 N N . ASP A 1 346 ? 4.483 6.307 30.299 1.00 90.81 346 ASP A N 1
ATOM 2691 C CA . ASP A 1 346 ? 4.772 6.870 31.626 1.00 90.81 346 ASP A CA 1
ATOM 2692 C C . ASP A 1 346 ? 3.977 6.166 32.747 1.00 90.81 346 ASP A C 1
ATOM 2694 O O . ASP A 1 346 ? 4.436 6.089 33.886 1.00 90.81 346 ASP A O 1
ATOM 2698 N N . TYR A 1 347 ? 2.825 5.564 32.417 1.00 91.94 347 TYR A N 1
ATOM 2699 C CA . TYR A 1 347 ? 2.038 4.751 33.349 1.00 91.94 347 TYR A CA 1
ATOM 2700 C C . TYR A 1 347 ? 2.611 3.335 33.546 1.00 91.94 347 TYR A C 1
ATOM 2702 O O . TYR A 1 347 ? 2.717 2.853 34.676 1.00 91.94 347 TYR A O 1
ATOM 2710 N N . PHE A 1 348 ? 2.976 2.637 32.463 1.00 92.00 348 PHE A N 1
ATOM 2711 C CA . PHE A 1 348 ? 3.446 1.244 32.551 1.00 92.00 348 PHE A CA 1
ATOM 2712 C C . PHE A 1 348 ? 4.953 1.119 32.848 1.00 92.00 348 PHE A C 1
ATOM 2714 O O . PHE A 1 348 ? 5.401 0.072 33.334 1.00 92.00 348 PHE A O 1
ATOM 2721 N N . GLY A 1 349 ? 5.749 2.149 32.544 1.00 91.38 349 GLY A N 1
ATOM 2722 C CA . GLY A 1 349 ? 7.209 2.141 32.638 1.00 91.38 349 GLY A CA 1
ATOM 2723 C C . GLY A 1 349 ? 7.815 0.952 31.887 1.00 91.38 349 GLY A C 1
ATOM 2724 O O . GLY A 1 349 ? 7.422 0.638 30.761 1.00 91.38 349 GLY A O 1
ATOM 2725 N N . ASN A 1 350 ? 8.707 0.208 32.547 1.00 89.56 350 ASN A N 1
ATOM 2726 C CA . ASN A 1 350 ? 9.295 -1.025 32.002 1.00 89.56 350 ASN A CA 1
ATOM 2727 C C . ASN A 1 350 ? 8.246 -2.092 31.615 1.00 89.56 350 ASN A C 1
ATOM 2729 O O . ASN A 1 350 ? 8.521 -2.935 30.763 1.00 89.56 350 ASN A O 1
ATOM 2733 N N . SER A 1 351 ? 7.034 -2.046 32.185 1.00 91.50 351 SER A N 1
ATOM 2734 C CA . SER A 1 351 ? 5.944 -2.965 31.819 1.00 91.50 351 SER A CA 1
ATOM 2735 C C . SER A 1 351 ? 5.362 -2.689 30.428 1.00 91.50 351 SER A C 1
ATOM 2737 O O . SER A 1 351 ? 4.575 -3.495 29.950 1.00 91.50 351 SER A O 1
ATOM 2739 N N . THR A 1 352 ? 5.749 -1.602 29.745 1.00 93.19 352 THR A N 1
ATOM 2740 C CA . THR A 1 352 ? 5.323 -1.318 28.357 1.00 93.19 352 THR A CA 1
ATOM 2741 C C . THR A 1 352 ? 5.707 -2.452 27.399 1.00 93.19 352 THR A C 1
ATOM 2743 O O . THR A 1 352 ? 4.977 -2.740 26.457 1.00 93.19 352 THR A O 1
ATOM 2746 N N . GLN A 1 353 ? 6.799 -3.174 27.678 1.00 91.50 353 GLN A N 1
ATOM 2747 C CA . GLN A 1 353 ? 7.203 -4.354 26.902 1.00 91.50 353 GLN A CA 1
ATOM 2748 C C . GLN A 1 353 ? 6.211 -5.535 27.019 1.00 91.50 353 GLN A C 1
ATOM 2750 O O . GLN A 1 353 ? 6.284 -6.451 26.214 1.00 91.50 353 GLN A O 1
ATOM 2755 N N . GLN A 1 354 ? 5.257 -5.506 27.963 1.00 92.75 354 GLN A N 1
ATOM 2756 C CA . GLN A 1 354 ? 4.140 -6.467 28.070 1.00 92.75 354 GLN A CA 1
ATOM 2757 C C . GLN A 1 354 ? 2.960 -6.133 27.133 1.00 92.75 354 GLN A C 1
ATOM 2759 O O . GLN A 1 354 ? 1.934 -6.803 27.181 1.00 92.75 354 GLN A O 1
ATOM 2764 N N . LEU A 1 355 ? 3.075 -5.068 26.332 1.00 93.19 355 LEU A N 1
ATOM 2765 C CA . LEU A 1 355 ? 2.089 -4.639 25.330 1.00 93.19 355 LEU A CA 1
ATOM 2766 C C . LEU A 1 355 ? 2.639 -4.771 23.896 1.00 93.19 355 LEU A C 1
ATOM 2768 O O . LEU A 1 355 ? 2.037 -4.258 22.951 1.00 93.19 355 LEU A O 1
ATOM 2772 N N . LEU A 1 356 ? 3.818 -5.386 23.739 1.00 92.62 356 LEU A N 1
ATOM 2773 C CA . LEU A 1 356 ? 4.606 -5.390 22.510 1.00 92.62 356 LEU A CA 1
ATOM 2774 C C . LEU A 1 356 ? 4.994 -6.824 22.100 1.00 92.62 356 LEU A C 1
ATOM 2776 O O . LEU A 1 356 ? 5.499 -7.566 22.940 1.00 92.62 356 LEU A O 1
ATOM 2780 N N . PRO A 1 357 ? 4.867 -7.195 20.811 1.00 91.00 357 PRO A N 1
ATOM 2781 C CA . PRO A 1 357 ? 4.544 -6.329 19.676 1.00 91.00 357 PRO A CA 1
ATOM 2782 C C . PRO A 1 357 ? 3.062 -5.911 19.619 1.00 91.00 357 PRO A C 1
ATOM 2784 O O . PRO A 1 357 ? 2.146 -6.683 19.895 1.00 91.00 357 PRO A O 1
ATOM 2787 N N . ALA A 1 358 ? 2.824 -4.654 19.235 1.00 90.25 358 ALA A N 1
ATOM 2788 C CA . ALA A 1 358 ? 1.468 -4.127 19.070 1.00 90.25 358 ALA A CA 1
ATOM 2789 C C . ALA A 1 358 ? 0.729 -4.833 17.916 1.00 90.25 358 ALA A C 1
ATOM 2791 O O . ALA A 1 358 ? -0.444 -5.186 18.049 1.00 90.25 358 ALA A O 1
ATOM 2792 N N . THR A 1 359 ? 1.467 -5.058 16.826 1.00 92.75 359 THR A N 1
ATOM 2793 C CA . THR A 1 359 ? 1.059 -5.584 15.517 1.00 92.75 359 THR A CA 1
ATOM 2794 C C . THR A 1 359 ? 1.519 -7.030 15.289 1.00 92.75 359 THR A C 1
ATOM 2796 O O . THR A 1 359 ? 2.517 -7.456 15.868 1.00 92.75 359 THR A O 1
ATOM 2799 N N . SER A 1 360 ? 0.854 -7.767 14.393 1.00 86.31 360 SER A N 1
ATOM 2800 C CA . SER A 1 360 ? 1.160 -9.171 14.068 1.00 86.31 360 SER A CA 1
ATOM 2801 C C . SER A 1 360 ? 0.853 -9.523 12.602 1.00 86.31 360 SER A C 1
ATOM 2803 O O . SER A 1 360 ? 0.048 -8.862 11.940 1.00 86.31 360 SER A O 1
ATOM 2805 N N . ASP A 1 361 ? 1.489 -10.575 12.083 1.00 81.75 361 ASP A N 1
ATOM 2806 C CA . ASP A 1 361 ? 1.201 -11.172 10.767 1.00 81.75 361 ASP A CA 1
ATOM 2807 C C . ASP A 1 361 ? -0.068 -12.033 10.747 1.00 81.75 361 ASP A C 1
ATOM 2809 O O . ASP A 1 361 ? -0.656 -12.218 9.688 1.00 81.75 361 ASP A O 1
ATOM 2813 N N . ASN A 1 362 ? -0.551 -12.473 11.912 1.00 78.88 362 ASN A N 1
ATOM 2814 C CA . ASN A 1 362 ? -1.759 -13.303 12.011 1.00 78.88 362 ASN A CA 1
ATOM 2815 C C . ASN A 1 362 ? -3.059 -12.471 11.983 1.00 78.88 362 ASN A C 1
ATOM 2817 O O . ASN A 1 362 ? -4.136 -12.998 11.692 1.00 78.88 362 ASN A O 1
ATOM 2821 N N . MET A 1 363 ? -2.958 -11.178 12.311 1.00 84.31 363 MET A N 1
ATOM 2822 C CA . MET A 1 363 ? -4.065 -10.215 12.340 1.00 84.31 363 MET A CA 1
ATOM 2823 C C . MET A 1 363 ? -4.272 -9.581 10.959 1.00 84.31 363 MET A C 1
ATOM 2825 O O . MET A 1 363 ? -3.293 -9.279 10.275 1.00 84.31 363 MET A O 1
ATOM 2829 N N . SER A 1 364 ? -5.527 -9.294 10.595 1.00 86.81 364 SER A N 1
ATOM 2830 C CA . SER A 1 364 ? -5.850 -8.494 9.404 1.00 86.81 364 SER A CA 1
ATOM 2831 C C . SER A 1 364 ? -5.284 -7.071 9.500 1.00 86.81 364 SER A C 1
ATOM 2833 O O . SER A 1 364 ? -4.831 -6.624 10.561 1.00 86.81 364 SER A O 1
ATOM 2835 N N . ASP A 1 365 ? -5.310 -6.336 8.390 1.00 89.62 365 ASP A N 1
ATOM 2836 C CA . ASP A 1 365 ? -4.926 -4.921 8.330 1.00 89.62 365 ASP A CA 1
ATOM 2837 C C . ASP A 1 365 ? -5.667 -4.082 9.391 1.00 89.62 365 ASP A C 1
ATOM 2839 O O . ASP A 1 365 ? -5.064 -3.344 10.172 1.00 89.62 365 ASP A O 1
ATOM 2843 N N . SER A 1 366 ? -6.966 -4.336 9.500 1.00 91.50 366 SER A N 1
ATOM 2844 C CA . SER A 1 366 ? -7.928 -3.719 10.398 1.00 91.50 366 SER A CA 1
ATOM 2845 C C . SER A 1 366 ? -7.654 -4.100 11.856 1.00 91.50 366 SER A C 1
ATOM 2847 O O . SER A 1 366 ? -7.675 -3.242 12.736 1.00 91.50 366 SER A O 1
ATOM 2849 N N . GLY A 1 367 ? -7.313 -5.369 12.124 1.00 92.69 367 GLY A N 1
ATOM 2850 C CA . GLY A 1 367 ? -6.914 -5.835 13.458 1.00 92.69 367 GLY A CA 1
ATOM 2851 C C . GLY A 1 367 ? -5.565 -5.276 13.931 1.00 92.69 367 GLY A C 1
ATOM 2852 O O . GLY A 1 367 ? -5.366 -5.079 15.134 1.00 92.69 367 GLY A O 1
ATOM 2853 N N . ASN A 1 368 ? -4.652 -4.974 13.001 1.00 94.88 368 ASN A N 1
ATOM 2854 C CA . ASN A 1 368 ? -3.416 -4.244 13.290 1.00 94.88 368 ASN A CA 1
ATOM 2855 C C . ASN A 1 368 ? -3.698 -2.759 13.584 1.00 94.88 368 ASN A C 1
ATOM 2857 O O . ASN A 1 368 ? -3.167 -2.242 14.566 1.00 94.88 368 ASN A O 1
ATOM 2861 N N . LEU A 1 369 ? -4.558 -2.105 12.790 1.00 95.75 369 LEU A N 1
ATOM 2862 C CA . LEU A 1 369 ? -4.967 -0.708 12.985 1.00 95.75 369 LEU A CA 1
ATOM 2863 C C . LEU A 1 369 ? -5.635 -0.505 14.362 1.00 95.75 369 LEU A C 1
ATOM 2865 O O . LEU A 1 369 ? -5.180 0.327 15.144 1.00 95.75 369 LEU A O 1
ATOM 2869 N N . ASP A 1 370 ? -6.624 -1.340 14.706 1.00 95.94 370 ASP A N 1
ATOM 2870 C CA . ASP A 1 370 ? -7.298 -1.373 16.020 1.00 95.94 370 ASP A CA 1
ATOM 2871 C C . ASP A 1 370 ? -6.308 -1.585 17.178 1.00 95.94 370 ASP A C 1
ATOM 2873 O O . ASP A 1 370 ? -6.379 -0.891 18.192 1.00 95.94 370 ASP A O 1
ATOM 2877 N N . SER A 1 371 ? -5.331 -2.484 17.014 1.00 95.38 371 SER A N 1
ATOM 2878 C CA . SER A 1 371 ? -4.332 -2.765 18.056 1.00 95.38 371 SER A CA 1
ATOM 2879 C C . SER A 1 371 ? -3.361 -1.603 18.300 1.00 95.38 371 SER A C 1
ATOM 2881 O O . SER A 1 371 ? -2.881 -1.442 19.424 1.00 95.38 371 SER A O 1
ATOM 2883 N N . VAL A 1 372 ? -3.060 -0.791 17.279 1.00 96.62 372 VAL A N 1
ATOM 2884 C CA . VAL A 1 372 ? -2.244 0.427 17.433 1.00 96.62 372 VAL A CA 1
ATOM 2885 C C . VAL A 1 372 ? -3.086 1.582 17.979 1.00 96.62 372 VAL A C 1
ATOM 2887 O O . VAL A 1 372 ? -2.619 2.289 18.870 1.00 96.62 372 VAL A O 1
ATOM 2890 N N . LEU A 1 373 ? -4.339 1.723 17.536 1.00 96.94 373 LEU A N 1
ATOM 2891 C CA . LEU A 1 373 ? -5.278 2.727 18.041 1.00 96.94 373 LEU A CA 1
ATOM 2892 C C . LEU A 1 373 ? -5.568 2.536 19.542 1.00 96.94 373 LEU A C 1
ATOM 2894 O O . LEU A 1 373 ? -5.473 3.497 20.309 1.00 96.94 373 LEU A O 1
ATOM 2898 N N . GLU A 1 374 ? -5.836 1.299 19.983 1.00 95.38 374 GLU A N 1
ATOM 2899 C CA . GLU A 1 374 ? -6.028 0.980 21.406 1.00 95.38 374 GLU A CA 1
ATOM 2900 C C . GLU A 1 374 ? -4.752 1.252 22.221 1.00 95.38 374 GLU A C 1
ATOM 2902 O O . GLU A 1 374 ? -4.829 1.806 23.321 1.00 95.38 374 GLU A O 1
ATOM 2907 N N . LEU A 1 375 ? -3.569 0.936 21.677 1.00 95.19 375 LEU A N 1
ATOM 2908 C CA . LEU A 1 375 ? -2.296 1.222 22.342 1.00 95.19 375 LEU A CA 1
ATOM 2909 C C . LEU A 1 375 ? -2.057 2.733 22.499 1.00 95.19 375 LEU A C 1
ATOM 2911 O O . LEU A 1 375 ? -1.718 3.172 23.596 1.00 95.19 375 LEU A O 1
ATOM 2915 N N . LEU A 1 376 ? -2.260 3.536 21.450 1.00 95.38 376 LEU A N 1
ATOM 2916 C CA . LEU A 1 376 ? -2.101 4.994 21.522 1.00 95.38 376 LEU A CA 1
ATOM 2917 C C . LEU A 1 376 ? -3.103 5.620 22.503 1.00 95.38 376 LEU A C 1
ATOM 2919 O O . LEU A 1 376 ? -2.701 6.379 23.389 1.00 95.38 376 LEU A O 1
ATOM 2923 N N . SER A 1 377 ? -4.387 5.260 22.383 1.00 94.25 377 SER A N 1
ATOM 2924 C CA . SER A 1 377 ? -5.482 5.824 23.182 1.00 94.25 377 SER A CA 1
ATOM 2925 C C . SER A 1 377 ? -5.413 5.447 24.664 1.00 94.25 377 SER A C 1
ATOM 2927 O O . SER A 1 377 ? -5.729 6.282 25.514 1.00 94.25 377 SER A O 1
ATOM 2929 N N . LYS A 1 378 ? -5.025 4.206 24.997 1.00 93.19 378 LYS A N 1
ATOM 2930 C CA . LYS A 1 378 ? -4.973 3.744 26.393 1.00 93.19 378 LYS A CA 1
ATOM 2931 C C . LYS A 1 378 ? -3.589 3.919 27.019 1.00 93.19 378 LYS A C 1
ATOM 2933 O O . LYS A 1 378 ? -3.524 4.291 28.187 1.00 93.19 378 LYS A O 1
ATOM 2938 N N . ALA A 1 379 ? -2.484 3.674 26.306 1.00 92.12 379 ALA A N 1
ATOM 2939 C CA . ALA A 1 379 ? -1.139 3.689 26.900 1.00 92.12 379 ALA A CA 1
ATOM 2940 C C . ALA A 1 379 ? -0.405 5.044 26.836 1.00 92.12 379 ALA A C 1
ATOM 2942 O O . ALA A 1 379 ? 0.597 5.195 27.537 1.00 92.12 379 ALA A O 1
ATOM 2943 N N . SER A 1 380 ? -0.898 6.029 26.079 1.00 91.44 380 SER A N 1
ATOM 2944 C CA . SER A 1 380 ? -0.503 7.442 26.237 1.00 91.44 380 SER A CA 1
ATOM 2945 C C . SER A 1 380 ? -1.612 8.250 26.929 1.00 91.44 380 SER A C 1
ATOM 2947 O O . SER A 1 380 ? -2.645 7.684 27.299 1.00 91.44 380 SER A O 1
ATOM 2949 N N . ASP A 1 381 ? -1.409 9.554 27.147 1.00 88.88 381 ASP A N 1
ATOM 2950 C CA . ASP A 1 381 ? -2.436 10.446 27.712 1.00 88.88 381 ASP A CA 1
ATOM 2951 C C . ASP A 1 381 ? -3.296 11.188 26.661 1.00 88.88 381 ASP A C 1
ATOM 2953 O O . ASP A 1 381 ? -4.228 11.901 27.047 1.00 88.88 381 ASP A O 1
ATOM 2957 N N . ARG A 1 382 ? -3.080 10.919 25.364 1.00 92.19 382 ARG A N 1
ATOM 2958 C CA . ARG A 1 382 ? -3.816 11.476 24.207 1.00 92.19 382 ARG A CA 1
ATOM 2959 C C . ARG A 1 382 ? -5.314 11.153 24.195 1.00 92.19 382 ARG A C 1
ATOM 2961 O O . ARG A 1 382 ? -5.775 10.222 24.862 1.00 92.19 382 ARG A O 1
ATOM 2968 N N . SER A 1 383 ? -6.072 11.916 23.407 1.00 93.88 383 SER A N 1
ATOM 2969 C CA . SER A 1 383 ? -7.508 11.680 23.164 1.00 93.88 383 SER A CA 1
ATOM 2970 C C . SER A 1 383 ? -7.758 10.737 21.974 1.00 93.88 383 SER A C 1
ATOM 2972 O O . SER A 1 383 ? -6.930 10.646 21.070 1.00 93.88 383 SER A O 1
ATOM 2974 N N . LEU A 1 384 ? -8.909 10.049 21.925 1.00 95.56 384 LEU A N 1
ATOM 2975 C CA . LEU A 1 384 ? -9.234 9.171 20.789 1.00 95.56 384 LEU A CA 1
ATOM 2976 C C . LEU A 1 384 ? -9.277 9.921 19.434 1.00 95.56 384 LEU A C 1
ATOM 2978 O O . LEU A 1 384 ? -8.652 9.430 18.492 1.00 95.56 384 LEU A O 1
ATOM 2982 N N . PRO A 1 385 ? -9.907 11.112 19.303 1.00 95.81 385 PRO A N 1
ATOM 2983 C CA . PRO A 1 385 ? -9.870 11.885 18.056 1.00 95.81 385 PRO A CA 1
ATOM 2984 C C . PRO A 1 385 ? -8.450 12.280 17.623 1.00 95.81 385 PRO A C 1
ATOM 2986 O O . PRO A 1 385 ? -8.123 12.198 16.443 1.00 95.81 385 PRO A O 1
ATOM 2989 N N . GLU A 1 386 ? -7.582 12.644 18.570 1.00 95.69 386 GLU A N 1
ATOM 2990 C CA . GLU A 1 386 ? -6.171 12.957 18.309 1.00 95.69 386 GLU A CA 1
ATOM 2991 C C . GLU A 1 386 ? -5.409 11.735 17.777 1.00 95.69 386 GLU A C 1
ATOM 2993 O O . GLU A 1 386 ? -4.724 11.843 16.763 1.00 95.69 386 GLU A O 1
ATOM 2998 N N . CYS A 1 387 ? -5.581 10.558 18.389 1.00 96.19 387 CYS A N 1
ATOM 2999 C CA . CYS A 1 387 ? -4.981 9.314 17.898 1.00 96.19 387 CYS A CA 1
ATOM 3000 C C . CYS A 1 387 ? -5.438 8.977 16.467 1.00 96.19 387 CYS A C 1
ATOM 3002 O O . CYS A 1 387 ? -4.617 8.582 15.640 1.00 96.19 387 CYS A O 1
ATOM 3004 N N . VAL A 1 388 ? -6.721 9.184 16.145 1.00 96.25 388 VAL A N 1
ATOM 3005 C CA . VAL A 1 388 ? -7.242 9.002 14.778 1.00 96.25 388 VAL A CA 1
ATOM 3006 C C . VAL A 1 388 ? -6.627 10.024 13.810 1.00 96.25 388 VAL A C 1
ATOM 3008 O O . VAL A 1 388 ? -6.173 9.633 12.738 1.00 96.25 388 VAL A O 1
ATOM 3011 N N . MET A 1 389 ? -6.524 11.301 14.198 1.00 95.38 389 MET A N 1
ATOM 3012 C CA . MET A 1 389 ? -5.871 12.355 13.400 1.00 95.38 389 MET A CA 1
ATOM 3013 C C . MET A 1 389 ? -4.365 12.124 13.187 1.00 95.38 389 MET A C 1
ATOM 3015 O O . MET A 1 389 ? -3.821 12.584 12.185 1.00 95.38 389 MET A O 1
ATOM 3019 N N . MET A 1 390 ? -3.685 11.427 14.105 1.00 94.94 390 MET A N 1
ATOM 3020 C CA . MET A 1 390 ? -2.284 11.016 13.945 1.00 94.94 390 MET A CA 1
ATOM 3021 C C . MET A 1 390 ? -2.128 9.853 12.958 1.00 94.94 390 MET A C 1
ATOM 3023 O O . MET A 1 390 ? -1.216 9.872 12.136 1.00 94.94 390 MET A O 1
ATOM 3027 N N . MET A 1 391 ? -2.996 8.839 13.043 1.00 95.56 391 MET A N 1
ATOM 3028 C CA . MET A 1 391 ? -2.896 7.627 12.218 1.00 95.56 391 MET A CA 1
ATOM 3029 C C . MET A 1 391 ? -3.428 7.828 10.793 1.00 95.56 391 MET A C 1
ATOM 3031 O O . MET A 1 391 ? -2.856 7.281 9.850 1.00 95.56 391 MET A O 1
ATOM 3035 N N . ILE A 1 392 ? -4.493 8.622 10.633 1.00 95.19 392 ILE A N 1
ATOM 3036 C CA . ILE A 1 392 ? -5.169 8.905 9.356 1.00 95.19 392 ILE A CA 1
ATOM 3037 C C . ILE A 1 392 ? -5.210 10.437 9.130 1.00 95.19 392 ILE A C 1
ATOM 3039 O O . ILE A 1 392 ? -6.269 11.059 9.231 1.00 95.19 392 ILE A O 1
ATOM 3043 N N . PRO A 1 393 ? -4.056 11.087 8.872 1.00 94.12 393 PRO A N 1
ATOM 3044 C CA . PRO A 1 393 ? -3.977 12.536 8.712 1.00 94.12 393 PRO A CA 1
ATOM 3045 C C . PRO A 1 393 ? -4.463 13.014 7.336 1.00 94.12 393 PRO A C 1
ATOM 3047 O O . PRO A 1 393 ? -4.224 12.388 6.297 1.00 94.12 393 PRO A O 1
ATOM 3050 N N . GLU A 1 394 ? -5.064 14.205 7.323 1.00 92.31 394 GLU A N 1
ATOM 3051 C CA . GLU A 1 394 ? -5.540 14.894 6.118 1.00 92.31 394 GLU A CA 1
ATOM 3052 C C . GLU A 1 394 ? -4.434 15.127 5.074 1.00 92.31 394 GLU A C 1
ATOM 3054 O O . GLU A 1 394 ? -3.237 15.102 5.371 1.00 92.31 394 GLU A O 1
ATOM 3059 N N . ALA A 1 395 ? -4.826 15.424 3.831 1.00 92.12 395 ALA A N 1
ATOM 3060 C CA . ALA A 1 395 ? -3.927 16.042 2.860 1.00 92.12 395 ALA A CA 1
ATOM 3061 C C . ALA A 1 395 ? -3.609 17.480 3.310 1.00 92.12 395 ALA A C 1
ATOM 3063 O O . ALA A 1 395 ? -4.455 18.371 3.197 1.00 92.12 395 ALA A O 1
ATOM 3064 N N . TRP A 1 396 ? -2.409 17.687 3.867 1.00 91.69 396 TRP A N 1
ATOM 3065 C CA . TRP A 1 396 ? -2.030 18.939 4.531 1.00 91.69 396 TRP A CA 1
ATOM 3066 C C . TRP A 1 396 ? -0.895 19.706 3.849 1.00 91.69 396 TRP A C 1
ATOM 3068 O O . TRP A 1 396 ? -0.927 20.933 3.876 1.00 91.69 396 TRP A O 1
ATOM 3078 N N . GLN A 1 397 ? 0.066 19.010 3.226 1.00 87.25 397 GLN A N 1
ATOM 3079 C CA . GLN A 1 397 ? 1.314 19.599 2.723 1.00 87.25 397 GLN A CA 1
ATOM 3080 C C . GLN A 1 397 ? 1.081 20.777 1.760 1.00 87.25 397 GLN A C 1
ATOM 3082 O O . GLN A 1 397 ? 1.501 21.898 2.037 1.00 87.25 397 GLN A O 1
ATOM 3087 N N . ASP A 1 398 ? 0.352 20.537 0.670 1.00 82.12 398 ASP A N 1
ATOM 3088 C CA . ASP A 1 398 ? 0.079 21.528 -0.380 1.00 82.12 398 ASP A CA 1
ATOM 3089 C C . ASP A 1 398 ? -1.345 22.121 -0.279 1.00 82.12 398 ASP A C 1
ATOM 3091 O O . ASP A 1 398 ? -1.845 22.794 -1.188 1.00 82.12 398 ASP A O 1
ATOM 3095 N N . ASN A 1 399 ? -2.029 21.891 0.849 1.00 84.25 399 ASN A N 1
ATOM 3096 C CA . ASN A 1 399 ? -3.418 22.293 1.051 1.00 84.25 399 ASN A CA 1
ATOM 3097 C C . ASN A 1 399 ? -3.527 23.729 1.583 1.00 84.25 399 ASN A C 1
ATOM 3099 O O . ASN A 1 399 ? -3.502 24.005 2.785 1.00 84.25 399 ASN A O 1
ATOM 3103 N N . HIS A 1 400 ? -3.714 24.655 0.648 1.00 82.88 400 HIS A N 1
ATOM 3104 C CA . HIS A 1 400 ? -3.809 26.090 0.909 1.00 82.88 400 HIS A CA 1
ATOM 3105 C C . HIS A 1 400 ? -5.061 26.499 1.712 1.00 82.88 400 HIS A C 1
ATOM 3107 O O . HIS A 1 400 ? -5.099 27.612 2.230 1.00 82.88 400 HIS A O 1
ATOM 3113 N N . ASN A 1 401 ? -6.064 25.620 1.841 1.00 85.88 401 ASN A N 1
ATOM 3114 C CA . ASN A 1 401 ? -7.305 25.901 2.574 1.00 85.88 401 ASN A CA 1
ATOM 3115 C C . ASN A 1 401 ? -7.217 25.586 4.078 1.00 85.88 401 ASN A C 1
ATOM 3117 O O . ASN A 1 401 ? -8.133 25.936 4.820 1.00 85.88 401 ASN A O 1
ATOM 3121 N N . LEU A 1 402 ? -6.153 24.916 4.538 1.00 87.62 402 LEU A N 1
ATOM 3122 C CA . LEU A 1 402 ? -5.946 24.670 5.966 1.00 87.62 402 LEU A CA 1
ATOM 3123 C C . LEU A 1 402 ? -5.401 25.914 6.676 1.00 87.62 402 LEU A C 1
ATOM 3125 O O . LEU A 1 402 ? -4.603 26.680 6.130 1.00 87.62 402 LEU A O 1
ATOM 3129 N N . THR A 1 403 ? -5.801 26.060 7.931 1.00 91.44 403 THR A N 1
ATOM 3130 C CA . THR A 1 403 ? -5.237 26.996 8.906 1.00 91.44 403 THR A CA 1
ATOM 3131 C C . THR A 1 403 ? -3.814 26.600 9.295 1.00 91.44 403 THR A C 1
ATOM 3133 O O . THR A 1 403 ? -3.434 25.426 9.264 1.00 91.44 403 THR A O 1
ATOM 3136 N N . ASP A 1 404 ? -3.005 27.585 9.680 1.00 91.56 404 ASP A N 1
ATOM 3137 C CA . ASP A 1 404 ? -1.589 27.352 9.986 1.00 91.56 404 ASP A CA 1
ATOM 3138 C C . ASP A 1 404 ? -1.390 26.580 11.305 1.00 91.56 404 ASP A C 1
ATOM 3140 O O . ASP A 1 404 ? -0.411 25.850 11.446 1.00 91.56 404 ASP A O 1
ATOM 3144 N N . SER A 1 405 ? -2.367 26.638 12.218 1.00 92.62 405 SER A N 1
ATOM 3145 C CA . SER A 1 405 ? -2.499 25.750 13.383 1.00 92.62 405 SER A CA 1
ATOM 3146 C C . SER A 1 405 ? -2.588 24.278 12.965 1.00 92.62 405 SER A C 1
ATOM 3148 O O . SER A 1 405 ? -1.745 23.472 13.366 1.00 92.62 405 SER A O 1
ATOM 3150 N N . LYS A 1 406 ? -3.561 23.922 12.112 1.00 93.19 406 LYS A N 1
ATOM 3151 C CA . LYS A 1 406 ? -3.733 22.550 11.601 1.00 93.19 406 LYS A CA 1
ATOM 3152 C C . LYS A 1 406 ? -2.513 22.080 10.803 1.00 93.19 406 LYS A C 1
ATOM 3154 O O . LYS A 1 406 ? -2.069 20.952 11.002 1.00 93.19 406 LYS A O 1
ATOM 3159 N N . LYS A 1 407 ? -1.929 22.934 9.949 1.00 93.88 407 LYS A N 1
ATOM 3160 C CA . LYS A 1 407 ? -0.687 22.607 9.216 1.00 93.88 407 LYS A CA 1
ATOM 3161 C C . LYS A 1 407 ? 0.456 22.276 10.174 1.00 93.88 407 LYS A C 1
ATOM 3163 O O . LYS A 1 407 ? 1.056 21.217 10.036 1.00 93.88 407 LYS A O 1
ATOM 3168 N N . ALA A 1 408 ? 0.710 23.124 11.172 1.00 94.69 408 ALA A N 1
ATOM 3169 C CA . ALA A 1 408 ? 1.770 22.895 12.150 1.00 94.69 408 ALA A CA 1
ATOM 3170 C C . ALA A 1 408 ? 1.540 21.629 12.994 1.00 94.69 408 ALA A C 1
ATOM 3172 O O . ALA A 1 408 ? 2.495 20.910 13.286 1.00 94.69 408 ALA A O 1
ATOM 3173 N N . PHE A 1 409 ? 0.287 21.319 13.349 1.00 95.75 409 PHE A N 1
ATOM 3174 C CA . PHE A 1 409 ? -0.066 20.059 14.007 1.00 95.75 409 PHE A CA 1
ATOM 3175 C C . PHE A 1 409 ? 0.263 18.840 13.129 1.00 95.75 409 PHE A C 1
ATOM 3177 O O . PHE A 1 409 ? 0.879 17.889 13.614 1.00 95.75 409 PHE A O 1
ATOM 3184 N N . TYR A 1 410 ? -0.105 18.844 11.844 1.00 95.25 410 TYR A N 1
ATOM 3185 C CA . TYR A 1 410 ? 0.189 17.711 10.961 1.00 95.25 410 TYR A CA 1
ATOM 3186 C C . TYR A 1 410 ? 1.675 17.621 10.568 1.00 95.25 410 TYR A C 1
ATOM 3188 O O . TYR A 1 410 ? 2.207 16.513 10.491 1.00 95.25 410 TYR A O 1
ATOM 3196 N N . GLU A 1 411 ? 2.381 18.745 10.406 1.00 95.00 411 GLU A N 1
ATOM 3197 C CA . GLU A 1 411 ? 3.836 18.764 10.186 1.00 95.00 411 GLU A CA 1
ATOM 3198 C C . GLU A 1 411 ? 4.583 18.201 11.405 1.00 95.00 411 GLU A C 1
ATOM 3200 O O . GLU A 1 411 ? 5.431 17.316 11.256 1.00 95.00 411 GLU A O 1
ATOM 3205 N N . TYR A 1 412 ? 4.192 18.602 12.621 1.00 95.56 412 TYR A N 1
ATOM 3206 C CA . TYR A 1 412 ? 4.699 18.007 13.859 1.00 95.56 412 TYR A CA 1
ATOM 3207 C C . TYR A 1 412 ? 4.424 16.497 13.923 1.00 95.56 412 TYR A C 1
ATOM 3209 O O . TYR A 1 412 ? 5.343 15.719 14.177 1.00 95.56 412 TYR A O 1
ATOM 3217 N N . ASN A 1 413 ? 3.193 16.050 13.655 1.00 95.00 413 ASN A N 1
ATOM 3218 C CA . ASN A 1 413 ? 2.855 14.627 13.750 1.00 95.00 413 ASN A CA 1
ATOM 3219 C C . ASN A 1 413 ? 3.492 13.770 12.649 1.00 95.00 413 ASN A C 1
ATOM 3221 O O . ASN A 1 413 ? 3.810 12.612 12.915 1.00 95.00 413 ASN A O 1
ATOM 3225 N N . SER A 1 414 ? 3.815 14.337 11.480 1.00 94.25 414 SER A N 1
ATOM 3226 C CA . SER A 1 414 ? 4.643 13.645 10.481 1.00 94.25 414 SER A CA 1
ATOM 3227 C C . SER A 1 414 ? 6.032 13.284 11.028 1.00 94.25 414 SER A C 1
ATOM 3229 O O . SER A 1 414 ? 6.598 12.261 10.652 1.00 94.25 414 SER A O 1
ATOM 3231 N N . CYS A 1 415 ? 6.563 14.048 11.993 1.00 94.19 415 CYS A N 1
ATOM 3232 C CA . CYS A 1 415 ? 7.806 13.702 12.686 1.00 94.19 415 CYS A CA 1
ATOM 3233 C C . CYS A 1 415 ? 7.639 12.551 13.700 1.00 94.19 415 CYS A C 1
ATOM 3235 O O . CYS A 1 415 ? 8.647 11.986 14.126 1.00 94.19 415 CYS A O 1
ATOM 3237 N N . VAL A 1 416 ? 6.404 12.195 14.075 1.00 92.62 416 VAL A N 1
ATOM 3238 C CA . VAL A 1 416 ? 6.067 11.215 15.124 1.00 92.62 416 VAL A CA 1
ATOM 3239 C C . VAL A 1 416 ? 5.634 9.859 14.549 1.00 92.62 416 VAL A C 1
ATOM 3241 O O . VAL A 1 416 ? 6.016 8.826 15.098 1.00 92.62 416 VAL A O 1
ATOM 3244 N N . MET A 1 417 ? 4.843 9.846 13.470 1.00 92.94 417 MET A N 1
ATOM 3245 C CA . MET A 1 417 ? 4.280 8.630 12.867 1.00 92.94 417 MET A CA 1
ATOM 3246 C C . MET A 1 417 ? 3.992 8.816 11.366 1.00 92.94 417 MET A C 1
ATOM 3248 O O . MET A 1 417 ? 3.575 9.884 10.923 1.00 92.94 417 MET A O 1
ATOM 3252 N N . GLU A 1 418 ? 4.207 7.756 10.587 1.00 94.75 418 GLU A N 1
ATOM 3253 C CA . GLU A 1 418 ? 3.777 7.632 9.192 1.00 94.75 418 GLU A CA 1
ATOM 3254 C C . GLU A 1 418 ? 2.256 7.404 9.060 1.00 94.75 418 GLU A C 1
ATOM 3256 O O . GLU A 1 418 ? 1.683 6.652 9.853 1.00 94.75 418 GLU A O 1
ATOM 3261 N N . PRO A 1 419 ? 1.591 7.984 8.041 1.00 94.56 419 PRO A N 1
ATOM 3262 C CA . PRO A 1 419 ? 0.189 7.692 7.745 1.00 94.56 419 PRO A CA 1
ATOM 3263 C C . PRO A 1 419 ? -0.082 6.201 7.491 1.00 94.56 419 PRO A C 1
ATOM 3265 O O . PRO A 1 419 ? 0.619 5.557 6.700 1.00 94.56 419 PRO A O 1
ATOM 3268 N N . TRP A 1 420 ? -1.153 5.678 8.090 1.00 95.00 420 TRP A N 1
ATOM 3269 C CA . TRP A 1 420 ? -1.736 4.387 7.724 1.00 95.00 420 TRP A CA 1
ATOM 3270 C C . TRP A 1 420 ? -2.659 4.623 6.524 1.00 95.00 420 TRP A C 1
ATOM 3272 O O . TRP A 1 420 ? -3.781 5.098 6.675 1.00 95.00 420 TRP A O 1
ATOM 3282 N N . ASP A 1 421 ? -2.119 4.390 5.328 1.00 89.38 421 ASP A N 1
ATOM 3283 C CA . ASP A 1 421 ? -2.649 4.886 4.053 1.00 89.38 421 ASP A CA 1
ATOM 3284 C C . ASP A 1 421 ? -3.478 3.819 3.312 1.00 89.38 421 ASP A C 1
ATOM 3286 O O . ASP A 1 421 ? -3.381 2.623 3.606 1.00 89.38 421 ASP A O 1
ATOM 3290 N N . GLY A 1 422 ? -4.276 4.260 2.337 1.00 88.00 422 GLY A N 1
ATOM 3291 C CA . GLY A 1 422 ? -5.221 3.436 1.573 1.00 88.00 422 GLY A CA 1
ATOM 3292 C C . GLY A 1 422 ? -6.687 3.867 1.741 1.00 88.00 422 GLY A C 1
ATOM 3293 O O . GLY A 1 422 ? -6.975 4.798 2.496 1.00 88.00 422 GLY A O 1
ATOM 3294 N N . PRO A 1 423 ? -7.637 3.238 1.019 1.00 86.88 423 PRO A N 1
ATOM 3295 C CA . PRO A 1 423 ? -9.063 3.504 1.197 1.00 86.88 423 PRO A CA 1
ATOM 3296 C C . PRO A 1 423 ? -9.483 3.140 2.613 1.00 86.88 423 PRO A C 1
ATOM 3298 O O . PRO A 1 423 ? -9.261 2.004 3.023 1.00 86.88 423 PRO A O 1
ATOM 3301 N N . ALA A 1 424 ? -10.131 4.055 3.328 1.00 89.50 424 ALA A N 1
ATOM 3302 C CA . ALA A 1 424 ? -10.604 3.779 4.676 1.00 89.50 424 ALA A CA 1
ATOM 3303 C C . ALA A 1 424 ? -11.845 4.607 5.023 1.00 89.50 424 ALA A C 1
ATOM 3305 O O . ALA A 1 424 ? -11.849 5.835 4.964 1.00 89.50 424 ALA A O 1
ATOM 3306 N N . MET A 1 425 ? -12.895 3.925 5.468 1.00 92.38 425 MET A N 1
ATOM 3307 C CA . MET A 1 425 ? -13.915 4.494 6.343 1.00 92.38 425 MET A CA 1
ATOM 3308 C C . MET A 1 425 ? -13.776 3.775 7.685 1.00 92.38 425 MET A C 1
ATOM 3310 O O . MET A 1 425 ? -13.972 2.561 7.767 1.00 92.38 425 MET A O 1
ATOM 3314 N N . VAL A 1 426 ? -13.360 4.514 8.717 1.00 94.31 426 VAL A N 1
ATOM 3315 C CA . VAL A 1 426 ? -13.130 3.978 10.067 1.00 94.31 426 VAL A CA 1
ATOM 3316 C C . VAL A 1 426 ? -14.140 4.603 11.010 1.00 94.31 426 VAL A C 1
ATOM 3318 O O . VAL A 1 426 ? -14.092 5.810 11.241 1.00 94.31 426 VAL A O 1
ATOM 3321 N N . ALA A 1 427 ? -15.031 3.785 11.568 1.00 96.00 427 ALA A N 1
ATOM 3322 C CA . ALA A 1 427 ? -15.928 4.175 12.653 1.00 96.00 427 ALA A CA 1
ATOM 3323 C C . ALA A 1 427 ? -15.351 3.691 13.991 1.00 96.00 427 ALA A C 1
ATOM 3325 O O . ALA A 1 427 ? -14.876 2.560 14.070 1.00 96.00 427 ALA A O 1
ATOM 3326 N N . PHE A 1 428 ? -15.354 4.529 15.029 1.00 97.00 428 PHE A N 1
ATOM 3327 C CA . PHE A 1 428 ? -14.575 4.305 16.253 1.00 97.00 428 PHE A CA 1
ATOM 3328 C C . PHE A 1 428 ? -15.288 4.760 17.534 1.00 97.00 428 PHE A C 1
ATOM 3330 O O . PHE A 1 428 ? -16.153 5.637 17.498 1.00 97.00 428 PHE A O 1
ATOM 3337 N N . THR A 1 429 ? -14.909 4.173 18.676 1.00 97.00 429 THR A N 1
ATOM 3338 C CA . THR A 1 429 ? -15.408 4.535 20.012 1.00 97.00 429 THR A CA 1
ATOM 3339 C C . THR A 1 429 ? -14.478 4.095 21.153 1.00 97.00 429 THR A C 1
ATOM 3341 O O . THR A 1 429 ? -13.804 3.070 21.069 1.00 97.00 429 THR A O 1
ATOM 3344 N N . ASP A 1 430 ? -14.487 4.858 22.249 1.00 94.00 430 ASP A N 1
ATOM 3345 C CA . ASP A 1 430 ? -13.963 4.496 23.579 1.00 94.00 430 ASP A CA 1
ATOM 3346 C C . ASP A 1 430 ? -15.076 4.418 24.652 1.00 94.00 430 ASP A C 1
ATOM 3348 O O . ASP A 1 430 ? -14.800 4.263 25.842 1.00 94.00 430 ASP A O 1
ATOM 3352 N N . GLY A 1 431 ? -16.343 4.539 24.241 1.00 91.44 431 GLY A N 1
ATOM 3353 C CA . GLY A 1 431 ? -17.509 4.639 25.121 1.00 91.44 431 GLY A CA 1
ATOM 3354 C C . GLY A 1 431 ? -17.867 6.056 25.587 1.00 91.44 431 GLY A C 1
ATOM 3355 O O . GLY A 1 431 ? -18.995 6.259 26.026 1.00 91.44 431 GLY A O 1
ATOM 3356 N N . ARG A 1 432 ? -16.970 7.046 25.456 1.00 92.25 432 ARG A N 1
ATOM 3357 C CA . ARG A 1 432 ? -17.291 8.480 25.620 1.00 92.25 432 ARG A CA 1
ATOM 3358 C C . ARG A 1 432 ? -17.567 9.125 24.265 1.00 92.25 432 ARG A C 1
ATOM 3360 O O . ARG A 1 432 ? -18.540 9.856 24.098 1.00 92.25 432 ARG A O 1
ATOM 3367 N N . TYR A 1 433 ? -16.683 8.879 23.313 1.00 96.12 433 TYR A N 1
ATOM 3368 C CA . TYR A 1 433 ? -16.817 9.334 21.944 1.00 96.12 433 TYR A CA 1
ATOM 3369 C C . TYR A 1 433 ? -17.390 8.216 21.084 1.00 96.12 433 TYR A C 1
ATOM 3371 O O . TYR A 1 433 ? -17.044 7.044 21.256 1.00 96.12 433 TYR A O 1
ATOM 3379 N N . ILE A 1 434 ? -18.200 8.576 20.095 1.00 97.06 434 ILE A N 1
ATOM 3380 C CA . ILE A 1 434 ? -18.440 7.724 18.929 1.00 97.06 434 ILE A CA 1
ATOM 3381 C C . ILE A 1 434 ? -18.301 8.575 17.670 1.00 97.06 434 ILE A C 1
ATOM 3383 O O . ILE A 1 434 ? -18.789 9.704 17.613 1.00 97.06 434 ILE A O 1
ATOM 3387 N N . GLY A 1 435 ? -17.596 8.072 16.665 1.00 95.81 435 GLY A N 1
ATOM 3388 C CA . GLY A 1 435 ? -17.265 8.866 15.491 1.00 95.81 435 GLY A CA 1
ATOM 3389 C C . GLY A 1 435 ? -16.938 8.037 14.265 1.00 95.81 435 GLY A C 1
ATOM 3390 O O . GLY A 1 435 ? -16.939 6.807 14.302 1.00 95.81 435 GLY A O 1
ATOM 3391 N N . ALA A 1 436 ? -16.667 8.735 13.167 1.00 96.06 436 ALA A N 1
ATOM 3392 C CA . ALA A 1 436 ? -16.128 8.155 11.951 1.00 96.06 436 ALA A CA 1
ATOM 3393 C C . ALA A 1 436 ? -15.194 9.142 11.242 1.00 96.06 436 ALA A C 1
ATOM 3395 O O . ALA A 1 436 ? -15.452 10.344 11.237 1.00 96.06 436 ALA A O 1
ATOM 3396 N N . THR A 1 437 ? -14.144 8.637 10.601 1.00 95.12 437 THR A N 1
ATOM 3397 C CA . THR A 1 437 ? -13.307 9.398 9.662 1.00 95.12 437 THR A CA 1
ATOM 3398 C C . THR A 1 437 ? -13.281 8.708 8.303 1.00 95.12 437 THR A C 1
ATOM 3400 O O . THR A 1 437 ? -13.510 7.497 8.206 1.00 95.12 437 THR A O 1
ATOM 3403 N N . LEU A 1 438 ? -12.985 9.480 7.260 1.00 93.44 438 LEU A N 1
ATOM 3404 C CA . LEU A 1 438 ? -12.502 8.942 5.990 1.00 93.44 438 LEU A CA 1
ATOM 3405 C C . LEU A 1 438 ? -10.975 9.039 5.912 1.00 93.44 438 LEU A C 1
ATOM 3407 O O . LEU A 1 438 ? -10.355 9.815 6.645 1.00 93.44 438 LEU A O 1
ATOM 3411 N N . ASP A 1 439 ? -10.393 8.289 4.981 1.00 91.31 439 ASP A N 1
ATOM 3412 C CA . ASP A 1 439 ? -9.042 8.512 4.479 1.00 91.31 439 ASP A CA 1
ATOM 3413 C C . ASP A 1 439 ? -8.882 9.911 3.838 1.00 91.31 439 ASP A C 1
ATOM 3415 O O . ASP A 1 439 ? -9.854 10.630 3.563 1.00 91.31 439 ASP A O 1
ATOM 3419 N N . ARG A 1 440 ? -7.628 10.311 3.583 1.00 89.44 440 ARG A N 1
ATOM 3420 C CA . ARG A 1 440 ? -7.290 11.631 3.013 1.00 89.44 440 ARG A CA 1
ATOM 3421 C C . ARG A 1 440 ? -7.848 11.887 1.608 1.00 89.44 440 ARG A C 1
ATOM 3423 O O . ARG A 1 440 ? -7.944 13.047 1.212 1.00 89.44 440 ARG A O 1
ATOM 3430 N N . ASN A 1 441 ? -8.229 10.838 0.886 1.00 89.12 441 ASN A N 1
ATOM 3431 C CA . ASN A 1 441 ? -8.732 10.886 -0.485 1.00 89.12 441 ASN A CA 1
ATOM 3432 C C . ASN A 1 441 ? -10.268 10.706 -0.527 1.00 89.12 441 ASN A C 1
ATOM 3434 O O . ASN A 1 441 ? -10.914 11.096 -1.499 1.00 89.12 441 ASN A O 1
ATOM 3438 N N . GLY A 1 442 ? -10.866 10.182 0.550 1.00 90.69 442 GLY A N 1
ATOM 3439 C CA . GLY A 1 442 ? -12.298 9.930 0.707 1.00 90.69 442 GLY A CA 1
ATOM 3440 C C . GLY A 1 442 ? -12.811 8.805 -0.187 1.00 90.69 442 GLY A C 1
ATOM 3441 O O . GLY A 1 442 ? -13.890 8.925 -0.768 1.00 90.69 442 GLY A O 1
ATOM 3442 N N . LEU A 1 443 ? -12.037 7.725 -0.319 1.00 90.00 443 LEU A N 1
ATOM 3443 C CA . LEU A 1 443 ? -12.290 6.639 -1.276 1.00 90.00 443 LEU A CA 1
ATOM 3444 C C . LEU A 1 443 ? -13.445 5.716 -0.862 1.00 90.00 443 LEU A C 1
ATOM 3446 O O . LEU A 1 443 ? -13.839 4.837 -1.627 1.00 90.00 443 LEU A O 1
ATOM 3450 N N . ARG A 1 444 ? -14.005 5.895 0.338 1.00 90.06 444 ARG A N 1
ATOM 3451 C CA . ARG A 1 444 ? -15.068 5.055 0.903 1.00 90.06 444 ARG A CA 1
ATOM 3452 C C . ARG A 1 444 ? -16.282 5.906 1.302 1.00 90.06 444 ARG A C 1
ATOM 3454 O O . ARG A 1 444 ? -16.114 6.994 1.853 1.00 90.06 444 ARG A O 1
ATOM 3461 N N . PRO A 1 445 ? -17.523 5.463 1.028 1.00 89.00 445 PRO A N 1
ATOM 3462 C CA . PRO A 1 445 ? -18.703 6.279 1.281 1.00 89.00 445 PRO A CA 1
ATOM 3463 C C . PRO A 1 445 ? -19.080 6.298 2.770 1.00 89.00 445 PRO A C 1
ATOM 3465 O O . PRO A 1 445 ? -19.056 5.276 3.452 1.00 89.00 445 PRO A O 1
ATOM 3468 N N . SER A 1 446 ? -19.494 7.469 3.258 1.00 92.19 446 SER A N 1
ATOM 3469 C CA . SER A 1 446 ? -20.053 7.662 4.601 1.00 92.19 446 SER A CA 1
ATOM 3470 C C . SER A 1 446 ? -21.108 8.771 4.574 1.00 92.19 446 SER A C 1
ATOM 3472 O O . SER A 1 446 ? -20.871 9.868 4.054 1.00 92.19 446 SER A O 1
ATOM 3474 N N . ARG A 1 447 ? -22.308 8.474 5.079 1.00 92.06 447 ARG A N 1
ATOM 3475 C CA . ARG A 1 447 ? -23.486 9.353 5.061 1.00 92.06 447 ARG A CA 1
ATOM 3476 C C . ARG A 1 447 ? -24.200 9.298 6.398 1.00 92.06 447 ARG A C 1
ATOM 3478 O O . ARG A 1 447 ? -24.310 8.221 6.972 1.00 92.06 447 ARG A O 1
ATOM 3485 N N . PHE A 1 448 ? -24.704 10.436 6.873 1.00 93.31 448 PHE A N 1
ATOM 3486 C CA . PHE A 1 448 ? -25.375 10.505 8.166 1.00 93.31 448 PHE A CA 1
ATOM 3487 C C . PHE A 1 448 ? -26.664 11.323 8.173 1.00 93.31 448 PHE A C 1
ATOM 3489 O O . PHE A 1 448 ? -26.866 12.263 7.399 1.00 93.31 448 PHE A O 1
ATOM 3496 N N . TYR A 1 449 ? -27.517 10.946 9.115 1.00 93.06 449 TYR A N 1
ATOM 3497 C CA . TYR A 1 449 ? -28.775 11.569 9.461 1.00 93.06 449 TYR A CA 1
ATOM 3498 C C . TYR A 1 449 ? -28.749 11.918 10.948 1.00 93.06 449 TYR A C 1
ATOM 3500 O O . TYR A 1 449 ? -28.214 11.168 11.766 1.00 93.06 449 TYR A O 1
ATOM 3508 N N . VAL A 1 450 ? -29.379 13.034 11.295 1.00 93.88 450 VAL A N 1
ATOM 3509 C CA . VAL A 1 450 ? -29.777 13.340 12.673 1.00 93.88 450 VAL A CA 1
ATOM 3510 C C . VAL A 1 450 ? -31.287 13.492 12.666 1.00 93.88 450 VAL A C 1
ATOM 3512 O O . VAL A 1 450 ? -31.824 14.160 11.777 1.00 93.88 450 VAL A O 1
ATOM 3515 N N . THR A 1 451 ? -31.976 12.879 13.619 1.00 92.88 451 THR A N 1
ATOM 3516 C CA . THR A 1 451 ? -33.438 12.939 13.740 1.00 92.88 451 THR A CA 1
ATOM 3517 C C . THR A 1 451 ? -33.889 14.057 14.686 1.00 92.88 451 THR A C 1
ATOM 3519 O O . THR A 1 451 ? -33.084 14.709 15.359 1.00 92.88 451 THR A O 1
ATOM 3522 N N . LYS A 1 452 ? -35.199 14.314 14.737 1.00 93.12 452 LYS A N 1
ATOM 3523 C CA . LYS A 1 452 ? -35.819 15.278 15.662 1.00 93.12 452 LYS A CA 1
ATOM 3524 C C . LYS A 1 452 ? -35.873 14.807 17.115 1.00 93.12 452 LYS A C 1
ATOM 3526 O O . LYS A 1 452 ? -35.931 15.655 17.999 1.00 93.12 452 LYS A O 1
ATOM 3531 N N . ASP A 1 453 ? -35.818 13.499 17.357 1.00 90.38 453 ASP A N 1
ATOM 3532 C CA . ASP A 1 453 ? -35.695 12.891 18.689 1.00 90.38 453 ASP A CA 1
ATOM 3533 C C . ASP A 1 453 ? -34.227 12.658 19.111 1.00 90.38 453 ASP A C 1
ATOM 3535 O O . ASP A 1 453 ? -33.956 11.938 20.068 1.00 90.38 453 ASP A O 1
ATOM 3539 N N . ASP A 1 454 ? -33.286 13.326 18.429 1.00 90.38 454 ASP A N 1
ATOM 3540 C CA . ASP A 1 454 ? -31.850 13.361 18.733 1.00 90.38 454 ASP A CA 1
ATOM 3541 C C . ASP A 1 454 ? -31.123 11.999 18.636 1.00 90.38 454 ASP A C 1
ATOM 3543 O O . ASP A 1 454 ? -30.092 11.789 19.283 1.00 90.38 454 ASP A O 1
ATOM 3547 N N . HIS A 1 455 ? -31.603 11.095 17.774 1.00 92.38 455 HIS A N 1
ATOM 3548 C CA . HIS A 1 455 ? -30.815 9.960 17.289 1.00 92.38 455 HIS A CA 1
ATOM 3549 C C . HIS A 1 455 ? -29.894 10.372 16.127 1.00 92.38 455 HIS A C 1
ATOM 3551 O O . HIS A 1 455 ? -30.216 11.235 15.304 1.00 92.38 455 HIS A O 1
ATOM 3557 N N . VAL A 1 456 ? -28.745 9.707 16.049 1.00 94.12 456 VAL A N 1
ATOM 3558 C CA . VAL A 1 456 ? -27.773 9.770 14.957 1.00 94.12 456 VAL A CA 1
ATOM 3559 C C . VAL A 1 456 ? -27.738 8.417 14.263 1.00 94.12 456 VAL A C 1
ATOM 3561 O O . VAL A 1 456 ? -27.610 7.385 14.920 1.00 94.12 456 VAL A O 1
ATOM 3564 N N . LEU A 1 457 ? -27.803 8.442 12.934 1.00 93.75 457 LEU A N 1
ATOM 3565 C CA . LEU A 1 457 ? -27.641 7.278 12.066 1.00 93.75 457 LEU A CA 1
ATOM 3566 C C . LEU A 1 457 ? -26.546 7.608 11.053 1.00 93.75 457 LEU A C 1
ATOM 3568 O O . LEU A 1 457 ? -26.715 8.549 10.280 1.00 93.75 457 LEU A O 1
ATOM 3572 N N . LEU A 1 458 ? -25.443 6.864 11.025 1.00 94.56 458 LEU A N 1
ATOM 3573 C CA . LEU A 1 458 ? -24.386 7.010 10.018 1.00 94.56 458 LEU A CA 1
ATOM 3574 C C . LEU A 1 458 ? -24.111 5.645 9.389 1.00 94.56 458 LEU A C 1
ATOM 3576 O O . LEU A 1 458 ? -24.017 4.652 10.095 1.00 94.56 458 LEU A O 1
ATOM 3580 N N . SER A 1 459 ? -23.998 5.572 8.064 1.00 92.00 459 SER A N 1
ATOM 3581 C CA . SER A 1 459 ? -23.676 4.319 7.368 1.00 92.00 459 SER A CA 1
ATOM 3582 C C . SER A 1 459 ? -22.957 4.561 6.044 1.00 92.00 459 SER A C 1
ATOM 3584 O O . SER A 1 459 ? -22.861 5.697 5.567 1.00 92.00 459 SER A O 1
ATOM 3586 N N . SER A 1 460 ? -22.489 3.485 5.412 1.00 85.94 460 SER A N 1
ATOM 3587 C CA . SER A 1 460 ? -21.952 3.539 4.050 1.00 85.94 460 SER A CA 1
ATOM 3588 C C . SER A 1 460 ? -22.986 3.954 2.986 1.00 85.94 460 SER A C 1
ATOM 3590 O O . SER A 1 460 ? -22.593 4.475 1.943 1.00 85.94 460 SER A O 1
ATOM 3592 N N . GLU A 1 461 ? -24.296 3.798 3.220 1.00 84.81 461 GLU A N 1
ATOM 3593 C CA . GLU A 1 461 ? -25.353 4.020 2.213 1.00 84.81 461 GLU A CA 1
ATOM 3594 C C . GLU A 1 461 ? -26.498 4.937 2.708 1.00 84.81 461 GLU A C 1
ATOM 3596 O O . GLU A 1 461 ? -26.291 5.809 3.553 1.00 84.81 461 GLU A O 1
ATOM 3601 N N . ILE A 1 462 ? -27.687 4.835 2.102 1.00 84.56 462 ILE A N 1
ATOM 3602 C CA . ILE A 1 462 ? -28.925 5.531 2.489 1.00 84.56 462 ILE A CA 1
ATOM 3603 C C . ILE A 1 462 ? -30.094 4.545 2.447 1.00 84.56 462 ILE A C 1
ATOM 3605 O O . ILE A 1 462 ? -30.063 3.597 1.673 1.00 84.56 462 ILE A O 1
ATOM 3609 N N . GLY A 1 463 ? -31.139 4.779 3.245 1.00 82.50 463 GLY A N 1
ATOM 3610 C CA . GLY A 1 463 ? -32.289 3.863 3.317 1.00 82.50 463 GLY A CA 1
ATOM 3611 C C . GLY A 1 463 ? -32.045 2.603 4.158 1.00 82.50 463 GLY A C 1
ATOM 3612 O O . GLY A 1 463 ? -32.843 1.676 4.105 1.00 82.50 463 GLY A O 1
ATOM 3613 N N . VAL A 1 464 ? -30.971 2.586 4.956 1.00 85.06 464 VAL A N 1
ATOM 3614 C CA . VAL A 1 464 ? -30.609 1.480 5.863 1.00 85.06 464 VAL A CA 1
ATOM 3615 C C . VAL A 1 464 ? -31.525 1.337 7.089 1.00 85.06 464 VAL A C 1
ATOM 3617 O O . VAL A 1 464 ? -31.396 0.371 7.824 1.00 85.06 464 VAL A O 1
ATOM 3620 N N . ILE A 1 465 ? -32.448 2.276 7.314 1.00 85.75 465 ILE A N 1
ATOM 3621 C CA . ILE A 1 465 ? -33.547 2.152 8.282 1.00 85.75 465 ILE A CA 1
ATOM 3622 C C . ILE A 1 465 ? -34.859 2.301 7.493 1.00 85.75 465 ILE A C 1
ATOM 3624 O O . ILE A 1 465 ? -35.014 3.317 6.802 1.00 85.75 465 ILE A O 1
ATOM 3628 N N . PRO A 1 466 ? -35.793 1.333 7.561 1.00 74.81 466 PRO A N 1
ATOM 3629 C CA . PRO A 1 466 ? -37.080 1.415 6.884 1.00 74.81 466 PRO A CA 1
ATOM 3630 C C . PRO A 1 466 ? -37.967 2.493 7.509 1.00 74.81 466 PRO A C 1
ATOM 3632 O O . PRO A 1 466 ? -37.847 2.820 8.689 1.00 74.81 466 PRO A O 1
ATOM 3635 N N . ASP A 1 467 ? -38.869 3.040 6.695 1.00 72.88 467 ASP A N 1
ATOM 3636 C CA . ASP A 1 467 ? -39.963 3.935 7.094 1.00 72.88 467 ASP A CA 1
ATOM 3637 C C . ASP A 1 467 ? -39.587 5.196 7.904 1.00 72.88 467 ASP A C 1
ATOM 3639 O O . ASP A 1 467 ? -40.479 5.889 8.390 1.00 72.88 467 ASP A O 1
ATOM 3643 N N . LEU A 1 468 ? -38.297 5.559 7.995 1.00 82.06 468 LEU A N 1
ATOM 3644 C CA . LEU A 1 468 ? -37.838 6.828 8.572 1.00 82.06 468 LEU A CA 1
ATOM 3645 C C . LEU A 1 468 ? -38.390 8.006 7.743 1.00 82.06 468 LEU A C 1
ATOM 3647 O O . LEU A 1 468 ? -37.927 8.217 6.616 1.00 82.06 468 LEU A O 1
ATOM 3651 N N . PRO A 1 469 ? -39.342 8.807 8.257 1.00 83.75 469 PRO A N 1
ATOM 3652 C CA . PRO A 1 469 ? -39.964 9.849 7.452 1.00 83.75 469 PRO A CA 1
ATOM 3653 C C . PRO A 1 469 ? -39.014 11.036 7.277 1.00 83.75 469 PRO A C 1
ATOM 3655 O O . PRO A 1 469 ? -38.398 11.479 8.247 1.00 83.75 469 PRO A O 1
ATOM 3658 N N . ASP A 1 470 ? -38.984 11.655 6.091 1.00 85.00 470 ASP A N 1
ATOM 3659 C CA . ASP A 1 470 ? -38.279 12.937 5.893 1.00 85.00 470 ASP A CA 1
ATOM 3660 C C . ASP A 1 470 ? -38.811 14.038 6.848 1.00 85.00 470 ASP A C 1
ATOM 3662 O O . ASP A 1 470 ? -38.105 15.007 7.121 1.00 85.00 470 ASP A O 1
ATOM 3666 N N . SER A 1 471 ? -40.019 13.887 7.421 1.00 89.50 471 SER A N 1
ATOM 3667 C CA . SER A 1 471 ? -40.526 14.776 8.478 1.00 89.50 471 SER A CA 1
ATOM 3668 C C . SER A 1 471 ? -39.771 14.658 9.801 1.00 89.50 471 SER A C 1
ATOM 3670 O O . SER A 1 471 ? -39.762 15.636 10.542 1.00 89.50 471 SER A O 1
ATOM 3672 N N . GLU A 1 472 ? -39.131 13.526 10.101 1.00 89.19 472 GLU A N 1
ATOM 3673 C CA . GLU A 1 472 ? -38.362 13.315 11.337 1.00 89.19 472 GLU A CA 1
ATOM 3674 C C . GLU A 1 472 ? -36.866 13.575 11.166 1.00 89.19 472 GLU A C 1
ATOM 3676 O O . GLU A 1 472 ? -36.130 13.632 12.151 1.00 89.19 472 GLU A O 1
ATOM 3681 N N . VAL A 1 473 ? -36.407 13.806 9.935 1.00 91.75 473 VAL A N 1
ATOM 3682 C CA . VAL A 1 473 ? -35.019 14.167 9.644 1.00 91.75 473 VAL A CA 1
ATOM 3683 C C . VAL A 1 473 ? -34.778 15.644 9.985 1.00 91.75 473 VAL A C 1
ATOM 3685 O O . VAL A 1 473 ? -35.433 16.551 9.475 1.00 91.75 473 VAL A O 1
ATOM 3688 N N . LYS A 1 474 ? -33.805 15.884 10.868 1.00 94.00 474 LYS A N 1
ATOM 3689 C CA . LYS A 1 474 ? -33.327 17.200 11.325 1.00 94.00 474 LYS A CA 1
ATOM 3690 C C . LYS A 1 474 ? -32.094 17.647 10.529 1.00 94.00 474 LYS A C 1
ATOM 3692 O O . LYS A 1 474 ? -31.972 18.825 10.209 1.00 94.00 474 LYS A O 1
ATOM 3697 N N . ILE A 1 475 ? -31.200 16.710 10.193 1.00 92.88 475 ILE A N 1
ATOM 3698 C CA . ILE A 1 475 ? -30.003 16.913 9.353 1.00 92.88 475 ILE A CA 1
ATOM 3699 C C . ILE A 1 475 ? -29.816 15.683 8.453 1.00 92.88 475 ILE A C 1
ATOM 3701 O O . ILE A 1 475 ? -30.047 14.561 8.897 1.00 92.88 475 ILE A O 1
ATOM 3705 N N . LYS A 1 476 ? -29.360 15.889 7.211 1.00 91.88 476 LYS A N 1
ATOM 3706 C CA . LYS A 1 476 ? -28.983 14.846 6.240 1.00 91.88 476 LYS A CA 1
ATOM 3707 C C . LYS A 1 476 ? -27.714 15.301 5.522 1.00 91.88 476 LYS A C 1
ATOM 3709 O O . LYS A 1 476 ? -27.740 16.333 4.854 1.00 91.88 476 LYS A O 1
ATOM 3714 N N . HIS A 1 477 ? -26.603 14.590 5.696 1.00 92.56 477 HIS A N 1
ATOM 3715 C CA . HIS A 1 477 ? -25.292 15.005 5.184 1.00 92.56 477 HIS A CA 1
ATOM 3716 C C . HIS A 1 477 ? -24.410 13.799 4.815 1.00 92.56 477 HIS A C 1
ATOM 3718 O O . HIS A 1 477 ? -24.786 12.640 4.994 1.00 92.56 477 HIS A O 1
ATOM 3724 N N . ARG A 1 478 ? -23.214 14.0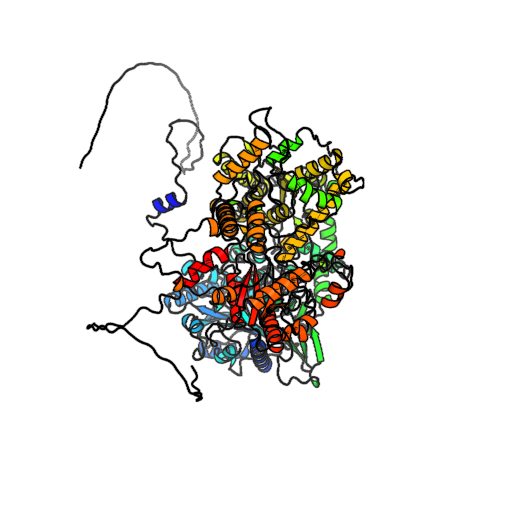78 4.294 1.00 92.62 478 ARG A N 1
ATOM 3725 C CA . ARG A 1 478 ? -22.139 13.098 4.080 1.00 92.62 478 ARG A CA 1
ATOM 3726 C C . ARG A 1 478 ? -20.887 13.463 4.870 1.00 92.62 478 ARG A C 1
ATOM 3728 O O . ARG A 1 478 ? -20.730 14.623 5.254 1.00 92.62 478 ARG A O 1
ATOM 3735 N N . LEU A 1 479 ? -19.996 12.497 5.054 1.00 91.88 479 LEU A N 1
ATOM 3736 C CA . LEU A 1 479 ? -18.604 12.785 5.387 1.00 91.88 479 LEU A CA 1
ATOM 3737 C C . LEU A 1 479 ? -17.834 13.151 4.105 1.00 91.88 479 LEU A C 1
ATOM 3739 O O . LEU A 1 479 ? -18.299 12.882 2.994 1.00 91.88 479 LEU A O 1
ATOM 3743 N N . GLU A 1 480 ? -16.695 13.819 4.248 1.00 90.94 480 GLU A N 1
ATOM 3744 C CA . GLU A 1 480 ? -15.882 14.332 3.136 1.00 90.94 480 GLU A CA 1
ATOM 3745 C C . GLU A 1 480 ? -14.402 13.980 3.383 1.00 90.94 480 GLU A C 1
ATOM 3747 O O . GLU A 1 480 ? -14.063 13.707 4.537 1.00 90.94 480 GLU A O 1
ATOM 3752 N N . PRO A 1 481 ? -13.529 13.950 2.353 1.00 86.62 481 PRO A N 1
ATOM 3753 C CA . PRO A 1 481 ? -12.130 13.539 2.504 1.00 86.62 481 PRO A CA 1
ATOM 3754 C C . PRO A 1 481 ? -11.437 14.254 3.669 1.00 86.62 481 PRO A C 1
ATOM 3756 O O . PRO A 1 481 ? -11.539 15.476 3.793 1.00 86.62 481 PRO A O 1
ATOM 3759 N N . GLY A 1 482 ? -10.777 13.489 4.541 1.00 80.75 482 GLY A N 1
ATOM 3760 C CA . GLY A 1 482 ? -10.095 14.007 5.730 1.00 80.75 482 GLY A CA 1
ATOM 3761 C C . GLY A 1 482 ? -10.980 14.537 6.875 1.00 80.75 482 GLY A C 1
ATOM 3762 O O . GLY A 1 482 ? -10.460 14.807 7.959 1.00 80.75 482 GLY A O 1
ATOM 3763 N N . LYS A 1 483 ? -12.301 14.690 6.699 1.00 89.06 483 LYS A N 1
ATOM 3764 C CA . LYS A 1 483 ? -13.193 15.171 7.770 1.00 89.06 483 LYS A CA 1
ATOM 3765 C C . LYS A 1 483 ? -13.594 14.055 8.731 1.00 89.06 483 LYS A C 1
ATOM 3767 O O . LYS A 1 483 ? -13.882 12.930 8.323 1.00 89.06 483 LYS A O 1
ATOM 3772 N N . MET A 1 484 ? -13.693 14.421 10.004 1.00 93.19 484 MET A N 1
ATOM 3773 C CA . MET A 1 484 ? -14.164 13.592 11.100 1.00 93.19 484 MET A CA 1
ATOM 3774 C C . MET A 1 484 ? -15.606 13.956 11.471 1.00 93.19 484 MET A C 1
ATOM 3776 O O . MET A 1 484 ? -15.970 15.122 11.622 1.00 93.19 484 MET A O 1
ATOM 3780 N N . PHE A 1 485 ? -16.430 12.932 11.655 1.00 95.50 485 PHE A N 1
ATOM 3781 C CA . PHE A 1 485 ? -17.703 13.006 12.358 1.00 95.50 485 PHE A CA 1
ATOM 3782 C C . PHE A 1 485 ? -17.486 12.528 13.796 1.00 95.50 485 PHE A C 1
ATOM 3784 O O . PHE A 1 485 ? -16.907 11.462 13.995 1.00 95.50 485 PHE A O 1
ATOM 3791 N N . LEU A 1 486 ? -17.958 13.280 14.792 1.00 96.50 486 LEU A N 1
ATOM 3792 C CA . LEU A 1 486 ? -17.786 12.934 16.204 1.00 96.50 486 LEU A CA 1
ATOM 3793 C C . LEU A 1 486 ? -19.016 13.331 17.023 1.00 96.50 486 LEU A C 1
ATOM 3795 O O . LEU A 1 486 ? -19.469 14.471 16.949 1.00 96.50 486 LEU A O 1
ATOM 3799 N N . VAL A 1 487 ? -19.508 12.408 17.843 1.00 96.81 487 VAL A N 1
ATOM 3800 C CA . VAL A 1 487 ? -20.436 12.658 18.951 1.00 96.81 487 VAL A CA 1
ATOM 3801 C C . VAL A 1 487 ? -19.658 12.514 20.257 1.00 96.81 487 VAL A C 1
ATOM 3803 O O . VAL A 1 487 ? -18.907 11.553 20.428 1.00 96.81 487 VAL A O 1
ATOM 3806 N N . ASP A 1 488 ? -19.839 13.467 21.170 1.00 96.12 488 ASP A N 1
ATOM 3807 C CA . ASP A 1 488 ? -19.283 13.438 22.527 1.00 96.12 488 ASP A CA 1
ATOM 3808 C C . ASP A 1 488 ? -20.418 13.265 23.542 1.00 96.12 488 ASP A C 1
ATOM 3810 O O . ASP A 1 488 ? -21.213 14.185 23.755 1.00 96.12 488 ASP A O 1
ATOM 3814 N N . PHE A 1 489 ? -20.490 12.091 24.174 1.00 95.00 489 PHE A N 1
ATOM 3815 C CA . PHE A 1 489 ? -21.555 11.738 25.118 1.00 95.00 489 PHE A CA 1
ATOM 3816 C C . PHE A 1 489 ? -21.494 12.510 26.447 1.00 95.00 489 PHE A C 1
ATOM 3818 O O . PHE A 1 489 ? -22.475 12.501 27.188 1.00 95.00 489 PHE A O 1
ATOM 3825 N N . GLU A 1 490 ? -20.391 13.212 26.739 1.00 93.00 490 GLU A N 1
ATOM 3826 C CA . GLU A 1 490 ? -20.299 14.144 27.877 1.00 93.00 490 GLU A CA 1
ATOM 3827 C C . GLU A 1 490 ? -20.834 15.554 27.565 1.00 93.00 490 GLU A C 1
ATOM 3829 O O . GLU A 1 490 ? -21.226 16.263 28.491 1.00 93.00 490 GLU A O 1
ATOM 3834 N N . THR A 1 491 ? -20.863 15.981 26.294 1.00 93.38 491 THR A N 1
ATOM 3835 C CA . THR A 1 491 ? -21.402 17.301 25.888 1.00 93.38 491 THR A CA 1
ATOM 3836 C C . THR A 1 491 ? -22.690 17.220 25.055 1.00 93.38 491 THR A C 1
ATOM 3838 O O . THR A 1 491 ? -23.136 18.227 24.505 1.00 93.38 491 THR A O 1
ATOM 3841 N N . GLU A 1 492 ? -23.302 16.032 25.003 1.00 94.44 492 GLU A N 1
ATOM 3842 C CA . GLU A 1 492 ? -24.597 15.696 24.381 1.00 94.44 492 GLU A CA 1
ATOM 3843 C C . GLU A 1 492 ? -24.783 16.186 22.926 1.00 94.44 492 GLU A C 1
ATOM 3845 O O . GLU A 1 492 ? -25.881 16.570 22.504 1.00 94.44 492 GLU A O 1
ATOM 3850 N N . ARG A 1 493 ? -23.703 16.218 22.132 1.00 94.12 493 ARG A N 1
ATOM 3851 C CA . ARG A 1 493 ? -23.704 16.861 20.805 1.00 94.12 493 ARG A CA 1
ATOM 3852 C C . ARG A 1 493 ? -22.799 16.188 19.779 1.00 94.12 493 ARG A C 1
ATOM 3854 O O . ARG A 1 493 ? -21.847 15.490 20.118 1.00 94.12 493 ARG A O 1
ATOM 3861 N N . ILE A 1 494 ? -23.053 16.518 18.513 1.00 94.75 494 ILE A N 1
ATOM 3862 C CA . ILE A 1 494 ? -22.061 16.395 17.438 1.00 94.75 494 ILE A CA 1
ATOM 3863 C C . ILE A 1 494 ? -21.074 17.557 17.570 1.00 94.75 494 ILE A C 1
ATOM 3865 O O . ILE A 1 494 ? -21.491 18.716 17.656 1.00 94.75 494 ILE A O 1
ATOM 3869 N N . VAL A 1 495 ? -19.779 17.253 17.567 1.00 95.19 495 VAL A N 1
ATOM 3870 C CA . VAL A 1 495 ? -18.704 18.251 17.543 1.00 95.19 495 VAL A CA 1
ATOM 3871 C C . VAL A 1 495 ? -18.334 18.528 16.074 1.00 95.19 495 VAL A C 1
ATOM 3873 O O . VAL A 1 495 ? -18.091 17.575 15.332 1.00 95.19 495 VAL A O 1
ATOM 3876 N N . PRO A 1 496 ? -18.314 19.791 15.606 1.00 93.56 496 PRO A N 1
ATOM 3877 C CA . PRO A 1 496 ? -17.885 20.124 14.247 1.00 93.56 496 PRO A CA 1
ATOM 3878 C C . PRO A 1 496 ? -16.413 19.772 13.995 1.00 93.56 496 PRO A C 1
ATOM 3880 O O . PRO A 1 496 ? -15.566 20.034 14.843 1.00 93.56 496 PRO A O 1
ATOM 3883 N N . ASP A 1 497 ? -16.101 19.273 12.796 1.00 92.75 497 ASP A N 1
ATOM 3884 C CA . ASP A 1 497 ? -14.743 18.893 12.364 1.00 92.75 497 ASP A CA 1
ATOM 3885 C C . ASP A 1 497 ? -13.683 19.980 12.626 1.00 92.75 497 ASP A C 1
ATOM 3887 O O . ASP A 1 497 ? -12.615 19.709 13.176 1.00 92.75 497 ASP A O 1
ATOM 3891 N N . ASP A 1 498 ? -14.007 21.234 12.298 1.00 91.69 498 ASP A N 1
ATOM 3892 C CA . ASP A 1 498 ? -13.135 22.381 12.557 1.00 91.69 498 ASP A CA 1
ATOM 3893 C C . ASP A 1 498 ? -12.907 22.630 14.054 1.00 91.69 498 ASP A C 1
ATOM 3895 O O . ASP A 1 498 ? -11.795 22.971 14.444 1.00 91.69 498 ASP A O 1
ATOM 3899 N N . G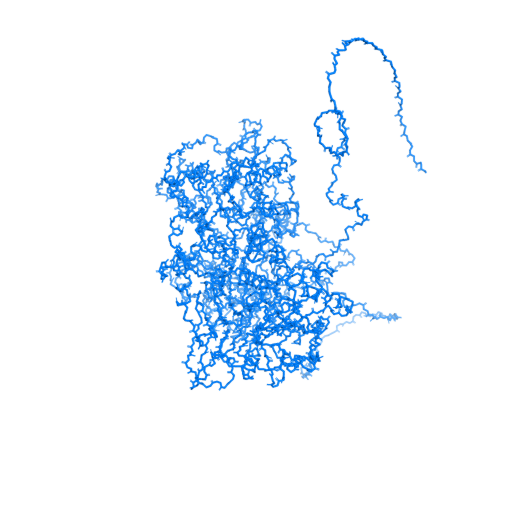LU A 1 499 ? -13.916 22.414 14.903 1.00 94.06 499 GLU A N 1
ATOM 3900 C CA . GLU A 1 499 ? -13.782 22.575 16.354 1.00 94.06 499 GLU A CA 1
ATOM 3901 C C . GLU A 1 499 ? -12.870 21.488 16.941 1.00 94.06 499 GLU A C 1
ATOM 3903 O O . GLU A 1 499 ? -11.956 21.813 17.695 1.00 94.06 499 GLU A O 1
ATOM 3908 N N . ILE A 1 500 ? -13.053 20.221 16.540 1.00 92.31 500 ILE A N 1
ATOM 3909 C CA . ILE A 1 500 ? -12.191 19.095 16.950 1.00 92.31 500 ILE A CA 1
ATOM 3910 C C . ILE A 1 500 ? -10.728 19.412 16.615 1.00 92.31 500 ILE A C 1
ATOM 3912 O O . ILE A 1 500 ? -9.849 19.364 17.480 1.00 92.31 500 ILE A O 1
ATOM 3916 N N . LYS A 1 501 ? -10.475 19.760 15.348 1.00 93.25 501 LYS A N 1
ATOM 3917 C CA . LYS A 1 501 ? -9.124 19.934 14.812 1.00 93.25 501 LYS A CA 1
ATOM 3918 C C . LYS A 1 501 ? -8.433 21.183 15.344 1.00 93.25 501 LYS A C 1
ATOM 3920 O O . LYS A 1 501 ? -7.255 21.095 15.671 1.00 93.25 501 LYS A O 1
ATOM 3925 N N . GLU A 1 502 ? -9.127 22.315 15.472 1.00 93.56 502 GLU A N 1
ATOM 3926 C CA . GLU A 1 502 ? -8.531 23.525 16.060 1.00 93.56 502 GLU A CA 1
ATOM 3927 C C . GLU A 1 502 ? -8.284 23.373 17.563 1.00 93.56 502 GLU A C 1
ATOM 3929 O O . GLU A 1 502 ? -7.225 23.776 18.038 1.00 93.56 502 GLU A O 1
ATOM 3934 N N . VAL A 1 503 ? -9.194 22.742 18.322 1.00 93.94 503 VAL A N 1
ATOM 3935 C CA . VAL A 1 503 ? -8.965 22.489 19.757 1.00 93.94 503 VAL A CA 1
ATOM 3936 C C . VAL A 1 503 ? -7.733 21.608 19.961 1.00 93.94 503 VAL A C 1
ATOM 3938 O O . VAL A 1 503 ? -6.914 21.920 20.822 1.00 93.94 503 VAL A O 1
ATOM 3941 N N . ILE A 1 504 ? -7.558 20.552 19.157 1.00 94.38 504 ILE A N 1
ATOM 3942 C CA . ILE A 1 504 ? -6.384 19.664 19.215 1.00 94.38 504 ILE A CA 1
ATOM 3943 C C . ILE A 1 504 ? -5.107 20.384 18.746 1.00 94.38 504 ILE A C 1
ATOM 3945 O O . ILE A 1 504 ? -4.090 20.350 19.445 1.00 94.38 504 ILE A O 1
ATOM 3949 N N . ALA A 1 505 ? -5.157 21.100 17.619 1.00 94.62 505 ALA A N 1
ATOM 3950 C CA . ALA A 1 505 ? -4.021 21.855 17.088 1.00 94.62 505 ALA A CA 1
ATOM 3951 C C . ALA A 1 505 ? -3.602 23.050 17.970 1.00 94.62 505 ALA A C 1
ATOM 3953 O O . ALA A 1 505 ? -2.467 23.509 17.869 1.00 94.62 505 ALA A O 1
ATOM 3954 N N . ALA A 1 506 ? -4.474 23.533 18.861 1.00 92.81 506 ALA A N 1
ATOM 3955 C CA . ALA A 1 506 ? -4.174 24.601 19.816 1.00 92.81 506 ALA A CA 1
ATOM 3956 C C . ALA A 1 506 ? -3.668 24.112 21.191 1.00 92.81 506 ALA A C 1
ATOM 3958 O O . ALA A 1 506 ? -3.266 24.942 22.007 1.00 92.81 506 ALA A O 1
ATOM 3959 N N . GLN A 1 507 ? -3.654 22.801 21.482 1.00 91.75 507 GLN A N 1
ATOM 3960 C CA . GLN A 1 507 ? -3.248 22.291 22.809 1.00 91.75 507 GLN A CA 1
ATOM 3961 C C . GLN A 1 507 ? -1.778 22.567 23.163 1.00 91.75 507 GLN A C 1
ATOM 3963 O O . GLN A 1 507 ? -1.421 22.625 24.341 1.00 91.75 507 GLN A O 1
ATOM 3968 N N . LYS A 1 508 ? -0.911 22.674 22.151 1.00 94.06 508 LYS A N 1
ATOM 3969 C CA . LYS A 1 508 ? 0.543 22.832 22.280 1.00 94.06 508 LYS A CA 1
ATOM 3970 C C . LYS A 1 508 ? 1.029 23.827 21.209 1.00 94.06 508 LYS A C 1
ATOM 3972 O O . LYS A 1 508 ? 0.397 23.924 20.158 1.00 94.06 508 LYS A O 1
ATOM 3977 N N . PRO A 1 509 ? 2.154 24.540 21.401 1.00 95.31 509 PRO A N 1
ATOM 3978 C CA . PRO A 1 509 ? 2.676 25.489 20.414 1.00 95.31 509 PRO A CA 1
ATOM 3979 C C . PRO A 1 509 ? 3.428 24.773 19.270 1.00 95.31 509 PRO A C 1
ATOM 3981 O O . PRO A 1 509 ? 4.617 24.997 19.047 1.00 95.31 509 PRO A O 1
ATOM 3984 N N . TYR A 1 510 ? 2.735 23.903 18.524 1.00 95.69 510 TYR A N 1
ATOM 3985 C CA . TYR A 1 510 ? 3.333 23.067 17.472 1.00 95.69 510 TYR A CA 1
ATOM 3986 C C . TYR A 1 510 ? 4.094 23.881 16.413 1.00 95.69 510 TYR A C 1
ATOM 3988 O O . TYR A 1 510 ? 5.159 23.457 15.974 1.00 95.69 510 TYR A O 1
ATOM 3996 N N . ALA A 1 511 ? 3.600 25.070 16.046 1.00 94.81 511 ALA A N 1
ATOM 3997 C CA . ALA A 1 511 ? 4.254 25.946 15.069 1.00 94.81 511 ALA A CA 1
ATOM 3998 C C . ALA A 1 511 ? 5.637 26.433 15.539 1.00 94.81 511 ALA A C 1
ATOM 4000 O O . ALA A 1 511 ? 6.590 26.415 14.764 1.00 94.81 511 ALA A O 1
ATOM 4001 N N . GLU A 1 512 ? 5.769 26.801 16.817 1.00 95.38 512 GLU A N 1
ATOM 4002 C CA . GLU A 1 512 ? 7.049 27.190 17.423 1.00 95.38 512 GLU A CA 1
ATOM 4003 C C . GLU A 1 512 ? 8.020 26.001 17.457 1.00 95.38 512 GLU A C 1
ATOM 4005 O O . GLU A 1 512 ? 9.199 26.136 17.131 1.00 95.38 512 GLU A O 1
ATOM 4010 N N . TRP A 1 513 ? 7.519 24.817 17.821 1.00 95.31 513 TRP A N 1
ATOM 4011 C CA . TRP A 1 513 ? 8.320 23.595 17.893 1.00 95.31 513 TRP A CA 1
ATOM 4012 C C . TRP A 1 513 ? 8.843 23.162 16.521 1.00 95.31 513 TRP A C 1
ATOM 4014 O O . TRP A 1 513 ? 10.035 22.887 16.388 1.00 95.31 513 TRP A O 1
ATOM 4024 N N . VAL A 1 514 ? 7.987 23.157 15.495 1.00 93.69 514 VAL A N 1
ATOM 4025 C CA . VAL A 1 514 ? 8.375 22.848 14.110 1.00 93.69 514 VAL A CA 1
ATOM 4026 C C . VAL A 1 514 ? 9.382 23.878 13.593 1.00 93.69 514 VAL A C 1
ATOM 4028 O O . VAL A 1 514 ? 10.442 23.490 13.105 1.00 93.69 514 VAL A O 1
ATOM 4031 N N . GLN A 1 515 ? 9.113 25.179 13.768 1.00 91.19 515 GLN A N 1
ATOM 4032 C CA . GLN A 1 515 ? 9.992 26.255 13.296 1.00 91.19 515 GLN A CA 1
ATOM 4033 C C . GLN A 1 515 ? 11.395 26.216 13.928 1.00 91.19 515 GLN A C 1
ATOM 4035 O O . GLN A 1 515 ? 12.372 26.539 13.252 1.00 91.19 515 GLN A O 1
ATOM 4040 N N . ASN A 1 516 ? 11.501 25.838 15.206 1.00 87.81 516 ASN A N 1
ATOM 4041 C CA . ASN A 1 516 ? 12.768 25.839 15.946 1.00 87.81 516 ASN A CA 1
ATOM 4042 C C . ASN A 1 516 ? 13.498 24.481 15.945 1.00 87.81 516 ASN A C 1
ATOM 4044 O O . ASN A 1 516 ? 14.712 24.446 16.151 1.00 87.81 516 ASN A O 1
ATOM 4048 N N . GLY A 1 517 ? 12.778 23.368 15.763 1.00 86.38 517 GLY A N 1
ATOM 4049 C CA . GLY A 1 517 ? 13.328 22.011 15.847 1.00 86.38 517 GLY A CA 1
ATOM 4050 C C . GLY A 1 517 ? 13.703 21.382 14.503 1.00 86.38 517 GLY A C 1
ATOM 4051 O O . GLY A 1 517 ? 14.691 20.648 14.440 1.00 86.38 517 GLY A O 1
ATOM 4052 N N . LEU A 1 518 ? 12.939 21.662 13.441 1.00 92.38 518 LEU A N 1
ATOM 4053 C CA . LEU A 1 518 ? 13.029 20.925 12.181 1.00 92.38 518 LEU A CA 1
ATOM 4054 C C . LEU A 1 518 ? 14.180 21.437 11.300 1.00 92.38 518 LEU A C 1
ATOM 4056 O O . LEU A 1 518 ? 14.192 22.588 10.861 1.00 92.38 518 LEU A O 1
ATOM 4060 N N . ILE A 1 519 ? 15.148 20.567 11.008 1.00 94.06 519 ILE A N 1
ATOM 4061 C CA . ILE A 1 519 ? 16.335 20.914 10.214 1.00 94.06 519 ILE A CA 1
ATOM 4062 C C . ILE A 1 519 ? 15.998 20.742 8.730 1.00 94.06 519 ILE A C 1
ATOM 4064 O O . ILE A 1 519 ? 15.652 19.651 8.296 1.00 94.06 519 ILE A O 1
ATOM 4068 N N . ASP A 1 520 ? 16.107 21.795 7.927 1.00 94.75 520 ASP A N 1
ATOM 4069 C CA . ASP A 1 520 ? 15.790 21.764 6.492 1.00 94.75 520 ASP A CA 1
ATOM 4070 C C . ASP A 1 520 ? 17.063 21.483 5.671 1.00 94.75 520 ASP A C 1
ATOM 4072 O O . ASP A 1 520 ? 17.974 22.317 5.638 1.00 94.75 520 ASP A O 1
ATOM 4076 N N . LEU A 1 521 ? 17.159 20.303 5.039 1.00 95.69 521 LEU A N 1
ATOM 4077 C CA . LEU A 1 521 ? 18.394 19.854 4.373 1.00 95.69 521 LEU A CA 1
ATOM 4078 C C . LEU A 1 521 ? 18.811 20.763 3.204 1.00 95.69 521 LEU A C 1
ATOM 4080 O O . LEU A 1 521 ? 20.001 20.998 3.005 1.00 95.69 521 LEU A O 1
ATOM 4084 N N . GLU A 1 522 ? 17.847 21.308 2.461 1.00 93.94 522 GLU A N 1
ATOM 4085 C CA . GLU A 1 522 ? 18.111 22.197 1.324 1.00 93.94 522 GLU A CA 1
ATOM 4086 C C . GLU A 1 522 ? 18.731 23.520 1.803 1.00 93.94 522 GLU A C 1
ATOM 4088 O O . GLU A 1 522 ? 19.733 23.987 1.259 1.00 93.94 522 GLU A O 1
ATOM 4093 N N . LYS A 1 523 ? 18.203 24.079 2.903 1.00 93.75 523 LYS A N 1
ATOM 4094 C CA . LYS A 1 523 ? 18.744 25.295 3.534 1.00 93.75 523 LYS A CA 1
ATOM 4095 C C . LYS A 1 523 ? 20.107 25.051 4.184 1.00 93.75 523 LYS A C 1
ATOM 4097 O O . LYS A 1 523 ? 20.968 25.924 4.115 1.00 93.75 523 LYS A O 1
ATOM 4102 N N . TRP A 1 524 ? 20.322 23.876 4.785 1.00 93.38 524 TRP A N 1
ATOM 4103 C CA . TRP A 1 524 ? 21.630 23.485 5.318 1.00 93.38 524 TRP A CA 1
ATOM 4104 C C . TRP A 1 524 ? 22.671 23.414 4.191 1.00 93.38 524 TRP A C 1
ATOM 4106 O O . TRP A 1 524 ? 23.704 24.076 4.291 1.00 93.38 524 TRP A O 1
ATOM 4116 N N . ALA A 1 525 ? 22.374 22.717 3.090 1.00 92.50 525 ALA A N 1
ATOM 4117 C CA . ALA A 1 525 ? 23.261 22.631 1.930 1.00 92.50 525 ALA A CA 1
ATOM 4118 C C . ALA A 1 525 ? 23.587 24.015 1.338 1.00 92.50 525 ALA A C 1
ATOM 4120 O O . ALA A 1 525 ? 24.757 24.344 1.148 1.00 92.50 525 ALA A O 1
ATOM 4121 N N . ALA A 1 526 ? 22.571 24.864 1.147 1.00 90.12 526 ALA A N 1
ATOM 4122 C CA . ALA A 1 526 ? 22.732 26.223 0.627 1.00 90.12 526 ALA A CA 1
ATOM 4123 C C . ALA A 1 526 ? 23.529 27.175 1.548 1.00 90.12 526 ALA A C 1
ATOM 4125 O O . ALA A 1 526 ? 23.954 28.237 1.095 1.00 90.12 526 ALA A O 1
ATOM 4126 N N . SER A 1 527 ? 23.730 26.816 2.823 1.00 85.94 527 SER A N 1
ATOM 4127 C CA . SER A 1 527 ? 24.518 27.596 3.794 1.00 85.94 527 SER A CA 1
ATOM 4128 C C . SER A 1 527 ? 26.004 27.208 3.871 1.00 85.94 527 SER A C 1
ATOM 4130 O O . SER A 1 527 ? 26.777 27.908 4.526 1.00 85.94 527 SER A O 1
ATOM 4132 N N . GLY A 1 528 ? 26.406 26.102 3.235 1.00 77.62 528 GLY A N 1
ATOM 4133 C CA . GLY A 1 528 ? 27.791 25.626 3.219 1.00 77.62 528 GLY A CA 1
ATOM 4134 C C . GLY A 1 528 ? 28.642 26.238 2.101 1.00 77.62 528 GLY A C 1
ATOM 4135 O O . GLY A 1 528 ? 28.132 26.847 1.160 1.00 77.62 528 GLY A O 1
ATOM 4136 N N . ASP A 1 529 ? 29.959 26.025 2.169 1.00 67.12 529 ASP A N 1
ATOM 4137 C CA . ASP A 1 529 ? 30.851 26.332 1.046 1.00 67.12 529 ASP A CA 1
ATOM 4138 C C . ASP A 1 529 ? 30.481 25.478 -0.178 1.00 67.12 529 ASP A C 1
ATOM 4140 O O . ASP A 1 529 ? 30.461 24.245 -0.108 1.00 67.12 529 ASP A O 1
ATOM 4144 N N . LYS A 1 530 ? 30.286 26.123 -1.335 1.00 64.44 530 LYS A N 1
ATOM 4145 C CA . LYS A 1 530 ? 30.038 25.463 -2.629 1.00 64.44 530 LYS A CA 1
ATOM 4146 C C . LYS A 1 530 ? 31.299 24.787 -3.190 1.00 64.44 530 LYS A C 1
ATOM 4148 O O . LYS A 1 530 ? 31.848 25.193 -4.212 1.00 64.44 530 LYS A O 1
ATOM 4153 N N . GLN A 1 531 ? 31.770 23.734 -2.520 1.00 55.31 531 GLN A N 1
ATOM 4154 C CA . GLN A 1 531 ? 32.889 22.894 -2.965 1.00 55.31 531 GLN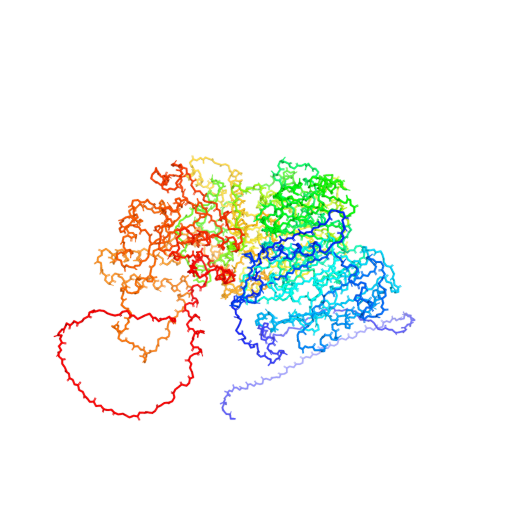 A CA 1
ATOM 4155 C C . GLN A 1 531 ? 32.422 21.738 -3.866 1.00 55.31 531 GLN A C 1
ATOM 4157 O O . GLN A 1 531 ? 32.695 20.563 -3.617 1.00 55.31 531 GLN A O 1
ATOM 4162 N N . THR A 1 532 ? 31.736 22.070 -4.961 1.00 60.81 532 THR A N 1
ATOM 4163 C CA . THR A 1 532 ? 31.577 21.154 -6.097 1.00 60.81 532 THR A CA 1
ATOM 4164 C C . THR A 1 532 ? 32.856 21.183 -6.932 1.00 60.81 532 THR A C 1
ATOM 4166 O O . THR A 1 532 ? 33.051 22.063 -7.774 1.00 60.81 532 THR A O 1
ATOM 4169 N N . GLY A 1 533 ? 33.764 20.235 -6.684 1.00 61.47 533 GLY A N 1
ATOM 4170 C CA . GLY A 1 533 ? 34.930 20.034 -7.546 1.00 61.47 533 GLY A CA 1
ATOM 4171 C C . GLY A 1 533 ? 34.499 19.741 -8.988 1.00 61.47 533 GLY A C 1
ATOM 4172 O O . GLY A 1 533 ? 33.485 19.076 -9.204 1.00 61.47 533 GLY A O 1
ATOM 4173 N N . LYS A 1 534 ? 35.260 20.227 -9.979 1.00 69.06 534 LYS A N 1
ATOM 4174 C CA . LYS A 1 534 ? 34.995 19.894 -11.388 1.00 69.06 534 LYS A CA 1
ATOM 4175 C C . LYS A 1 534 ? 35.024 18.378 -11.573 1.00 69.06 534 LYS A C 1
ATOM 4177 O O . LYS A 1 534 ? 35.972 17.728 -11.139 1.00 69.06 534 LYS A O 1
ATOM 4182 N N . ILE A 1 535 ? 34.001 17.845 -12.235 1.00 77.88 535 ILE A N 1
ATOM 4183 C CA . ILE A 1 535 ? 33.930 16.425 -12.575 1.00 77.88 535 ILE A CA 1
ATOM 4184 C C . ILE A 1 535 ? 35.030 16.123 -13.601 1.00 77.88 535 ILE A C 1
ATOM 4186 O O . ILE A 1 535 ? 35.117 16.782 -14.637 1.00 77.88 535 ILE A O 1
ATOM 4190 N N . ASP A 1 536 ? 35.877 15.142 -13.295 1.00 82.81 536 ASP A N 1
ATOM 4191 C CA . ASP A 1 536 ? 36.847 14.597 -14.242 1.00 82.81 536 ASP A CA 1
ATOM 4192 C C . ASP A 1 536 ? 36.192 13.497 -15.086 1.00 82.81 536 ASP A C 1
ATOM 4194 O O . ASP A 1 536 ? 35.794 12.447 -14.569 1.00 82.81 536 ASP A O 1
ATOM 4198 N N . PHE A 1 537 ? 36.108 13.754 -16.391 1.00 90.44 537 PHE A N 1
ATOM 4199 C CA . PHE A 1 537 ? 35.477 12.874 -17.364 1.00 90.44 537 PHE A CA 1
ATOM 4200 C C . PHE A 1 537 ? 36.405 11.794 -17.949 1.00 90.44 537 PHE A C 1
ATOM 4202 O O . PHE A 1 537 ? 35.917 10.927 -18.676 1.00 90.44 537 PHE A O 1
ATOM 4209 N N . GLU A 1 538 ? 37.715 11.806 -17.660 1.00 86.94 538 GLU A N 1
ATOM 4210 C CA . GLU A 1 538 ? 38.669 10.848 -18.251 1.00 86.94 538 GLU A CA 1
ATOM 4211 C C . GLU A 1 538 ? 38.312 9.396 -17.891 1.00 86.94 538 GLU A C 1
ATOM 4213 O O . GLU A 1 538 ? 38.313 8.504 -18.740 1.00 86.94 538 GLU A O 1
ATOM 4218 N N . GLN A 1 539 ? 37.937 9.165 -16.631 1.00 88.81 539 GLN A N 1
ATOM 4219 C CA . GLN A 1 539 ? 37.630 7.832 -16.104 1.00 88.81 539 GLN A CA 1
ATOM 4220 C C . GLN A 1 539 ? 36.123 7.494 -16.115 1.00 88.81 539 GLN A C 1
ATOM 4222 O O . GLN A 1 539 ? 35.730 6.436 -15.616 1.00 88.81 539 GLN A O 1
ATOM 4227 N N . SER A 1 540 ? 35.269 8.351 -16.695 1.00 93.25 540 SER A N 1
ATOM 4228 C CA . SER A 1 540 ? 33.805 8.193 -16.661 1.00 93.25 540 SER A CA 1
ATOM 4229 C C . SER A 1 540 ? 33.318 6.863 -17.223 1.00 93.25 540 SER A C 1
ATOM 4231 O O . SER A 1 540 ? 32.562 6.158 -16.560 1.00 93.25 540 SER A O 1
ATOM 4233 N N . ASN A 1 541 ? 33.793 6.459 -18.405 1.00 94.06 541 ASN A N 1
ATOM 4234 C CA . ASN A 1 541 ? 33.332 5.215 -19.028 1.00 94.06 541 ASN A CA 1
ATOM 4235 C C . ASN A 1 541 ? 33.656 3.970 -18.183 1.00 94.06 541 ASN A C 1
ATOM 4237 O O . ASN A 1 541 ? 32.895 3.005 -18.209 1.00 94.06 541 ASN A O 1
ATOM 4241 N N . ARG A 1 542 ? 34.745 3.994 -17.394 1.00 94.19 542 ARG A N 1
ATOM 4242 C CA . ARG A 1 542 ? 35.065 2.899 -16.464 1.00 94.19 542 ARG A CA 1
ATOM 4243 C C . ARG A 1 542 ? 34.011 2.786 -15.367 1.00 94.19 542 ARG A C 1
ATOM 4245 O O . ARG A 1 542 ? 33.531 1.688 -15.095 1.00 94.19 542 ARG A O 1
ATOM 4252 N N . ARG A 1 543 ? 33.617 3.926 -14.783 1.00 94.38 543 ARG A N 1
ATOM 4253 C CA . ARG A 1 543 ? 32.537 4.010 -13.786 1.00 94.38 543 ARG A CA 1
ATOM 4254 C C . ARG A 1 543 ? 31.199 3.583 -14.393 1.00 94.38 543 ARG A C 1
ATOM 4256 O O . ARG A 1 543 ? 30.509 2.764 -13.799 1.00 94.38 543 ARG A O 1
ATOM 4263 N N . PHE A 1 544 ? 30.869 4.051 -15.598 1.00 95.81 544 PHE A N 1
ATOM 4264 C CA . PHE A 1 544 ? 29.642 3.675 -16.310 1.00 95.81 544 PHE A CA 1
ATOM 4265 C C . PHE A 1 544 ? 29.545 2.157 -16.541 1.00 95.81 544 PHE A C 1
ATOM 4267 O O . PHE A 1 544 ? 28.524 1.559 -16.202 1.00 95.81 544 PHE A O 1
ATOM 4274 N N . ASN A 1 545 ? 30.615 1.516 -17.023 1.00 94.94 545 ASN A N 1
ATOM 4275 C CA . ASN A 1 545 ? 30.645 0.064 -17.212 1.00 94.94 545 ASN A CA 1
ATOM 4276 C C . ASN A 1 545 ? 30.569 -0.700 -15.871 1.00 94.94 545 ASN A C 1
ATOM 4278 O O . ASN A 1 545 ? 29.791 -1.647 -15.755 1.00 94.94 545 ASN A O 1
ATOM 4282 N N . MET A 1 546 ? 31.311 -0.261 -14.843 1.00 95.25 546 MET A N 1
ATOM 4283 C CA . MET A 1 546 ? 31.305 -0.877 -13.505 1.00 95.25 546 MET A CA 1
ATOM 4284 C C . MET A 1 546 ? 29.941 -0.792 -12.799 1.00 95.25 546 MET A C 1
ATOM 4286 O O . MET A 1 546 ? 29.578 -1.708 -12.065 1.00 95.25 546 MET A O 1
ATOM 4290 N N . PHE A 1 547 ? 29.177 0.278 -13.026 1.00 95.94 547 PHE A N 1
ATOM 4291 C CA . PHE A 1 547 ? 27.859 0.494 -12.419 1.00 95.94 547 PHE A CA 1
ATOM 4292 C C . PHE A 1 547 ? 26.674 0.117 -13.335 1.00 95.94 547 PHE A C 1
ATOM 4294 O O . PHE A 1 547 ? 25.529 0.470 -13.046 1.00 95.94 547 PHE A O 1
ATOM 4301 N N . GLY A 1 548 ? 26.915 -0.618 -14.428 1.00 94.06 548 GLY A N 1
ATOM 4302 C CA . GLY A 1 548 ? 25.849 -1.180 -15.269 1.00 94.06 548 GLY A CA 1
ATOM 4303 C C . GLY A 1 548 ? 25.052 -0.153 -16.084 1.00 94.06 548 GLY A C 1
ATOM 4304 O O . GLY A 1 548 ? 23.850 -0.326 -16.304 1.00 94.06 548 GLY A O 1
ATOM 4305 N N . TYR A 1 549 ? 25.700 0.924 -16.532 1.00 95.75 549 TYR A N 1
ATOM 4306 C CA . TYR A 1 549 ? 25.143 1.835 -17.532 1.00 95.75 549 TYR A CA 1
ATOM 4307 C C . TYR A 1 549 ? 25.356 1.250 -18.933 1.00 95.75 549 TYR A C 1
ATOM 4309 O O . TYR A 1 549 ? 26.389 0.650 -19.222 1.00 95.75 549 TYR A O 1
ATOM 4317 N N . SER A 1 550 ? 24.395 1.478 -19.826 1.00 93.88 550 SER A N 1
ATOM 4318 C CA . SER A 1 550 ? 24.508 1.167 -21.252 1.00 93.88 550 SER A CA 1
ATOM 4319 C C . SER A 1 550 ? 24.157 2.400 -22.081 1.00 93.88 550 SER A C 1
ATOM 4321 O O . SER A 1 550 ? 23.456 3.295 -21.597 1.00 93.88 550 SER A O 1
ATOM 4323 N N . SER A 1 551 ? 24.606 2.464 -23.337 1.00 92.56 551 SER A N 1
ATOM 4324 C CA . SER A 1 551 ? 24.265 3.590 -24.221 1.00 92.56 551 SER A CA 1
ATOM 4325 C C . SER A 1 551 ? 22.756 3.693 -24.464 1.00 92.56 551 SER A C 1
ATOM 4327 O O . SER A 1 551 ? 22.224 4.792 -24.593 1.00 92.56 551 SER A O 1
ATOM 4329 N N . GLU A 1 552 ? 22.039 2.565 -24.407 1.00 91.44 552 GLU A N 1
ATOM 4330 C CA . GLU A 1 552 ? 20.579 2.541 -24.465 1.00 91.44 552 GLU A CA 1
ATOM 4331 C C . GLU A 1 552 ? 19.950 3.197 -23.222 1.00 91.44 552 GLU A C 1
ATOM 4333 O O . GLU A 1 552 ? 19.103 4.079 -23.373 1.00 91.44 552 GLU A O 1
ATOM 4338 N N . LYS A 1 553 ? 20.412 2.877 -22.001 1.00 92.44 553 LYS A N 1
ATOM 4339 C CA . LYS A 1 553 ? 19.938 3.553 -20.775 1.00 92.44 553 LYS A CA 1
ATOM 4340 C C . LYS A 1 553 ? 20.276 5.054 -20.771 1.00 92.44 553 LYS A C 1
ATOM 4342 O O . LYS A 1 553 ? 19.417 5.869 -20.431 1.00 92.44 553 LYS A O 1
ATOM 4347 N N . LEU A 1 554 ? 21.486 5.431 -21.193 1.00 94.00 554 LEU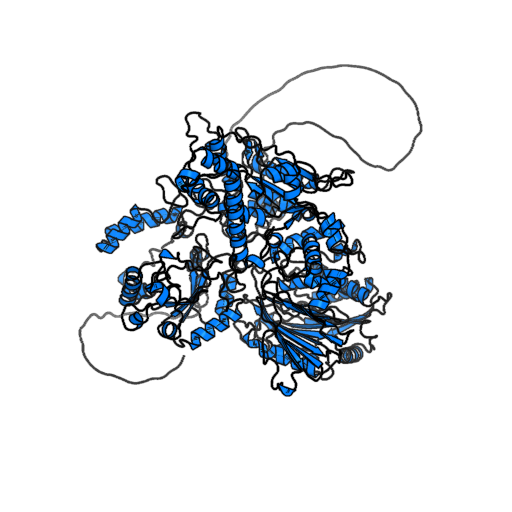 A N 1
ATOM 4348 C CA . LEU A 1 554 ? 21.919 6.832 -21.288 1.00 94.00 554 LEU A CA 1
ATOM 4349 C C . LEU A 1 554 ? 21.032 7.640 -22.252 1.00 94.00 554 LEU A C 1
ATOM 4351 O O . LEU A 1 554 ? 20.425 8.639 -21.858 1.00 94.00 554 LEU A O 1
ATOM 4355 N N . GLU A 1 555 ? 20.909 7.189 -23.503 1.00 91.69 555 GLU A N 1
ATOM 4356 C CA . GLU A 1 555 ? 20.211 7.936 -24.550 1.00 91.69 555 GLU A CA 1
ATOM 4357 C C . GLU A 1 555 ? 18.682 7.876 -24.455 1.00 91.69 555 GLU A C 1
ATOM 4359 O O . GLU A 1 555 ? 18.020 8.829 -24.887 1.00 91.69 555 GLU A O 1
ATOM 4364 N N . MET A 1 556 ? 18.109 6.768 -23.969 1.00 91.25 556 MET A N 1
ATOM 4365 C CA . MET A 1 556 ? 16.656 6.555 -23.956 1.00 91.25 556 MET A CA 1
ATOM 4366 C C . MET A 1 556 ? 15.987 6.788 -22.604 1.00 91.25 556 MET A C 1
ATOM 4368 O O . MET A 1 556 ? 14.784 7.031 -22.610 1.00 91.25 556 MET A O 1
ATOM 4372 N N . LEU A 1 557 ? 16.704 6.732 -21.476 1.00 92.62 557 LEU A N 1
ATOM 4373 C CA . LEU A 1 557 ? 16.113 6.948 -20.146 1.00 92.62 557 LEU A CA 1
ATOM 4374 C C . LEU A 1 557 ? 16.592 8.267 -19.529 1.00 92.62 557 LEU A C 1
ATOM 4376 O O . LEU A 1 557 ? 15.782 9.171 -19.324 1.00 92.62 557 LEU A O 1
ATOM 4380 N N . LEU A 1 558 ? 17.901 8.414 -19.294 1.00 95.00 558 LEU A N 1
ATOM 4381 C CA . LEU A 1 558 ? 18.451 9.578 -18.583 1.00 95.00 558 LEU A CA 1
ATOM 4382 C C . LEU A 1 558 ? 18.315 10.872 -19.395 1.00 95.00 558 LEU A C 1
ATOM 4384 O O . LEU A 1 558 ? 17.893 11.901 -18.866 1.00 95.00 558 LEU A O 1
ATOM 4388 N N . LEU A 1 559 ? 18.642 10.831 -20.688 1.00 93.38 559 LEU A N 1
ATOM 4389 C CA . LEU A 1 559 ? 18.642 12.027 -21.528 1.00 93.38 559 LEU A CA 1
ATOM 4390 C C . LEU A 1 559 ? 17.229 12.640 -21.726 1.00 93.38 559 LEU A C 1
ATOM 4392 O O . LEU A 1 559 ? 17.096 13.859 -21.595 1.00 93.38 559 LEU A O 1
ATOM 4396 N N . PRO A 1 560 ? 16.142 11.864 -21.934 1.00 93.25 560 PRO A N 1
ATOM 4397 C CA . PRO A 1 560 ? 14.776 12.396 -21.875 1.00 93.25 560 PRO A CA 1
ATOM 4398 C C . PRO A 1 560 ? 14.376 12.978 -20.512 1.00 93.25 560 PRO A C 1
ATOM 4400 O O . PRO A 1 560 ? 13.667 13.984 -20.483 1.00 93.25 560 PRO A O 1
ATOM 4403 N N . MET A 1 561 ? 14.855 12.408 -19.399 1.00 95.00 561 MET A N 1
ATOM 4404 C CA . MET A 1 561 ? 14.609 12.953 -18.056 1.00 95.00 561 MET A CA 1
ATOM 4405 C C . MET A 1 561 ? 15.258 14.332 -17.872 1.00 95.00 561 MET A C 1
ATOM 4407 O O . MET A 1 561 ? 14.598 15.251 -17.386 1.00 95.00 561 MET A O 1
ATOM 4411 N N . ALA A 1 562 ? 16.501 14.504 -18.329 1.00 92.69 562 ALA A N 1
ATOM 4412 C CA . ALA A 1 562 ? 17.229 15.774 -18.283 1.00 92.69 562 ALA A CA 1
ATOM 4413 C C . ALA A 1 562 ? 16.648 16.873 -19.194 1.00 92.69 562 ALA A C 1
ATOM 4415 O O . ALA A 1 562 ? 16.603 18.037 -18.802 1.00 92.69 562 ALA A O 1
ATOM 4416 N N . VAL A 1 563 ? 16.179 16.523 -20.396 1.00 92.00 563 VAL A N 1
ATOM 4417 C CA . VAL A 1 563 ? 15.635 17.504 -21.358 1.00 92.00 563 VAL A CA 1
ATOM 4418 C C . VAL A 1 563 ? 14.155 17.811 -21.099 1.00 92.00 563 VAL A C 1
ATOM 4420 O O . VAL A 1 563 ? 13.723 18.955 -21.215 1.00 92.00 563 VAL A O 1
ATOM 4423 N N . GLY A 1 564 ? 13.351 16.794 -20.776 1.00 88.31 564 GLY A N 1
ATOM 4424 C CA . GLY A 1 564 ? 11.891 16.903 -20.685 1.00 88.31 564 GLY A CA 1
ATOM 4425 C C . GLY A 1 564 ? 11.324 17.037 -19.269 1.00 88.31 564 GLY A C 1
ATOM 4426 O O . GLY A 1 564 ? 10.123 17.284 -19.127 1.00 88.31 564 GLY A O 1
ATOM 4427 N N . GLY A 1 565 ? 12.135 16.829 -18.224 1.00 92.69 565 GLY A N 1
ATOM 4428 C CA . GLY A 1 565 ? 11.677 16.814 -16.829 1.00 92.69 565 GLY A CA 1
ATOM 4429 C C . GLY A 1 565 ? 10.654 15.708 -16.524 1.00 92.69 565 GLY A C 1
ATOM 4430 O O . GLY A 1 565 ? 9.814 15.875 -15.636 1.00 92.69 565 GLY A O 1
ATOM 4431 N N . LYS A 1 566 ? 10.670 14.617 -17.307 1.00 91.06 566 LYS A N 1
ATOM 4432 C CA . LYS A 1 566 ? 9.732 13.480 -17.271 1.00 91.06 566 LYS A CA 1
ATOM 4433 C C . LYS A 1 566 ? 10.439 12.185 -17.679 1.00 91.06 566 LYS A C 1
ATOM 4435 O O . LYS A 1 566 ? 11.403 12.227 -18.436 1.00 91.06 566 LYS A O 1
ATOM 4440 N N . GLU A 1 567 ? 9.935 11.042 -17.223 1.00 89.88 567 GLU A N 1
ATOM 4441 C CA . GLU A 1 567 ? 10.368 9.730 -17.725 1.00 89.88 567 GLU A CA 1
ATOM 4442 C C . GLU A 1 567 ? 10.086 9.551 -19.231 1.00 89.88 567 GLU A C 1
ATOM 4444 O O . GLU A 1 567 ? 9.220 10.215 -19.811 1.00 89.88 567 GLU A O 1
ATOM 4449 N N . ALA A 1 568 ? 10.821 8.641 -19.870 1.00 87.88 568 ALA A N 1
ATOM 4450 C CA . ALA A 1 568 ? 10.646 8.318 -21.281 1.00 87.88 568 ALA A CA 1
ATOM 4451 C C . ALA A 1 568 ? 9.424 7.414 -21.523 1.00 87.88 568 ALA A C 1
ATOM 4453 O O . ALA A 1 568 ? 9.196 6.447 -20.799 1.00 87.88 568 ALA A O 1
ATOM 4454 N N . LEU A 1 569 ? 8.665 7.688 -22.589 1.00 86.12 569 LEU A N 1
ATOM 4455 C CA . LEU A 1 569 ? 7.531 6.856 -23.003 1.00 86.12 569 LEU A CA 1
ATOM 4456 C C . LEU A 1 569 ? 7.971 5.790 -24.017 1.00 86.12 569 LEU A C 1
ATOM 4458 O O . LEU A 1 569 ? 8.458 6.116 -25.100 1.00 86.12 569 LEU A O 1
ATOM 4462 N N . GLY A 1 570 ? 7.753 4.519 -23.674 1.00 88.25 570 GLY A N 1
ATOM 4463 C CA . GLY A 1 570 ? 7.962 3.367 -24.555 1.00 88.25 570 GLY A CA 1
ATOM 4464 C C . GLY A 1 570 ? 6.704 2.930 -25.319 1.00 88.25 570 GLY A C 1
ATOM 4465 O O . GLY A 1 570 ? 5.632 3.529 -25.215 1.00 88.25 570 GLY A O 1
ATOM 4466 N N . SER A 1 571 ? 6.819 1.845 -26.088 1.00 89.38 571 SER A N 1
ATOM 4467 C CA . SER A 1 571 ? 5.678 1.158 -26.712 1.00 89.38 571 SER A CA 1
ATOM 4468 C C . SER A 1 571 ? 5.979 -0.333 -26.915 1.00 89.38 571 SER A C 1
ATOM 4470 O O . SER A 1 571 ? 7.095 -0.768 -26.648 1.00 89.38 571 SER A O 1
ATOM 4472 N N . MET A 1 572 ? 4.991 -1.107 -27.384 1.00 89.69 572 MET A N 1
ATOM 4473 C CA . MET A 1 572 ? 4.983 -2.581 -27.335 1.00 89.69 572 MET A CA 1
ATOM 4474 C C . MET A 1 572 ? 5.028 -3.116 -25.888 1.00 89.69 572 MET A C 1
ATOM 4476 O O . MET A 1 572 ? 4.812 -2.370 -24.934 1.00 89.69 572 MET A O 1
ATOM 4480 N N . GLY A 1 573 ? 5.191 -4.429 -25.722 1.00 87.38 573 GLY A N 1
ATOM 4481 C CA . GLY A 1 573 ? 5.559 -5.032 -24.441 1.00 87.38 573 GLY A CA 1
ATOM 4482 C C . GLY A 1 573 ? 7.032 -5.424 -24.480 1.00 87.38 573 GLY A C 1
ATOM 4483 O O . GLY A 1 573 ? 7.510 -5.827 -25.538 1.00 87.38 573 GLY A O 1
ATOM 4484 N N . ASN A 1 574 ? 7.726 -5.326 -23.347 1.00 90.00 574 ASN A N 1
ATOM 4485 C CA . ASN A 1 574 ? 9.064 -5.897 -23.203 1.00 90.00 574 ASN A CA 1
ATOM 4486 C C . ASN A 1 574 ? 8.967 -7.427 -23.347 1.00 90.00 574 ASN A C 1
ATOM 4488 O O . ASN A 1 574 ? 8.119 -8.079 -22.732 1.00 90.00 574 ASN A O 1
ATOM 4492 N N . ASP A 1 575 ? 9.811 -7.959 -24.224 1.00 92.38 575 ASP A N 1
ATOM 4493 C CA . ASP A 1 575 ? 9.925 -9.364 -24.590 1.00 92.38 575 ASP A CA 1
ATOM 4494 C C . ASP A 1 575 ? 11.373 -9.881 -24.480 1.00 92.38 575 ASP A C 1
ATOM 4496 O O . ASP A 1 575 ? 11.698 -10.919 -25.062 1.00 92.38 575 ASP A O 1
ATOM 4500 N N . ALA A 1 576 ? 12.220 -9.149 -23.750 1.00 92.62 576 ALA A N 1
ATOM 4501 C CA . ALA A 1 576 ? 13.559 -9.548 -23.348 1.00 92.62 576 ALA A CA 1
ATOM 4502 C C . ALA A 1 576 ? 13.515 -10.587 -22.210 1.00 92.62 576 ALA A C 1
ATOM 4504 O O . ALA A 1 576 ? 12.483 -10.785 -21.558 1.00 92.62 576 ALA A O 1
ATOM 4505 N N . ALA A 1 577 ? 14.637 -11.265 -21.963 1.00 92.31 577 ALA A N 1
ATOM 4506 C CA . ALA A 1 577 ? 14.744 -12.270 -20.907 1.00 92.31 577 ALA A CA 1
ATOM 4507 C C . ALA A 1 577 ? 14.411 -11.720 -19.504 1.00 92.31 577 ALA A C 1
ATOM 4509 O O . ALA A 1 577 ? 14.743 -10.587 -19.150 1.00 92.31 577 ALA A O 1
ATOM 4510 N N . LEU A 1 578 ? 13.787 -12.558 -18.665 1.00 91.56 578 LEU A N 1
ATOM 4511 C CA . LEU A 1 578 ? 13.741 -12.309 -17.219 1.00 91.56 578 LEU A CA 1
ATOM 4512 C C . LEU A 1 578 ? 15.170 -12.277 -16.661 1.00 91.56 578 LEU A C 1
ATOM 4514 O O . LEU A 1 578 ? 16.010 -13.041 -17.128 1.00 91.56 578 LEU A O 1
ATOM 4518 N N . ALA A 1 579 ? 15.432 -11.472 -15.627 1.00 93.12 579 ALA A N 1
ATOM 4519 C CA . ALA A 1 579 ? 16.784 -11.281 -15.089 1.00 93.12 579 ALA A CA 1
ATOM 4520 C C . ALA A 1 579 ? 17.503 -12.610 -14.766 1.00 93.12 579 ALA A C 1
ATOM 4522 O O . ALA A 1 579 ? 18.616 -12.840 -15.223 1.00 93.12 579 ALA A O 1
ATOM 4523 N N . VAL A 1 580 ? 16.807 -13.533 -14.093 1.00 93.38 580 VAL A N 1
ATOM 4524 C CA . VAL A 1 580 ? 17.287 -14.886 -13.734 1.00 93.38 580 VAL A CA 1
ATOM 4525 C C . VAL A 1 580 ? 17.474 -15.853 -14.920 1.00 93.38 580 VAL A C 1
ATOM 4527 O O . VAL A 1 580 ? 18.000 -16.949 -14.751 1.00 93.38 580 VAL A O 1
ATOM 4530 N N . LEU A 1 581 ? 17.021 -15.480 -16.121 1.00 93.50 581 LEU A N 1
ATOM 4531 C CA . LEU A 1 581 ? 17.192 -16.243 -17.366 1.00 93.50 581 LEU A CA 1
ATOM 4532 C C . LEU A 1 581 ? 18.165 -15.566 -18.350 1.00 93.50 581 LEU A C 1
ATOM 4534 O O . LEU A 1 581 ? 18.419 -16.111 -19.423 1.00 93.50 581 LEU A O 1
ATOM 4538 N N . SER A 1 582 ? 18.682 -14.380 -18.018 1.00 93.19 582 SER A N 1
ATOM 4539 C CA . SER A 1 582 ? 19.566 -13.620 -18.900 1.00 93.19 582 SER A CA 1
ATOM 4540 C C . SER A 1 582 ? 20.961 -14.246 -18.997 1.00 93.19 582 SER A C 1
ATOM 4542 O O . SER A 1 582 ? 21.518 -14.756 -18.028 1.00 93.19 582 SER A O 1
ATOM 4544 N N . GLU A 1 583 ? 21.559 -14.156 -20.187 1.00 90.25 583 GLU A N 1
ATOM 4545 C CA . GLU A 1 583 ? 22.980 -14.454 -20.408 1.00 90.25 583 GLU A CA 1
ATOM 4546 C C . GLU A 1 583 ? 23.863 -13.201 -20.199 1.00 90.25 583 GLU A C 1
ATOM 4548 O O . GLU A 1 583 ? 25.094 -13.296 -20.199 1.00 90.25 583 GLU A O 1
ATOM 4553 N N . LYS A 1 584 ? 23.263 -12.017 -20.006 1.00 92.00 584 LYS A N 1
ATOM 4554 C CA . LYS A 1 584 ? 23.914 -10.727 -19.710 1.00 92.00 584 LYS A CA 1
ATOM 4555 C C . LYS A 1 584 ? 23.975 -10.487 -18.196 1.00 92.00 584 LYS A C 1
ATOM 4557 O O . LYS A 1 584 ? 23.150 -11.046 -17.480 1.00 92.00 584 LYS A O 1
ATOM 4562 N N . PRO A 1 585 ? 24.930 -9.688 -17.685 1.00 93.25 585 PRO A N 1
ATOM 4563 C CA . PRO A 1 585 ? 24.954 -9.382 -16.264 1.00 93.25 585 PRO A CA 1
ATOM 4564 C C . PRO A 1 585 ? 23.790 -8.454 -15.902 1.00 93.25 585 PRO A C 1
ATOM 4566 O O . PRO A 1 585 ? 23.495 -7.514 -16.646 1.00 93.25 585 PRO A O 1
ATOM 4569 N N . ARG A 1 586 ? 23.107 -8.727 -14.786 1.00 93.06 586 ARG A N 1
ATOM 4570 C CA . ARG A 1 586 ? 21.892 -8.005 -14.368 1.00 93.06 586 ARG A CA 1
ATOM 4571 C C . ARG A 1 586 ? 22.106 -7.225 -13.076 1.00 93.06 586 ARG A C 1
ATOM 4573 O O . ARG A 1 586 ? 22.885 -7.622 -12.213 1.00 93.06 586 ARG A O 1
ATOM 4580 N N . GLN A 1 587 ? 21.386 -6.117 -12.922 1.00 93.44 587 GLN A N 1
ATOM 4581 C CA . GLN A 1 587 ? 21.366 -5.365 -11.667 1.00 93.44 587 GLN A CA 1
ATOM 4582 C C . GLN A 1 587 ? 20.332 -5.977 -10.720 1.00 93.44 587 GLN A C 1
ATOM 4584 O O . GLN A 1 587 ? 19.319 -6.517 -11.157 1.00 93.44 587 GLN A O 1
ATOM 4589 N N . VAL A 1 588 ? 20.554 -5.886 -9.408 1.00 95.44 588 VAL A N 1
ATOM 4590 C CA . VAL A 1 588 ? 19.660 -6.508 -8.410 1.00 95.44 588 VAL A CA 1
ATOM 4591 C C . VAL A 1 588 ? 18.229 -5.967 -8.516 1.00 95.44 588 VAL A C 1
ATOM 4593 O O . VAL A 1 588 ? 17.266 -6.718 -8.375 1.00 95.44 588 VAL A O 1
ATOM 4596 N N . ASN A 1 589 ? 18.091 -4.689 -8.866 1.00 95.62 589 ASN A N 1
ATOM 4597 C CA . ASN A 1 589 ? 16.825 -4.008 -9.121 1.00 95.62 589 ASN A CA 1
ATOM 4598 C C . ASN A 1 589 ? 16.009 -4.705 -10.238 1.00 95.62 589 ASN A C 1
ATOM 4600 O O . ASN A 1 589 ? 14.789 -4.794 -10.127 1.00 95.62 589 ASN A O 1
ATOM 4604 N N . ASP A 1 590 ? 16.656 -5.303 -11.254 1.00 94.19 590 ASP A N 1
ATOM 4605 C CA . ASP A 1 590 ? 15.990 -6.009 -12.366 1.00 94.19 590 ASP A CA 1
ATOM 4606 C C . ASP A 1 590 ? 15.131 -7.203 -11.913 1.00 94.19 590 ASP A C 1
ATOM 4608 O O . ASP A 1 590 ? 14.227 -7.629 -12.639 1.00 94.19 590 ASP A O 1
ATOM 4612 N N . TYR A 1 591 ? 15.412 -7.773 -10.739 1.00 96.50 591 TYR A N 1
ATOM 4613 C CA . TYR A 1 591 ? 14.698 -8.930 -10.197 1.00 96.50 591 TYR A CA 1
ATOM 4614 C C . TYR A 1 591 ? 13.385 -8.545 -9.503 1.00 96.50 591 TYR A C 1
ATOM 4616 O O . TYR A 1 591 ? 12.497 -9.389 -9.366 1.00 96.50 591 TYR A O 1
ATOM 4624 N N . PHE A 1 592 ? 13.233 -7.280 -9.100 1.00 96.88 592 PHE A N 1
ATOM 4625 C CA . PHE A 1 592 ? 12.036 -6.783 -8.427 1.00 96.88 592 PHE A CA 1
ATOM 4626 C C . PHE A 1 592 ? 10.988 -6.310 -9.431 1.00 96.88 592 PHE A C 1
ATOM 4628 O O . PHE A 1 592 ? 11.290 -5.822 -10.526 1.00 96.88 592 PHE A O 1
ATOM 4635 N N . LYS A 1 593 ? 9.719 -6.480 -9.057 1.00 94.62 593 LYS A N 1
ATOM 4636 C CA . LYS A 1 593 ? 8.553 -6.093 -9.852 1.00 94.62 593 LYS A CA 1
ATOM 4637 C C . LYS A 1 593 ? 7.583 -5.319 -8.979 1.00 94.62 593 LYS A C 1
ATOM 4639 O O . LYS A 1 593 ? 7.198 -5.798 -7.921 1.00 94.62 593 LYS A O 1
ATOM 4644 N N . GLN A 1 594 ? 7.250 -4.105 -9.421 1.00 95.44 594 GLN A N 1
ATOM 4645 C CA . GLN A 1 594 ? 6.317 -3.207 -8.737 1.00 95.44 594 GLN A CA 1
ATOM 4646 C C . GLN A 1 594 ? 4.958 -3.899 -8.611 1.00 95.44 594 GLN A C 1
ATOM 4648 O O . GLN A 1 594 ? 4.381 -4.278 -9.633 1.00 95.44 594 GLN A O 1
ATOM 4653 N N . LEU A 1 595 ? 4.465 -4.037 -7.381 1.00 94.00 595 LEU A N 1
ATOM 4654 C CA . LEU A 1 595 ? 3.082 -4.438 -7.127 1.00 94.00 595 LEU A CA 1
ATOM 4655 C C . LEU A 1 595 ? 2.142 -3.261 -7.398 1.00 94.00 595 LEU A C 1
ATOM 4657 O O . LEU A 1 595 ? 2.565 -2.100 -7.415 1.00 94.00 595 LEU A O 1
ATOM 4661 N N . PHE A 1 596 ? 0.866 -3.554 -7.618 1.00 93.38 596 PHE A N 1
ATOM 4662 C CA . PHE A 1 596 ? -0.130 -2.543 -7.963 1.00 93.38 596 PHE A CA 1
ATOM 4663 C C . PHE A 1 596 ? -1.512 -2.896 -7.408 1.00 93.38 596 PHE A C 1
ATOM 4665 O O . PHE A 1 596 ? -1.843 -4.046 -7.154 1.00 93.38 596 PHE A O 1
ATOM 4672 N N . ALA A 1 597 ? -2.341 -1.878 -7.230 1.00 90.56 597 ALA A N 1
ATOM 4673 C CA . ALA A 1 597 ? -3.718 -2.014 -6.805 1.00 90.56 597 ALA A CA 1
ATOM 4674 C C . ALA A 1 597 ? -4.573 -2.575 -7.954 1.00 90.56 597 ALA A C 1
ATOM 4676 O O . ALA A 1 597 ? -4.527 -2.083 -9.088 1.00 90.56 597 ALA A O 1
ATOM 4677 N N . GLN A 1 598 ? -5.374 -3.602 -7.665 1.00 87.12 598 GLN A N 1
ATOM 4678 C CA . GLN A 1 598 ? -6.415 -4.091 -8.568 1.00 87.12 598 GLN A CA 1
ATOM 4679 C C . GLN A 1 598 ? -7.611 -4.649 -7.785 1.00 87.12 598 GLN A C 1
ATOM 4681 O O . GLN A 1 598 ? -7.478 -5.588 -7.004 1.00 87.12 598 GLN A O 1
ATOM 4686 N N . VAL A 1 599 ? -8.797 -4.096 -8.065 1.00 86.62 599 VAL A N 1
ATOM 4687 C CA . VAL A 1 599 ? -10.117 -4.445 -7.494 1.00 86.62 599 VAL A CA 1
ATOM 4688 C C . VAL A 1 599 ? -10.300 -4.135 -6.007 1.00 86.62 599 VAL A C 1
ATOM 4690 O O . VAL A 1 599 ? -11.290 -3.507 -5.658 1.00 86.62 599 VAL A O 1
ATOM 4693 N N . THR A 1 600 ? -9.409 -4.594 -5.132 1.00 82.31 600 THR A N 1
ATOM 4694 C CA . THR A 1 600 ? -9.604 -4.504 -3.673 1.00 82.31 600 THR A CA 1
ATOM 4695 C C . THR A 1 600 ? -9.399 -3.092 -3.134 1.00 82.31 600 THR A C 1
ATOM 4697 O O . THR A 1 600 ? -10.079 -2.686 -2.199 1.00 82.31 600 THR A O 1
ATOM 4700 N N . ASN A 1 601 ? -8.491 -2.359 -3.771 1.00 88.00 601 ASN A N 1
ATOM 4701 C CA . ASN A 1 601 ? -8.219 -0.948 -3.586 1.00 88.00 601 ASN A CA 1
ATOM 4702 C C . ASN A 1 601 ? -7.942 -0.299 -4.964 1.00 88.00 601 ASN A C 1
ATOM 4704 O O . ASN A 1 601 ? -7.632 -1.012 -5.929 1.00 88.00 601 ASN A O 1
ATOM 4708 N N . PRO A 1 602 ? -8.047 1.036 -5.096 1.00 91.62 602 PRO A N 1
ATOM 4709 C CA . PRO A 1 602 ? -7.764 1.757 -6.329 1.00 91.62 602 PRO A CA 1
ATOM 4710 C C . PRO A 1 602 ? -6.351 2.379 -6.345 1.00 91.62 602 PRO A C 1
ATOM 4712 O O . PRO A 1 602 ? -5.835 2.780 -5.300 1.00 91.62 602 PRO A O 1
ATOM 4715 N N . PRO A 1 603 ? -5.727 2.537 -7.527 1.00 93.81 603 PRO A N 1
ATOM 4716 C CA . PRO A 1 603 ? -4.604 3.455 -7.707 1.00 93.81 603 PRO A CA 1
ATOM 4717 C C . PRO A 1 603 ? -5.061 4.929 -7.698 1.00 93.81 603 PRO A C 1
ATOM 4719 O O . PRO A 1 603 ? -6.208 5.230 -8.022 1.00 93.81 603 PRO A O 1
ATOM 4722 N N . ILE A 1 604 ? -4.144 5.850 -7.392 1.00 93.19 604 ILE A N 1
ATOM 4723 C CA . ILE A 1 604 ? -4.348 7.319 -7.395 1.00 93.19 604 ILE A CA 1
ATOM 4724 C C . ILE A 1 604 ? -3.895 7.914 -8.744 1.00 93.19 604 ILE A C 1
ATOM 4726 O O . ILE A 1 604 ? -3.014 7.345 -9.398 1.00 93.19 604 ILE A O 1
ATOM 4730 N N . ASP A 1 605 ? -4.449 9.058 -9.170 1.00 93.56 605 ASP A N 1
ATOM 4731 C CA . ASP A 1 605 ? -3.971 9.831 -10.329 1.00 93.56 605 ASP A CA 1
ATOM 4732 C C . ASP A 1 605 ? -2.843 10.822 -9.943 1.00 93.56 605 ASP A C 1
ATOM 4734 O O . ASP A 1 605 ? -3.116 11.920 -9.454 1.00 93.56 605 ASP A O 1
ATOM 4738 N N . PRO A 1 606 ? -1.559 10.522 -10.230 1.00 91.81 606 PRO A N 1
ATOM 4739 C CA . PRO A 1 606 ? -0.411 11.315 -9.772 1.00 91.81 606 PRO A CA 1
ATOM 4740 C C . PRO A 1 606 ? -0.223 12.637 -10.546 1.00 91.81 606 PRO A C 1
ATOM 4742 O O . PRO A 1 606 ? 0.823 13.276 -10.442 1.00 91.81 606 PRO A O 1
ATOM 4745 N N . ILE A 1 607 ? -1.190 13.020 -11.388 1.00 89.44 607 ILE A N 1
ATOM 4746 C CA . ILE A 1 607 ? -1.187 14.251 -12.191 1.00 89.44 607 ILE A CA 1
ATOM 4747 C C . ILE A 1 607 ? -2.386 15.132 -11.820 1.00 89.44 607 ILE A C 1
ATOM 4749 O O . ILE A 1 607 ? -2.257 16.353 -11.765 1.00 89.44 607 ILE A O 1
ATOM 4753 N N . ARG A 1 608 ? -3.560 14.530 -11.595 1.00 91.31 608 ARG A N 1
ATOM 4754 C CA . ARG A 1 608 ? -4.805 15.239 -11.247 1.00 91.31 608 ARG A CA 1
ATOM 4755 C C . ARG A 1 608 ? -5.003 15.382 -9.743 1.00 91.31 608 ARG A C 1
ATOM 4757 O O . ARG A 1 608 ? -5.605 16.355 -9.302 1.00 91.31 608 ARG A O 1
ATOM 4764 N N . GLU A 1 609 ? -4.478 14.431 -8.980 1.00 90.69 609 GLU A N 1
ATOM 4765 C CA . GLU A 1 609 ? -4.627 14.315 -7.529 1.00 90.69 609 GLU A CA 1
ATOM 4766 C C . GLU A 1 609 ? -3.268 14.580 -6.834 1.00 90.69 609 GLU A C 1
ATOM 4768 O O . GLU A 1 609 ? -3.052 14.200 -5.691 1.00 90.69 609 GLU A O 1
ATOM 4773 N N . GLU A 1 610 ? -2.341 15.294 -7.497 1.00 88.62 610 GLU A N 1
ATOM 4774 C CA . GLU A 1 610 ? -0.986 15.605 -6.988 1.00 88.62 610 GLU A CA 1
ATOM 4775 C C . GLU A 1 610 ? -1.011 16.267 -5.585 1.00 88.62 610 GLU A C 1
ATOM 4777 O O . GLU A 1 610 ? -0.136 15.998 -4.770 1.00 88.62 610 GLU A O 1
ATOM 4782 N N . ILE A 1 611 ? -2.070 17.023 -5.252 1.00 89.06 611 ILE A N 1
ATOM 4783 C CA . ILE A 1 611 ? -2.300 17.664 -3.938 1.00 89.06 611 ILE A CA 1
ATOM 4784 C C . ILE A 1 611 ? -2.488 16.691 -2.755 1.00 89.06 611 ILE A C 1
ATOM 4786 O O . ILE A 1 611 ? -2.275 17.084 -1.608 1.00 89.06 611 ILE A O 1
ATOM 4790 N N . VAL A 1 612 ? -2.885 15.433 -2.993 1.00 90.75 612 VAL A N 1
ATOM 4791 C CA . VAL A 1 612 ? -2.990 14.419 -1.924 1.00 90.75 612 VAL A CA 1
ATOM 4792 C C . VAL A 1 612 ? -1.729 13.567 -1.782 1.00 90.75 612 VAL A C 1
ATOM 4794 O O . VAL A 1 612 ? -1.703 12.659 -0.946 1.00 90.75 612 VAL A O 1
ATOM 4797 N N . MET A 1 613 ? -0.679 13.839 -2.560 1.00 94.06 613 MET A N 1
ATOM 4798 C CA . MET A 1 613 ? 0.575 13.086 -2.543 1.00 94.06 613 MET A CA 1
ATOM 4799 C C . MET A 1 613 ? 1.733 13.907 -1.962 1.00 94.06 613 MET A C 1
ATOM 4801 O O . MET A 1 613 ? 1.699 15.131 -1.969 1.00 94.06 613 MET A O 1
ATOM 4805 N N . SER A 1 614 ? 2.784 13.254 -1.454 1.00 94.94 614 SER A N 1
ATOM 4806 C CA . SER A 1 614 ? 4.015 13.968 -1.080 1.00 94.94 614 SER A CA 1
ATOM 4807 C C . SER A 1 614 ? 5.258 13.079 -1.045 1.00 94.94 614 SER A C 1
ATOM 4809 O O . SER A 1 614 ? 5.205 11.923 -0.618 1.00 94.94 614 SER A O 1
ATOM 4811 N N . LEU A 1 615 ? 6.398 13.653 -1.447 1.00 95.94 615 LEU A N 1
ATOM 4812 C CA . LEU A 1 615 ? 7.733 13.055 -1.300 1.00 95.94 615 LEU A CA 1
ATOM 4813 C C . LEU A 1 615 ? 8.518 13.610 -0.098 1.00 95.94 615 LEU A C 1
ATOM 4815 O O . LEU A 1 615 ? 9.599 13.107 0.200 1.00 95.94 615 LEU A O 1
ATOM 4819 N N . VAL A 1 616 ? 7.990 14.631 0.584 1.00 94.56 616 VAL A N 1
ATOM 4820 C CA . VAL A 1 616 ? 8.637 15.260 1.743 1.00 94.56 616 VAL A CA 1
ATOM 4821 C C . VAL A 1 616 ? 8.646 14.273 2.912 1.00 94.56 616 VAL A C 1
ATOM 4823 O O . VAL A 1 616 ? 7.626 13.650 3.203 1.00 94.56 616 VAL A O 1
ATOM 4826 N N . CYS A 1 617 ? 9.793 14.105 3.572 1.00 92.50 617 CYS A N 1
ATOM 4827 C CA . CYS A 1 617 ? 9.960 13.180 4.695 1.00 92.50 617 CYS A CA 1
ATOM 4828 C C . CYS A 1 617 ? 10.799 13.809 5.821 1.00 92.50 617 CYS A C 1
ATOM 4830 O O . CYS A 1 617 ? 11.964 14.133 5.573 1.00 92.50 617 CYS A O 1
ATOM 4832 N N . PRO A 1 618 ? 10.305 13.882 7.070 1.00 94.44 618 PRO A N 1
ATOM 4833 C CA . PRO A 1 618 ? 11.181 13.983 8.230 1.00 94.44 618 PRO A CA 1
ATOM 4834 C C . PRO A 1 618 ? 11.897 12.639 8.449 1.00 94.44 618 PRO A C 1
ATOM 4836 O O . PRO A 1 618 ? 11.275 11.577 8.446 1.00 94.44 618 PRO A O 1
ATOM 4839 N N . VAL A 1 619 ? 13.217 12.675 8.620 1.00 95.25 619 VAL A N 1
ATOM 4840 C CA . VAL A 1 619 ? 14.083 11.496 8.779 1.00 95.25 619 VAL A CA 1
ATOM 4841 C C . VAL A 1 619 ? 15.050 11.681 9.949 1.00 95.25 619 VAL A C 1
ATOM 4843 O O . VAL A 1 619 ? 15.181 12.771 10.508 1.00 95.25 619 VAL A O 1
ATOM 4846 N N . GLY A 1 620 ? 15.733 10.608 10.344 1.00 90.50 620 GLY A N 1
ATOM 4847 C CA . GLY A 1 620 ? 16.595 10.610 11.527 1.00 90.50 620 GLY A CA 1
ATOM 4848 C C . GLY A 1 620 ? 15.858 10.179 12.799 1.00 90.50 620 GLY A C 1
ATOM 4849 O O . GLY A 1 620 ? 14.769 9.603 12.688 1.00 90.50 620 GLY A O 1
ATOM 4850 N N . PRO A 1 621 ? 16.438 10.437 13.986 1.00 92.56 621 PRO A N 1
ATOM 4851 C CA . PRO A 1 621 ? 15.992 9.861 15.251 1.00 92.56 621 PRO A CA 1
ATOM 4852 C C . PRO A 1 621 ? 14.536 10.182 15.603 1.00 92.56 621 PRO A C 1
ATOM 4854 O O . PRO A 1 621 ? 14.137 11.341 15.696 1.00 92.56 621 PRO A O 1
ATOM 4857 N N . GLU A 1 622 ? 13.757 9.143 15.874 1.00 92.31 622 GLU A N 1
ATOM 4858 C CA . GLU A 1 622 ? 12.423 9.236 16.455 1.00 92.31 622 GLU A CA 1
ATOM 4859 C C . GLU A 1 622 ? 12.492 9.337 17.979 1.00 92.31 622 GLU A C 1
ATOM 4861 O O . GLU A 1 622 ? 13.424 8.854 18.632 1.00 92.31 622 GLU A O 1
ATOM 4866 N N . ARG A 1 623 ? 11.467 9.960 18.561 1.00 92.25 623 ARG A N 1
ATOM 4867 C CA . ARG A 1 623 ? 11.241 9.967 20.009 1.00 92.25 623 ARG A CA 1
ATOM 4868 C C . ARG A 1 623 ? 10.168 8.945 20.386 1.00 92.25 623 ARG A C 1
ATOM 4870 O O . ARG A 1 623 ? 9.623 8.230 19.549 1.00 92.25 623 ARG A O 1
ATOM 4877 N N . ASN A 1 624 ? 9.903 8.837 21.681 1.00 92.56 624 ASN A N 1
ATOM 4878 C CA . ASN A 1 624 ? 8.975 7.865 22.233 1.00 92.56 624 ASN A CA 1
ATOM 4879 C C . ASN A 1 624 ? 7.515 8.204 21.872 1.00 92.56 624 ASN A C 1
ATOM 4881 O O . ASN A 1 624 ? 6.911 9.078 22.491 1.00 92.56 624 ASN A O 1
ATOM 4885 N N . LEU A 1 625 ? 6.942 7.446 20.932 1.00 92.44 625 LEU A N 1
ATOM 4886 C CA . LEU A 1 625 ? 5.563 7.575 20.437 1.00 92.44 625 LEU A CA 1
ATOM 4887 C C . LEU A 1 625 ? 4.489 7.685 21.542 1.00 92.44 625 LEU A C 1
ATOM 4889 O O . LEU A 1 625 ? 3.479 8.352 21.337 1.00 92.44 625 LEU A O 1
ATOM 4893 N N . LEU A 1 626 ? 4.689 7.050 22.705 1.00 93.44 626 LEU A N 1
ATOM 4894 C CA . LEU A 1 626 ? 3.720 7.083 23.810 1.00 93.44 626 LEU A CA 1
ATOM 4895 C C . LEU A 1 626 ? 3.919 8.240 24.802 1.00 93.44 626 LEU A C 1
ATOM 4897 O O . LEU A 1 626 ? 3.032 8.459 25.624 1.00 93.44 626 LEU A O 1
ATOM 4901 N N . SER A 1 627 ? 5.025 8.990 24.730 1.00 89.25 627 SER A N 1
ATOM 4902 C CA . SER A 1 627 ? 5.250 10.148 25.612 1.00 89.25 627 SER A CA 1
ATOM 4903 C C . SER A 1 627 ? 4.391 11.359 25.239 1.00 89.25 627 SER A C 1
ATOM 4905 O O . SER A 1 627 ? 3.840 11.442 24.135 1.00 89.25 627 SER A O 1
ATOM 4907 N N . GLU A 1 628 ? 4.280 12.301 26.176 1.00 86.62 628 GLU A N 1
ATOM 4908 C CA . GLU A 1 628 ? 3.646 13.606 25.969 1.00 86.62 628 GLU A CA 1
ATOM 4909 C C . GLU A 1 628 ? 4.257 14.386 24.783 1.00 86.62 628 GLU A C 1
ATOM 4911 O O . GLU A 1 628 ? 5.482 14.382 24.610 1.00 86.62 628 GLU A O 1
ATOM 4916 N N . PRO A 1 629 ? 3.447 15.112 23.983 1.00 89.88 629 PRO A N 1
ATOM 4917 C CA . PRO A 1 629 ? 3.960 15.980 22.927 1.00 89.88 629 PRO A CA 1
ATOM 4918 C C . PRO A 1 629 ? 4.935 17.044 23.457 1.00 89.88 629 PRO A C 1
ATOM 4920 O O . PRO A 1 629 ? 4.662 17.712 24.457 1.00 89.88 629 PRO A O 1
ATOM 4923 N N . GLY A 1 630 ? 6.054 17.233 22.753 1.00 92.31 630 GLY A N 1
ATOM 4924 C CA . GLY A 1 630 ? 7.138 18.138 23.140 1.00 92.31 630 GLY A CA 1
ATOM 4925 C C . GLY A 1 630 ? 8.140 18.378 22.002 1.00 92.31 630 GLY A C 1
ATOM 4926 O O . GLY A 1 630 ? 8.260 17.530 21.113 1.00 92.31 630 GLY A O 1
ATOM 4927 N N . PRO A 1 631 ? 8.913 19.482 22.037 1.00 92.06 631 PRO A N 1
ATOM 4928 C CA . PRO A 1 631 ? 9.731 19.953 20.910 1.00 92.06 631 PRO A CA 1
ATOM 4929 C C . PRO A 1 631 ? 10.828 18.976 20.467 1.00 92.06 631 PRO A C 1
ATOM 4931 O O . PRO A 1 631 ? 11.288 19.037 19.332 1.00 92.06 631 PRO A O 1
ATOM 4934 N N . SER A 1 632 ? 11.228 18.038 21.329 1.00 90.50 632 SER A N 1
ATOM 4935 C CA . SER A 1 632 ? 12.208 17.000 21.000 1.00 90.50 632 SER A CA 1
ATOM 4936 C C . SER A 1 632 ? 11.750 16.033 19.900 1.00 90.50 632 SER A C 1
ATOM 4938 O O . SER A 1 632 ? 12.593 15.357 19.313 1.00 90.50 632 SER A O 1
ATOM 4940 N N . HIS A 1 633 ? 10.443 15.948 19.611 1.00 91.56 633 HIS A N 1
ATOM 4941 C CA . HIS A 1 633 ? 9.879 15.074 18.572 1.00 91.56 633 HIS A CA 1
ATOM 4942 C C . HIS A 1 633 ? 10.130 15.578 17.145 1.00 91.56 633 HIS A C 1
ATOM 4944 O O . HIS A 1 633 ? 10.263 14.768 16.232 1.00 91.56 633 HIS A O 1
ATOM 4950 N N . CYS A 1 634 ? 10.221 16.896 16.950 1.00 90.62 634 CYS A N 1
ATOM 4951 C CA . CYS A 1 634 ? 10.476 17.521 15.649 1.00 90.62 634 CYS A CA 1
ATOM 4952 C C . CYS A 1 634 ? 11.949 17.917 15.440 1.00 90.62 634 CYS A C 1
ATOM 4954 O O . CYS A 1 634 ? 12.263 18.571 14.452 1.00 90.62 634 CYS A O 1
ATOM 4956 N N . GLU A 1 635 ? 12.868 17.462 16.303 1.00 90.50 635 GLU A N 1
ATOM 4957 C CA . GLU A 1 635 ? 14.328 17.510 16.091 1.00 90.50 635 GLU A CA 1
ATOM 4958 C C . GLU A 1 635 ? 14.787 16.491 15.024 1.00 90.50 635 GLU A C 1
ATOM 4960 O O . GLU A 1 635 ? 15.647 15.643 15.266 1.00 90.50 635 GLU A O 1
ATOM 4965 N N . ARG A 1 636 ? 14.167 16.541 13.842 1.00 93.62 636 ARG A N 1
ATOM 4966 C CA . ARG A 1 636 ? 14.410 15.639 12.708 1.00 93.62 636 ARG A CA 1
ATOM 4967 C C . ARG A 1 636 ? 14.944 16.424 11.510 1.00 93.62 636 ARG A C 1
ATOM 4969 O O . ARG A 1 636 ? 14.815 17.647 11.439 1.00 93.62 636 ARG A O 1
ATOM 4976 N N . LEU A 1 637 ? 15.547 15.716 10.559 1.00 96.06 637 LEU A N 1
ATOM 4977 C CA . LEU A 1 637 ? 15.991 16.299 9.295 1.00 96.06 637 LEU A CA 1
ATOM 4978 C C . LEU A 1 637 ? 14.866 16.180 8.262 1.00 96.06 637 LEU A C 1
ATOM 4980 O O . LEU A 1 637 ? 14.459 15.077 7.918 1.00 96.06 637 LEU A O 1
ATOM 4984 N N . ASN A 1 638 ? 14.363 17.299 7.756 1.00 96.06 638 ASN A N 1
ATOM 4985 C CA . ASN A 1 638 ? 13.371 17.338 6.691 1.00 96.06 638 ASN A CA 1
ATOM 4986 C C . ASN A 1 638 ? 14.053 17.235 5.317 1.00 96.06 638 ASN A C 1
ATOM 4988 O O . ASN A 1 638 ? 14.791 18.129 4.893 1.00 96.06 638 ASN A O 1
ATOM 4992 N N . VAL A 1 639 ? 13.782 16.131 4.622 1.00 96.62 639 VAL A N 1
ATOM 4993 C CA . VAL A 1 639 ? 14.216 15.861 3.250 1.00 96.62 639 VAL A CA 1
ATOM 4994 C C . VAL A 1 639 ? 13.050 16.181 2.316 1.00 96.62 639 VAL A C 1
ATOM 4996 O O . VAL A 1 639 ? 12.114 15.394 2.176 1.00 96.62 639 VAL A O 1
ATOM 4999 N N . ARG A 1 640 ? 13.109 17.351 1.665 1.00 94.69 640 ARG A N 1
ATOM 5000 C CA . ARG A 1 640 ? 12.086 17.814 0.706 1.00 94.69 640 ARG A CA 1
ATOM 5001 C C . ARG A 1 640 ? 12.074 17.008 -0.590 1.00 94.69 640 ARG A C 1
ATOM 5003 O O . ARG A 1 640 ? 11.012 16.764 -1.155 1.00 94.69 640 ARG A O 1
ATOM 5010 N N . HIS A 1 641 ? 13.255 16.610 -1.058 1.00 96.50 641 HIS A N 1
ATOM 5011 C CA . HIS A 1 641 ? 13.440 15.874 -2.301 1.00 96.50 641 HIS A CA 1
ATOM 5012 C C . HIS A 1 641 ? 14.316 14.639 -2.040 1.00 96.50 641 HIS A C 1
ATOM 5014 O O . HIS A 1 641 ? 15.456 14.795 -1.608 1.00 96.50 641 HIS A O 1
ATOM 5020 N N . PRO A 1 642 ? 13.832 13.410 -2.292 1.00 96.62 642 PRO A N 1
ATOM 5021 C CA . PRO A 1 642 ? 14.505 12.195 -1.825 1.00 96.62 642 PRO A CA 1
ATOM 5022 C C . PRO A 1 642 ? 15.710 11.795 -2.694 1.00 96.62 642 PRO A C 1
ATOM 5024 O O . PRO A 1 642 ? 16.598 11.078 -2.235 1.00 96.62 642 PRO A O 1
ATOM 5027 N N . VAL A 1 643 ? 15.772 12.274 -3.943 1.00 97.94 643 VAL A N 1
ATOM 5028 C CA . VAL A 1 643 ? 16.975 12.183 -4.786 1.00 97.94 643 VAL A CA 1
ATOM 5029 C C . VAL A 1 643 ? 17.835 13.421 -4.522 1.00 97.94 643 VAL A C 1
ATOM 5031 O O . VAL A 1 643 ? 17.441 14.542 -4.863 1.00 97.94 643 VAL A O 1
ATOM 5034 N N . LEU A 1 644 ? 18.975 13.222 -3.870 1.00 97.75 644 LEU A N 1
ATOM 5035 C CA . LEU A 1 644 ? 19.806 14.264 -3.271 1.00 97.75 644 LEU A CA 1
ATOM 5036 C C . LEU A 1 644 ? 20.815 14.854 -4.263 1.00 97.75 644 LEU A C 1
ATOM 5038 O O . LEU A 1 644 ? 21.349 14.129 -5.105 1.00 97.75 644 LEU A O 1
ATOM 5042 N N . THR A 1 645 ? 21.122 16.147 -4.158 1.00 95.81 645 THR A N 1
ATOM 5043 C CA . THR A 1 645 ? 22.239 16.769 -4.899 1.00 95.81 645 THR A CA 1
ATOM 5044 C C . THR A 1 645 ? 23.600 16.371 -4.318 1.00 95.81 645 THR A C 1
ATOM 5046 O O . THR A 1 645 ? 23.701 15.801 -3.229 1.00 95.81 645 THR A O 1
ATOM 5049 N N . LEU A 1 646 ? 24.673 16.705 -5.041 1.00 93.88 646 LEU A N 1
ATOM 5050 C CA . LEU A 1 646 ? 26.040 16.620 -4.519 1.00 93.88 646 LEU A CA 1
ATOM 5051 C C . LEU A 1 646 ? 26.263 17.579 -3.334 1.00 93.88 646 LEU A C 1
ATOM 5053 O O . LEU A 1 646 ? 26.994 17.234 -2.412 1.00 93.88 646 LEU A O 1
ATOM 5057 N N . GLU A 1 647 ? 25.617 18.751 -3.327 1.00 93.81 647 GLU A N 1
ATOM 5058 C CA . GLU A 1 647 ? 25.715 19.727 -2.231 1.00 93.81 647 GLU A CA 1
ATOM 5059 C C . GLU A 1 647 ? 25.014 19.217 -0.962 1.00 93.81 647 GLU A C 1
ATOM 5061 O O . GLU A 1 647 ? 25.600 19.241 0.116 1.00 93.81 647 GLU A O 1
ATOM 5066 N N . GLU A 1 648 ? 23.806 18.659 -1.098 1.00 95.81 648 GLU A N 1
ATOM 5067 C CA . GLU A 1 648 ? 23.047 18.035 -0.004 1.00 95.81 648 GLU A CA 1
ATOM 5068 C C . GLU A 1 648 ? 23.799 16.829 0.590 1.00 95.81 648 GLU A C 1
ATOM 5070 O O . GLU A 1 648 ? 23.908 16.699 1.809 1.00 95.81 648 GLU A O 1
ATOM 5075 N N . MET A 1 649 ? 24.392 15.977 -0.256 1.00 96.00 649 MET A N 1
ATOM 5076 C CA . MET A 1 649 ? 25.210 14.842 0.194 1.00 96.00 649 MET A CA 1
ATOM 5077 C C . MET A 1 649 ? 26.523 15.284 0.864 1.00 96.00 649 MET A C 1
ATOM 5079 O O . MET A 1 649 ? 26.948 14.682 1.849 1.00 96.00 649 MET A O 1
ATOM 5083 N N . ASN A 1 650 ? 27.164 16.352 0.382 1.00 94.25 650 ASN A N 1
ATOM 5084 C CA . ASN A 1 650 ? 28.358 16.902 1.027 1.00 94.25 650 ASN A CA 1
ATOM 5085 C C . ASN A 1 650 ? 28.032 17.593 2.363 1.00 94.25 650 ASN A C 1
ATOM 5087 O O . ASN A 1 650 ? 28.820 17.477 3.300 1.00 94.25 650 ASN A O 1
ATOM 5091 N N . ALA A 1 651 ? 26.863 18.229 2.492 1.00 94.75 651 ALA A N 1
ATOM 5092 C CA . ALA A 1 651 ? 26.380 18.759 3.766 1.00 94.75 651 ALA A CA 1
ATOM 5093 C C . ALA A 1 651 ? 26.156 17.637 4.795 1.00 94.75 651 ALA A C 1
ATOM 5095 O O . ALA A 1 651 ? 26.670 17.727 5.910 1.00 94.75 651 ALA A O 1
ATOM 5096 N N . LEU A 1 652 ? 25.497 16.537 4.400 1.00 95.56 652 LEU A N 1
ATOM 5097 C CA . LEU A 1 652 ? 25.270 15.361 5.257 1.00 95.56 652 LEU A CA 1
ATOM 5098 C C . LEU A 1 652 ? 26.565 14.738 5.806 1.00 95.56 652 LEU A C 1
ATOM 5100 O O . LEU A 1 652 ? 26.568 14.262 6.941 1.00 95.56 652 LEU A O 1
ATOM 5104 N N . LYS A 1 653 ? 27.661 14.759 5.033 1.00 94.69 653 LYS A N 1
ATOM 5105 C CA . LYS A 1 653 ? 29.003 14.302 5.462 1.00 94.69 653 LYS A CA 1
ATOM 5106 C C . LYS A 1 653 ? 29.671 15.231 6.488 1.00 94.69 653 LYS A C 1
ATOM 5108 O O . LYS A 1 653 ? 30.676 14.856 7.089 1.00 94.69 653 LYS A O 1
ATOM 5113 N N . GLY A 1 654 ? 29.148 16.443 6.663 1.00 91.62 654 GLY A N 1
ATOM 5114 C CA . GLY A 1 654 ? 29.544 17.382 7.706 1.00 91.62 654 GLY A CA 1
ATOM 5115 C C . GLY A 1 654 ? 28.781 17.161 9.017 1.00 91.62 654 GLY A C 1
ATOM 5116 O O . GLY A 1 654 ? 28.395 16.049 9.375 1.00 91.62 654 GLY A O 1
ATOM 5117 N N . LYS A 1 655 ? 28.566 18.251 9.761 1.00 92.00 655 LYS A N 1
ATOM 5118 C CA . LYS A 1 655 ? 27.718 18.281 10.962 1.00 92.00 655 LYS A CA 1
ATOM 5119 C C . LYS A 1 655 ? 26.851 19.533 10.938 1.00 92.00 655 LYS A C 1
ATOM 5121 O O . LYS A 1 655 ? 27.368 20.625 10.707 1.00 92.00 655 LYS A O 1
ATOM 5126 N N . TYR A 1 656 ? 25.560 19.384 11.207 1.00 91.81 656 TYR A N 1
ATOM 5127 C CA . TYR A 1 656 ? 24.668 20.511 11.437 1.00 91.81 656 TYR A CA 1
ATOM 5128 C C . TYR A 1 656 ? 24.861 21.012 12.868 1.00 91.81 656 TYR A C 1
ATOM 5130 O O . TYR A 1 656 ? 24.621 20.277 13.833 1.00 91.81 656 TYR A O 1
ATOM 5138 N N . ILE A 1 657 ? 25.298 22.262 13.002 1.00 90.69 657 ILE A N 1
ATOM 5139 C CA . ILE A 1 657 ? 25.482 22.932 14.289 1.00 90.69 657 ILE A CA 1
ATOM 5140 C C . ILE A 1 657 ? 24.279 23.848 14.522 1.00 90.69 657 ILE A C 1
ATOM 5142 O O . ILE A 1 657 ? 23.983 24.716 13.702 1.00 90.69 657 ILE A O 1
ATOM 5146 N N . LYS A 1 658 ? 23.573 23.640 15.635 1.00 86.44 658 LYS A N 1
ATOM 5147 C CA . LYS A 1 658 ? 22.455 24.486 16.063 1.00 86.44 658 LYS A CA 1
ATOM 5148 C C . LYS A 1 658 ? 22.955 25.882 16.488 1.00 86.44 658 LYS A C 1
ATOM 5150 O O . LYS A 1 658 ? 24.125 26.026 16.845 1.00 86.44 658 LYS A O 1
ATOM 5155 N N . PRO A 1 659 ? 22.080 26.906 16.549 1.00 84.44 659 PRO A N 1
ATOM 5156 C CA . PRO A 1 659 ? 22.451 28.252 17.008 1.00 84.44 659 PRO A CA 1
ATOM 5157 C C . PRO A 1 659 ? 23.032 28.334 18.433 1.00 84.44 659 PRO A C 1
ATOM 5159 O O . PRO A 1 659 ? 23.675 29.324 18.768 1.00 84.44 659 PRO A O 1
ATOM 5162 N N . ASP A 1 660 ? 22.826 27.309 19.267 1.00 84.94 660 ASP A N 1
ATOM 5163 C CA . ASP A 1 660 ? 23.406 27.176 20.613 1.00 84.94 660 ASP A CA 1
ATOM 5164 C C . ASP A 1 660 ? 24.825 26.558 20.630 1.00 84.94 660 ASP A C 1
ATOM 5166 O O . ASP A 1 660 ? 25.435 26.434 21.692 1.00 84.94 660 ASP A O 1
ATOM 5170 N N . GLY A 1 661 ? 25.363 26.178 19.465 1.00 85.38 661 GLY A N 1
ATOM 5171 C CA . GLY A 1 661 ? 26.662 25.520 19.310 1.00 85.38 661 GLY A CA 1
ATOM 5172 C C . GLY A 1 661 ? 26.640 23.994 19.471 1.00 85.38 661 GLY A C 1
ATOM 5173 O O . GLY A 1 661 ? 27.686 23.359 19.329 1.00 85.38 661 GLY A O 1
ATOM 5174 N N . SER A 1 662 ? 25.484 23.380 19.746 1.00 86.38 662 SER A N 1
ATOM 5175 C CA . SER A 1 662 ? 25.350 21.922 19.840 1.00 86.38 662 SER A CA 1
ATOM 5176 C C . SER A 1 662 ? 25.231 21.253 18.463 1.00 86.38 662 SER A C 1
ATOM 5178 O O . SER A 1 662 ? 24.785 21.855 17.485 1.00 86.38 662 SER A O 1
ATOM 5180 N N . VAL A 1 663 ? 25.623 19.977 18.367 1.00 86.19 663 VAL A N 1
ATOM 5181 C CA . VAL A 1 663 ? 25.407 19.173 17.152 1.00 86.19 663 VAL A CA 1
ATOM 5182 C C . VAL A 1 663 ? 23.938 18.751 17.100 1.00 86.19 663 VAL A C 1
ATOM 5184 O O . VAL A 1 663 ? 23.486 17.977 17.945 1.00 86.19 663 VAL A O 1
ATOM 5187 N N . GLY A 1 664 ? 23.203 19.265 16.112 1.00 87.50 664 GLY A N 1
ATOM 5188 C CA . GLY A 1 664 ? 21.800 18.917 15.872 1.00 87.50 664 GLY A CA 1
ATOM 5189 C C . GLY A 1 664 ? 21.619 17.701 14.965 1.00 87.50 664 GLY A C 1
ATOM 5190 O O . GLY A 1 664 ? 20.676 16.943 15.160 1.00 87.50 664 GLY A O 1
ATOM 5191 N N . PHE A 1 665 ? 22.524 17.504 14.001 1.00 93.94 665 PHE A N 1
ATOM 5192 C CA . PHE A 1 665 ? 22.533 16.333 13.122 1.00 93.94 665 PHE A CA 1
ATOM 5193 C C . PHE A 1 665 ? 23.954 16.031 12.639 1.00 93.94 665 PHE A C 1
ATOM 5195 O O . PHE A 1 665 ? 24.714 16.939 12.297 1.00 93.94 665 PHE A O 1
ATOM 5202 N N . SER A 1 666 ? 24.318 14.758 12.590 1.00 94.94 666 SER A N 1
ATOM 5203 C CA . SER A 1 666 ? 25.601 14.264 12.102 1.00 94.94 666 SER A CA 1
ATOM 5204 C C . SER A 1 666 ? 25.439 12.876 11.492 1.00 94.94 666 SER A C 1
ATOM 5206 O O . SER A 1 666 ? 24.483 12.163 11.802 1.00 94.94 666 SER A O 1
ATOM 5208 N N . THR A 1 667 ? 26.368 12.489 10.616 1.00 96.19 667 THR A N 1
ATOM 5209 C CA . THR A 1 667 ? 26.365 11.152 10.015 1.00 96.19 667 THR A CA 1
ATOM 5210 C C . THR A 1 667 ? 27.705 10.437 10.145 1.00 96.19 667 THR A C 1
ATOM 5212 O O . THR A 1 667 ? 28.738 11.054 10.413 1.00 96.19 667 THR A O 1
ATOM 5215 N N . HIS A 1 668 ? 27.680 9.120 9.940 1.00 97.12 668 HIS A N 1
ATOM 5216 C CA . HIS A 1 668 ? 28.869 8.299 9.725 1.00 97.12 668 HIS A CA 1
ATOM 5217 C C . HIS A 1 668 ? 28.868 7.738 8.295 1.00 97.12 668 HIS A C 1
ATOM 5219 O O . HIS A 1 668 ? 27.843 7.234 7.832 1.00 97.12 668 HIS A O 1
ATOM 5225 N N . VAL A 1 669 ? 29.997 7.833 7.586 1.00 98.31 669 VAL A N 1
ATOM 5226 C CA . VAL A 1 669 ? 30.137 7.326 6.210 1.00 98.31 669 VAL A CA 1
ATOM 5227 C C . VAL A 1 669 ? 30.677 5.902 6.248 1.00 98.31 669 VAL A C 1
ATOM 5229 O O . VAL A 1 669 ? 31.786 5.676 6.723 1.00 98.31 669 VAL A O 1
ATOM 5232 N N . ILE A 1 670 ? 29.900 4.965 5.714 1.00 98.56 670 ILE A N 1
ATOM 5233 C CA . ILE A 1 670 ? 30.192 3.534 5.692 1.00 98.56 670 ILE A CA 1
ATOM 5234 C C . ILE A 1 670 ? 30.613 3.140 4.277 1.00 98.56 670 ILE A C 1
ATOM 5236 O O . ILE A 1 670 ? 29.847 3.267 3.317 1.00 98.56 670 ILE A O 1
ATOM 5240 N N . ASP A 1 671 ? 31.845 2.648 4.159 1.00 98.31 671 ASP A N 1
ATOM 5241 C CA . ASP A 1 671 ? 32.413 2.115 2.922 1.00 98.31 671 ASP A CA 1
ATOM 5242 C C . ASP A 1 671 ? 31.637 0.864 2.488 1.00 98.31 671 ASP A C 1
ATOM 5244 O O . ASP A 1 671 ? 31.740 -0.188 3.119 1.00 98.31 671 ASP A O 1
ATOM 5248 N N . CYS A 1 672 ? 30.874 0.965 1.400 1.00 98.19 672 CYS A N 1
ATOM 5249 C CA . CYS A 1 672 ? 30.075 -0.128 0.841 1.00 98.19 672 CYS A CA 1
ATOM 5250 C C . CYS A 1 672 ? 30.801 -0.872 -0.290 1.00 98.19 672 CYS A C 1
ATOM 5252 O O . CYS A 1 672 ? 30.175 -1.404 -1.205 1.00 98.19 672 CYS A O 1
ATOM 5254 N N . THR A 1 673 ? 32.133 -0.917 -0.239 1.00 98.25 673 THR A N 1
ATOM 5255 C CA . THR A 1 673 ? 32.970 -1.609 -1.226 1.00 98.25 673 THR A CA 1
ATOM 5256 C C . THR A 1 673 ? 33.809 -2.714 -0.581 1.00 98.25 673 THR A C 1
ATOM 5258 O O . THR A 1 673 ? 33.996 -2.759 0.638 1.00 98.25 673 THR A O 1
ATOM 5261 N N . PHE A 1 674 ? 34.327 -3.627 -1.401 1.00 97.69 674 PHE A N 1
ATOM 5262 C CA . PHE A 1 674 ? 35.099 -4.789 -0.959 1.00 97.69 674 PHE A CA 1
ATOM 5263 C C . PHE A 1 674 ? 36.220 -5.138 -1.960 1.00 97.69 674 PHE A C 1
ATOM 5265 O O . PHE A 1 674 ? 36.148 -4.719 -3.117 1.00 97.69 674 PHE A O 1
ATOM 5272 N N . PRO A 1 675 ? 37.291 -5.851 -1.553 1.00 97.44 675 PRO A N 1
ATOM 5273 C CA . PRO A 1 675 ? 38.448 -6.079 -2.421 1.00 97.44 675 PRO A CA 1
ATOM 5274 C C . PRO A 1 675 ? 38.099 -6.882 -3.681 1.00 97.44 675 PRO A C 1
ATOM 5276 O O . PRO A 1 675 ? 37.437 -7.921 -3.597 1.00 97.44 675 PRO A O 1
ATOM 5279 N N . ALA A 1 676 ? 38.584 -6.440 -4.841 1.00 94.44 676 ALA A N 1
ATOM 5280 C CA . ALA A 1 676 ? 38.425 -7.168 -6.096 1.00 94.44 676 ALA A CA 1
ATOM 5281 C C . ALA A 1 676 ? 39.061 -8.572 -6.013 1.00 94.44 676 ALA A C 1
ATOM 5283 O O . ALA A 1 676 ? 40.051 -8.790 -5.314 1.00 94.44 676 ALA A O 1
ATOM 5284 N N . GLY A 1 677 ? 38.455 -9.555 -6.689 1.00 91.38 677 GLY A N 1
ATOM 5285 C CA . GLY A 1 677 ? 38.920 -10.951 -6.681 1.00 91.38 677 GLY A CA 1
ATOM 5286 C C . GLY A 1 677 ? 38.778 -11.706 -5.346 1.00 91.38 677 GLY A C 1
ATOM 5287 O O . GLY A 1 677 ? 39.251 -12.836 -5.243 1.00 91.38 677 GLY A O 1
ATOM 5288 N N . SER A 1 678 ? 38.129 -11.130 -4.325 1.00 93.69 678 SER A N 1
ATOM 5289 C CA . SER A 1 678 ? 37.920 -11.786 -3.017 1.00 93.69 678 SER A CA 1
ATOM 5290 C C . SER A 1 678 ? 36.813 -12.856 -2.990 1.00 93.69 678 SER A C 1
ATOM 5292 O O . SER A 1 678 ? 36.647 -13.535 -1.976 1.00 93.69 678 SER A O 1
ATOM 5294 N N . GLY A 1 679 ? 36.092 -13.052 -4.100 1.00 94.44 679 GLY A N 1
ATOM 5295 C CA . GLY A 1 679 ? 35.031 -14.052 -4.234 1.00 94.44 679 GLY A CA 1
ATOM 5296 C C . GLY A 1 679 ? 33.707 -13.678 -3.542 1.00 94.44 679 GLY A C 1
ATOM 5297 O O . GLY A 1 679 ? 33.609 -12.623 -2.909 1.00 94.44 679 GLY A O 1
ATOM 5298 N N . PRO A 1 680 ? 32.687 -14.558 -3.621 1.00 94.62 680 PRO A N 1
ATOM 5299 C CA . PRO A 1 680 ? 31.392 -14.350 -2.965 1.00 94.62 680 PRO A CA 1
ATOM 5300 C C . PRO A 1 680 ? 31.519 -14.180 -1.445 1.00 94.62 680 PRO A C 1
ATOM 5302 O O . PRO A 1 680 ? 30.867 -13.314 -0.867 1.00 94.62 680 PRO A O 1
ATOM 5305 N N . ASP A 1 681 ? 32.428 -14.924 -0.806 1.00 94.62 681 ASP A N 1
ATOM 5306 C CA . ASP A 1 681 ? 32.748 -14.779 0.620 1.00 94.62 681 ASP A CA 1
ATOM 5307 C C . ASP A 1 681 ? 33.161 -13.337 0.965 1.00 94.62 681 ASP A C 1
ATOM 5309 O O . ASP A 1 681 ? 32.762 -12.803 1.996 1.00 94.62 681 ASP A O 1
ATOM 5313 N N . GLY A 1 682 ? 33.942 -12.672 0.105 1.00 95.44 682 GLY A N 1
ATOM 5314 C CA . GLY A 1 682 ? 34.340 -11.274 0.291 1.00 95.44 682 GLY A CA 1
ATOM 5315 C C . GLY A 1 682 ? 33.161 -10.299 0.247 1.00 95.44 682 GLY A C 1
ATOM 5316 O O . GLY A 1 682 ? 33.121 -9.352 1.032 1.00 95.44 682 GLY A O 1
ATOM 5317 N N . MET A 1 683 ? 32.170 -10.572 -0.607 1.00 95.62 683 MET A N 1
ATOM 5318 C CA . MET A 1 683 ? 30.912 -9.822 -0.661 1.00 95.62 683 MET A CA 1
ATOM 5319 C C . MET A 1 683 ? 30.079 -10.034 0.614 1.00 95.62 683 MET A C 1
ATOM 5321 O O . MET A 1 683 ? 29.587 -9.068 1.195 1.00 95.62 683 MET A O 1
ATOM 5325 N N . ILE A 1 684 ? 29.954 -11.279 1.087 1.00 96.44 684 ILE A N 1
ATOM 5326 C CA . ILE A 1 684 ? 29.166 -11.624 2.283 1.00 96.44 684 ILE A CA 1
ATOM 5327 C C . ILE A 1 684 ? 29.785 -11.011 3.549 1.00 96.44 684 ILE A C 1
ATOM 5329 O O . ILE A 1 684 ? 29.074 -10.353 4.309 1.00 96.44 684 ILE A O 1
ATOM 5333 N N . HIS A 1 685 ? 31.105 -11.127 3.740 1.00 97.06 685 HIS A N 1
ATOM 5334 C CA . HIS A 1 685 ? 31.793 -10.488 4.868 1.00 97.06 685 HIS A CA 1
ATOM 5335 C C . HIS A 1 685 ? 31.677 -8.955 4.832 1.00 97.06 685 HIS A C 1
ATOM 5337 O O . HIS A 1 685 ? 31.604 -8.322 5.883 1.00 97.06 685 HIS A O 1
ATOM 5343 N N . ALA A 1 686 ? 31.645 -8.339 3.644 1.00 97.62 686 ALA A N 1
ATOM 5344 C CA . ALA A 1 686 ? 31.421 -6.901 3.523 1.00 97.62 686 ALA A CA 1
ATOM 5345 C C . ALA A 1 686 ? 29.988 -6.503 3.915 1.00 97.62 686 ALA A C 1
ATOM 5347 O O . ALA A 1 686 ? 29.813 -5.472 4.559 1.00 97.62 686 ALA A O 1
ATOM 5348 N N . LEU A 1 687 ? 28.982 -7.327 3.597 1.00 97.19 687 LEU A N 1
ATOM 5349 C CA . LEU A 1 687 ? 27.595 -7.106 4.021 1.00 97.19 687 LEU A CA 1
ATOM 5350 C C . LEU A 1 687 ? 27.407 -7.243 5.532 1.00 97.19 687 LEU A C 1
ATOM 5352 O O . LEU A 1 687 ? 26.665 -6.464 6.125 1.00 97.19 687 LEU A O 1
ATOM 5356 N N . GLU A 1 688 ? 28.086 -8.204 6.155 1.00 96.94 688 GLU A N 1
ATOM 5357 C CA . GLU A 1 688 ? 28.101 -8.361 7.613 1.00 96.94 688 GLU A CA 1
ATOM 5358 C C . GLU A 1 688 ? 28.789 -7.153 8.269 1.00 96.94 688 GLU A C 1
ATOM 5360 O O . GLU A 1 688 ? 28.181 -6.484 9.105 1.00 96.94 688 GLU A O 1
ATOM 5365 N N . ARG A 1 689 ? 29.976 -6.769 7.775 1.00 98.00 689 ARG A N 1
ATOM 5366 C CA . ARG A 1 689 ? 30.721 -5.587 8.235 1.00 98.00 689 ARG A CA 1
ATOM 5367 C C . ARG A 1 689 ? 29.894 -4.297 8.207 1.00 98.00 689 ARG A C 1
ATOM 5369 O O . ARG A 1 689 ? 29.859 -3.606 9.219 1.00 98.00 689 ARG A O 1
ATOM 5376 N N . ILE A 1 690 ? 29.227 -3.955 7.097 1.00 98.38 690 ILE A N 1
ATOM 5377 C CA . ILE A 1 690 ? 28.460 -2.692 7.028 1.00 98.38 690 ILE A CA 1
ATOM 5378 C C . ILE A 1 690 ? 27.217 -2.691 7.929 1.00 98.38 690 ILE A C 1
ATOM 5380 O O . ILE A 1 690 ? 26.747 -1.622 8.312 1.00 98.38 690 ILE A O 1
ATOM 5384 N N . CYS A 1 691 ? 26.678 -3.865 8.276 1.00 98.12 691 CYS A N 1
ATOM 5385 C CA . CYS A 1 691 ? 25.578 -3.962 9.232 1.00 98.12 691 CYS A CA 1
ATOM 5386 C C . CYS A 1 691 ? 26.056 -3.675 10.659 1.00 98.12 691 CYS A C 1
ATOM 5388 O O . CYS A 1 691 ? 25.410 -2.903 11.367 1.00 98.12 691 CYS A O 1
ATOM 5390 N N . ASP A 1 692 ? 27.190 -4.261 11.044 1.00 96.94 692 ASP A N 1
ATOM 5391 C CA . ASP A 1 692 ? 27.785 -4.075 12.367 1.00 96.94 692 ASP A CA 1
ATOM 5392 C C . ASP A 1 692 ? 28.320 -2.635 12.527 1.00 96.94 692 ASP A C 1
ATOM 5394 O O . ASP A 1 692 ? 27.969 -1.960 13.492 1.00 96.94 692 ASP A O 1
ATOM 5398 N N . GLU A 1 693 ? 29.038 -2.096 11.527 1.00 96.94 693 GLU A N 1
ATOM 5399 C CA . GLU A 1 693 ? 29.479 -0.686 11.496 1.00 96.94 693 GLU A CA 1
ATOM 5400 C C . GLU A 1 693 ? 28.301 0.299 11.612 1.00 96.94 693 GLU A C 1
ATOM 5402 O O . GLU A 1 693 ? 28.404 1.310 12.308 1.00 96.94 693 GLU A O 1
ATOM 5407 N N . ALA A 1 694 ? 27.158 0.010 10.975 1.00 97.31 694 ALA A N 1
ATOM 5408 C CA . ALA A 1 694 ? 25.961 0.840 11.104 1.00 97.31 694 ALA A CA 1
ATOM 5409 C C . ALA A 1 694 ? 25.335 0.751 12.503 1.00 97.31 694 ALA A C 1
ATOM 5411 O O . ALA A 1 694 ? 24.926 1.774 13.055 1.00 97.31 694 ALA A O 1
ATOM 5412 N N . ALA A 1 695 ? 25.256 -0.448 13.088 1.00 95.44 695 ALA A N 1
ATOM 5413 C CA . ALA A 1 695 ? 24.719 -0.643 14.431 1.00 95.44 695 ALA A CA 1
ATOM 5414 C C . ALA A 1 695 ? 25.577 0.058 15.500 1.00 95.44 695 ALA A C 1
ATOM 5416 O O . ALA A 1 695 ? 25.023 0.757 16.356 1.00 95.44 695 ALA A O 1
ATOM 5417 N N . ASP A 1 696 ? 26.903 -0.071 15.410 1.00 93.94 696 ASP A N 1
ATOM 5418 C CA . ASP A 1 696 ? 27.855 0.550 16.333 1.00 93.94 696 ASP A CA 1
ATOM 5419 C C . ASP A 1 696 ? 27.873 2.080 16.186 1.00 93.94 696 ASP A C 1
ATOM 5421 O O . ASP A 1 696 ? 27.805 2.789 17.191 1.00 93.94 696 ASP A O 1
ATOM 5425 N N . ALA A 1 697 ? 27.863 2.619 14.958 1.00 94.31 697 ALA A N 1
ATOM 5426 C CA . ALA A 1 697 ? 27.824 4.069 14.732 1.00 94.31 697 ALA A CA 1
ATOM 5427 C C . ALA A 1 697 ? 26.544 4.729 15.288 1.00 94.31 697 ALA A C 1
ATOM 5429 O O . ALA A 1 697 ? 26.599 5.830 15.843 1.00 94.31 697 ALA A O 1
ATOM 5430 N N . ILE A 1 698 ? 25.393 4.058 15.162 1.00 92.44 698 ILE A N 1
ATOM 5431 C CA . ILE A 1 698 ? 24.096 4.543 15.664 1.00 92.44 698 ILE A CA 1
ATOM 5432 C C . ILE A 1 698 ? 24.002 4.421 17.192 1.00 92.44 698 ILE A C 1
ATOM 5434 O O . ILE A 1 698 ? 23.369 5.256 17.841 1.00 92.44 698 ILE A O 1
ATOM 5438 N N . GLN A 1 699 ? 24.625 3.400 17.788 1.00 88.62 699 GLN A N 1
ATOM 5439 C CA . GLN A 1 699 ? 24.626 3.220 19.240 1.00 88.62 699 GLN A CA 1
ATOM 5440 C C . GLN A 1 699 ? 25.642 4.134 19.950 1.00 88.62 699 GLN A C 1
ATOM 5442 O O . GLN A 1 699 ? 25.319 4.687 21.002 1.00 88.62 699 GLN A O 1
ATOM 5447 N N . GLY A 1 700 ? 26.825 4.326 19.360 1.00 83.75 700 GLY A N 1
ATOM 5448 C CA . GLY A 1 700 ? 27.962 5.028 19.958 1.00 83.75 700 GLY A CA 1
ATOM 5449 C C . GLY A 1 700 ? 28.773 4.166 20.935 1.00 83.75 700 GLY A C 1
ATOM 5450 O O . GLY A 1 700 ? 28.303 3.144 21.444 1.00 83.75 700 GLY A O 1
ATOM 5451 N N . GLU A 1 701 ? 30.009 4.592 21.217 1.00 72.50 701 GLU A N 1
ATOM 5452 C CA . GLU A 1 701 ? 30.850 3.969 22.247 1.00 72.50 701 GLU A CA 1
ATOM 5453 C C . GLU A 1 701 ? 30.301 4.204 23.669 1.00 72.50 701 GLU A C 1
ATOM 5455 O O . GLU A 1 701 ? 29.472 5.083 23.915 1.00 72.50 701 GLU A O 1
ATOM 5460 N N . ILE A 1 702 ? 30.765 3.415 24.648 1.00 63.78 702 ILE A N 1
ATOM 5461 C CA . ILE A 1 702 ? 30.260 3.463 26.030 1.00 63.78 702 ILE A CA 1
ATOM 5462 C C . ILE A 1 702 ? 30.623 4.802 26.694 1.00 63.78 702 ILE A C 1
ATOM 5464 O O . ILE A 1 702 ? 31.712 4.970 27.240 1.00 63.78 702 ILE A O 1
ATOM 5468 N N . GLY A 1 703 ? 29.661 5.727 26.703 1.00 53.25 703 GLY A N 1
ATOM 5469 C CA . GLY A 1 703 ? 29.804 7.082 27.245 1.00 53.25 703 GLY A CA 1
ATOM 5470 C C . GLY A 1 703 ? 29.829 8.183 26.181 1.00 53.25 703 GLY A C 1
ATOM 5471 O O . GLY A 1 703 ? 29.776 9.357 26.544 1.00 53.25 703 GLY A O 1
ATOM 5472 N N . GLU A 1 704 ? 29.851 7.824 24.897 1.00 71.50 704 GLU A N 1
ATOM 5473 C CA . GLU A 1 704 ? 29.709 8.756 23.777 1.00 71.50 704 GLU A CA 1
ATOM 5474 C C . GLU A 1 704 ? 28.282 8.729 23.197 1.00 71.50 704 GLU A C 1
ATOM 5476 O O . GLU A 1 704 ? 27.434 7.929 23.597 1.00 71.50 704 GLU A O 1
ATOM 5481 N N . LYS A 1 705 ? 27.988 9.649 22.271 1.00 78.88 705 LYS A N 1
ATOM 5482 C CA . LYS A 1 705 ? 26.690 9.748 21.588 1.00 78.88 705 LYS A CA 1
ATOM 5483 C C . LYS A 1 705 ? 26.839 9.239 20.153 1.00 78.88 705 LYS A C 1
ATOM 5485 O O . LYS A 1 705 ? 27.634 9.800 19.403 1.00 78.88 705 LYS A O 1
ATOM 5490 N N . GLY A 1 706 ? 26.059 8.225 19.776 1.00 89.31 706 GLY A N 1
ATOM 5491 C CA . GLY A 1 706 ? 25.948 7.765 18.386 1.00 89.31 706 GLY A CA 1
ATOM 5492 C C . GLY A 1 706 ? 25.388 8.831 17.430 1.00 89.31 706 GLY A C 1
ATOM 5493 O O . GLY A 1 706 ? 24.829 9.844 17.863 1.00 89.31 706 GLY A O 1
ATOM 5494 N N . VAL A 1 707 ? 25.557 8.602 16.126 1.00 94.06 707 VAL A N 1
ATOM 5495 C CA . VAL A 1 707 ? 25.168 9.547 15.060 1.00 94.06 707 VAL A CA 1
ATOM 5496 C C . VAL A 1 707 ? 23.683 9.466 14.690 1.00 94.06 707 VAL A C 1
ATOM 5498 O O . VAL A 1 707 ? 23.045 8.421 14.797 1.00 94.06 707 VAL A O 1
ATOM 5501 N N . GLU A 1 708 ? 23.135 10.573 14.185 1.00 94.88 708 GLU A N 1
ATOM 5502 C CA . GLU A 1 708 ? 21.733 10.686 13.759 1.00 94.88 708 GLU A CA 1
ATOM 5503 C C . GLU A 1 708 ? 21.437 10.046 12.384 1.00 94.88 708 GLU A C 1
ATOM 5505 O O . GLU A 1 708 ? 20.273 9.909 11.992 1.00 94.88 708 GLU A O 1
ATOM 5510 N N . GLY A 1 709 ? 22.463 9.622 11.643 1.00 96.44 709 GLY A N 1
ATOM 5511 C CA . GLY A 1 709 ? 22.309 8.908 10.376 1.00 96.44 709 GLY A CA 1
ATOM 5512 C C . GLY A 1 709 ? 23.577 8.209 9.892 1.00 96.44 709 GLY A C 1
ATOM 5513 O O . GLY A 1 709 ? 24.686 8.521 10.317 1.00 96.44 709 GLY A O 1
ATOM 5514 N N . VAL A 1 710 ? 23.421 7.283 8.951 1.00 98.25 710 VAL A N 1
ATOM 5515 C CA . VAL A 1 710 ? 24.533 6.640 8.235 1.00 98.25 710 VAL A CA 1
ATOM 5516 C C . VAL A 1 710 ? 24.452 6.950 6.742 1.00 98.25 710 VAL A C 1
ATOM 5518 O O . VAL A 1 710 ? 23.357 7.063 6.191 1.00 98.25 710 VAL A O 1
ATOM 5521 N N . ILE A 1 711 ? 25.605 7.096 6.088 1.00 98.69 711 ILE A N 1
ATOM 5522 C CA . ILE A 1 711 ? 25.728 7.248 4.633 1.00 98.69 711 ILE A CA 1
ATOM 5523 C C . ILE A 1 711 ? 26.417 5.998 4.095 1.00 98.69 711 ILE A C 1
ATOM 5525 O O . ILE A 1 711 ? 27.618 5.820 4.284 1.00 98.69 711 ILE A O 1
ATOM 5529 N N . LEU A 1 712 ? 25.662 5.146 3.410 1.00 98.75 712 LEU A N 1
ATOM 5530 C CA . LEU A 1 712 ? 26.189 3.991 2.689 1.00 98.75 712 LEU A CA 1
ATOM 5531 C C . LEU A 1 712 ? 26.779 4.487 1.360 1.00 98.75 712 LEU A C 1
ATOM 5533 O O . LEU A 1 712 ? 26.028 4.976 0.519 1.00 98.75 712 LEU A O 1
ATOM 5537 N N . SER A 1 713 ? 28.104 4.439 1.186 1.00 98.50 713 SER A N 1
ATOM 5538 C CA . SER A 1 713 ? 28.792 5.047 0.033 1.00 98.50 713 SER A CA 1
ATOM 5539 C C . SER A 1 713 ? 29.654 4.037 -0.726 1.00 98.50 713 SER A C 1
ATOM 5541 O O . SER A 1 713 ? 30.522 3.386 -0.141 1.00 98.50 713 SER A O 1
ATOM 5543 N N . ASP A 1 714 ? 29.449 3.930 -2.042 1.00 97.56 714 ASP A N 1
ATOM 5544 C CA . ASP A 1 714 ? 30.258 3.096 -2.946 1.00 97.56 714 ASP A CA 1
ATOM 5545 C C . ASP A 1 714 ? 31.440 3.855 -3.598 1.00 97.56 714 ASP A C 1
ATOM 5547 O O . ASP A 1 714 ? 32.194 3.287 -4.390 1.00 97.56 714 ASP A O 1
ATOM 5551 N N . ARG A 1 715 ? 31.680 5.116 -3.193 1.00 94.88 715 ARG A N 1
ATOM 5552 C CA . ARG A 1 715 ? 32.701 6.040 -3.742 1.00 94.88 715 ARG A CA 1
ATOM 5553 C C . ARG A 1 715 ? 34.130 5.507 -3.840 1.00 94.88 715 ARG A C 1
ATOM 5555 O O . ARG A 1 715 ? 34.915 6.066 -4.604 1.00 94.88 715 ARG A O 1
ATOM 5562 N N . LEU A 1 716 ? 34.491 4.498 -3.048 1.00 96.44 716 LEU A N 1
ATOM 5563 C CA . LEU A 1 716 ? 35.825 3.885 -3.054 1.00 96.44 716 LEU A CA 1
ATOM 5564 C C . LEU A 1 716 ? 35.975 2.761 -4.097 1.00 96.44 716 LEU A C 1
ATOM 5566 O O . LEU A 1 716 ? 37.023 2.116 -4.145 1.00 96.44 716 LEU A O 1
ATOM 5570 N N . ALA A 1 717 ? 34.955 2.514 -4.923 1.00 96.50 717 ALA A N 1
ATOM 5571 C CA . ALA A 1 717 ? 34.999 1.519 -5.985 1.00 96.50 717 ALA A CA 1
ATOM 5572 C C . ALA A 1 717 ? 35.949 1.955 -7.116 1.00 96.50 717 ALA A C 1
ATOM 5574 O O . ALA A 1 717 ? 36.013 3.127 -7.495 1.00 96.50 717 ALA A O 1
ATOM 5575 N N . GLY A 1 718 ? 36.710 1.002 -7.649 1.00 94.94 718 GLY A N 1
ATOM 5576 C CA . GLY A 1 718 ? 37.828 1.260 -8.552 1.00 94.94 718 GLY A CA 1
ATOM 5577 C C . GLY A 1 718 ? 38.570 -0.028 -8.927 1.00 94.94 718 GLY A C 1
ATOM 5578 O O . GLY A 1 718 ? 38.021 -1.113 -8.741 1.00 94.94 718 GLY A O 1
ATOM 5579 N N . PRO A 1 719 ? 39.820 0.039 -9.424 1.00 94.06 719 PRO A N 1
ATOM 5580 C CA . PRO A 1 719 ? 40.524 -1.141 -9.937 1.00 94.06 719 PRO A CA 1
ATOM 5581 C C . PRO A 1 719 ? 40.655 -2.261 -8.891 1.00 94.06 719 PRO A C 1
ATOM 5583 O O . PRO A 1 719 ? 40.312 -3.403 -9.173 1.00 94.06 719 PRO A O 1
ATOM 5586 N N . ASP A 1 720 ? 41.046 -1.933 -7.657 1.00 95.88 720 ASP A N 1
ATOM 5587 C CA . ASP A 1 720 ? 41.236 -2.917 -6.582 1.00 95.88 720 ASP A CA 1
ATOM 5588 C C . ASP A 1 720 ? 39.971 -3.184 -5.739 1.00 95.88 720 ASP A C 1
ATOM 5590 O O . ASP A 1 720 ? 40.025 -3.953 -4.774 1.00 95.88 720 ASP A O 1
ATOM 5594 N N . ARG A 1 721 ? 38.836 -2.525 -6.034 1.00 96.75 721 ARG A N 1
ATOM 5595 C CA . ARG A 1 721 ? 37.651 -2.499 -5.153 1.00 96.75 721 ARG A CA 1
ATOM 5596 C C . ARG A 1 721 ? 36.329 -2.558 -5.919 1.00 96.75 721 ARG A C 1
ATOM 5598 O O . ARG A 1 721 ? 36.000 -1.652 -6.679 1.00 96.75 721 ARG A O 1
ATOM 5605 N N . MET A 1 722 ? 35.538 -3.590 -5.646 1.00 96.69 722 MET A N 1
ATOM 5606 C CA . MET A 1 722 ? 34.185 -3.772 -6.176 1.00 96.69 722 MET A CA 1
ATOM 5607 C C . MET A 1 722 ? 33.153 -3.097 -5.261 1.00 96.69 722 MET A C 1
ATOM 5609 O O . MET A 1 722 ? 33.287 -3.136 -4.037 1.00 96.69 722 MET A O 1
ATOM 5613 N N . ALA A 1 723 ? 32.109 -2.502 -5.839 1.00 96.62 723 ALA A N 1
ATOM 5614 C CA . ALA A 1 723 ? 30.963 -1.990 -5.088 1.00 96.62 723 ALA A CA 1
ATOM 5615 C C . ALA A 1 723 ? 30.009 -3.127 -4.678 1.00 96.62 723 ALA A C 1
ATOM 5617 O O . ALA A 1 723 ? 29.770 -4.057 -5.453 1.00 96.62 723 ALA A O 1
ATOM 5618 N N . LEU A 1 724 ? 29.421 -3.033 -3.483 1.00 97.81 724 LEU A N 1
ATOM 5619 C CA . LEU A 1 724 ? 28.163 -3.717 -3.185 1.00 97.81 724 LEU A CA 1
ATOM 5620 C C . LEU A 1 724 ? 27.026 -2.995 -3.936 1.00 97.81 724 LEU A C 1
ATOM 5622 O O . LEU A 1 724 ? 27.051 -1.767 -3.990 1.00 97.81 724 LEU A O 1
ATOM 5626 N N . PRO A 1 725 ? 26.005 -3.697 -4.468 1.00 97.69 725 PRO A N 1
ATOM 5627 C CA . PRO A 1 725 ? 24.824 -3.040 -5.027 1.00 97.69 725 PRO A CA 1
ATOM 5628 C C . PRO A 1 725 ? 24.142 -2.191 -3.949 1.00 97.69 725 PRO A C 1
ATOM 5630 O O . PRO A 1 725 ? 23.870 -2.704 -2.857 1.00 97.69 725 PRO A O 1
ATOM 5633 N N . SER A 1 726 ? 23.803 -0.937 -4.245 1.00 98.06 726 SER A N 1
ATOM 5634 C CA . SER A 1 726 ? 23.278 0.006 -3.242 1.00 98.06 726 SER A CA 1
ATOM 5635 C C . SER A 1 726 ? 21.990 -0.507 -2.602 1.00 98.06 726 SER A C 1
ATOM 5637 O O . SER A 1 726 ? 21.795 -0.389 -1.394 1.00 98.06 726 SER A O 1
ATOM 5639 N N . LEU A 1 727 ? 21.137 -1.160 -3.398 1.00 98.19 727 LEU A N 1
ATOM 5640 C CA . LEU A 1 727 ? 19.910 -1.812 -2.938 1.00 98.19 727 LEU A CA 1
ATOM 5641 C C . LEU A 1 727 ? 20.179 -2.962 -1.944 1.00 98.19 727 LEU A C 1
ATOM 5643 O O . LEU A 1 727 ? 19.455 -3.106 -0.961 1.00 98.19 727 LEU A O 1
ATOM 5647 N N . ILE A 1 728 ? 21.229 -3.761 -2.168 1.00 98.00 728 ILE A N 1
ATOM 5648 C CA . ILE A 1 728 ? 21.632 -4.855 -1.268 1.00 98.00 728 ILE A CA 1
ATOM 5649 C C . ILE A 1 728 ? 22.220 -4.293 0.032 1.00 98.00 728 ILE A C 1
ATOM 5651 O O . ILE A 1 728 ? 21.883 -4.785 1.109 1.00 98.00 728 ILE A O 1
ATOM 5655 N N . ALA A 1 729 ? 23.056 -3.252 -0.057 1.00 98.38 729 ALA A N 1
ATOM 5656 C CA . ALA A 1 729 ? 23.660 -2.599 1.103 1.00 98.38 729 ALA A CA 1
ATOM 5657 C C . ALA A 1 729 ? 22.600 -1.925 1.996 1.00 98.38 729 ALA A C 1
ATOM 5659 O O . ALA A 1 729 ? 22.535 -2.205 3.194 1.00 98.38 729 ALA A O 1
ATOM 5660 N N . VAL A 1 730 ? 21.710 -1.116 1.403 1.00 98.62 730 VAL A N 1
ATOM 5661 C CA . VAL A 1 730 ? 20.562 -0.504 2.096 1.00 98.62 730 VAL A CA 1
ATOM 5662 C C . VAL A 1 730 ? 19.667 -1.572 2.718 1.00 98.62 730 VAL A C 1
ATOM 5664 O O . VAL A 1 730 ? 19.349 -1.466 3.900 1.00 98.62 730 VAL A O 1
ATOM 5667 N N . GLY A 1 731 ? 19.292 -2.611 1.963 1.00 98.00 731 GLY A N 1
ATOM 5668 C CA . GLY A 1 731 ? 18.423 -3.679 2.458 1.00 98.00 731 GLY A CA 1
ATOM 5669 C C . GLY A 1 731 ? 19.025 -4.427 3.653 1.00 98.00 731 GLY A C 1
ATOM 5670 O O . GLY A 1 731 ? 18.370 -4.573 4.685 1.00 98.00 731 GLY A O 1
ATOM 5671 N N . ALA A 1 732 ? 20.297 -4.835 3.558 1.00 98.25 732 ALA A N 1
ATOM 5672 C CA . ALA A 1 732 ? 21.012 -5.512 4.643 1.00 98.25 732 ALA A CA 1
ATOM 5673 C C . ALA A 1 732 ? 21.021 -4.677 5.936 1.00 98.25 732 ALA A C 1
ATOM 5675 O O . ALA A 1 732 ? 20.595 -5.161 6.989 1.00 98.25 732 ALA A O 1
ATOM 5676 N N . VAL A 1 733 ? 21.433 -3.407 5.838 1.00 98.44 733 VAL A N 1
ATOM 5677 C CA . VAL A 1 733 ? 21.523 -2.483 6.978 1.00 98.44 733 VAL A CA 1
ATOM 5678 C C . VAL A 1 733 ? 20.135 -2.161 7.540 1.00 98.44 733 VAL A C 1
ATOM 5680 O O . VAL A 1 733 ? 19.932 -2.238 8.752 1.00 98.44 733 VAL A O 1
ATOM 5683 N N . HIS A 1 734 ? 19.141 -1.884 6.689 1.00 97.81 734 HIS A N 1
ATOM 5684 C CA . HIS A 1 734 ? 17.762 -1.639 7.119 1.00 97.81 734 HIS A CA 1
ATOM 5685 C C . HIS A 1 734 ? 17.192 -2.831 7.898 1.00 97.81 734 HIS A C 1
ATOM 5687 O O . HIS A 1 734 ? 16.680 -2.643 9.003 1.00 97.81 734 HIS A O 1
ATOM 5693 N N . GLN A 1 735 ? 17.336 -4.052 7.372 1.00 96.56 735 GLN A N 1
ATOM 5694 C CA . GLN A 1 735 ? 16.845 -5.264 8.027 1.00 96.56 735 GLN A CA 1
ATOM 5695 C C . GLN A 1 735 ? 17.622 -5.602 9.304 1.00 96.56 735 GLN A C 1
ATOM 5697 O O . GLN A 1 735 ? 17.021 -6.020 10.294 1.00 96.56 735 GLN A O 1
ATOM 5702 N N . HIS A 1 736 ? 18.943 -5.388 9.344 1.00 96.94 736 HIS A N 1
ATOM 5703 C CA . HIS A 1 736 ? 19.715 -5.530 10.582 1.00 96.94 736 HIS A CA 1
ATOM 5704 C C . HIS A 1 736 ? 19.210 -4.557 11.662 1.00 96.94 736 HIS A C 1
ATOM 5706 O O . HIS A 1 736 ? 18.952 -4.975 12.794 1.00 96.94 736 HIS A O 1
ATOM 5712 N N . LEU A 1 737 ? 19.010 -3.282 11.316 1.00 95.88 737 LEU A N 1
ATOM 5713 C CA . LEU A 1 737 ? 18.543 -2.256 12.251 1.00 95.88 737 LEU A CA 1
ATOM 5714 C C . LEU A 1 737 ? 17.073 -2.445 12.666 1.00 95.88 737 LEU A C 1
ATOM 5716 O O . LEU A 1 737 ? 16.720 -2.082 13.786 1.00 95.88 737 LEU A O 1
ATOM 5720 N N . LEU A 1 738 ? 16.215 -3.045 11.830 1.00 94.50 738 LEU A N 1
ATOM 5721 C CA . LEU A 1 738 ? 14.874 -3.487 12.244 1.00 94.50 738 LEU A CA 1
ATOM 5722 C C . LEU A 1 738 ? 14.961 -4.637 13.261 1.00 94.50 738 LEU A C 1
ATOM 5724 O O . LEU A 1 738 ? 14.358 -4.565 14.333 1.00 94.50 738 LEU A O 1
ATOM 5728 N N . ARG A 1 739 ? 15.754 -5.680 12.966 1.00 93.31 739 ARG A N 1
ATOM 5729 C CA . ARG A 1 739 ? 15.927 -6.860 13.840 1.00 93.31 739 ARG A CA 1
ATOM 5730 C C . ARG A 1 739 ? 16.488 -6.495 15.218 1.00 93.31 739 ARG A C 1
ATOM 5732 O O . ARG A 1 739 ? 16.010 -7.018 16.221 1.00 93.31 739 ARG A O 1
ATOM 5739 N N . THR A 1 740 ? 17.441 -5.564 15.278 1.00 93.62 740 THR A N 1
ATOM 5740 C CA . THR A 1 740 ? 18.030 -5.047 16.531 1.00 93.62 740 THR A CA 1
ATOM 5741 C C . THR A 1 740 ? 17.215 -3.919 17.187 1.00 93.62 740 THR A C 1
ATOM 5743 O O . THR A 1 740 ? 17.629 -3.375 18.210 1.00 93.62 740 THR A O 1
ATOM 5746 N N . LYS A 1 741 ? 16.041 -3.571 16.633 1.00 93.75 741 LYS A N 1
ATOM 5747 C CA . LYS A 1 741 ? 15.157 -2.475 17.078 1.00 93.75 741 LYS A CA 1
ATOM 5748 C C . LYS A 1 741 ? 15.844 -1.097 17.149 1.00 93.75 741 LYS A C 1
ATOM 5750 O O . LYS A 1 741 ? 15.498 -0.249 17.972 1.00 93.75 741 LYS A O 1
ATOM 5755 N N . GLN A 1 742 ? 16.814 -0.862 16.267 1.00 93.12 742 GLN A N 1
ATOM 5756 C CA . GLN A 1 742 ? 17.586 0.378 16.163 1.00 93.12 742 GLN A CA 1
ATOM 5757 C C . GLN A 1 742 ? 17.134 1.303 15.021 1.00 93.12 742 GLN A C 1
ATOM 5759 O O . GLN A 1 742 ? 17.454 2.487 15.062 1.00 93.12 742 GLN A O 1
ATOM 5764 N N . ARG A 1 743 ? 16.365 0.825 14.028 1.00 94.88 743 ARG A N 1
ATOM 5765 C CA . ARG A 1 743 ? 16.016 1.602 12.814 1.00 94.88 743 ARG A CA 1
ATOM 5766 C C . ARG A 1 743 ? 15.360 2.980 13.064 1.00 94.88 743 ARG A C 1
ATOM 5768 O O . ARG A 1 743 ? 15.691 3.888 12.302 1.00 94.88 743 ARG A O 1
ATOM 5775 N N . PRO A 1 744 ? 14.506 3.190 14.089 1.00 93.69 744 PRO A N 1
ATOM 5776 C CA . PRO A 1 744 ? 13.974 4.511 14.434 1.00 93.69 744 PRO A CA 1
ATOM 5777 C C . PRO A 1 744 ? 15.015 5.498 14.970 1.00 93.69 744 PRO A C 1
ATOM 5779 O O . PRO A 1 744 ? 14.734 6.686 15.026 1.00 93.69 744 PRO A O 1
ATOM 5782 N N . LYS A 1 745 ? 16.204 5.053 15.397 1.00 92.19 745 LYS A N 1
ATOM 5783 C CA . LYS A 1 745 ? 17.213 5.932 16.010 1.00 92.19 745 LYS A CA 1
ATOM 5784 C C . LYS A 1 745 ? 18.026 6.747 14.998 1.00 92.19 745 LYS A C 1
ATOM 5786 O O . LYS A 1 745 ? 18.763 7.623 15.429 1.00 92.19 745 LYS A O 1
ATOM 5791 N N . ALA A 1 746 ? 17.931 6.467 13.695 1.00 93.81 746 ALA A N 1
ATOM 5792 C CA . ALA A 1 746 ? 18.807 7.065 12.687 1.00 93.81 746 ALA A CA 1
ATOM 5793 C C . ALA A 1 746 ? 18.186 7.111 11.281 1.00 93.81 746 ALA A C 1
ATOM 5795 O O . ALA A 1 746 ? 17.243 6.381 10.984 1.00 93.81 746 ALA A O 1
ATOM 5796 N N . ALA A 1 747 ? 18.751 7.939 10.398 1.00 96.94 747 ALA A N 1
ATOM 5797 C CA . ALA A 1 747 ? 18.484 7.922 8.956 1.00 96.94 747 ALA A CA 1
ATOM 5798 C C . ALA A 1 747 ? 19.442 6.977 8.199 1.00 96.94 747 ALA A C 1
ATOM 5800 O O . ALA A 1 747 ? 20.581 6.786 8.625 1.00 96.94 747 ALA A O 1
ATOM 5801 N N . ILE A 1 748 ? 19.016 6.439 7.048 1.00 98.31 748 ILE A N 1
ATOM 5802 C CA . ILE A 1 748 ? 19.885 5.667 6.132 1.00 98.31 748 ILE A CA 1
ATOM 5803 C C . ILE A 1 748 ? 19.976 6.379 4.779 1.00 98.31 748 ILE A C 1
ATOM 5805 O O . ILE A 1 748 ? 19.088 6.242 3.939 1.00 98.31 748 ILE A O 1
ATOM 5809 N N . PHE A 1 749 ? 21.059 7.108 4.535 1.00 98.69 749 PHE A N 1
ATOM 5810 C CA . PHE A 1 749 ? 21.344 7.712 3.233 1.00 98.69 749 PHE A CA 1
ATOM 5811 C C . PHE A 1 749 ? 22.203 6.791 2.367 1.00 98.69 749 PHE A C 1
ATOM 5813 O O . PHE A 1 749 ? 22.967 5.975 2.884 1.00 98.69 749 PHE A O 1
ATOM 5820 N N . ALA A 1 750 ? 22.105 6.952 1.050 1.00 98.56 750 ALA A N 1
ATOM 5821 C CA . ALA A 1 750 ? 22.956 6.258 0.089 1.00 98.56 750 ALA A CA 1
ATOM 5822 C C . ALA A 1 750 ? 23.675 7.255 -0.834 1.00 98.56 750 ALA A C 1
ATOM 5824 O O . ALA A 1 750 ? 23.076 8.203 -1.341 1.00 98.56 750 ALA A O 1
ATOM 5825 N N . GLU A 1 751 ? 24.960 7.038 -1.081 1.00 97.81 751 GLU A N 1
ATOM 5826 C CA . GLU A 1 751 ? 25.721 7.678 -2.150 1.00 97.81 751 GLU A CA 1
ATOM 5827 C C . GLU A 1 751 ? 26.101 6.582 -3.144 1.00 97.81 751 GLU A C 1
ATOM 5829 O O . GLU A 1 751 ? 26.952 5.745 -2.851 1.00 97.81 751 GLU A O 1
ATOM 5834 N N . ALA A 1 752 ? 25.390 6.565 -4.271 1.00 97.88 752 ALA A N 1
ATOM 5835 C CA . ALA A 1 752 ? 25.230 5.391 -5.116 1.00 97.88 752 ALA A CA 1
ATOM 5836 C C . ALA A 1 752 ? 25.640 5.684 -6.562 1.00 97.88 752 ALA A C 1
ATOM 5838 O O . ALA A 1 752 ? 25.154 6.643 -7.174 1.00 97.88 752 ALA A O 1
ATOM 5839 N N . GLY A 1 753 ? 26.488 4.831 -7.130 1.00 97.00 753 GLY A N 1
ATOM 5840 C CA . GLY A 1 753 ? 26.814 4.850 -8.550 1.00 97.00 753 GLY A CA 1
ATOM 5841 C C . GLY A 1 753 ? 25.808 4.090 -9.415 1.00 97.00 753 GLY A C 1
ATOM 5842 O O . GLY A 1 753 ? 25.531 4.507 -10.540 1.00 97.00 753 GLY A O 1
ATOM 5843 N N . ASP A 1 754 ? 25.219 3.009 -8.900 1.00 96.62 754 ASP A N 1
ATOM 5844 C CA . ASP A 1 754 ? 24.316 2.123 -9.651 1.00 96.62 754 ASP A CA 1
ATOM 5845 C C . ASP A 1 754 ? 22.903 2.689 -9.895 1.00 96.62 754 ASP A C 1
ATOM 5847 O O . ASP A 1 754 ? 22.243 2.274 -10.850 1.00 96.62 754 ASP A O 1
ATOM 5851 N N . CYS A 1 755 ? 22.445 3.650 -9.089 1.00 96.44 755 CYS A N 1
ATOM 5852 C CA . CYS A 1 755 ? 21.098 4.226 -9.160 1.00 96.44 755 CYS A CA 1
ATOM 5853 C C . CYS A 1 755 ? 20.978 5.326 -10.235 1.00 96.44 755 CYS A C 1
ATOM 5855 O O . CYS A 1 755 ? 21.598 6.383 -10.118 1.00 96.44 755 CYS A O 1
ATOM 5857 N N . LYS A 1 756 ? 20.150 5.101 -11.267 1.00 94.50 756 LYS A N 1
ATOM 5858 C CA . LYS A 1 756 ? 20.019 5.981 -12.451 1.00 94.50 756 LYS A CA 1
ATOM 5859 C C . LYS A 1 756 ? 18.624 6.061 -13.096 1.00 94.50 756 LYS A C 1
ATOM 5861 O O . LYS A 1 756 ? 18.406 6.892 -13.973 1.00 94.50 756 LYS A O 1
ATOM 5866 N N . GLU A 1 757 ? 17.680 5.202 -12.714 1.00 93.56 757 GLU A N 1
ATOM 5867 C CA . GLU A 1 757 ? 16.325 5.164 -13.287 1.00 93.56 757 GLU A CA 1
ATOM 5868 C C . GLU A 1 757 ? 15.232 5.114 -12.204 1.00 93.56 757 GLU A C 1
ATOM 5870 O O . GLU A 1 757 ? 15.488 4.791 -11.046 1.00 93.56 757 GLU A O 1
ATOM 5875 N N . VAL A 1 758 ? 13.985 5.438 -12.574 1.00 96.44 758 VAL A N 1
ATOM 5876 C CA . VAL A 1 758 ? 12.832 5.516 -11.645 1.00 96.44 758 VAL A CA 1
ATOM 5877 C C . VAL A 1 758 ? 12.649 4.229 -10.827 1.00 96.44 758 VAL A C 1
ATOM 5879 O O . VAL A 1 758 ? 12.261 4.291 -9.660 1.00 96.44 758 VAL A O 1
ATOM 5882 N N . HIS A 1 759 ? 12.956 3.065 -11.407 1.00 96.62 759 HIS A N 1
ATOM 5883 C CA . HIS A 1 759 ? 12.861 1.785 -10.709 1.00 96.62 759 HIS A CA 1
ATOM 5884 C C . HIS A 1 759 ? 13.948 1.599 -9.634 1.00 96.62 759 HIS A C 1
ATOM 5886 O O . HIS A 1 759 ? 13.655 1.039 -8.574 1.00 96.62 759 HIS A O 1
ATOM 5892 N N . ASP A 1 760 ? 15.161 2.120 -9.848 1.00 97.44 760 ASP A N 1
ATOM 5893 C CA . ASP A 1 760 ? 16.238 2.093 -8.847 1.00 97.44 760 ASP A CA 1
ATOM 5894 C C . ASP A 1 760 ? 15.830 2.902 -7.607 1.00 97.44 760 ASP A C 1
ATOM 5896 O O . ASP A 1 760 ? 15.928 2.422 -6.479 1.00 97.44 760 ASP A O 1
ATOM 5900 N N . TYR A 1 761 ? 15.274 4.102 -7.817 1.00 98.00 761 TYR A N 1
ATOM 5901 C CA . TYR A 1 761 ? 14.773 4.948 -6.732 1.00 98.00 761 TYR A CA 1
ATOM 5902 C C . TYR A 1 761 ? 13.582 4.314 -6.003 1.00 98.00 761 TYR A C 1
ATOM 5904 O O . TYR A 1 761 ? 13.557 4.268 -4.774 1.00 98.00 761 TYR A O 1
ATOM 5912 N N . ALA A 1 762 ? 12.605 3.784 -6.744 1.00 97.94 762 ALA A N 1
ATOM 5913 C CA . ALA A 1 762 ? 11.446 3.129 -6.144 1.00 97.94 762 ALA A CA 1
ATOM 5914 C C . ALA A 1 762 ? 11.850 1.915 -5.286 1.00 97.94 762 ALA A C 1
ATOM 5916 O O . ALA A 1 762 ? 11.330 1.733 -4.187 1.00 97.94 762 ALA A O 1
ATOM 5917 N N . THR A 1 763 ? 12.809 1.106 -5.750 1.00 97.94 763 THR A N 1
ATOM 5918 C CA . THR A 1 763 ? 13.312 -0.036 -4.973 1.00 97.94 763 THR A CA 1
ATOM 5919 C C . THR A 1 763 ? 14.102 0.418 -3.744 1.00 97.94 763 THR A C 1
ATOM 5921 O O . THR A 1 763 ? 13.757 0.014 -2.635 1.00 97.94 763 THR A O 1
ATOM 5924 N N . ILE A 1 764 ? 15.098 1.303 -3.878 1.00 98.06 764 ILE A N 1
ATOM 5925 C CA . ILE A 1 764 ? 15.963 1.676 -2.743 1.00 98.06 764 ILE A CA 1
ATOM 5926 C C . ILE A 1 764 ? 15.196 2.374 -1.599 1.00 98.06 764 ILE A C 1
ATOM 5928 O O . ILE A 1 764 ? 15.484 2.122 -0.427 1.00 98.06 764 ILE A O 1
ATOM 5932 N N . PHE A 1 765 ? 14.159 3.170 -1.899 1.00 98.12 765 PHE A N 1
ATOM 5933 C CA . PHE A 1 765 ? 13.267 3.725 -0.868 1.00 98.12 765 PHE A CA 1
ATOM 5934 C C . PHE A 1 765 ? 12.283 2.685 -0.315 1.00 98.12 765 PHE A C 1
ATOM 5936 O O . PHE A 1 765 ? 12.088 2.614 0.900 1.00 98.12 765 PHE A O 1
ATOM 5943 N N . GLY A 1 766 ? 11.714 1.821 -1.165 1.00 97.06 766 GLY A N 1
ATOM 5944 C CA . GLY A 1 766 ? 10.828 0.731 -0.734 1.00 97.06 766 GLY A CA 1
ATOM 5945 C C . GLY A 1 766 ? 11.492 -0.256 0.239 1.00 97.06 766 GLY A C 1
ATOM 5946 O O . GLY A 1 766 ? 10.798 -0.863 1.056 1.00 97.06 766 GLY A O 1
ATOM 5947 N N . TYR A 1 767 ? 12.828 -0.341 0.206 1.00 97.56 767 TYR A N 1
ATOM 5948 C CA . TYR A 1 767 ? 13.677 -1.096 1.136 1.00 97.56 767 TYR A CA 1
ATOM 5949 C C . TYR A 1 767 ? 14.409 -0.231 2.182 1.00 97.56 767 TYR A C 1
ATOM 5951 O O . TYR A 1 767 ? 15.377 -0.679 2.791 1.00 97.56 767 TYR A O 1
ATOM 5959 N N . GLY A 1 768 ? 13.908 0.977 2.457 1.00 95.19 768 GLY A N 1
ATOM 5960 C CA . GLY A 1 768 ? 14.191 1.705 3.698 1.00 95.19 768 GLY A CA 1
ATOM 5961 C C . GLY A 1 768 ? 15.285 2.773 3.644 1.00 95.19 768 GLY A C 1
ATOM 5962 O O . GLY A 1 768 ? 15.687 3.244 4.711 1.00 95.19 768 GLY A O 1
ATOM 5963 N N . CYS A 1 769 ? 15.755 3.183 2.459 1.00 97.62 769 CYS A N 1
ATOM 5964 C CA . CYS A 1 769 ? 16.598 4.375 2.315 1.00 97.62 769 CYS A CA 1
ATOM 5965 C C . CYS A 1 769 ? 15.803 5.666 2.585 1.00 97.62 769 CYS A C 1
ATOM 5967 O O . CYS A 1 769 ? 14.623 5.777 2.248 1.00 97.62 769 CYS A O 1
ATOM 5969 N N . ASP A 1 770 ? 16.469 6.660 3.171 1.00 97.81 770 ASP A N 1
ATOM 5970 C CA . ASP A 1 770 ? 15.901 7.960 3.507 1.00 97.81 770 ASP A CA 1
ATOM 5971 C C . ASP A 1 770 ? 16.133 9.053 2.460 1.00 97.81 770 ASP A C 1
ATOM 5973 O O . ASP A 1 770 ? 15.284 9.938 2.328 1.00 97.81 770 ASP A O 1
ATOM 5977 N N . GLY A 1 771 ? 17.232 8.956 1.708 1.00 98.00 771 GLY A N 1
ATOM 5978 C CA . GLY A 1 771 ? 17.592 9.824 0.588 1.00 98.00 771 GLY A CA 1
ATOM 5979 C C . GLY A 1 771 ? 18.851 9.308 -0.120 1.00 98.00 771 GLY A C 1
ATOM 5980 O O . GLY A 1 771 ? 19.763 8.803 0.537 1.00 98.00 771 GLY A O 1
ATOM 5981 N N . VAL A 1 772 ? 18.911 9.412 -1.451 1.00 98.38 772 VAL A N 1
ATOM 5982 C CA . VAL A 1 772 ? 20.010 8.854 -2.269 1.00 98.38 772 VAL A CA 1
ATOM 5983 C C . VAL A 1 772 ? 20.628 9.899 -3.192 1.00 98.38 772 VAL A C 1
ATOM 5985 O O . VAL A 1 772 ? 19.908 10.618 -3.877 1.00 98.38 772 VAL A O 1
ATOM 5988 N N . CYS A 1 773 ? 21.959 9.968 -3.241 1.00 98.38 773 CYS A N 1
ATOM 5989 C CA . CYS A 1 773 ? 22.714 10.807 -4.171 1.00 98.38 773 CYS A CA 1
ATOM 5990 C C . CYS A 1 773 ? 23.247 9.955 -5.345 1.00 98.38 773 CYS A C 1
ATOM 5992 O O . CYS A 1 773 ? 24.214 9.211 -5.152 1.00 98.38 773 CYS A O 1
ATOM 5994 N N . PRO A 1 774 ? 22.641 10.038 -6.547 1.00 97.62 774 PRO A N 1
ATOM 5995 C CA . PRO A 1 774 ? 22.996 9.229 -7.717 1.00 97.62 774 PRO A CA 1
ATOM 5996 C C . PRO A 1 774 ? 24.176 9.850 -8.484 1.00 97.62 774 PRO A C 1
ATOM 5998 O O . PRO A 1 774 ? 24.031 10.354 -9.601 1.00 97.62 774 PRO A O 1
ATOM 6001 N N . TYR A 1 775 ? 25.355 9.904 -7.861 1.00 96.19 775 TYR A N 1
ATOM 6002 C CA . TYR A 1 775 ? 26.437 10.770 -8.342 1.00 96.19 775 TYR A CA 1
ATOM 6003 C C . TYR A 1 775 ? 26.976 10.390 -9.731 1.00 96.19 775 TYR A C 1
ATOM 6005 O O . TYR A 1 775 ? 27.371 11.282 -10.479 1.00 96.19 775 TYR A O 1
ATOM 6013 N N . VAL A 1 776 ? 26.955 9.102 -10.101 1.00 96.62 776 VAL A N 1
ATOM 6014 C CA . VAL A 1 776 ? 27.375 8.650 -11.443 1.00 96.62 776 VAL A CA 1
ATOM 6015 C C . VAL A 1 776 ? 26.325 8.995 -12.504 1.00 96.62 776 VAL A C 1
ATOM 6017 O O . VAL A 1 776 ? 26.686 9.276 -13.644 1.00 96.62 776 VAL A O 1
ATOM 6020 N N . ALA A 1 777 ? 25.040 9.077 -12.142 1.00 97.06 777 ALA A N 1
ATOM 6021 C CA . ALA A 1 777 ? 24.005 9.547 -13.059 1.00 97.06 777 ALA A CA 1
ATOM 6022 C C . ALA A 1 777 ? 24.157 11.052 -13.334 1.00 97.06 777 ALA A C 1
ATOM 6024 O O . ALA A 1 777 ? 24.053 11.471 -14.484 1.00 97.06 777 ALA A O 1
ATOM 6025 N N . TYR A 1 778 ? 24.479 11.858 -12.313 1.00 96.19 778 TYR A N 1
ATOM 6026 C CA . TYR A 1 778 ? 24.829 13.271 -12.511 1.00 96.19 778 TYR A CA 1
ATOM 6027 C C . TYR A 1 778 ? 26.094 13.428 -13.367 1.00 96.19 778 TYR A C 1
ATOM 6029 O O . TYR A 1 778 ? 26.087 14.198 -14.321 1.00 96.19 778 TYR A O 1
ATOM 6037 N N . GLU A 1 779 ? 27.144 12.645 -13.101 1.00 95.56 779 GLU A N 1
ATOM 6038 C CA . GLU A 1 779 ? 28.350 12.600 -13.937 1.00 95.56 779 GLU A CA 1
ATOM 6039 C C . GLU A 1 779 ? 28.035 12.254 -15.403 1.00 95.56 779 GLU A C 1
ATOM 6041 O O . GLU A 1 779 ? 28.533 12.922 -16.310 1.00 95.56 779 GLU A O 1
ATOM 6046 N N . ALA A 1 780 ? 27.186 11.252 -15.648 1.00 96.00 780 ALA A N 1
ATOM 6047 C CA . ALA A 1 780 ? 26.761 10.858 -16.989 1.00 96.00 780 ALA A CA 1
ATOM 6048 C C . ALA A 1 780 ? 25.984 11.965 -17.713 1.00 96.00 780 ALA A C 1
ATOM 6050 O O . ALA A 1 780 ? 26.187 12.183 -18.907 1.00 96.00 780 ALA A O 1
ATOM 6051 N N . LEU A 1 781 ? 25.122 12.685 -16.995 1.00 95.56 781 LEU A N 1
ATOM 6052 C CA . LEU A 1 781 ? 24.368 13.815 -17.530 1.00 95.56 781 LEU A CA 1
ATOM 6053 C C . LEU A 1 781 ? 25.275 15.007 -17.876 1.00 95.56 781 LEU A C 1
ATOM 6055 O O . LEU A 1 781 ? 25.225 15.486 -19.009 1.00 95.56 781 LEU A O 1
ATOM 6059 N N . CYS A 1 782 ? 26.150 15.427 -16.956 1.00 94.81 782 CYS A N 1
ATOM 6060 C CA . CYS A 1 782 ? 27.157 16.467 -17.198 1.00 94.81 782 CYS A CA 1
ATOM 6061 C C . CYS A 1 782 ? 28.084 16.094 -18.366 1.00 94.81 782 CYS A C 1
ATOM 6063 O O . CYS A 1 782 ? 28.373 16.929 -19.224 1.00 94.81 782 CYS A O 1
ATOM 6065 N N . LYS A 1 783 ? 28.500 14.822 -18.464 1.00 94.50 783 LYS A N 1
ATOM 6066 C CA . LYS A 1 783 ? 29.310 14.343 -19.591 1.00 94.50 783 LYS A CA 1
ATOM 6067 C C . LYS A 1 783 ? 28.551 14.408 -20.918 1.00 94.50 783 LYS A C 1
ATOM 6069 O O . LYS A 1 783 ? 29.101 14.910 -21.891 1.00 94.50 783 LYS A O 1
ATOM 6074 N N . MET A 1 784 ? 27.291 13.967 -20.971 1.00 94.06 784 MET A N 1
ATOM 6075 C CA . MET A 1 784 ? 26.474 14.089 -22.188 1.00 94.06 784 MET A CA 1
ATOM 6076 C C . MET A 1 784 ? 26.218 15.551 -22.589 1.00 94.06 784 MET A C 1
ATOM 6078 O O . MET A 1 784 ? 26.050 15.823 -23.779 1.00 94.06 784 MET A O 1
ATOM 6082 N N . ASN A 1 785 ? 26.203 16.488 -21.635 1.00 93.94 785 ASN A N 1
ATOM 6083 C CA . ASN A 1 785 ? 26.142 17.920 -21.932 1.00 93.94 785 ASN A CA 1
ATOM 6084 C C . ASN A 1 785 ? 27.465 18.413 -22.540 1.00 93.94 785 ASN A C 1
ATOM 6086 O O . ASN A 1 785 ? 27.474 18.991 -23.624 1.00 93.94 785 ASN A O 1
ATOM 6090 N N . HIS A 1 786 ? 28.591 18.094 -21.894 1.00 92.25 786 HIS A N 1
ATOM 6091 C CA . HIS A 1 786 ? 29.938 18.447 -22.352 1.00 92.25 786 HIS A CA 1
ATOM 6092 C C . HIS A 1 786 ? 30.287 17.866 -23.736 1.00 92.25 786 HIS A C 1
ATOM 6094 O O . HIS A 1 786 ? 30.903 18.546 -24.553 1.00 92.25 786 HIS A O 1
ATOM 6100 N N . ASP A 1 787 ? 29.848 16.637 -24.019 1.00 91.31 787 ASP A N 1
ATOM 6101 C CA . ASP A 1 787 ? 30.010 15.963 -25.313 1.00 91.31 787 ASP A CA 1
ATOM 6102 C C . ASP A 1 787 ? 29.025 16.486 -26.397 1.00 91.31 787 ASP A C 1
ATOM 6104 O O . ASP A 1 787 ? 29.021 15.985 -27.522 1.00 91.31 787 ASP A O 1
ATOM 6108 N N . GLY A 1 788 ? 28.161 17.465 -26.081 1.00 90.50 788 GLY A N 1
ATOM 6109 C CA . GLY A 1 788 ? 27.209 18.099 -27.010 1.00 90.50 788 GLY A CA 1
ATOM 6110 C C . GLY A 1 788 ? 25.946 17.283 -27.334 1.00 90.50 788 GLY A C 1
ATOM 6111 O O . GLY A 1 788 ? 25.114 17.707 -28.141 1.00 90.50 788 GLY A O 1
ATOM 6112 N N . LEU A 1 789 ? 25.759 16.116 -26.709 1.00 88.94 789 LEU A N 1
ATOM 6113 C CA . LEU A 1 789 ? 24.641 15.204 -26.991 1.00 88.94 789 LEU A CA 1
ATOM 6114 C C . LEU A 1 789 ? 23.286 15.759 -26.522 1.00 88.94 789 LEU A C 1
ATOM 6116 O O . LEU A 1 789 ? 22.256 15.464 -27.134 1.00 88.94 789 LEU A O 1
ATOM 6120 N N . VAL A 1 790 ? 23.282 16.574 -25.460 1.00 89.44 790 VAL A N 1
ATOM 6121 C CA . VAL A 1 790 ? 22.071 17.243 -24.954 1.00 89.44 790 VAL A CA 1
ATOM 6122 C C . VAL A 1 790 ? 21.562 18.271 -25.963 1.00 89.44 790 VAL A C 1
ATOM 6124 O O . VAL A 1 790 ? 20.419 18.159 -26.415 1.00 89.44 790 VAL A O 1
ATOM 6127 N N . GLU A 1 791 ? 22.418 19.207 -26.382 1.00 88.69 791 GLU A N 1
ATOM 6128 C CA . GLU A 1 791 ? 22.088 20.238 -27.374 1.00 88.69 791 GLU A CA 1
ATOM 6129 C C . GLU A 1 791 ? 21.607 19.603 -28.690 1.00 88.69 791 GLU A C 1
ATOM 6131 O O . GLU A 1 791 ? 20.532 19.939 -29.192 1.00 88.69 791 GLU A O 1
ATOM 6136 N N . ALA A 1 792 ? 22.337 18.604 -29.201 1.00 88.00 792 ALA A N 1
ATOM 6137 C CA . ALA A 1 792 ? 22.011 17.923 -30.453 1.00 88.00 792 ALA A CA 1
ATOM 6138 C C . ALA A 1 792 ? 20.626 17.241 -30.447 1.00 88.00 792 ALA A C 1
ATOM 6140 O O . ALA A 1 792 ? 19.965 17.169 -31.490 1.00 88.00 792 ALA A O 1
ATOM 6141 N N . LYS A 1 793 ? 20.167 16.743 -29.287 1.00 83.88 793 LYS A N 1
ATOM 6142 C CA . LYS A 1 793 ? 18.874 16.049 -29.150 1.00 83.88 793 LYS A CA 1
ATOM 6143 C C . LYS A 1 793 ? 17.725 16.995 -28.796 1.00 83.88 793 LYS A C 1
ATOM 6145 O O . LYS A 1 793 ? 16.621 16.813 -29.311 1.00 83.88 793 LYS A O 1
ATOM 6150 N N . ALA A 1 794 ? 17.975 17.997 -27.953 1.00 86.12 794 ALA A N 1
ATOM 6151 C CA . ALA A 1 794 ? 16.972 18.966 -27.515 1.00 86.12 794 ALA A CA 1
ATOM 6152 C C . ALA A 1 794 ? 16.751 20.120 -28.505 1.00 86.12 794 ALA A C 1
ATOM 6154 O O . ALA A 1 794 ? 15.633 20.623 -28.620 1.00 86.12 794 ALA A O 1
ATOM 6155 N N . LYS A 1 795 ? 17.799 20.499 -29.252 1.00 88.19 795 LYS A N 1
ATOM 6156 C CA . LYS A 1 795 ? 17.892 21.712 -30.089 1.00 88.19 795 LYS A CA 1
ATOM 6157 C C . LYS A 1 795 ? 17.851 23.016 -29.280 1.00 88.19 795 LYS A C 1
ATOM 6159 O O . LYS A 1 795 ? 17.361 24.036 -29.764 1.00 88.19 795 LYS A O 1
ATOM 6164 N N . SER A 1 796 ? 18.370 22.962 -28.057 1.00 88.31 796 SER A N 1
ATOM 6165 C CA . SER A 1 796 ? 18.579 24.095 -27.157 1.00 88.31 796 SER A CA 1
ATOM 6166 C C . SER A 1 796 ? 19.755 23.804 -26.225 1.00 88.31 796 SER A C 1
ATOM 6168 O O . SER A 1 796 ? 19.961 22.654 -25.834 1.00 88.31 796 SER A O 1
ATOM 6170 N N . GLU A 1 797 ? 20.495 24.846 -25.856 1.00 89.50 797 GLU A N 1
ATOM 6171 C CA . GLU A 1 797 ? 21.519 24.795 -24.808 1.00 89.50 797 GLU A CA 1
ATOM 6172 C C . GLU A 1 797 ? 20.876 24.562 -23.426 1.00 89.50 797 GLU A C 1
ATOM 6174 O O . GLU A 1 797 ? 19.725 24.945 -23.202 1.00 89.50 797 GLU A O 1
ATOM 6179 N N . PHE A 1 798 ? 21.625 23.953 -22.501 1.00 91.62 798 PHE A N 1
ATOM 6180 C CA . PHE A 1 798 ? 21.262 23.794 -21.089 1.00 91.62 798 PHE A CA 1
ATOM 6181 C C . PHE A 1 798 ? 22.512 23.880 -20.207 1.00 91.62 798 PHE A C 1
ATOM 6183 O O . PHE A 1 798 ? 23.587 23.406 -20.583 1.00 91.62 798 PHE A O 1
ATOM 6190 N N . THR A 1 799 ? 22.360 24.412 -18.996 1.00 92.94 799 THR A N 1
ATOM 6191 C CA . THR A 1 799 ? 23.369 24.275 -17.938 1.00 92.94 799 THR A CA 1
ATOM 6192 C C . THR A 1 799 ? 23.267 22.919 -17.230 1.00 92.94 799 THR A C 1
ATOM 6194 O O . THR A 1 799 ? 22.206 22.289 -17.191 1.00 92.94 799 THR A O 1
ATOM 6197 N N . ASP A 1 800 ? 24.369 22.479 -16.620 1.00 92.06 800 ASP A N 1
ATOM 6198 C CA . ASP A 1 800 ? 24.410 21.245 -15.824 1.00 92.06 800 ASP A CA 1
ATOM 6199 C C . ASP A 1 800 ? 23.416 21.287 -14.643 1.00 92.06 800 ASP A C 1
ATOM 6201 O O . ASP A 1 800 ? 22.770 20.281 -14.346 1.00 92.06 800 ASP A O 1
ATOM 6205 N N . ASP A 1 801 ? 23.219 22.458 -14.024 1.00 91.38 801 ASP A N 1
ATOM 6206 C CA . ASP A 1 801 ? 22.249 22.656 -12.939 1.00 91.38 801 ASP A CA 1
ATOM 6207 C C . ASP A 1 801 ? 20.797 22.466 -13.417 1.00 91.38 801 ASP A C 1
ATOM 6209 O O . ASP A 1 801 ? 20.007 21.796 -12.748 1.00 91.38 801 ASP A O 1
ATOM 6213 N N . GLU A 1 802 ? 20.434 22.991 -14.595 1.00 94.25 802 GLU A N 1
ATOM 6214 C CA . GLU A 1 802 ? 19.105 22.791 -15.197 1.00 94.25 802 GLU A CA 1
ATOM 6215 C C . GLU A 1 802 ? 18.860 21.322 -15.565 1.00 94.25 802 GLU A C 1
ATOM 6217 O O . GLU A 1 802 ? 17.772 20.790 -15.330 1.00 94.25 802 GLU A O 1
ATOM 6222 N N . ILE A 1 803 ? 19.885 20.647 -16.092 1.00 94.62 803 ILE A N 1
ATOM 6223 C CA . ILE A 1 803 ? 19.874 19.215 -16.412 1.00 94.62 803 ILE A CA 1
ATOM 6224 C C . ILE A 1 803 ? 19.647 18.368 -15.155 1.00 94.62 803 ILE A C 1
ATOM 6226 O O . ILE A 1 803 ? 18.777 17.491 -15.147 1.00 94.62 803 ILE A O 1
ATOM 6230 N N . ILE A 1 804 ? 20.380 18.654 -14.074 1.00 94.69 804 ILE A N 1
ATOM 6231 C CA . ILE A 1 804 ? 20.246 17.965 -12.785 1.00 94.69 804 ILE A CA 1
ATOM 6232 C C . ILE A 1 804 ? 18.872 18.253 -12.162 1.00 94.69 804 ILE A C 1
ATOM 6234 O O . ILE A 1 804 ? 18.215 17.327 -11.680 1.00 94.69 804 ILE A O 1
ATOM 6238 N N . ALA A 1 805 ? 18.387 19.497 -12.218 1.00 95.81 805 ALA A N 1
ATOM 6239 C CA . ALA A 1 805 ? 17.067 19.874 -11.713 1.00 95.81 805 ALA A CA 1
ATOM 6240 C C . ALA A 1 805 ? 15.925 19.182 -12.480 1.00 95.81 805 ALA A C 1
ATOM 6242 O O . ALA A 1 805 ? 15.006 18.636 -11.861 1.00 95.81 805 ALA A O 1
ATOM 6243 N N . ASN A 1 806 ? 15.993 19.135 -13.814 1.00 96.62 806 ASN A N 1
ATOM 6244 C CA . ASN A 1 806 ? 15.029 18.412 -14.646 1.00 96.62 806 ASN A CA 1
ATOM 6245 C C . ASN A 1 806 ? 15.063 16.905 -14.379 1.00 96.62 806 ASN A C 1
ATOM 6247 O O . ASN A 1 806 ? 14.007 16.291 -14.228 1.00 96.62 806 ASN A O 1
ATOM 6251 N N . TYR A 1 807 ? 16.250 16.311 -14.247 1.00 97.38 807 TYR A N 1
ATOM 6252 C CA . TYR A 1 807 ? 16.393 14.894 -13.921 1.00 97.38 807 TYR A CA 1
ATOM 6253 C C . TYR A 1 807 ? 15.825 14.550 -12.532 1.00 97.38 807 TYR A C 1
ATOM 6255 O O . TYR A 1 807 ? 15.050 13.599 -12.410 1.00 97.38 807 TYR A O 1
ATOM 6263 N N . ARG A 1 808 ? 16.117 15.360 -11.500 1.00 97.38 808 ARG A N 1
ATOM 6264 C CA . ARG A 1 808 ? 15.514 15.237 -10.156 1.00 97.38 808 ARG A CA 1
ATOM 6265 C C . ARG A 1 808 ? 13.984 15.306 -10.228 1.00 97.38 808 ARG A C 1
ATOM 6267 O O . ARG A 1 808 ? 13.307 14.405 -9.740 1.00 97.38 808 ARG A O 1
ATOM 6274 N N . LYS A 1 809 ? 13.443 16.307 -10.930 1.00 97.25 809 LYS A N 1
ATOM 6275 C CA . LYS A 1 809 ? 12.002 16.505 -11.173 1.00 97.25 809 LYS A CA 1
ATOM 6276 C C . LYS A 1 809 ? 11.347 15.337 -11.923 1.00 97.25 809 LYS A C 1
ATOM 6278 O O . LYS A 1 809 ? 10.224 14.950 -11.594 1.00 97.25 809 LYS A O 1
ATOM 6283 N N . ALA A 1 810 ? 12.047 14.751 -12.892 1.00 97.31 810 ALA A N 1
ATOM 6284 C CA . ALA A 1 810 ? 11.602 13.562 -13.608 1.00 97.31 810 ALA A CA 1
ATOM 6285 C C . ALA A 1 810 ? 11.548 12.336 -12.683 1.00 97.31 810 ALA A C 1
ATOM 6287 O O . ALA A 1 810 ? 10.549 11.618 -12.679 1.00 97.31 810 ALA A O 1
ATOM 6288 N N . ALA A 1 811 ? 12.584 12.132 -11.860 1.00 97.12 811 ALA A N 1
ATOM 6289 C CA . ALA A 1 811 ? 12.629 11.059 -10.871 1.00 97.12 811 ALA A CA 1
ATOM 6290 C C . ALA A 1 811 ? 11.528 11.217 -9.807 1.00 97.12 811 ALA A C 1
ATOM 6292 O O . ALA A 1 811 ? 10.854 10.241 -9.491 1.00 97.12 811 ALA A O 1
ATOM 6293 N N . ALA A 1 812 ? 11.269 12.437 -9.325 1.00 96.62 812 ALA A N 1
ATOM 6294 C CA . ALA A 1 812 ? 10.168 12.734 -8.407 1.00 96.62 812 ALA A CA 1
ATOM 6295 C C . ALA A 1 812 ? 8.793 12.380 -8.996 1.00 96.62 812 ALA A C 1
ATOM 6297 O O . ALA A 1 812 ? 8.017 11.663 -8.364 1.00 96.62 812 ALA A O 1
ATOM 6298 N N . LYS A 1 813 ? 8.497 12.811 -10.230 1.00 96.00 813 LYS A N 1
ATOM 6299 C CA . LYS A 1 813 ? 7.226 12.459 -10.887 1.00 96.00 813 LYS A CA 1
ATOM 6300 C C . LYS A 1 813 ? 7.124 10.964 -11.212 1.00 96.00 813 LYS A C 1
ATOM 6302 O O . LYS A 1 813 ? 6.032 10.411 -11.127 1.00 96.00 813 LYS A O 1
ATOM 6307 N N . GLY A 1 814 ? 8.245 10.296 -11.491 1.00 95.88 814 GLY A N 1
ATOM 6308 C CA . GLY A 1 814 ? 8.319 8.837 -11.584 1.00 95.88 814 GLY A CA 1
ATOM 6309 C C . GLY A 1 814 ? 8.018 8.130 -10.253 1.00 95.88 814 GLY A C 1
ATOM 6310 O O . GLY A 1 814 ? 7.255 7.171 -10.231 1.00 95.88 814 GLY A O 1
ATOM 6311 N N . LEU A 1 815 ? 8.551 8.624 -9.131 1.00 96.75 815 LEU A N 1
ATOM 6312 C CA . LEU A 1 815 ? 8.294 8.077 -7.791 1.00 96.75 815 LEU A CA 1
ATOM 6313 C C . LEU A 1 815 ? 6.826 8.218 -7.387 1.00 96.75 815 LEU A C 1
ATOM 6315 O O . LEU A 1 815 ? 6.208 7.218 -7.027 1.00 96.75 815 LEU A O 1
ATOM 6319 N N . LEU A 1 816 ? 6.251 9.418 -7.536 1.00 96.38 816 LEU A N 1
ATOM 6320 C CA . LEU A 1 816 ? 4.817 9.659 -7.333 1.00 96.38 816 LEU A CA 1
ATOM 6321 C C . LEU A 1 816 ? 3.980 8.695 -8.185 1.00 96.38 816 LEU A C 1
ATOM 6323 O O . LEU A 1 816 ? 3.086 8.030 -7.668 1.00 96.38 816 LEU A O 1
ATOM 6327 N N . LYS A 1 817 ? 4.333 8.538 -9.467 1.00 95.44 817 LYS A N 1
ATOM 6328 C CA . LYS A 1 817 ? 3.684 7.587 -10.374 1.00 95.44 817 LYS A CA 1
ATOM 6329 C C . LYS A 1 817 ? 3.808 6.129 -9.925 1.00 95.44 817 LYS A C 1
ATOM 6331 O O . LYS A 1 817 ? 2.866 5.375 -10.128 1.00 95.44 817 LYS A O 1
ATOM 6336 N N . VAL A 1 818 ? 4.930 5.695 -9.347 1.00 96.00 818 VAL A N 1
ATOM 6337 C CA . VAL A 1 818 ? 5.083 4.312 -8.854 1.00 96.00 818 VAL A CA 1
ATOM 6338 C C . VAL A 1 818 ? 4.306 4.089 -7.556 1.00 96.00 818 VAL A C 1
ATOM 6340 O O . VAL A 1 818 ? 3.640 3.066 -7.431 1.00 96.00 818 VAL A O 1
ATOM 6343 N N . MET A 1 819 ? 4.333 5.045 -6.624 1.00 95.94 819 MET A N 1
ATOM 6344 C CA . MET A 1 819 ? 3.548 4.996 -5.384 1.00 95.94 819 MET A CA 1
ATOM 6345 C C . MET A 1 819 ? 2.039 4.950 -5.674 1.00 95.94 819 MET A C 1
ATOM 6347 O O . MET A 1 819 ? 1.313 4.125 -5.109 1.00 95.94 819 MET A O 1
ATOM 6351 N N . SER A 1 820 ? 1.574 5.768 -6.627 1.00 95.12 820 SER A N 1
ATOM 6352 C CA . SER A 1 820 ? 0.155 5.860 -6.977 1.00 95.12 820 SER A CA 1
ATOM 6353 C C . SER A 1 820 ? -0.407 4.560 -7.563 1.00 95.12 820 SER A C 1
ATOM 6355 O O . SER A 1 820 ? -1.606 4.326 -7.425 1.00 95.12 820 SER A O 1
ATOM 6357 N N . LYS A 1 821 ? 0.430 3.663 -8.119 1.00 94.81 821 LYS A N 1
ATOM 6358 C CA . LYS A 1 821 ? 0.006 2.334 -8.614 1.00 94.81 821 LYS A CA 1
ATOM 6359 C C . LYS A 1 821 ? -0.624 1.467 -7.541 1.00 94.81 821 LYS A C 1
ATOM 6361 O O . LYS A 1 821 ? -1.501 0.681 -7.871 1.00 94.81 821 LYS A O 1
ATOM 6366 N N . MET A 1 822 ? -0.164 1.579 -6.296 1.00 92.19 822 MET A N 1
ATOM 6367 C CA . MET A 1 822 ? -0.729 0.875 -5.138 1.00 92.19 822 MET A CA 1
ATOM 6368 C C . MET A 1 822 ? -1.753 1.745 -4.383 1.00 92.19 822 MET A C 1
ATOM 6370 O O . MET A 1 822 ? -2.342 1.304 -3.401 1.00 92.19 822 MET A O 1
ATOM 6374 N N . GLY A 1 823 ? -1.980 2.982 -4.838 1.00 93.00 823 GLY A N 1
ATOM 6375 C CA . GLY A 1 823 ? -2.802 3.976 -4.149 1.00 93.00 823 GLY A CA 1
ATOM 6376 C C . GLY A 1 823 ? -2.117 4.599 -2.930 1.00 93.00 823 GLY A C 1
ATOM 6377 O O . GLY A 1 823 ? -2.809 5.021 -2.011 1.00 93.00 823 GLY A O 1
ATOM 6378 N N . ILE A 1 824 ? -0.780 4.606 -2.873 1.00 95.06 824 ILE A N 1
ATOM 6379 C CA . ILE A 1 824 ? -0.023 5.169 -1.743 1.00 95.06 824 ILE A CA 1
ATOM 6380 C C . ILE A 1 824 ? 0.250 6.650 -2.019 1.00 95.06 824 ILE A C 1
ATOM 6382 O O . ILE A 1 824 ? 0.855 6.993 -3.038 1.00 95.06 824 ILE A O 1
ATOM 6386 N N . SER A 1 825 ? -0.167 7.521 -1.104 1.00 94.06 825 SER A N 1
ATOM 6387 C CA . SER A 1 825 ? -0.038 8.975 -1.208 1.00 94.06 825 SER A CA 1
ATOM 6388 C C . SER A 1 825 ? 1.331 9.492 -0.755 1.00 94.06 825 SER A C 1
ATOM 6390 O O . SER A 1 825 ? 1.867 10.412 -1.378 1.00 94.06 825 SER A O 1
ATOM 6392 N N . THR A 1 826 ? 1.918 8.948 0.320 1.00 94.69 826 THR A N 1
ATOM 6393 C CA . THR A 1 826 ? 3.147 9.523 0.916 1.00 94.69 826 THR A CA 1
ATOM 6394 C C . THR A 1 826 ? 4.379 8.629 0.792 1.00 94.69 826 THR A C 1
ATOM 6396 O O . THR A 1 826 ? 4.323 7.416 1.003 1.00 94.69 826 THR A O 1
ATOM 6399 N N . LEU A 1 827 ? 5.533 9.238 0.491 1.00 95.94 827 LEU A N 1
ATOM 6400 C CA . LEU A 1 827 ? 6.813 8.525 0.475 1.00 95.94 827 LEU A CA 1
ATOM 6401 C C . LEU A 1 827 ? 7.189 8.015 1.873 1.00 95.94 827 LEU A C 1
ATOM 6403 O O . LEU A 1 827 ? 7.826 6.971 1.989 1.00 95.94 827 LEU A O 1
ATOM 6407 N N . GLN A 1 828 ? 6.762 8.716 2.926 1.00 94.62 828 GLN A N 1
ATOM 6408 C CA . GLN A 1 828 ? 6.999 8.326 4.313 1.00 94.62 828 GLN A CA 1
ATOM 6409 C C . GLN A 1 828 ? 6.415 6.938 4.618 1.00 94.62 828 GLN A C 1
ATOM 6411 O O . GLN A 1 828 ? 7.130 6.091 5.147 1.00 94.62 828 GLN A O 1
ATOM 6416 N N . SER A 1 829 ? 5.170 6.670 4.212 1.00 94.31 829 SER A N 1
ATOM 6417 C CA . SER A 1 829 ? 4.538 5.353 4.383 1.00 94.31 829 SER A CA 1
ATOM 6418 C C . SER A 1 829 ? 5.001 4.311 3.353 1.00 94.31 829 SER A C 1
ATOM 6420 O O . SER A 1 829 ? 4.913 3.112 3.605 1.00 94.31 829 SER A O 1
ATOM 6422 N N . TYR A 1 830 ? 5.519 4.740 2.194 1.00 96.19 830 TYR A N 1
ATOM 6423 C CA . TYR A 1 830 ? 6.132 3.852 1.194 1.00 96.19 830 TYR A CA 1
ATOM 6424 C C . TYR A 1 830 ? 7.519 3.329 1.629 1.00 96.19 830 TYR A C 1
ATOM 6426 O O . TYR A 1 830 ? 7.913 2.213 1.271 1.00 96.19 830 TYR A O 1
ATOM 6434 N N . LYS A 1 831 ? 8.274 4.110 2.416 1.00 94.94 831 LYS A N 1
ATOM 6435 C CA . LYS A 1 831 ? 9.608 3.737 2.915 1.00 94.94 831 LYS A CA 1
ATOM 6436 C C . LYS A 1 831 ? 9.554 2.491 3.803 1.00 94.94 831 LYS A C 1
ATOM 6438 O O . LYS A 1 831 ? 8.940 2.489 4.868 1.00 94.94 831 LYS A O 1
ATOM 6443 N N . GLY A 1 832 ? 10.247 1.434 3.376 1.00 92.38 832 GLY A N 1
ATOM 6444 C CA . GLY A 1 832 ? 10.282 0.144 4.080 1.00 92.38 832 GLY A CA 1
ATOM 6445 C C . GLY A 1 832 ? 9.017 -0.717 3.922 1.00 92.38 832 GLY A C 1
ATOM 6446 O O . GLY A 1 832 ? 8.920 -1.771 4.556 1.00 92.38 832 GLY A O 1
ATOM 6447 N N . ALA A 1 833 ? 8.056 -0.307 3.081 1.00 93.12 833 ALA A N 1
ATOM 6448 C CA . ALA A 1 833 ? 6.824 -1.059 2.828 1.00 93.12 833 ALA A CA 1
ATOM 6449 C C . ALA A 1 833 ? 6.998 -2.253 1.873 1.00 93.12 833 ALA A C 1
ATOM 6451 O O . ALA A 1 833 ? 6.129 -3.121 1.837 1.00 93.12 833 ALA A O 1
ATOM 6452 N N . GLN A 1 834 ? 8.117 -2.339 1.139 1.00 95.06 834 GLN A N 1
ATOM 6453 C CA . GLN A 1 834 ? 8.445 -3.455 0.238 1.00 95.06 834 GLN A CA 1
ATOM 6454 C C . GLN A 1 834 ? 7.324 -3.788 -0.771 1.00 95.06 834 GLN A C 1
ATOM 6456 O O . GLN A 1 834 ? 6.854 -4.924 -0.848 1.00 95.06 834 GLN A O 1
ATOM 6461 N N . VAL A 1 835 ? 6.885 -2.791 -1.548 1.00 94.00 835 VAL A N 1
ATOM 6462 C CA . VAL A 1 835 ? 5.776 -2.890 -2.527 1.00 94.00 835 VAL A CA 1
ATOM 6463 C C . VAL A 1 835 ? 6.219 -3.610 -3.822 1.00 94.00 835 VAL A C 1
ATOM 6465 O O . VAL A 1 835 ? 6.035 -3.120 -4.940 1.00 94.00 835 VAL A O 1
ATOM 6468 N N . PHE A 1 836 ? 6.867 -4.769 -3.666 1.00 95.81 836 PHE A N 1
ATOM 6469 C CA . PHE A 1 836 ? 7.523 -5.528 -4.730 1.00 95.81 836 PHE A CA 1
ATOM 6470 C C . PHE A 1 836 ? 7.360 -7.050 -4.561 1.00 95.81 836 PHE A C 1
ATOM 6472 O O . PHE A 1 836 ? 7.387 -7.569 -3.446 1.00 95.81 836 PHE A O 1
ATOM 6479 N N . GLU A 1 837 ? 7.281 -7.779 -5.678 1.00 94.44 837 GLU A N 1
ATOM 6480 C CA . GLU A 1 837 ? 7.605 -9.214 -5.741 1.00 94.44 837 GLU A CA 1
ATOM 6481 C C . GLU A 1 837 ? 9.009 -9.390 -6.344 1.00 94.44 837 GLU A C 1
ATOM 6483 O O . GLU A 1 837 ? 9.356 -8.725 -7.325 1.00 94.44 837 GLU A O 1
ATOM 6488 N N . ALA A 1 838 ? 9.808 -10.300 -5.782 1.00 95.69 838 ALA A N 1
ATOM 6489 C CA . ALA A 1 838 ? 11.077 -10.728 -6.359 1.00 95.69 838 ALA A CA 1
ATOM 6490 C C . ALA A 1 838 ? 10.865 -11.963 -7.252 1.00 95.69 838 ALA A C 1
ATOM 6492 O O . ALA A 1 838 ? 10.226 -12.940 -6.857 1.00 95.69 838 ALA A O 1
ATOM 6493 N N . VAL A 1 839 ? 11.423 -11.938 -8.464 1.00 93.38 839 VAL A N 1
ATOM 6494 C CA . VAL A 1 839 ? 11.356 -13.055 -9.417 1.00 93.38 839 VAL A CA 1
ATOM 6495 C C . VAL A 1 839 ? 12.773 -13.509 -9.749 1.00 93.38 839 VAL A C 1
ATOM 6497 O O . VAL A 1 839 ? 13.461 -12.889 -10.558 1.00 93.38 839 VAL A O 1
ATOM 6500 N N . GLY A 1 840 ? 13.198 -14.614 -9.134 1.00 93.56 840 GLY A N 1
ATOM 6501 C CA . GLY A 1 840 ? 14.479 -15.261 -9.411 1.00 93.56 840 GLY A CA 1
ATOM 6502 C C . GLY A 1 840 ? 15.589 -15.037 -8.386 1.00 93.56 840 GLY A C 1
ATOM 6503 O O . GLY A 1 840 ? 16.705 -15.459 -8.657 1.00 93.56 840 GLY A O 1
ATOM 6504 N N . LEU A 1 841 ? 15.321 -14.417 -7.231 1.00 95.94 841 LEU A N 1
ATOM 6505 C CA . LEU A 1 841 ? 16.279 -14.344 -6.113 1.00 95.94 841 LEU A CA 1
ATOM 6506 C C . LEU A 1 841 ? 16.093 -15.530 -5.159 1.00 95.94 841 LEU A C 1
ATOM 6508 O O . LEU A 1 841 ? 14.960 -15.959 -4.924 1.00 95.94 841 LEU A O 1
ATOM 6512 N N . SER A 1 842 ? 17.187 -16.056 -4.607 1.00 96.06 842 SER A N 1
ATOM 6513 C CA . SER A 1 842 ? 17.156 -17.098 -3.573 1.00 96.06 842 SER A CA 1
ATOM 6514 C C . SER A 1 842 ? 16.639 -16.580 -2.223 1.00 96.06 842 SER A C 1
ATOM 6516 O O . SER A 1 842 ? 16.749 -15.388 -1.915 1.00 96.06 842 SER A O 1
ATOM 6518 N N . ASP A 1 843 ? 16.127 -17.494 -1.388 1.00 94.56 843 ASP A N 1
ATOM 6519 C CA . ASP A 1 843 ? 15.709 -17.170 -0.014 1.00 94.56 843 ASP A CA 1
ATOM 6520 C C . ASP A 1 843 ? 16.868 -16.569 0.804 1.00 94.56 843 ASP A C 1
ATOM 6522 O O . ASP A 1 843 ? 16.635 -15.699 1.631 1.00 94.56 843 ASP A O 1
ATOM 6526 N N . GLU A 1 844 ? 18.128 -16.947 0.547 1.00 94.12 844 GLU A N 1
ATOM 6527 C CA . GLU A 1 844 ? 19.283 -16.426 1.298 1.00 94.12 844 GLU A CA 1
ATOM 6528 C C . GLU A 1 844 ? 19.472 -14.908 1.126 1.00 94.12 844 GLU A C 1
ATOM 6530 O O . GLU A 1 844 ? 19.765 -14.200 2.094 1.00 94.12 844 GLU A O 1
ATOM 6535 N N . ILE A 1 845 ? 19.280 -14.391 -0.094 1.00 96.25 845 ILE A N 1
ATOM 6536 C CA . ILE A 1 845 ? 19.341 -12.947 -0.359 1.00 96.25 845 ILE A CA 1
ATOM 6537 C C . ILE A 1 845 ? 18.135 -12.255 0.287 1.00 96.25 845 ILE A C 1
ATOM 6539 O O . ILE A 1 845 ? 18.279 -11.207 0.923 1.00 96.25 845 ILE A O 1
ATOM 6543 N N . VAL A 1 846 ? 16.943 -12.842 0.143 1.00 96.81 846 VAL A N 1
ATOM 6544 C CA . VAL A 1 846 ? 15.690 -12.254 0.630 1.00 96.81 846 VAL A CA 1
ATOM 6545 C C . VAL A 1 846 ? 15.637 -12.218 2.160 1.00 96.81 846 VAL A C 1
ATOM 6547 O O . VAL A 1 846 ? 15.402 -11.152 2.721 1.00 96.81 846 VAL A O 1
ATOM 6550 N N . ASP A 1 847 ? 15.944 -13.309 2.857 1.00 94.38 847 ASP A N 1
ATOM 6551 C CA . ASP A 1 847 ? 15.952 -13.359 4.324 1.00 94.38 847 ASP A CA 1
ATOM 6552 C C . ASP A 1 847 ? 16.996 -12.406 4.930 1.00 94.38 847 ASP A C 1
ATOM 6554 O O . ASP A 1 847 ? 16.738 -11.769 5.959 1.00 94.38 847 ASP A O 1
ATOM 6558 N N . ARG A 1 848 ? 18.165 -12.254 4.286 1.00 94.88 848 ARG A N 1
ATOM 6559 C CA . ARG A 1 848 ? 19.246 -11.379 4.770 1.00 94.88 848 ARG A CA 1
ATOM 6560 C C . ARG A 1 848 ? 18.937 -9.892 4.549 1.00 94.88 848 ARG A C 1
ATOM 6562 O O . ARG A 1 848 ? 19.061 -9.117 5.505 1.00 94.88 848 ARG A O 1
ATOM 6569 N N . CYS A 1 849 ? 18.526 -9.515 3.331 1.00 96.81 849 CYS A N 1
ATOM 6570 C CA . CYS A 1 849 ? 18.454 -8.124 2.853 1.00 96.81 849 CYS A CA 1
ATOM 6571 C C . CYS A 1 849 ? 17.030 -7.577 2.635 1.00 96.81 849 CYS A C 1
ATOM 6573 O O . CYS A 1 849 ? 16.833 -6.367 2.694 1.00 96.81 849 CYS A O 1
ATOM 6575 N N . PHE A 1 850 ? 16.034 -8.428 2.381 1.00 97.00 850 PHE A N 1
ATOM 6576 C CA . PHE A 1 850 ? 14.699 -8.023 1.907 1.00 97.00 850 PHE A CA 1
ATOM 6577 C C . PHE A 1 850 ? 13.569 -8.749 2.659 1.00 97.00 850 PHE A C 1
ATOM 6579 O O . PHE A 1 850 ? 12.537 -9.091 2.081 1.00 97.00 850 PHE A O 1
ATOM 6586 N N . THR A 1 851 ? 13.785 -9.015 3.951 1.00 94.50 851 THR A N 1
ATOM 6587 C CA . THR A 1 851 ? 12.968 -9.915 4.777 1.00 94.50 851 THR A CA 1
ATOM 6588 C C . THR A 1 851 ? 11.479 -9.558 4.704 1.00 94.50 851 THR A C 1
ATOM 6590 O O . THR A 1 851 ? 11.092 -8.427 5.009 1.00 94.50 851 THR A O 1
ATOM 6593 N N . GLY A 1 852 ? 10.652 -10.527 4.296 1.00 89.69 852 GLY A N 1
ATOM 6594 C CA . GLY A 1 852 ? 9.211 -10.364 4.054 1.00 89.69 852 GLY A CA 1
ATOM 6595 C C . GLY A 1 852 ? 8.815 -10.217 2.576 1.00 89.69 852 GLY A C 1
ATOM 6596 O O . GLY A 1 852 ? 7.645 -10.404 2.240 1.00 89.69 852 GLY A O 1
ATOM 6597 N N . THR A 1 853 ? 9.756 -9.936 1.670 1.00 94.00 853 THR A N 1
ATOM 6598 C CA . THR A 1 853 ? 9.481 -9.912 0.224 1.00 94.00 853 THR A CA 1
ATOM 6599 C C . THR A 1 853 ? 9.201 -11.314 -0.310 1.00 94.00 853 THR A C 1
ATOM 6601 O O . THR A 1 853 ? 9.916 -12.266 -0.015 1.00 94.00 853 THR A O 1
ATOM 6604 N N . THR A 1 854 ? 8.174 -11.447 -1.146 1.00 90.75 854 THR A N 1
ATOM 6605 C CA . THR A 1 854 ? 7.829 -12.722 -1.774 1.00 90.75 854 THR A CA 1
ATOM 6606 C C . THR A 1 854 ? 8.834 -13.081 -2.876 1.00 90.75 854 THR A C 1
ATOM 6608 O O . THR A 1 854 ? 8.992 -12.311 -3.822 1.00 90.75 854 THR A O 1
ATOM 6611 N N . THR A 1 855 ? 9.441 -14.274 -2.810 1.00 92.00 855 THR A N 1
ATOM 6612 C CA . THR A 1 855 ? 10.123 -14.926 -3.945 1.00 92.00 855 THR A CA 1
ATOM 6613 C C . THR A 1 855 ? 9.555 -16.335 -4.164 1.00 92.00 855 THR A C 1
ATOM 6615 O O . THR A 1 855 ? 9.729 -17.238 -3.350 1.00 92.00 855 THR A O 1
ATOM 6618 N N . ARG A 1 856 ? 8.782 -16.526 -5.245 1.00 88.81 856 ARG A N 1
ATOM 6619 C CA . ARG A 1 856 ? 8.105 -17.813 -5.551 1.00 88.81 856 ARG A CA 1
ATOM 6620 C C . ARG A 1 856 ? 8.874 -18.698 -6.524 1.00 88.81 856 ARG A C 1
ATOM 6622 O O . ARG A 1 856 ? 8.645 -19.903 -6.577 1.00 88.81 856 ARG A O 1
ATOM 6629 N N . ILE A 1 857 ? 9.769 -18.098 -7.301 1.00 87.75 857 ILE A N 1
ATOM 6630 C CA . ILE A 1 857 ? 10.729 -18.792 -8.155 1.00 87.75 857 ILE A CA 1
ATOM 6631 C C . ILE A 1 857 ? 12.093 -18.253 -7.758 1.00 87.75 857 ILE A C 1
ATOM 6633 O O . ILE A 1 857 ? 12.389 -17.086 -7.996 1.00 87.75 857 ILE A O 1
ATOM 6637 N N . GLN A 1 858 ? 12.889 -19.111 -7.132 1.00 90.00 858 GLN A N 1
ATOM 6638 C CA . GLN A 1 858 ? 14.255 -18.816 -6.716 1.00 90.00 858 GLN A CA 1
ATOM 6639 C C . GLN A 1 858 ? 15.241 -19.111 -7.856 1.00 90.00 858 GLN A C 1
ATOM 6641 O O . GLN A 1 858 ? 14.903 -19.811 -8.814 1.00 90.00 858 GLN A O 1
ATOM 6646 N N . GLY A 1 859 ? 16.464 -18.595 -7.750 1.00 90.19 859 GLY A N 1
ATOM 6647 C CA . GLY A 1 859 ? 17.519 -18.838 -8.734 1.00 90.19 859 GLY A CA 1
ATOM 6648 C C . GLY A 1 859 ? 18.854 -18.237 -8.314 1.00 90.19 859 GLY A C 1
ATOM 6649 O O . GLY A 1 859 ? 19.678 -18.929 -7.729 1.00 90.19 859 GLY A O 1
ATOM 6650 N N . THR A 1 860 ? 19.048 -16.954 -8.606 1.00 94.94 860 THR A N 1
ATOM 6651 C CA . THR A 1 860 ? 20.258 -16.181 -8.308 1.00 94.94 860 THR A CA 1
ATOM 6652 C C . THR A 1 860 ? 20.527 -16.134 -6.804 1.00 94.94 860 THR A C 1
ATOM 6654 O O . THR A 1 860 ? 19.695 -15.662 -6.027 1.00 94.94 860 THR A O 1
ATOM 6657 N N . ASP A 1 861 ? 21.708 -16.610 -6.419 1.00 95.88 861 ASP A N 1
ATOM 6658 C CA . ASP A 1 861 ? 22.289 -16.553 -5.079 1.00 95.88 861 ASP A CA 1
ATOM 6659 C C . ASP A 1 861 ? 23.442 -15.526 -5.016 1.00 95.88 861 ASP A C 1
ATOM 6661 O O . ASP A 1 861 ? 23.709 -14.802 -5.982 1.00 95.88 861 ASP A O 1
ATOM 6665 N N . PHE A 1 862 ? 24.128 -15.430 -3.871 1.00 95.56 862 PHE A N 1
ATOM 6666 C CA . PHE A 1 862 ? 25.264 -14.514 -3.716 1.00 95.56 862 PHE A CA 1
ATOM 6667 C C . PHE A 1 862 ? 26.467 -14.870 -4.611 1.00 95.56 862 PHE A C 1
ATOM 6669 O O . PHE A 1 862 ? 27.236 -13.971 -4.950 1.00 95.56 862 PHE A O 1
ATOM 6676 N N . GLU A 1 863 ? 26.632 -16.125 -5.053 1.00 95.88 863 GLU A N 1
ATOM 6677 C CA . GLU A 1 863 ? 27.689 -16.475 -6.012 1.00 95.88 863 GLU A CA 1
ATOM 6678 C C . GLU A 1 863 ? 27.337 -15.982 -7.423 1.00 95.88 863 GLU A C 1
ATOM 6680 O O . GLU A 1 863 ? 28.173 -15.368 -8.090 1.00 95.88 863 GLU A O 1
ATOM 6685 N N . ALA A 1 864 ? 26.102 -16.201 -7.874 1.00 95.38 864 ALA A N 1
ATOM 6686 C CA . ALA A 1 864 ? 25.610 -15.691 -9.150 1.00 95.38 864 ALA A CA 1
ATOM 6687 C C . ALA A 1 864 ? 25.656 -14.152 -9.200 1.00 95.38 864 ALA A C 1
ATOM 6689 O O . ALA A 1 864 ? 26.152 -13.586 -10.176 1.00 95.38 864 ALA A O 1
ATOM 6690 N N . LEU A 1 865 ? 25.237 -13.478 -8.123 1.00 95.12 865 LEU A N 1
ATOM 6691 C CA . LEU A 1 865 ? 25.311 -12.020 -8.012 1.00 95.12 865 LEU A CA 1
ATOM 6692 C C . LEU A 1 865 ? 26.762 -11.503 -7.995 1.00 95.12 865 LEU A C 1
ATOM 6694 O O . LEU A 1 865 ? 27.074 -10.539 -8.694 1.00 95.12 865 LEU A O 1
ATOM 6698 N N . TYR A 1 866 ? 27.671 -12.161 -7.265 1.00 96.69 866 TYR A N 1
ATOM 6699 C CA . TYR A 1 866 ? 29.095 -11.812 -7.293 1.00 96.69 866 TYR A CA 1
ATOM 6700 C C . TYR A 1 866 ? 29.690 -11.926 -8.706 1.00 96.69 866 TYR A C 1
ATOM 6702 O O . TYR A 1 866 ? 30.434 -11.042 -9.127 1.00 96.69 866 TYR A O 1
ATOM 6710 N N . ARG A 1 867 ? 29.341 -12.976 -9.465 1.00 96.12 867 ARG A N 1
ATOM 6711 C CA . ARG A 1 867 ? 29.817 -13.161 -10.849 1.00 96.12 867 ARG A CA 1
ATOM 6712 C C . ARG A 1 867 ? 29.353 -12.038 -11.779 1.00 96.12 867 ARG A C 1
ATOM 6714 O O . ARG A 1 867 ? 30.135 -11.599 -12.616 1.00 96.12 867 ARG A O 1
ATOM 6721 N N . ASP A 1 868 ? 28.125 -11.545 -11.637 1.00 95.44 868 ASP A N 1
ATOM 6722 C CA . ASP A 1 868 ? 27.649 -10.413 -12.442 1.00 95.44 868 ASP A CA 1
ATOM 6723 C C . ASP A 1 868 ? 28.331 -9.093 -12.061 1.00 95.44 868 ASP A C 1
ATOM 6725 O O . ASP A 1 868 ? 28.733 -8.339 -12.949 1.00 95.44 868 ASP A O 1
ATOM 6729 N N . LEU A 1 869 ? 28.580 -8.857 -10.769 1.00 95.69 869 LEU A N 1
ATOM 6730 C CA . LEU A 1 869 ? 29.404 -7.732 -10.313 1.00 95.69 869 LEU A CA 1
ATOM 6731 C C . LEU A 1 869 ? 30.845 -7.820 -10.835 1.00 95.69 869 LEU A C 1
ATOM 6733 O O . LEU A 1 869 ? 31.410 -6.808 -11.243 1.00 95.69 869 LEU A O 1
ATOM 6737 N N . GLU A 1 870 ? 31.432 -9.018 -10.880 1.00 96.31 870 GLU A N 1
ATOM 6738 C CA . GLU A 1 870 ? 32.767 -9.241 -11.444 1.00 96.31 870 GLU A CA 1
ATOM 6739 C C . GLU A 1 870 ? 32.802 -8.938 -12.955 1.00 96.31 870 GLU A C 1
ATOM 6741 O O . GLU A 1 870 ? 33.770 -8.363 -13.453 1.00 96.31 870 GLU A O 1
ATOM 6746 N N . ARG A 1 871 ? 31.724 -9.253 -13.689 1.00 94.88 871 ARG A N 1
ATOM 6747 C CA . ARG A 1 871 ? 31.580 -8.940 -15.123 1.00 94.88 871 ARG A CA 1
ATOM 6748 C C . ARG A 1 871 ? 31.452 -7.438 -15.380 1.00 94.88 871 ARG A C 1
ATOM 6750 O O . ARG A 1 871 ? 32.100 -6.942 -16.298 1.00 94.88 871 ARG A O 1
ATOM 6757 N N . PHE A 1 872 ? 30.665 -6.714 -14.579 1.00 95.06 872 PHE A N 1
ATOM 6758 C CA . PHE A 1 872 ? 30.601 -5.248 -14.659 1.00 95.06 872 PHE A CA 1
ATOM 6759 C C . PHE A 1 872 ? 31.952 -4.609 -14.301 1.00 95.06 872 PHE A C 1
ATOM 6761 O O . PHE A 1 872 ? 32.448 -3.751 -15.032 1.00 95.06 872 PHE A O 1
ATOM 6768 N N . HIS A 1 873 ? 32.594 -5.068 -13.221 1.00 95.56 873 HIS A N 1
ATOM 6769 C CA . HIS A 1 873 ? 33.902 -4.572 -12.785 1.00 95.56 873 HIS A CA 1
ATOM 6770 C C . HIS A 1 873 ? 34.977 -4.752 -13.866 1.00 95.56 873 HIS A C 1
ATOM 6772 O O . HIS A 1 873 ? 35.603 -3.767 -14.255 1.00 95.56 873 HIS A O 1
ATOM 6778 N N . LYS A 1 874 ? 35.094 -5.949 -14.460 1.00 93.75 874 LYS A N 1
ATOM 6779 C CA . LYS A 1 874 ? 36.007 -6.228 -15.587 1.00 93.75 874 LYS A CA 1
ATOM 6780 C C . LYS A 1 874 ? 35.690 -5.426 -16.853 1.00 93.75 874 LYS A C 1
ATOM 6782 O O . LYS A 1 874 ? 36.596 -5.144 -17.628 1.00 93.75 874 LYS A O 1
ATOM 6787 N N . ALA A 1 875 ? 34.441 -5.006 -17.067 1.00 92.38 875 ALA A N 1
ATOM 6788 C CA . ALA A 1 875 ? 34.095 -4.109 -18.172 1.0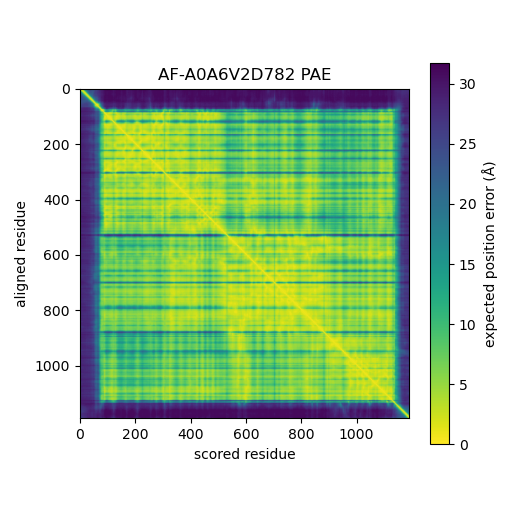0 92.38 875 ALA A CA 1
ATOM 6789 C C . ALA A 1 875 ? 34.555 -2.652 -17.934 1.00 92.38 875 ALA A C 1
ATOM 6791 O O . ALA A 1 875 ? 34.763 -1.912 -18.896 1.00 92.38 875 ALA A O 1
ATOM 6792 N N . GLY A 1 876 ? 34.725 -2.223 -16.677 1.00 93.38 876 GLY A N 1
ATOM 6793 C CA . GLY A 1 876 ? 35.346 -0.936 -16.328 1.00 93.38 876 GLY A CA 1
ATOM 6794 C C . GLY A 1 876 ? 36.874 -1.006 -16.185 1.00 93.38 876 GLY A C 1
ATOM 6795 O O . GLY A 1 876 ? 37.588 -0.061 -16.537 1.00 93.38 876 GLY A O 1
ATOM 6796 N N . TYR A 1 877 ? 37.381 -2.141 -15.708 1.00 93.06 877 TYR A N 1
ATOM 6797 C CA . TYR A 1 877 ? 38.787 -2.407 -15.404 1.00 93.06 877 TYR A CA 1
ATOM 6798 C C . TYR A 1 877 ? 39.225 -3.746 -16.032 1.00 93.06 877 TYR A C 1
ATOM 6800 O O . TYR A 1 877 ? 39.394 -4.731 -15.315 1.00 93.06 877 TYR A O 1
ATOM 6808 N N . PRO A 1 878 ? 39.372 -3.810 -17.371 1.00 89.25 878 PRO A N 1
ATOM 6809 C CA . PRO A 1 878 ? 39.795 -5.025 -18.062 1.00 89.25 878 PRO A CA 1
ATOM 6810 C C . PRO A 1 878 ? 41.263 -5.364 -17.782 1.00 89.25 878 PRO A C 1
ATOM 6812 O O . PRO A 1 878 ? 42.092 -4.476 -17.575 1.00 89.25 878 PRO A O 1
ATOM 6815 N N . ASP A 1 879 ? 41.593 -6.656 -17.864 1.00 83.50 879 ASP A N 1
ATOM 6816 C CA . ASP A 1 879 ? 42.949 -7.188 -17.666 1.00 83.50 879 ASP A CA 1
ATOM 6817 C C . ASP A 1 879 ? 43.962 -6.701 -18.728 1.00 83.50 879 ASP A C 1
ATOM 6819 O O . ASP A 1 879 ? 45.176 -6.861 -18.556 1.00 83.50 879 ASP A O 1
ATOM 6823 N N . HIS A 1 880 ? 43.491 -6.139 -19.850 1.00 81.50 880 HIS A N 1
ATOM 6824 C CA . HIS A 1 880 ? 44.305 -5.692 -20.983 1.00 81.50 880 HIS A CA 1
ATOM 6825 C C . HIS A 1 880 ? 43.909 -4.279 -21.450 1.00 81.50 880 HIS A C 1
ATOM 6827 O O . HIS A 1 880 ? 42.743 -3.994 -21.713 1.00 81.50 880 HIS A O 1
ATOM 6833 N N . GLU A 1 881 ? 44.896 -3.393 -21.637 1.00 71.25 881 GLU A N 1
ATOM 6834 C CA . GLU A 1 881 ? 44.685 -2.006 -22.106 1.00 71.25 881 GLU A CA 1
ATOM 6835 C C . GLU A 1 881 ? 44.141 -1.907 -23.546 1.00 71.25 881 GLU A C 1
ATOM 6837 O O . GLU A 1 881 ? 43.698 -0.842 -23.971 1.00 71.25 881 GLU A O 1
ATOM 6842 N N . SER A 1 882 ? 44.168 -3.008 -24.304 1.00 71.56 882 SER A N 1
ATOM 6843 C CA . SER A 1 882 ? 43.580 -3.118 -25.645 1.00 71.56 882 SER A CA 1
ATOM 6844 C C . SER A 1 882 ? 42.052 -3.168 -25.657 1.00 71.56 882 SER A C 1
ATOM 6846 O O . SER A 1 882 ? 41.448 -3.008 -26.721 1.00 71.56 882 SER A O 1
ATOM 6848 N N . ASP A 1 883 ? 41.430 -3.449 -24.513 1.00 75.50 883 ASP A N 1
ATOM 6849 C CA . ASP A 1 883 ? 40.019 -3.803 -24.450 1.00 75.50 883 ASP A CA 1
ATOM 6850 C C . ASP A 1 883 ? 39.132 -2.552 -24.387 1.00 75.50 883 ASP A C 1
ATOM 6852 O O . ASP A 1 883 ? 39.485 -1.511 -23.829 1.00 75.50 883 ASP A O 1
ATOM 6856 N N . SER A 1 884 ? 37.961 -2.622 -25.025 1.00 77.88 884 SER A N 1
ATOM 6857 C CA . SER A 1 884 ? 37.175 -1.423 -25.320 1.00 77.88 884 SER A CA 1
ATOM 6858 C C . SER A 1 884 ? 36.457 -0.859 -24.091 1.00 77.88 884 SER A C 1
ATOM 6860 O O . SER A 1 884 ? 35.430 -1.381 -23.662 1.00 77.88 884 SER A O 1
ATOM 6862 N N . LEU A 1 885 ? 36.927 0.294 -23.609 1.00 87.12 885 LEU A N 1
ATOM 6863 C CA . LEU A 1 885 ? 36.262 1.126 -22.595 1.00 87.12 885 LEU A CA 1
ATOM 6864 C C . LEU A 1 885 ? 35.111 1.979 -23.174 1.00 87.12 885 LEU A C 1
ATOM 6866 O O . LEU A 1 885 ? 34.850 3.087 -22.705 1.00 87.12 885 LEU A O 1
ATOM 6870 N N . LEU A 1 886 ? 34.442 1.519 -24.234 1.00 88.81 886 LEU A N 1
ATOM 6871 C CA . LEU A 1 886 ? 33.238 2.169 -24.757 1.00 88.81 886 LEU A CA 1
ATOM 6872 C C . LEU A 1 886 ? 32.004 1.594 -24.061 1.00 88.81 886 LEU A C 1
ATOM 6874 O O . LEU A 1 886 ? 31.855 0.376 -23.974 1.00 88.81 886 LEU A O 1
ATOM 6878 N N . VAL A 1 887 ? 31.099 2.467 -23.613 1.00 90.06 887 VAL A N 1
ATOM 6879 C CA . VAL A 1 887 ? 29.805 2.048 -23.061 1.00 90.06 887 VAL A CA 1
ATOM 6880 C C . VAL A 1 887 ? 28.957 1.472 -24.195 1.00 90.06 887 VAL A C 1
ATOM 6882 O O . VAL A 1 887 ? 28.548 2.188 -25.111 1.00 90.06 887 VAL A O 1
ATOM 6885 N N . GLN A 1 888 ? 28.724 0.162 -24.162 1.00 86.25 888 GLN A N 1
ATOM 6886 C CA . GLN A 1 888 ? 28.001 -0.544 -25.220 1.00 86.25 888 GLN A CA 1
ATOM 6887 C C . GLN A 1 888 ? 26.480 -0.463 -25.025 1.00 86.25 888 GLN A C 1
ATOM 6889 O O . GLN A 1 888 ? 25.983 -0.086 -23.964 1.00 86.25 888 GLN A O 1
ATOM 6894 N N . SER A 1 889 ? 25.730 -0.837 -26.064 1.00 87.06 889 SER A N 1
ATOM 6895 C CA . SER A 1 889 ? 24.305 -1.146 -25.935 1.00 87.06 889 SER A CA 1
ATOM 6896 C C . SER A 1 889 ? 24.183 -2.616 -25.547 1.00 87.06 889 SER A C 1
ATOM 6898 O O . SER A 1 889 ? 24.621 -3.496 -26.286 1.00 87.06 889 SER A O 1
ATOM 6900 N N . ASP A 1 890 ? 23.600 -2.875 -24.383 1.00 86.75 890 ASP A N 1
ATOM 6901 C CA . ASP A 1 890 ? 23.196 -4.207 -23.933 1.00 86.75 890 ASP A CA 1
ATOM 6902 C C . ASP A 1 890 ? 21.969 -4.727 -24.703 1.00 86.75 890 ASP A C 1
ATOM 6904 O O . ASP A 1 890 ? 21.819 -5.938 -24.875 1.00 86.75 890 ASP A O 1
ATOM 6908 N N . GLY A 1 891 ? 21.153 -3.811 -25.237 1.00 91.50 891 GLY A N 1
ATOM 6909 C CA . GLY A 1 891 ? 20.030 -4.104 -26.123 1.00 91.50 891 GLY A CA 1
ATOM 6910 C C . GLY A 1 891 ? 18.878 -4.753 -25.372 1.00 91.50 891 GLY A C 1
ATOM 6911 O O . GLY A 1 891 ? 18.456 -5.836 -25.753 1.00 91.50 891 GLY A O 1
ATOM 6912 N N . GLN A 1 892 ? 18.437 -4.125 -24.278 1.00 90.06 892 GLN A N 1
ATOM 6913 C CA . GLN A 1 892 ? 17.337 -4.609 -23.434 1.00 90.06 892 GLN A CA 1
ATOM 6914 C C . GLN A 1 892 ? 15.982 -4.006 -23.818 1.00 90.06 892 GLN A C 1
ATOM 6916 O O . GLN A 1 892 ? 14.945 -4.647 -23.647 1.00 90.06 892 GLN A O 1
ATOM 6921 N N . LEU A 1 893 ? 15.972 -2.751 -24.282 1.00 89.56 893 LEU A N 1
ATOM 6922 C CA . LEU A 1 893 ? 14.753 -2.059 -24.712 1.00 89.56 893 LEU A CA 1
ATOM 6923 C C . LEU A 1 893 ? 14.475 -2.338 -26.193 1.00 89.56 893 LEU A C 1
ATOM 6925 O O . LEU A 1 893 ? 13.315 -2.426 -26.597 1.00 89.56 893 LEU A O 1
ATOM 6929 N N . HIS A 1 894 ? 15.532 -2.534 -26.987 1.00 90.25 894 HIS A N 1
ATOM 6930 C CA . HIS A 1 894 ? 15.445 -2.964 -28.377 1.00 90.25 894 HIS A CA 1
ATOM 6931 C C . HIS A 1 894 ? 16.396 -4.118 -28.688 1.00 90.25 894 HIS A C 1
ATOM 6933 O O . HIS A 1 894 ? 17.587 -4.056 -28.383 1.00 90.25 894 HIS A O 1
ATOM 6939 N N . TYR A 1 895 ? 15.896 -5.087 -29.458 1.00 91.56 895 TYR A N 1
ATOM 6940 C CA . TYR A 1 895 ? 16.707 -6.150 -30.045 1.00 91.56 895 TYR A CA 1
ATOM 6941 C C . TYR A 1 895 ? 17.937 -5.596 -30.786 1.00 91.56 895 TYR A C 1
ATOM 6943 O O . TYR A 1 895 ? 17.819 -4.838 -31.759 1.00 91.56 895 TYR A O 1
ATOM 6951 N N . ARG A 1 896 ? 19.121 -6.049 -30.368 1.00 90.88 896 ARG A N 1
ATOM 6952 C CA . ARG A 1 896 ? 20.407 -5.849 -31.048 1.00 90.88 896 ARG A CA 1
ATOM 6953 C C . ARG A 1 896 ? 21.024 -7.204 -31.371 1.00 90.88 896 ARG A C 1
ATOM 6955 O O . ARG A 1 896 ? 20.902 -8.143 -30.589 1.00 90.88 896 ARG A O 1
ATOM 6962 N N . ASP A 1 897 ? 21.725 -7.299 -32.498 1.00 87.50 897 ASP A N 1
ATOM 6963 C CA . ASP A 1 897 ? 22.559 -8.475 -32.753 1.00 87.50 897 ASP A CA 1
ATOM 6964 C C . ASP A 1 897 ? 23.705 -8.522 -31.729 1.00 87.50 897 ASP A C 1
ATOM 6966 O O . ASP A 1 897 ? 24.292 -7.491 -31.400 1.00 87.50 897 ASP A O 1
ATOM 6970 N N . GLY A 1 898 ? 23.952 -9.698 -31.151 1.00 84.94 898 GLY A N 1
ATOM 6971 C CA . GLY A 1 898 ? 24.815 -9.863 -29.975 1.00 84.94 898 GLY A CA 1
ATOM 6972 C C . GLY A 1 898 ? 24.292 -9.257 -28.656 1.00 84.94 898 GLY A C 1
ATOM 6973 O O . GLY A 1 898 ? 24.999 -9.354 -27.651 1.00 84.94 898 GLY A O 1
ATOM 6974 N N . GLY A 1 899 ? 23.092 -8.660 -28.622 1.00 90.62 899 GLY A N 1
ATOM 6975 C CA . GLY A 1 899 ? 22.459 -8.064 -27.433 1.00 90.62 899 GLY A CA 1
ATOM 6976 C C . GLY A 1 899 ? 21.809 -9.080 -26.481 1.00 90.62 899 GLY A C 1
ATOM 6977 O O . GLY A 1 899 ? 22.192 -10.251 -26.452 1.00 90.62 899 GLY A O 1
ATOM 6978 N N . GLU A 1 900 ? 20.861 -8.621 -25.663 1.00 94.25 900 GLU A N 1
ATOM 6979 C CA . GLU A 1 900 ? 19.976 -9.464 -24.842 1.00 94.25 900 GLU A CA 1
ATOM 6980 C C . GLU A 1 900 ? 19.071 -10.360 -25.716 1.00 94.25 900 GLU A C 1
ATOM 6982 O O . GLU A 1 900 ? 18.787 -10.064 -26.882 1.00 94.25 900 GLU A O 1
ATOM 6987 N N . ALA A 1 901 ? 18.607 -11.484 -25.166 1.00 94.06 901 ALA A N 1
ATOM 6988 C CA . ALA A 1 901 ? 17.684 -12.369 -25.875 1.00 94.06 901 ALA A CA 1
ATOM 6989 C C . ALA A 1 901 ? 16.249 -11.804 -25.872 1.00 94.06 901 ALA A C 1
ATOM 6991 O O . ALA A 1 901 ? 15.675 -11.605 -24.804 1.00 94.06 901 ALA A O 1
ATOM 6992 N N . HIS A 1 902 ? 15.650 -11.626 -27.057 1.00 94.00 902 HIS A N 1
ATOM 6993 C CA . HIS A 1 902 ? 14.245 -11.223 -27.243 1.00 94.00 902 HIS A CA 1
ATOM 6994 C C . HIS A 1 902 ? 13.402 -12.332 -27.891 1.00 94.00 902 HIS A C 1
ATOM 6996 O O . HIS A 1 902 ? 13.872 -13.066 -28.767 1.00 94.00 902 HIS A O 1
ATOM 7002 N N . LEU A 1 903 ? 12.122 -12.425 -27.511 1.00 92.38 903 LEU A N 1
ATOM 7003 C CA . LEU A 1 903 ? 11.177 -13.396 -28.075 1.00 92.38 903 LEU A CA 1
ATOM 7004 C C . LEU A 1 903 ? 10.834 -13.092 -29.546 1.00 92.38 903 LEU A C 1
ATOM 7006 O O . LEU A 1 903 ? 10.700 -14.017 -30.356 1.00 92.38 903 LEU A O 1
ATOM 7010 N N . ASN A 1 904 ? 10.696 -11.811 -29.901 1.00 92.56 904 ASN A N 1
ATOM 7011 C CA . ASN A 1 904 ? 10.440 -11.350 -31.262 1.00 92.56 904 ASN A CA 1
ATOM 7012 C C . ASN A 1 904 ? 11.762 -10.983 -31.947 1.00 92.56 904 ASN A C 1
ATOM 7014 O O . ASN A 1 904 ? 12.337 -9.923 -31.717 1.00 92.56 904 ASN A O 1
ATOM 7018 N N . THR A 1 905 ? 12.226 -11.840 -32.855 1.00 93.56 905 THR A N 1
ATOM 7019 C CA . THR A 1 905 ? 13.408 -11.562 -33.687 1.00 93.56 905 THR A CA 1
ATOM 7020 C C . THR A 1 905 ? 13.006 -11.121 -35.097 1.00 93.56 905 THR A C 1
ATOM 7022 O O . THR A 1 905 ? 11.966 -11.564 -35.603 1.00 93.56 905 THR A O 1
ATOM 7025 N N . PRO A 1 906 ? 13.835 -10.324 -35.804 1.00 95.00 906 PRO A N 1
ATOM 7026 C CA . PRO A 1 906 ? 13.569 -9.946 -37.194 1.00 95.00 906 PRO A CA 1
ATOM 7027 C C . PRO A 1 906 ? 13.346 -11.160 -38.111 1.00 95.00 906 PRO A C 1
ATOM 7029 O O . PRO A 1 906 ? 12.410 -11.169 -38.910 1.00 95.00 906 PRO A O 1
ATOM 7032 N N . ALA A 1 907 ? 14.143 -12.222 -37.945 1.00 94.75 907 ALA A N 1
ATOM 7033 C CA . ALA A 1 907 ? 14.016 -13.461 -38.713 1.00 94.75 907 ALA A CA 1
ATOM 7034 C C . ALA A 1 907 ? 12.691 -14.201 -38.444 1.00 94.75 907 ALA A C 1
ATOM 7036 O O . ALA A 1 907 ? 12.053 -14.680 -39.386 1.00 94.75 907 ALA A O 1
ATOM 7037 N N . GLY A 1 908 ? 12.237 -14.255 -37.185 1.00 95.44 908 GLY A N 1
ATOM 7038 C CA . GLY A 1 908 ? 10.925 -14.806 -36.837 1.00 95.44 908 GLY A CA 1
ATOM 7039 C C . GLY A 1 908 ? 9.784 -13.993 -37.458 1.00 95.44 908 GLY A C 1
ATOM 7040 O O . GLY A 1 908 ? 8.912 -14.553 -38.124 1.00 95.44 908 GLY A O 1
ATOM 7041 N N . MET A 1 909 ? 9.830 -12.664 -37.326 1.00 95.88 909 MET A N 1
ATOM 7042 C CA . MET A 1 909 ? 8.794 -11.766 -37.850 1.00 95.88 909 MET A CA 1
ATOM 7043 C C . MET A 1 909 ? 8.691 -11.785 -39.382 1.00 95.88 909 MET A C 1
ATOM 7045 O O . MET A 1 909 ? 7.581 -11.744 -39.915 1.00 95.88 909 MET A O 1
ATOM 7049 N N . VAL A 1 910 ? 9.813 -11.895 -40.103 1.00 97.38 910 VAL A N 1
ATOM 7050 C CA . VAL A 1 910 ? 9.811 -12.059 -41.569 1.00 97.38 910 VAL A CA 1
ATOM 7051 C C . VAL A 1 910 ? 9.149 -13.380 -41.970 1.00 97.38 910 VAL A C 1
ATOM 7053 O O . VAL A 1 910 ? 8.263 -13.377 -42.826 1.00 97.38 910 VAL A O 1
ATOM 7056 N N . ASN A 1 911 ? 9.500 -14.494 -41.321 1.00 98.00 911 ASN A N 1
ATOM 7057 C CA . ASN A 1 911 ? 8.887 -15.797 -41.600 1.00 98.00 911 ASN A CA 1
ATOM 7058 C C . ASN A 1 911 ? 7.377 -15.811 -41.298 1.00 98.00 911 ASN A C 1
ATOM 7060 O O . ASN A 1 911 ? 6.596 -16.307 -42.112 1.00 98.00 911 ASN A O 1
ATOM 7064 N N . LEU A 1 912 ? 6.940 -15.187 -40.197 1.00 97.81 912 LEU A N 1
ATOM 7065 C CA . LEU A 1 912 ? 5.519 -15.030 -39.872 1.00 97.81 912 LEU A CA 1
ATOM 7066 C C . LEU A 1 912 ? 4.766 -14.213 -40.939 1.00 97.81 912 LEU A C 1
ATOM 7068 O O . LEU A 1 912 ? 3.679 -14.605 -41.364 1.00 97.81 912 LEU A O 1
ATOM 7072 N N . GLN A 1 913 ? 5.350 -13.109 -41.421 1.00 97.38 913 GLN A N 1
ATOM 7073 C CA . GLN A 1 913 ? 4.756 -12.307 -42.497 1.00 97.38 913 GLN A CA 1
ATOM 7074 C C . GLN A 1 913 ? 4.673 -13.071 -43.827 1.00 97.38 913 GLN A C 1
ATOM 7076 O O . GLN A 1 913 ? 3.680 -12.930 -44.542 1.00 97.38 913 GLN A O 1
ATOM 7081 N N . ILE A 1 914 ? 5.681 -13.881 -44.169 1.00 97.81 914 ILE A N 1
ATOM 7082 C CA . ILE A 1 914 ? 5.652 -14.733 -45.368 1.00 97.81 914 ILE A CA 1
ATOM 7083 C C . ILE A 1 914 ? 4.549 -15.788 -45.231 1.00 97.81 914 ILE A C 1
ATOM 7085 O O . ILE A 1 914 ? 3.724 -15.914 -46.138 1.00 97.81 914 ILE A O 1
ATOM 7089 N N . ALA A 1 915 ? 4.484 -16.492 -44.097 1.00 97.88 915 ALA A N 1
ATOM 7090 C CA . ALA A 1 915 ? 3.456 -17.493 -43.821 1.00 97.88 915 ALA A CA 1
ATOM 7091 C C . ALA A 1 915 ? 2.039 -16.910 -43.956 1.00 97.88 915 ALA A C 1
ATOM 7093 O O . ALA A 1 915 ? 1.214 -17.467 -44.678 1.00 97.88 915 ALA A O 1
ATOM 7094 N N . ALA A 1 916 ? 1.784 -15.745 -43.349 1.00 95.12 916 ALA A N 1
ATOM 7095 C CA . ALA A 1 916 ? 0.484 -15.076 -43.401 1.00 95.12 916 ALA A CA 1
ATOM 7096 C C . ALA A 1 916 ? 0.108 -14.548 -44.802 1.00 95.12 916 ALA A C 1
ATOM 7098 O O . ALA A 1 916 ? -1.066 -14.570 -45.162 1.00 95.12 916 ALA A O 1
ATOM 7099 N N . ARG A 1 917 ? 1.079 -14.084 -45.607 1.00 96.31 917 ARG A N 1
ATOM 7100 C CA . ARG A 1 917 ? 0.825 -13.537 -46.958 1.00 96.31 917 ARG A CA 1
ATOM 7101 C C . ARG A 1 917 ? 0.739 -14.597 -48.059 1.00 96.31 917 ARG A C 1
ATOM 7103 O O . ARG A 1 917 ? 0.091 -14.353 -49.069 1.00 96.31 917 ARG A O 1
ATOM 7110 N N . THR A 1 918 ? 1.414 -15.737 -47.898 1.00 97.31 918 THR A N 1
ATOM 7111 C CA . THR A 1 918 ? 1.555 -16.768 -48.952 1.00 97.31 918 THR A CA 1
ATOM 7112 C C . THR A 1 918 ? 0.930 -18.118 -48.595 1.00 97.31 918 THR A C 1
ATOM 7114 O O . THR A 1 918 ? 0.926 -19.019 -49.428 1.00 97.31 918 THR A O 1
ATOM 7117 N N . ASN A 1 919 ? 0.415 -18.275 -47.369 1.00 96.31 919 ASN A N 1
ATOM 7118 C CA . ASN A 1 919 ? -0.055 -19.548 -46.809 1.00 96.31 919 ASN A CA 1
ATOM 7119 C C . ASN A 1 919 ? 1.033 -20.653 -46.779 1.00 96.31 919 ASN A C 1
ATOM 7121 O O . ASN A 1 919 ? 0.737 -21.849 -46.821 1.00 96.31 919 ASN A O 1
ATOM 7125 N N . SER A 1 920 ? 2.314 -20.263 -46.717 1.00 97.69 920 SER A N 1
ATOM 7126 C CA . SER A 1 920 ? 3.440 -21.202 -46.643 1.00 97.69 920 SER A CA 1
ATOM 7127 C C . SER A 1 920 ? 3.530 -21.864 -45.264 1.00 97.69 920 SER A C 1
ATOM 7129 O O . SER A 1 920 ? 3.789 -21.209 -44.249 1.00 97.69 920 SER A O 1
ATOM 7131 N N . ARG A 1 921 ? 3.390 -23.195 -45.238 1.00 96.00 921 ARG A N 1
ATOM 7132 C CA . ARG A 1 921 ? 3.606 -24.011 -44.031 1.00 96.00 921 ARG A CA 1
ATOM 7133 C C . ARG A 1 921 ? 5.083 -24.072 -43.645 1.00 96.00 921 ARG A C 1
ATOM 7135 O O . ARG A 1 921 ? 5.401 -24.272 -42.480 1.00 96.00 921 ARG A O 1
ATOM 7142 N N . GLU A 1 922 ? 5.977 -23.889 -44.606 1.00 97.38 922 GLU A N 1
ATOM 7143 C CA . GLU A 1 922 ? 7.431 -23.960 -44.459 1.00 97.38 922 GLU A CA 1
ATOM 7144 C C . GLU A 1 922 ? 7.940 -22.724 -43.716 1.00 97.38 922 GLU A C 1
ATOM 7146 O O . GLU A 1 922 ? 8.624 -22.863 -42.704 1.00 97.38 922 GLU A O 1
ATOM 7151 N N . ALA A 1 923 ? 7.486 -21.533 -44.120 1.00 97.38 923 ALA A N 1
ATOM 7152 C CA . ALA A 1 923 ? 7.736 -20.300 -43.378 1.00 97.38 923 ALA A CA 1
ATOM 7153 C C . ALA A 1 923 ? 7.126 -20.347 -41.962 1.00 97.38 923 ALA A C 1
ATOM 7155 O O . ALA A 1 923 ? 7.757 -19.905 -41.004 1.00 97.38 923 ALA A O 1
ATOM 7156 N N . TYR A 1 924 ? 5.938 -20.945 -41.788 1.00 97.69 924 TYR A N 1
ATOM 7157 C CA . TYR A 1 924 ? 5.342 -21.101 -40.454 1.00 97.69 924 TYR A CA 1
ATOM 7158 C C . TYR A 1 924 ? 6.131 -22.068 -39.552 1.00 97.69 924 TYR A C 1
ATOM 7160 O O . TYR A 1 924 ? 6.314 -21.782 -38.369 1.00 97.69 924 TYR A O 1
ATOM 7168 N N . LYS A 1 925 ? 6.638 -23.187 -40.095 1.00 97.88 925 LYS A N 1
ATOM 7169 C CA . LYS A 1 925 ? 7.532 -24.110 -39.369 1.00 97.88 925 LYS A CA 1
ATOM 7170 C C . LYS A 1 925 ? 8.800 -23.395 -38.904 1.00 97.88 925 LYS A C 1
ATOM 7172 O O . LYS A 1 925 ? 9.186 -23.567 -37.754 1.00 97.88 925 LYS A O 1
ATOM 7177 N N . GLU A 1 926 ? 9.415 -22.583 -39.763 1.00 97.69 926 GLU A N 1
ATOM 7178 C CA . GLU A 1 926 ? 10.652 -21.870 -39.426 1.00 97.69 926 GLU A CA 1
ATOM 7179 C C . GLU A 1 926 ? 10.420 -20.741 -38.411 1.00 97.69 926 GLU A C 1
ATOM 7181 O O . GLU A 1 926 ? 11.158 -20.640 -37.432 1.00 97.69 926 GLU A O 1
ATOM 7186 N N . PHE A 1 927 ? 9.335 -19.968 -38.550 1.00 97.62 927 PHE A N 1
ATOM 7187 C CA . PHE A 1 927 ? 8.873 -19.049 -37.500 1.00 97.62 927 PHE A CA 1
ATOM 7188 C C . PHE A 1 927 ? 8.686 -19.780 -36.161 1.00 97.62 927 PHE A C 1
ATOM 7190 O O . PHE A 1 927 ? 9.236 -19.363 -35.142 1.00 97.62 927 PHE A O 1
ATOM 7197 N N . SER A 1 928 ? 7.959 -20.903 -36.166 1.00 96.81 928 SER A N 1
ATOM 7198 C CA . SER A 1 928 ? 7.707 -21.697 -34.964 1.00 96.81 928 SER A CA 1
ATOM 7199 C C . SER A 1 928 ? 9.004 -22.231 -34.348 1.00 96.81 928 SER A C 1
ATOM 7201 O O . SER A 1 928 ? 9.160 -22.178 -33.130 1.00 96.81 928 SER A O 1
ATOM 7203 N N . ARG A 1 929 ? 9.967 -22.684 -35.163 1.00 97.44 929 ARG A N 1
ATOM 7204 C CA . ARG A 1 929 ? 11.294 -23.124 -34.708 1.00 97.44 929 ARG A CA 1
ATOM 7205 C C . ARG A 1 929 ? 12.044 -21.988 -34.005 1.00 97.44 929 ARG A C 1
ATOM 7207 O O . ARG A 1 929 ? 12.406 -22.143 -32.841 1.00 97.44 929 ARG A O 1
ATOM 7214 N N . ILE A 1 930 ? 12.199 -20.842 -34.674 1.00 96.19 930 ILE A N 1
ATOM 7215 C CA . ILE A 1 930 ? 12.908 -19.662 -34.149 1.00 96.19 930 ILE A CA 1
ATOM 7216 C C . ILE A 1 930 ? 12.265 -19.171 -32.844 1.00 96.19 930 ILE A C 1
ATOM 7218 O O . ILE A 1 930 ? 12.954 -18.996 -31.840 1.00 96.19 930 ILE A O 1
ATOM 7222 N N . THR A 1 931 ? 10.943 -18.982 -32.819 1.00 94.94 931 THR A N 1
ATOM 7223 C CA . THR A 1 931 ? 10.246 -18.489 -31.623 1.00 94.94 931 THR A CA 1
ATOM 7224 C C . THR A 1 931 ? 10.276 -19.508 -30.482 1.00 94.94 931 THR A C 1
ATOM 7226 O O . THR A 1 931 ? 10.444 -19.105 -29.336 1.00 94.94 931 THR A O 1
ATOM 7229 N N . ASN A 1 932 ? 10.201 -20.818 -30.751 1.00 94.38 932 ASN A N 1
ATOM 7230 C CA . ASN A 1 932 ? 10.362 -21.842 -29.709 1.00 94.38 932 ASN A CA 1
ATOM 7231 C C . ASN A 1 932 ? 11.798 -21.927 -29.163 1.00 94.38 932 ASN A C 1
ATOM 7233 O O . ASN A 1 932 ? 11.981 -22.320 -28.012 1.00 94.38 932 ASN A O 1
ATOM 7237 N N . GLU A 1 933 ? 12.813 -21.572 -29.951 1.00 94.31 933 GLU A N 1
ATOM 7238 C CA . GLU A 1 933 ? 14.202 -21.471 -29.487 1.00 94.31 933 GLU A CA 1
ATOM 7239 C C . GLU A 1 933 ? 14.416 -20.232 -28.611 1.00 94.31 933 GLU A C 1
ATOM 7241 O O . GLU A 1 933 ? 14.931 -20.369 -27.503 1.00 94.31 933 GLU A O 1
ATOM 7246 N N . GLN A 1 934 ? 13.930 -19.055 -29.022 1.00 93.56 934 GLN A N 1
ATOM 7247 C CA . GLN A 1 934 ? 14.007 -17.848 -28.186 1.00 93.56 934 GLN A CA 1
ATOM 7248 C C . GLN A 1 934 ? 13.174 -17.972 -26.906 1.00 93.56 934 GLN A C 1
ATOM 7250 O O . GLN A 1 934 ? 13.611 -17.571 -25.831 1.00 93.56 934 GLN A O 1
ATOM 7255 N N . ASN A 1 935 ? 12.009 -18.621 -26.972 1.00 93.44 935 ASN A N 1
ATOM 7256 C CA . ASN A 1 935 ? 11.152 -18.832 -25.808 1.00 93.44 935 ASN A CA 1
ATOM 7257 C C . ASN A 1 935 ? 11.861 -19.587 -24.663 1.00 93.44 935 ASN A C 1
ATOM 7259 O O . ASN A 1 935 ? 11.548 -19.318 -23.504 1.00 93.44 935 ASN A O 1
ATOM 7263 N N . LYS A 1 936 ? 12.825 -20.473 -24.980 1.00 92.38 936 LYS A N 1
ATOM 7264 C CA . LYS A 1 936 ? 13.684 -21.204 -24.020 1.00 92.38 936 LYS A CA 1
ATOM 7265 C C . LYS A 1 936 ? 14.767 -20.346 -23.362 1.00 92.38 936 LYS A C 1
ATOM 7267 O O . LYS A 1 936 ? 15.240 -20.716 -22.296 1.00 92.38 936 LYS A O 1
ATOM 7272 N N . LYS A 1 937 ? 15.171 -19.235 -23.983 1.00 92.06 937 LYS A N 1
ATOM 7273 C CA . LYS A 1 937 ? 16.064 -18.237 -23.372 1.00 92.06 937 LYS A CA 1
ATOM 7274 C C . LYS A 1 937 ? 15.267 -17.235 -22.534 1.00 92.06 937 LYS A C 1
ATOM 7276 O O . LYS A 1 937 ? 15.663 -16.880 -21.439 1.00 92.06 937 LYS A O 1
ATOM 7281 N N . VAL A 1 938 ? 14.110 -16.814 -23.041 1.00 91.50 938 VAL A N 1
ATOM 7282 C CA . VAL A 1 938 ? 13.397 -15.632 -22.537 1.00 91.50 938 VAL A CA 1
ATOM 7283 C C . VAL A 1 938 ? 12.390 -15.929 -21.417 1.00 91.50 938 VAL A C 1
ATOM 7285 O O . VAL A 1 938 ? 12.159 -15.074 -20.565 1.00 91.50 938 VAL A O 1
ATOM 7288 N N . THR A 1 939 ? 11.751 -17.109 -21.405 1.00 89.94 939 THR A N 1
ATOM 7289 C CA . THR A 1 939 ? 10.536 -17.347 -20.592 1.00 89.94 939 THR A CA 1
ATOM 7290 C C . THR A 1 939 ? 10.584 -18.600 -19.717 1.00 89.94 939 THR A C 1
ATOM 7292 O O . THR A 1 939 ? 11.231 -19.592 -20.051 1.00 89.94 939 THR A O 1
ATOM 7295 N N . LEU A 1 940 ? 9.792 -18.593 -18.639 1.00 90.31 940 LEU A N 1
ATOM 7296 C CA . LEU A 1 940 ? 9.647 -19.712 -17.700 1.00 90.31 940 LEU A CA 1
ATOM 7297 C C . LEU A 1 940 ? 9.013 -20.949 -18.353 1.00 90.31 940 LEU A C 1
ATOM 7299 O O . LEU A 1 940 ? 9.605 -22.025 -18.292 1.00 90.31 940 LEU A O 1
ATOM 7303 N N . ARG A 1 941 ? 7.898 -20.804 -19.091 1.00 88.88 941 ARG A N 1
ATOM 7304 C CA . ARG A 1 941 ? 7.348 -21.892 -19.930 1.00 88.88 941 ARG A CA 1
ATOM 7305 C C . ARG A 1 941 ? 8.354 -22.472 -20.935 1.00 88.88 941 ARG A C 1
ATOM 7307 O O . ARG A 1 941 ? 8.163 -23.585 -21.407 1.00 88.88 941 ARG A O 1
ATOM 7314 N N . GLY A 1 942 ? 9.407 -21.730 -21.286 1.00 90.69 942 GLY A N 1
ATOM 7315 C CA . GLY A 1 942 ? 10.498 -22.207 -22.133 1.00 90.69 942 GLY A CA 1
ATOM 7316 C C . GLY A 1 942 ? 11.398 -23.248 -21.469 1.00 90.69 942 GLY A C 1
ATOM 7317 O O . GLY A 1 942 ? 11.964 -24.080 -22.172 1.00 90.69 942 GLY A O 1
ATOM 7318 N N . GLN A 1 943 ? 11.478 -23.247 -20.136 1.00 90.56 943 GLN A N 1
ATOM 7319 C CA . GLN A 1 943 ? 12.200 -24.261 -19.358 1.00 90.56 943 GLN A CA 1
ATOM 7320 C C . GLN A 1 943 ? 11.395 -25.564 -19.204 1.00 90.56 943 GLN A C 1
ATOM 7322 O O . GLN A 1 943 ? 11.940 -26.606 -18.835 1.00 90.56 943 GLN A O 1
ATOM 7327 N N . LEU A 1 944 ? 10.090 -25.525 -19.495 1.00 92.69 944 LEU A N 1
ATOM 7328 C CA . LEU A 1 944 ? 9.195 -26.674 -19.399 1.00 92.69 944 LEU A CA 1
ATOM 7329 C C . LEU A 1 944 ? 9.253 -27.539 -20.667 1.00 92.69 944 LEU A C 1
ATOM 7331 O O . LEU A 1 944 ? 9.465 -27.060 -21.781 1.00 92.69 944 LEU A O 1
ATOM 7335 N N . LYS A 1 945 ? 9.026 -28.846 -20.501 1.00 91.56 945 LYS A N 1
ATOM 7336 C CA . LYS A 1 945 ? 8.933 -29.806 -21.609 1.00 91.56 945 LYS A CA 1
ATOM 7337 C C . LYS A 1 945 ? 7.828 -30.824 -21.360 1.00 91.56 945 LYS A C 1
ATOM 7339 O O . LYS A 1 945 ? 7.725 -31.385 -20.270 1.00 91.56 945 LYS A O 1
ATOM 7344 N N . PHE A 1 946 ? 7.040 -31.108 -22.390 1.00 90.56 946 PHE A N 1
ATOM 7345 C CA . PHE A 1 946 ? 6.025 -32.154 -22.339 1.00 90.56 946 PHE A CA 1
ATOM 7346 C C . PHE A 1 946 ? 6.675 -33.543 -22.264 1.00 90.56 946 PHE A C 1
ATOM 7348 O O . PHE A 1 946 ? 7.548 -33.880 -23.066 1.00 90.56 946 PHE A O 1
ATOM 7355 N N . LYS A 1 947 ? 6.224 -34.369 -21.316 1.00 91.31 947 LYS A N 1
ATOM 7356 C CA . LYS A 1 947 ? 6.570 -35.793 -21.236 1.00 91.31 947 LYS A CA 1
ATOM 7357 C C . LYS A 1 947 ? 5.467 -36.606 -21.917 1.00 91.31 947 LYS A C 1
ATOM 7359 O O . LYS A 1 947 ? 4.526 -37.044 -21.262 1.00 91.31 947 LYS A O 1
ATOM 7364 N N . PHE A 1 948 ? 5.575 -36.770 -23.231 1.00 90.00 948 PHE A N 1
ATOM 7365 C CA . PHE A 1 948 ? 4.618 -37.558 -24.008 1.00 90.00 948 PHE A CA 1
ATOM 7366 C C . PHE A 1 948 ? 4.694 -39.055 -23.677 1.00 90.00 948 PHE A C 1
ATOM 7368 O O . PHE A 1 948 ? 5.770 -39.589 -23.405 1.00 90.00 948 PHE A O 1
ATOM 7375 N N . ASP A 1 949 ? 3.546 -39.725 -23.750 1.00 90.81 949 ASP A N 1
ATOM 7376 C CA . ASP A 1 949 ? 3.409 -41.179 -23.665 1.00 90.81 949 ASP A CA 1
ATOM 7377 C C . ASP A 1 949 ? 3.064 -41.727 -25.064 1.00 90.81 949 ASP A C 1
ATOM 7379 O O . ASP A 1 949 ? 1.943 -41.515 -25.541 1.00 90.81 949 ASP A O 1
ATOM 7383 N N . PRO A 1 950 ? 3.992 -42.427 -25.746 1.00 89.62 950 PRO A N 1
ATOM 7384 C CA . PRO A 1 950 ? 3.734 -42.986 -27.072 1.00 89.62 950 PRO A CA 1
ATOM 7385 C C . PRO A 1 950 ? 2.551 -43.962 -27.114 1.00 89.62 950 PRO A C 1
ATOM 7387 O O . PRO A 1 950 ? 1.900 -44.067 -28.148 1.00 89.62 950 PRO A O 1
ATOM 7390 N N . SER A 1 951 ? 2.228 -44.640 -26.003 1.00 91.75 951 SER A N 1
ATOM 7391 C CA . SER A 1 951 ? 1.109 -45.593 -25.943 1.00 91.75 951 SER A CA 1
ATOM 7392 C C . SER A 1 951 ? -0.272 -44.924 -25.943 1.00 91.75 951 SER A C 1
ATOM 7394 O O . SER A 1 951 ? -1.276 -45.588 -26.193 1.00 91.75 951 SER A O 1
ATOM 7396 N N . ARG A 1 952 ? -0.319 -43.607 -25.701 1.00 91.56 952 ARG A N 1
ATOM 7397 C CA . ARG A 1 952 ? -1.535 -42.778 -25.668 1.00 91.56 952 ARG A CA 1
ATOM 7398 C C . ARG A 1 952 ? -1.614 -41.780 -26.831 1.00 91.56 952 ARG A C 1
ATOM 7400 O O . ARG A 1 952 ? -2.387 -40.828 -26.769 1.00 91.56 952 ARG A O 1
ATOM 7407 N N . SER A 1 953 ? -0.794 -41.963 -27.866 1.00 92.75 953 SER A N 1
ATOM 7408 C CA . SER A 1 953 ? -0.815 -41.117 -29.065 1.00 92.75 953 SER A CA 1
ATOM 7409 C C . SER A 1 953 ? -1.967 -41.519 -29.989 1.00 92.75 953 SER A C 1
ATOM 7411 O O . SER A 1 953 ? -2.106 -42.697 -30.310 1.00 92.75 953 SER A O 1
ATOM 7413 N N . ILE A 1 954 ? -2.765 -40.542 -30.425 1.00 94.19 954 ILE A N 1
ATOM 7414 C CA . ILE A 1 954 ? -3.933 -40.736 -31.300 1.00 94.19 954 ILE A CA 1
ATOM 7415 C C . ILE A 1 954 ? -3.667 -40.236 -32.734 1.00 94.19 954 ILE A C 1
ATOM 7417 O O . ILE A 1 954 ? -2.795 -39.379 -32.926 1.00 94.19 954 ILE A O 1
ATOM 7421 N N . PRO A 1 955 ? -4.396 -40.742 -33.748 1.00 94.31 955 PRO A N 1
ATOM 7422 C CA . PRO A 1 955 ? -4.461 -40.143 -35.080 1.00 94.31 955 PRO A CA 1
ATOM 7423 C C . PRO A 1 955 ? -4.847 -38.655 -35.042 1.00 94.31 955 PRO A C 1
ATOM 7425 O O . PRO A 1 955 ? -5.607 -38.211 -34.184 1.00 94.31 955 PRO A O 1
ATOM 7428 N N . LEU A 1 956 ? -4.338 -37.863 -35.992 1.00 91.88 956 LEU A N 1
ATOM 7429 C CA . LEU A 1 956 ? -4.590 -36.414 -36.032 1.00 91.88 956 LEU A CA 1
ATOM 7430 C C . LEU A 1 956 ? -6.057 -36.075 -36.362 1.00 91.88 956 LEU A C 1
ATOM 7432 O O . LEU A 1 956 ? -6.535 -35.001 -36.014 1.00 91.88 956 LEU A O 1
ATOM 7436 N N . ASP A 1 957 ? -6.764 -36.990 -37.017 1.00 94.56 957 ASP A N 1
ATOM 7437 C CA . ASP A 1 957 ? -8.192 -36.930 -37.330 1.00 94.56 957 ASP A CA 1
ATOM 7438 C C . ASP A 1 957 ? -9.113 -37.284 -36.144 1.00 94.56 957 ASP A C 1
ATOM 7440 O O . ASP A 1 957 ? -10.311 -37.019 -36.219 1.00 94.56 957 ASP A O 1
ATOM 7444 N N . GLU A 1 958 ? -8.566 -37.780 -35.025 1.00 95.00 958 GLU A N 1
ATOM 7445 C CA . GLU A 1 958 ? -9.279 -37.898 -33.739 1.00 95.00 958 GLU A CA 1
ATOM 7446 C C . GLU A 1 958 ? -9.163 -36.626 -32.865 1.00 95.00 958 GLU A C 1
ATOM 7448 O O . GLU A 1 958 ? -9.829 -36.513 -31.834 1.00 95.00 958 GLU A O 1
ATOM 7453 N N . VAL A 1 959 ? -8.332 -35.651 -33.255 1.00 95.50 959 VAL A N 1
ATOM 7454 C CA . VAL A 1 959 ? -8.165 -34.369 -32.541 1.00 95.50 959 VAL A CA 1
ATOM 7455 C C . VAL A 1 959 ? -9.313 -33.410 -32.883 1.00 95.50 959 VAL A C 1
ATOM 7457 O O . VAL A 1 959 ? -9.831 -33.424 -34.000 1.00 95.50 959 VAL A O 1
ATOM 7460 N N . GLU A 1 960 ? -9.706 -32.535 -31.944 1.00 95.62 960 GLU A N 1
ATOM 7461 C CA . GLU A 1 960 ? -10.739 -31.526 -32.214 1.00 95.62 960 GLU A CA 1
ATOM 7462 C C . GLU A 1 960 ? -10.387 -30.663 -33.448 1.00 95.62 960 GLU A C 1
ATOM 7464 O O . GLU A 1 960 ? -9.250 -30.197 -33.582 1.00 95.62 960 GLU A O 1
ATOM 7469 N N . PRO A 1 961 ? -11.326 -30.451 -34.390 1.00 95.88 961 PRO A N 1
ATOM 7470 C CA . PRO A 1 961 ? -11.005 -29.792 -35.648 1.00 95.88 961 PRO A CA 1
ATOM 7471 C C . PRO A 1 961 ? -10.706 -28.304 -35.439 1.00 95.88 961 PRO A C 1
ATOM 7473 O O . PRO A 1 961 ? -11.249 -27.647 -34.551 1.00 95.88 961 PRO A O 1
ATOM 7476 N N . VAL A 1 962 ? -9.877 -27.738 -36.322 1.00 93.94 962 VAL A N 1
ATOM 7477 C CA . VAL A 1 962 ? -9.400 -26.342 -36.239 1.00 93.94 962 VAL A CA 1
ATOM 7478 C C . VAL A 1 962 ? -10.545 -25.321 -36.145 1.00 93.94 962 VAL A C 1
ATOM 7480 O O . VAL A 1 962 ? -10.388 -24.293 -35.492 1.00 93.94 962 VAL A O 1
ATOM 7483 N N . SER A 1 963 ? -11.708 -25.622 -36.736 1.00 94.69 963 SER A N 1
ATOM 7484 C CA . SER A 1 963 ? -12.926 -24.803 -36.654 1.00 94.69 963 SER A CA 1
ATOM 7485 C C . SER A 1 963 ? -13.518 -24.689 -35.247 1.00 94.69 963 SER A C 1
ATOM 7487 O O . SER A 1 963 ? -14.234 -23.731 -34.986 1.00 94.69 963 SER A O 1
ATOM 7489 N N . GLU A 1 964 ? -13.230 -25.630 -34.346 1.00 95.75 964 GLU A N 1
ATOM 7490 C CA . GLU A 1 964 ? -13.622 -25.568 -32.933 1.00 95.75 964 GLU A CA 1
ATOM 7491 C C . GLU A 1 964 ? -12.495 -24.975 -32.076 1.00 95.75 964 GLU A C 1
ATOM 7493 O O . GLU A 1 964 ? -12.759 -24.093 -31.259 1.00 95.75 964 GLU A O 1
ATOM 7498 N N . ILE A 1 965 ? -11.232 -25.351 -32.337 1.00 94.81 965 ILE A N 1
ATOM 7499 C CA . ILE A 1 965 ? -10.049 -24.771 -31.668 1.00 94.81 965 ILE A CA 1
ATOM 7500 C C . ILE A 1 965 ? -10.061 -23.238 -31.771 1.00 94.81 965 ILE A C 1
ATOM 7502 O O . ILE A 1 965 ? -9.880 -22.542 -30.773 1.00 94.81 965 ILE A O 1
ATOM 7506 N N . VAL A 1 966 ? -10.304 -22.692 -32.968 1.00 95.00 966 VAL A N 1
ATOM 7507 C CA . VAL A 1 966 ? -10.227 -21.244 -33.224 1.00 95.00 966 VAL A CA 1
ATOM 7508 C C . VAL A 1 966 ? -11.291 -20.431 -32.471 1.00 95.00 966 VAL A C 1
ATOM 7510 O O . VAL A 1 966 ? -11.068 -19.253 -32.193 1.00 95.00 966 VAL A O 1
ATOM 7513 N N . LYS A 1 967 ? -12.401 -21.052 -32.043 1.00 93.25 967 LYS A N 1
ATOM 7514 C CA . LYS A 1 967 ? -13.428 -20.402 -31.204 1.00 93.25 967 LYS A CA 1
ATOM 7515 C C . LYS A 1 967 ? -12.900 -20.047 -29.812 1.00 93.25 967 LYS A C 1
ATOM 7517 O O . LYS A 1 967 ? -13.401 -19.118 -29.182 1.00 93.25 967 LYS A O 1
ATOM 7522 N N . ARG A 1 968 ? -11.862 -20.759 -29.350 1.00 93.12 968 ARG A N 1
ATOM 7523 C CA . ARG A 1 968 ? -11.137 -20.487 -28.098 1.00 93.12 968 ARG A CA 1
ATOM 7524 C C . ARG A 1 968 ? -10.232 -19.246 -28.205 1.00 93.12 968 ARG A C 1
ATOM 7526 O O . ARG A 1 968 ? -9.762 -18.754 -27.183 1.00 93.12 968 ARG A O 1
ATOM 7533 N N . PHE A 1 969 ? -9.951 -18.745 -29.413 1.00 93.31 969 PHE A N 1
ATOM 7534 C CA . PHE A 1 969 ? -9.033 -17.624 -29.626 1.00 93.31 969 PHE A CA 1
ATOM 7535 C C . PHE A 1 969 ? -9.756 -16.271 -29.601 1.00 93.31 969 PHE A C 1
ATOM 7537 O O . PHE A 1 969 ? -10.825 -16.094 -30.191 1.00 93.31 969 PHE A O 1
ATOM 7544 N N . ALA A 1 970 ? -9.111 -15.282 -28.977 1.00 92.25 970 ALA A N 1
ATOM 7545 C CA . ALA A 1 970 ? -9.534 -13.888 -29.005 1.00 92.25 970 ALA A CA 1
ATOM 7546 C C . ALA A 1 970 ? -8.366 -12.973 -29.405 1.00 92.25 970 ALA A C 1
ATOM 7548 O O . ALA A 1 970 ? -7.259 -13.128 -28.886 1.00 92.25 970 ALA A O 1
ATOM 7549 N N . THR A 1 971 ? -8.588 -11.990 -30.283 1.00 91.75 971 THR A N 1
ATOM 7550 C CA . THR A 1 971 ? -7.567 -10.952 -30.530 1.00 91.75 971 THR A CA 1
ATOM 7551 C C . THR A 1 971 ? -7.433 -10.047 -29.311 1.00 91.75 971 THR A C 1
ATOM 7553 O O . THR A 1 971 ? -8.442 -9.617 -28.746 1.00 91.75 971 THR A O 1
ATOM 7556 N N . GLY A 1 972 ? -6.197 -9.705 -28.942 1.00 79.56 972 GLY A N 1
ATOM 7557 C CA . GLY A 1 972 ? -5.917 -8.813 -27.818 1.00 79.56 972 GLY A CA 1
ATOM 7558 C C . GLY A 1 972 ? -6.639 -7.464 -27.925 1.00 79.56 972 GLY A C 1
ATOM 7559 O O . GLY A 1 972 ? -6.778 -6.902 -29.009 1.00 79.56 972 GLY A O 1
ATOM 7560 N N . ALA A 1 973 ? -7.085 -6.946 -26.780 1.00 88.25 973 ALA A N 1
ATOM 7561 C CA . ALA A 1 973 ? -7.767 -5.660 -26.669 1.00 88.25 973 ALA A CA 1
ATOM 7562 C C . ALA A 1 973 ? -6.841 -4.496 -27.073 1.00 88.25 973 ALA A C 1
ATOM 7564 O O . ALA A 1 973 ? -5.977 -4.096 -26.292 1.00 88.25 973 ALA A O 1
ATOM 7565 N N . MET A 1 974 ? -7.016 -3.964 -28.285 1.00 94.00 974 MET A N 1
ATOM 7566 C CA . MET A 1 974 ? -6.184 -2.902 -28.862 1.00 94.00 974 MET A CA 1
ATOM 7567 C C . MET A 1 974 ? -7.076 -1.757 -29.337 1.00 94.00 974 MET A C 1
ATOM 7569 O O . MET A 1 974 ? -7.855 -1.926 -30.267 1.00 94.00 974 MET A O 1
ATOM 7573 N N . SER A 1 975 ? -6.960 -0.588 -28.702 1.00 94.06 975 SER A N 1
ATOM 7574 C CA . SER A 1 975 ? -7.906 0.510 -28.924 1.00 94.06 975 SER A CA 1
ATOM 7575 C C . SER A 1 975 ? -7.877 1.066 -30.352 1.00 94.06 975 SER A C 1
ATOM 7577 O O . SER A 1 975 ? -6.810 1.281 -30.943 1.00 94.06 975 SER A O 1
ATOM 7579 N N . LEU A 1 976 ? -9.054 1.419 -30.871 1.00 93.88 976 LEU A N 1
ATOM 7580 C CA . LEU A 1 976 ? -9.163 2.319 -32.015 1.00 93.88 976 LEU A CA 1
ATOM 7581 C C . LEU A 1 976 ? -8.473 3.656 -31.671 1.00 93.88 976 LEU A C 1
ATOM 7583 O O . LEU A 1 976 ? -8.830 4.320 -30.693 1.00 93.88 976 LEU A O 1
ATOM 7587 N N . GLY A 1 977 ? -7.434 4.012 -32.431 1.00 92.38 977 GLY A N 1
ATOM 7588 C CA . GLY A 1 977 ? -6.540 5.145 -32.157 1.00 92.38 977 GLY A CA 1
ATOM 7589 C C . GLY A 1 977 ? -5.142 4.724 -31.685 1.00 92.38 977 GLY A C 1
ATOM 7590 O O . GLY A 1 977 ? -4.155 5.325 -32.114 1.00 92.38 977 GLY A O 1
ATOM 7591 N N . SER A 1 978 ? -4.995 3.651 -30.889 1.00 92.62 978 SER A N 1
ATOM 7592 C CA . SER A 1 978 ? -3.664 3.043 -30.701 1.00 92.62 978 SER A CA 1
ATOM 7593 C C . SER A 1 978 ? -3.239 2.308 -31.975 1.00 92.62 978 SER A C 1
ATOM 7595 O O . SER A 1 978 ? -2.141 2.566 -32.472 1.00 92.62 978 SER A O 1
ATOM 7597 N N . ILE A 1 979 ? -4.146 1.513 -32.556 1.00 95.06 979 ILE A N 1
ATOM 7598 C CA . ILE A 1 979 ? -4.044 0.974 -33.923 1.00 95.06 979 ILE A CA 1
ATOM 7599 C C . ILE A 1 979 ? -4.947 1.760 -34.891 1.00 95.06 979 ILE A C 1
ATOM 7601 O O . ILE A 1 979 ? -5.830 2.506 -34.455 1.00 95.06 979 ILE A O 1
ATOM 7605 N N . SER A 1 980 ? -4.713 1.614 -36.199 1.00 95.88 980 SER A N 1
ATOM 7606 C CA . SER A 1 980 ? -5.518 2.274 -37.237 1.00 95.88 980 SER A CA 1
ATOM 7607 C C . SER A 1 980 ? -6.908 1.640 -37.391 1.00 95.88 980 SER A C 1
ATOM 7609 O O . SER A 1 980 ? -7.174 0.549 -36.875 1.00 95.88 980 SER A O 1
ATOM 7611 N N . GLN A 1 981 ? -7.803 2.321 -38.112 1.00 95.38 981 GLN A N 1
ATOM 7612 C CA . GLN A 1 981 ? -9.153 1.821 -38.382 1.00 95.38 981 GLN A CA 1
ATOM 7613 C C . GLN A 1 981 ? -9.120 0.520 -39.193 1.00 95.38 981 GLN A C 1
ATOM 7615 O O . GLN A 1 981 ? -9.812 -0.435 -38.852 1.00 95.38 981 GLN A O 1
ATOM 7620 N N . GLU A 1 982 ? -8.276 0.463 -40.220 1.00 96.38 982 GLU A N 1
ATOM 7621 C CA . GLU A 1 982 ? -8.137 -0.672 -41.133 1.00 96.38 982 GLU A CA 1
ATOM 7622 C C . GLU A 1 982 ? -7.637 -1.907 -40.380 1.00 96.38 982 GLU A C 1
ATOM 7624 O O . GLU A 1 982 ? -8.186 -2.996 -40.544 1.00 96.38 982 GLU A O 1
ATOM 7629 N N . ALA A 1 983 ? -6.643 -1.737 -39.500 1.00 96.50 983 ALA A N 1
ATOM 7630 C CA . ALA A 1 983 ? -6.136 -2.813 -38.653 1.00 96.50 983 ALA A CA 1
ATOM 7631 C C . ALA A 1 983 ? -7.221 -3.336 -37.695 1.00 96.50 983 ALA A C 1
ATOM 7633 O O . ALA A 1 983 ? -7.408 -4.545 -37.565 1.00 96.50 983 ALA A O 1
ATOM 7634 N N . HIS A 1 984 ? -7.973 -2.432 -37.060 1.00 96.69 984 HIS A N 1
ATOM 7635 C CA . HIS A 1 984 ? -9.022 -2.793 -36.108 1.00 96.69 984 HIS A CA 1
ATOM 7636 C C . HIS A 1 984 ? -10.223 -3.485 -36.780 1.00 96.69 984 HIS A C 1
ATOM 7638 O O . HIS A 1 984 ? -10.747 -4.467 -36.251 1.00 96.69 984 HIS A O 1
ATOM 7644 N N . GLU A 1 985 ? -10.669 -3.001 -37.942 1.00 96.38 985 GLU A N 1
ATOM 7645 C CA . GLU A 1 985 ? -11.761 -3.617 -38.706 1.00 96.38 985 GLU A CA 1
ATOM 7646 C C . GLU A 1 985 ? -11.335 -4.965 -39.308 1.00 96.38 985 GLU A C 1
ATOM 7648 O O . GLU A 1 985 ? -12.107 -5.921 -39.245 1.00 96.38 985 GLU A O 1
ATOM 7653 N N . THR A 1 986 ? -10.088 -5.091 -39.785 1.00 97.06 986 THR A N 1
ATOM 7654 C CA . THR A 1 986 ? -9.537 -6.362 -40.295 1.00 97.06 986 THR A CA 1
ATOM 7655 C C . THR A 1 986 ? -9.520 -7.449 -39.219 1.00 97.06 986 THR A C 1
ATOM 7657 O O . THR A 1 986 ? -9.930 -8.578 -39.488 1.00 97.06 986 THR A O 1
ATOM 7660 N N . LEU A 1 987 ? -9.093 -7.122 -37.992 1.00 96.88 987 LEU A N 1
ATOM 7661 C CA . LEU A 1 987 ? -9.092 -8.069 -36.869 1.00 96.88 987 LEU A CA 1
ATOM 7662 C C . LEU A 1 987 ? -10.510 -8.541 -36.517 1.00 96.88 987 LEU A C 1
ATOM 7664 O O . LEU A 1 987 ? -10.720 -9.738 -36.325 1.00 96.88 987 LEU A O 1
ATOM 7668 N N . ALA A 1 988 ? -11.491 -7.632 -36.486 1.00 96.69 988 ALA A N 1
ATOM 7669 C CA . ALA A 1 988 ? -12.885 -7.998 -36.243 1.00 96.69 988 ALA A CA 1
ATOM 7670 C C . ALA A 1 988 ? -13.434 -8.917 -37.349 1.00 96.69 988 ALA A C 1
ATOM 7672 O O . ALA A 1 988 ? -13.933 -10.002 -37.052 1.00 96.69 988 ALA A O 1
ATOM 7673 N N . MET A 1 989 ? -13.253 -8.538 -38.620 1.00 97.25 989 MET A N 1
ATOM 7674 C CA . MET A 1 989 ? -13.704 -9.329 -39.772 1.00 97.25 989 MET A CA 1
ATOM 7675 C C . MET A 1 989 ? -13.094 -10.732 -39.804 1.00 97.25 989 MET A C 1
ATOM 7677 O O . MET A 1 989 ? -13.809 -11.693 -40.087 1.00 97.25 989 MET A O 1
ATOM 7681 N N . ALA A 1 990 ? -11.796 -10.853 -39.506 1.00 96.25 990 ALA A N 1
ATOM 7682 C CA . ALA A 1 990 ? -11.089 -12.129 -39.496 1.00 96.25 990 ALA A CA 1
ATOM 7683 C C . ALA A 1 990 ? -11.604 -13.063 -38.391 1.00 96.25 990 ALA A C 1
ATOM 7685 O O . ALA A 1 990 ? -11.930 -14.213 -38.673 1.00 96.25 990 ALA A O 1
ATOM 7686 N N . MET A 1 991 ? -11.729 -12.577 -37.150 1.00 96.62 991 MET A N 1
ATOM 7687 C CA . MET A 1 991 ? -12.193 -13.421 -36.042 1.00 96.62 991 MET A CA 1
ATOM 7688 C C . MET A 1 991 ? -13.658 -13.823 -36.204 1.00 96.62 991 MET A C 1
ATOM 7690 O O . MET A 1 991 ? -13.976 -14.998 -36.034 1.00 96.62 991 MET A O 1
ATOM 7694 N N . ASN A 1 992 ? -14.521 -12.892 -36.625 1.00 95.62 992 ASN A N 1
ATOM 7695 C CA . ASN A 1 992 ? -15.934 -13.174 -36.874 1.00 95.62 992 ASN A CA 1
ATOM 7696 C C . ASN A 1 992 ? -16.116 -14.207 -38.005 1.00 95.62 992 ASN A C 1
ATOM 7698 O O . ASN A 1 992 ? -16.929 -15.118 -37.874 1.00 95.62 992 ASN A O 1
ATOM 7702 N N . ALA A 1 993 ? -15.311 -14.133 -39.076 1.00 95.62 993 ALA A N 1
ATOM 7703 C CA . ALA A 1 993 ? -15.325 -15.122 -40.160 1.00 95.62 993 ALA A CA 1
ATOM 7704 C C . ALA A 1 993 ? -14.786 -16.508 -39.743 1.00 95.62 993 ALA A C 1
ATOM 7706 O O . ALA A 1 993 ? -15.156 -17.514 -40.345 1.00 95.62 993 ALA A O 1
ATOM 7707 N N . LEU A 1 994 ? -13.929 -16.568 -38.719 1.00 94.81 994 LEU A N 1
ATOM 7708 C CA . LEU A 1 994 ? -13.414 -17.811 -38.132 1.00 94.81 994 LEU A CA 1
ATOM 7709 C C . LEU A 1 994 ? -14.311 -18.372 -37.012 1.00 94.81 994 LEU A C 1
ATOM 7711 O O . LEU A 1 994 ? -14.106 -19.505 -36.589 1.00 94.81 994 LEU A O 1
ATOM 7715 N N . GLY A 1 995 ? -15.281 -17.601 -36.508 1.00 93.06 995 GLY A N 1
ATOM 7716 C CA . GLY A 1 995 ? -16.075 -17.950 -35.323 1.00 93.06 995 GLY A CA 1
ATOM 7717 C C . GLY A 1 995 ? -15.343 -17.770 -33.983 1.00 93.06 995 GLY A C 1
ATOM 7718 O O . GLY A 1 995 ? -15.848 -18.208 -32.951 1.00 93.06 995 GLY A O 1
ATOM 7719 N N . GLY A 1 996 ? -14.165 -17.139 -33.988 1.00 94.12 996 GLY A N 1
ATOM 7720 C CA . GLY A 1 996 ? -13.468 -16.691 -32.779 1.00 94.12 996 GLY A CA 1
ATOM 7721 C C . GLY A 1 996 ? -13.898 -15.283 -32.357 1.00 94.12 996 GLY A C 1
ATOM 7722 O O . GLY A 1 996 ? -14.833 -14.710 -32.915 1.00 94.12 996 GLY A O 1
ATOM 7723 N N . ARG A 1 997 ? -13.218 -14.700 -31.362 1.00 94.62 997 ARG A N 1
ATOM 7724 C CA . ARG A 1 997 ? -13.632 -13.422 -30.748 1.00 94.62 997 ARG A CA 1
ATOM 7725 C C . ARG A 1 997 ? -12.681 -12.260 -31.054 1.00 94.62 997 ARG A C 1
ATOM 7727 O O . ARG A 1 997 ? -11.468 -12.427 -31.143 1.00 94.62 997 ARG A O 1
ATOM 7734 N N . SER A 1 998 ? -13.219 -11.049 -31.156 1.00 96.44 998 SER A N 1
ATOM 7735 C CA . SER A 1 998 ? -12.449 -9.803 -31.306 1.00 96.44 998 SER A CA 1
ATOM 7736 C C . SER A 1 998 ? -12.814 -8.783 -30.224 1.00 96.44 998 SER A C 1
ATOM 7738 O O . SER A 1 998 ? -13.888 -8.870 -29.637 1.00 96.44 998 SER A O 1
ATOM 7740 N N . ASN A 1 999 ? -11.918 -7.840 -29.911 1.00 96.75 999 ASN A N 1
ATOM 7741 C CA . ASN A 1 999 ? -12.048 -6.935 -28.759 1.00 96.75 999 ASN A CA 1
ATOM 7742 C C . ASN A 1 999 ? -11.723 -5.483 -29.148 1.00 96.75 999 ASN A C 1
ATOM 7744 O O . ASN A 1 999 ? -10.717 -5.241 -29.809 1.00 96.75 999 ASN A O 1
ATOM 7748 N N . THR A 1 1000 ? -12.567 -4.527 -28.746 1.00 96.38 1000 THR A N 1
ATOM 7749 C CA . THR A 1 1000 ? -12.439 -3.093 -29.089 1.00 96.38 1000 THR A CA 1
ATOM 7750 C C . THR A 1 1000 ? -11.249 -2.369 -28.461 1.00 96.38 1000 THR A C 1
ATOM 7752 O O . THR A 1 1000 ? -10.850 -1.300 -28.925 1.00 96.38 1000 THR A O 1
ATOM 7755 N N . GLY A 1 1001 ? -10.748 -2.868 -27.329 1.00 94.31 1001 GLY A N 1
ATOM 7756 C CA . GLY A 1 1001 ? -9.954 -2.047 -26.420 1.00 94.31 1001 GLY A CA 1
ATOM 7757 C C . GLY A 1 1001 ? -10.689 -0.782 -25.940 1.00 94.31 1001 GLY A C 1
ATOM 7758 O O . GLY A 1 1001 ? -11.891 -0.601 -26.143 1.00 94.31 1001 GLY A O 1
ATOM 7759 N N . GLU A 1 1002 ? -9.931 0.129 -25.333 1.00 92.56 1002 GLU A N 1
ATOM 7760 C CA . GLU A 1 1002 ? -10.393 1.369 -24.678 1.00 92.56 1002 GLU A CA 1
ATOM 7761 C C . GLU A 1 1002 ? -10.811 2.497 -25.653 1.00 92.56 1002 GLU A C 1
ATOM 7763 O O . GLU A 1 1002 ? -10.746 3.677 -25.311 1.00 92.56 1002 GLU A O 1
ATOM 7768 N N . GLY A 1 1003 ? -11.123 2.170 -26.911 1.00 91.00 1003 GLY A N 1
ATOM 7769 C CA . GLY A 1 1003 ? -11.245 3.151 -27.999 1.00 91.00 1003 GLY A CA 1
ATOM 7770 C C . GLY A 1 1003 ? -12.664 3.543 -28.406 1.00 91.00 1003 GLY A C 1
ATOM 7771 O O . GLY A 1 1003 ? -12.806 4.403 -29.275 1.00 91.00 1003 GLY A O 1
ATOM 7772 N N . GLY A 1 1004 ? -13.686 2.899 -27.835 1.00 92.81 1004 GLY A N 1
ATOM 7773 C CA . GLY A 1 1004 ? -15.025 2.855 -28.424 1.00 92.81 1004 GLY A CA 1
ATOM 7774 C C . GLY A 1 1004 ? -15.065 2.050 -29.735 1.00 92.81 1004 GLY A C 1
ATOM 7775 O O . GLY A 1 1004 ? -14.084 1.424 -30.140 1.00 92.81 1004 GLY A O 1
ATOM 7776 N N . GLU A 1 1005 ? -16.209 2.063 -30.419 1.00 95.38 1005 GLU A N 1
ATOM 7777 C CA . GLU A 1 1005 ? -16.406 1.454 -31.745 1.00 95.38 1005 GLU A CA 1
ATOM 7778 C C . GLU A 1 1005 ? -17.443 2.281 -32.533 1.00 95.38 1005 GLU A C 1
ATOM 7780 O O . GLU A 1 1005 ? -18.471 2.635 -31.960 1.00 95.38 1005 GLU A O 1
ATOM 7785 N N . ASP A 1 1006 ? -17.195 2.609 -33.817 1.00 94.69 1006 ASP A N 1
ATOM 7786 C CA . ASP A 1 1006 ? -18.174 3.340 -34.657 1.00 94.69 1006 ASP A CA 1
ATOM 7787 C C . ASP A 1 1006 ? -19.461 2.492 -34.781 1.00 94.69 1006 ASP A C 1
ATOM 7789 O O . ASP A 1 1006 ? -19.389 1.378 -35.316 1.00 94.69 1006 ASP A O 1
ATOM 7793 N N . PRO A 1 1007 ? -20.638 2.994 -34.346 1.00 94.31 1007 PRO A N 1
ATOM 7794 C CA . PRO A 1 1007 ? -21.896 2.248 -34.384 1.00 94.31 1007 PRO A CA 1
ATOM 7795 C C . PRO A 1 1007 ? -22.304 1.707 -35.760 1.00 94.31 1007 PRO A C 1
ATOM 7797 O O . PRO A 1 1007 ? -23.071 0.749 -35.825 1.00 94.31 1007 PRO A O 1
ATOM 7800 N N . LYS A 1 1008 ? -21.777 2.252 -36.868 1.00 93.06 1008 LYS A N 1
ATOM 7801 C CA . LYS A 1 1008 ? -21.986 1.683 -38.215 1.00 93.06 1008 LYS A CA 1
ATOM 7802 C C . LYS A 1 1008 ? -21.522 0.229 -38.319 1.00 93.06 1008 LYS A C 1
ATOM 7804 O O . LYS A 1 1008 ? -22.107 -0.536 -39.078 1.00 93.06 1008 LYS A O 1
ATOM 7809 N N . ARG A 1 1009 ? -20.484 -0.154 -37.564 1.00 94.81 1009 ARG A N 1
ATOM 7810 C CA . ARG A 1 1009 ? -19.922 -1.515 -37.561 1.00 94.81 1009 ARG A CA 1
ATOM 7811 C C . ARG A 1 1009 ? -20.865 -2.539 -36.932 1.00 94.81 1009 ARG A C 1
ATOM 7813 O O . ARG A 1 1009 ? -20.703 -3.722 -37.193 1.00 94.81 1009 ARG A O 1
ATOM 7820 N N . PHE A 1 1010 ? -21.842 -2.116 -36.124 1.00 94.56 1010 PHE A N 1
ATOM 7821 C CA . PHE A 1 1010 ? -22.727 -3.032 -35.394 1.00 94.56 1010 PHE A CA 1
ATOM 7822 C C . PHE A 1 1010 ? -23.667 -3.832 -36.312 1.00 94.56 1010 PHE A C 1
ATOM 7824 O O . PHE A 1 1010 ? -24.143 -4.890 -35.914 1.00 94.56 1010 PHE A O 1
ATOM 7831 N N . LEU A 1 1011 ? -23.910 -3.346 -37.536 1.00 90.12 1011 LEU A N 1
ATOM 7832 C CA . LEU A 1 1011 ? -24.812 -3.959 -38.517 1.00 90.12 1011 LEU A CA 1
ATOM 7833 C C . LEU A 1 1011 ? -24.098 -4.861 -39.544 1.00 90.12 1011 LEU A C 1
ATOM 7835 O O . LEU A 1 1011 ? -24.756 -5.387 -40.441 1.00 90.12 1011 LEU A O 1
ATOM 7839 N N . ASP A 1 1012 ? -22.775 -5.038 -39.449 1.00 91.12 1012 ASP A N 1
ATOM 7840 C CA . ASP A 1 1012 ? -22.005 -5.879 -40.373 1.00 91.12 1012 ASP A CA 1
ATOM 7841 C C . ASP A 1 1012 ? -20.882 -6.681 -39.682 1.00 91.12 1012 ASP A C 1
ATOM 7843 O O . ASP A 1 1012 ? -20.711 -6.658 -38.461 1.00 91.12 1012 ASP A O 1
ATOM 7847 N N . ASN A 1 1013 ? -20.110 -7.434 -40.475 1.00 91.94 1013 ASN A N 1
ATOM 7848 C CA . ASN A 1 1013 ? -19.063 -8.344 -39.996 1.00 91.94 1013 ASN A CA 1
ATOM 7849 C C . ASN A 1 1013 ? -17.872 -7.646 -39.295 1.00 91.94 1013 ASN A C 1
ATOM 7851 O O . ASN A 1 1013 ? -16.932 -8.318 -38.873 1.00 91.94 1013 ASN A O 1
ATOM 7855 N N . ARG A 1 1014 ? -17.876 -6.313 -39.163 1.00 96.06 1014 ARG A N 1
ATOM 7856 C CA . ARG A 1 1014 ? -16.844 -5.529 -38.468 1.00 96.06 1014 ARG A CA 1
ATOM 7857 C C . ARG A 1 1014 ? -17.154 -5.251 -36.999 1.00 96.06 1014 ARG A C 1
ATOM 7859 O O . ARG A 1 1014 ? -16.297 -4.668 -36.333 1.00 96.06 1014 ARG A O 1
ATOM 7866 N N . ARG A 1 1015 ? -18.330 -5.610 -36.474 1.00 96.56 1015 ARG A N 1
ATOM 7867 C CA . ARG A 1 1015 ? -18.645 -5.515 -35.034 1.00 96.56 1015 ARG A CA 1
ATOM 7868 C C . ARG A 1 1015 ? -17.642 -6.341 -34.219 1.00 96.56 1015 ARG A C 1
ATOM 7870 O O . ARG A 1 1015 ? -17.520 -7.538 -34.469 1.00 96.56 1015 ARG A O 1
ATOM 7877 N N . SER A 1 1016 ? -16.968 -5.758 -33.226 1.00 96.94 1016 SER A N 1
ATOM 7878 C CA . SER A 1 1016 ? -16.177 -6.560 -32.282 1.00 96.94 1016 SER A CA 1
ATOM 7879 C C . SER A 1 1016 ? -17.092 -7.288 -31.292 1.00 96.94 1016 SER A C 1
ATOM 7881 O O . SER A 1 1016 ? -17.945 -6.652 -30.666 1.00 96.94 1016 SER A O 1
ATOM 7883 N N . SER A 1 1017 ? -16.910 -8.601 -31.122 1.00 95.44 1017 SER A N 1
ATOM 7884 C CA . SER A 1 1017 ? -17.737 -9.439 -30.233 1.00 95.44 1017 SER A CA 1
ATOM 7885 C C . SER A 1 1017 ? -17.576 -9.078 -28.749 1.00 95.44 1017 SER A C 1
ATOM 7887 O O . SER A 1 1017 ? -18.543 -9.087 -27.988 1.00 95.44 1017 SER A O 1
ATOM 7889 N N . ILE A 1 1018 ? -16.350 -8.737 -28.336 1.00 97.00 1018 ILE A N 1
ATOM 7890 C CA . ILE A 1 1018 ? -16.009 -8.292 -26.983 1.00 97.00 1018 ILE A CA 1
ATOM 7891 C C . ILE A 1 1018 ? -15.942 -6.760 -26.966 1.00 97.00 1018 ILE A C 1
ATOM 7893 O O . ILE A 1 1018 ? -15.202 -6.152 -27.746 1.00 97.00 1018 ILE A O 1
ATOM 7897 N N . LYS A 1 1019 ? -16.684 -6.135 -26.052 1.00 97.19 1019 LYS A N 1
ATOM 7898 C CA . LYS A 1 1019 ? -16.682 -4.684 -25.819 1.00 97.19 1019 LYS A CA 1
ATOM 7899 C C . LYS A 1 1019 ? -15.973 -4.374 -24.506 1.00 97.19 1019 LYS A C 1
ATOM 7901 O O . LYS A 1 1019 ? -16.360 -4.900 -23.468 1.00 97.19 1019 LYS A O 1
ATOM 7906 N N . GLN A 1 1020 ? -14.935 -3.543 -24.525 1.00 96.25 1020 GLN A N 1
ATOM 7907 C CA . GLN A 1 1020 ? -14.193 -3.207 -23.304 1.00 96.25 1020 GLN A CA 1
ATOM 7908 C C . GLN A 1 1020 ? -14.806 -2.002 -22.569 1.00 96.25 1020 GLN A C 1
ATOM 7910 O O . GLN A 1 1020 ? -15.284 -1.056 -23.197 1.00 96.25 1020 GLN A O 1
ATOM 7915 N N . VAL A 1 1021 ? -14.756 -2.033 -21.238 1.00 96.81 1021 VAL A N 1
ATOM 7916 C CA . VAL A 1 1021 ? -15.081 -0.938 -20.317 1.00 96.81 1021 VAL A CA 1
ATOM 7917 C C . VAL A 1 1021 ? -13.837 -0.681 -19.465 1.00 96.81 1021 VAL A C 1
ATOM 7919 O O . VAL A 1 1021 ? -13.336 -1.578 -18.789 1.00 96.81 1021 VAL A O 1
ATOM 7922 N N . ALA A 1 1022 ? -13.300 0.533 -19.541 1.00 95.25 1022 ALA A N 1
ATOM 7923 C CA . ALA A 1 1022 ? -12.062 0.952 -18.882 1.00 95.25 1022 ALA A CA 1
ATOM 7924 C C . ALA A 1 1022 ? -12.242 2.331 -18.229 1.00 95.25 1022 ALA A C 1
ATOM 7926 O O . ALA A 1 1022 ? -13.221 3.019 -18.530 1.00 95.25 1022 ALA A O 1
ATOM 7927 N N . SER A 1 1023 ? -11.312 2.737 -17.359 1.00 94.38 1023 SER A N 1
ATOM 7928 C CA . SER A 1 1023 ? -11.423 3.922 -16.488 1.00 94.38 1023 SER A CA 1
ATOM 7929 C C . SER A 1 1023 ? -11.950 5.177 -17.190 1.00 94.38 1023 SER A C 1
ATOM 7931 O O . SER A 1 1023 ? -12.950 5.738 -16.761 1.00 94.38 1023 SER A O 1
ATOM 7933 N N . GLY A 1 1024 ? -11.365 5.561 -18.329 1.00 93.62 1024 GLY A N 1
ATOM 7934 C CA . GLY A 1 1024 ? -11.774 6.748 -19.094 1.00 93.62 1024 GLY A CA 1
ATOM 7935 C C . GLY A 1 1024 ? -13.141 6.674 -19.799 1.00 93.62 1024 GLY A C 1
ATOM 7936 O O . GLY A 1 1024 ? -13.527 7.648 -20.436 1.00 93.62 1024 GLY A O 1
ATOM 7937 N N . ARG A 1 1025 ? -13.849 5.531 -19.750 1.00 95.94 1025 ARG A N 1
ATOM 7938 C CA . ARG A 1 1025 ? -15.196 5.272 -20.323 1.00 95.94 1025 ARG A CA 1
ATOM 7939 C C . ARG A 1 1025 ? -15.410 5.693 -21.796 1.00 95.94 1025 ARG A C 1
ATOM 7941 O O . ARG A 1 1025 ? -16.545 5.756 -22.264 1.00 95.94 1025 ARG A O 1
ATOM 7948 N N . PHE A 1 1026 ? -14.339 5.917 -22.561 1.00 94.94 1026 PHE A N 1
ATOM 7949 C CA . PHE A 1 1026 ? -14.390 6.410 -23.941 1.00 94.94 1026 PHE A CA 1
ATOM 7950 C C . PHE A 1 1026 ? -15.291 5.560 -24.854 1.00 94.94 1026 PHE A C 1
ATOM 7952 O O . PHE A 1 1026 ? -15.056 4.367 -25.045 1.00 94.94 1026 PHE A O 1
ATOM 7959 N N . GLY A 1 1027 ? -16.311 6.191 -25.442 1.00 92.56 1027 GLY A N 1
ATOM 7960 C CA . GLY A 1 1027 ? -17.269 5.540 -26.346 1.00 92.56 1027 GLY A CA 1
ATOM 7961 C C . GLY A 1 1027 ? -18.234 4.538 -25.689 1.00 92.5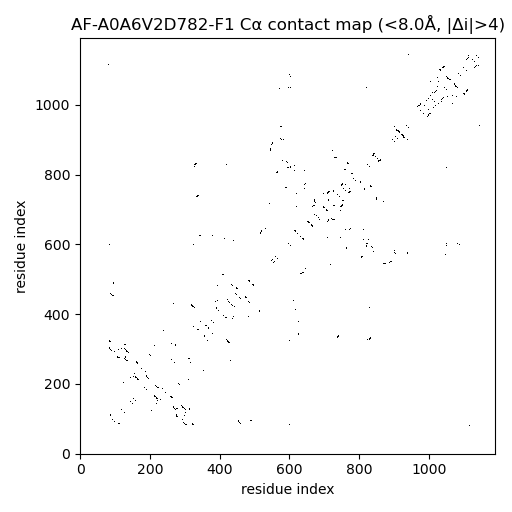6 1027 GLY A C 1
ATOM 7962 O O . GLY A 1 1027 ? -19.053 3.940 -26.393 1.00 92.56 1027 GLY A O 1
ATOM 7963 N N . VAL A 1 1028 ? -18.182 4.352 -24.363 1.00 96.44 1028 VAL A N 1
ATOM 7964 C CA . VAL A 1 1028 ? -19.095 3.458 -23.637 1.00 96.44 1028 VAL A CA 1
ATOM 7965 C C . VAL A 1 1028 ? -20.484 4.096 -23.583 1.00 96.44 1028 VAL A C 1
ATOM 7967 O O . VAL A 1 1028 ? -20.685 5.158 -23.006 1.00 96.44 1028 VAL A O 1
ATOM 7970 N N . THR A 1 1029 ? -21.456 3.438 -24.210 1.00 95.31 1029 THR A N 1
ATOM 7971 C CA . THR A 1 1029 ? -22.862 3.865 -24.283 1.00 95.31 1029 THR A CA 1
ATOM 7972 C C . THR A 1 1029 ? -23.773 2.640 -24.227 1.00 95.31 1029 THR A C 1
ATOM 7974 O O . THR A 1 1029 ? -23.342 1.538 -24.570 1.00 95.31 1029 THR A O 1
ATOM 7977 N N . SER A 1 1030 ? -25.051 2.806 -23.880 1.00 93.88 1030 SER A N 1
ATOM 7978 C CA . SER A 1 1030 ? -26.019 1.693 -23.865 1.00 93.88 1030 SER A CA 1
ATOM 7979 C C . SER A 1 1030 ? -26.108 0.980 -25.223 1.00 93.88 1030 SER A C 1
ATOM 7981 O O . SER A 1 1030 ? -26.183 -0.243 -25.274 1.00 93.88 1030 SER A O 1
ATOM 7983 N N . HIS A 1 1031 ? -26.006 1.722 -26.334 1.00 95.12 1031 HIS A N 1
ATOM 7984 C CA . HIS A 1 1031 ? -25.991 1.147 -27.684 1.00 95.12 1031 HIS A CA 1
ATOM 7985 C C . HIS A 1 1031 ? -24.707 0.347 -27.979 1.00 95.12 1031 HIS A C 1
ATOM 7987 O O . HIS A 1 1031 ? -24.767 -0.679 -28.651 1.00 95.12 1031 HIS A O 1
ATOM 7993 N N . TYR A 1 1032 ? -23.555 0.775 -27.454 1.00 96.69 1032 TYR A N 1
ATOM 7994 C CA . TYR A 1 1032 ? -22.289 0.036 -27.537 1.00 96.69 1032 TYR A CA 1
ATOM 7995 C C . TYR A 1 1032 ? -22.323 -1.257 -26.704 1.00 96.69 1032 TYR A C 1
ATOM 7997 O O . TYR A 1 1032 ? -21.930 -2.309 -27.208 1.00 96.69 1032 TYR A O 1
ATOM 8005 N N . LEU A 1 1033 ? -22.851 -1.201 -25.474 1.00 96.94 1033 LEU A N 1
ATOM 8006 C CA . LEU A 1 1033 ? -22.958 -2.354 -24.568 1.00 96.94 1033 LEU A CA 1
ATOM 8007 C C . LEU A 1 1033 ? -23.963 -3.402 -25.072 1.00 96.94 1033 LEU A C 1
ATOM 8009 O O . LEU A 1 1033 ? -23.636 -4.587 -25.114 1.00 96.94 1033 LEU A O 1
ATOM 8013 N N . ALA A 1 1034 ? -25.138 -2.978 -25.550 1.00 95.75 1034 ALA A N 1
ATOM 8014 C CA . ALA A 1 1034 ? -26.147 -3.872 -26.126 1.00 95.75 1034 ALA A CA 1
ATOM 8015 C C . ALA A 1 1034 ? -25.679 -4.587 -27.414 1.00 95.75 1034 ALA A C 1
ATOM 8017 O O . ALA A 1 1034 ? -26.226 -5.624 -27.779 1.00 95.75 1034 ALA A O 1
ATOM 8018 N N . ASN A 1 1035 ? -24.642 -4.071 -28.087 1.00 95.56 1035 ASN A N 1
ATOM 8019 C CA . ASN A 1 1035 ? -24.010 -4.691 -29.258 1.00 95.56 1035 ASN A CA 1
ATOM 8020 C C . ASN A 1 1035 ? -22.751 -5.514 -28.904 1.00 95.56 1035 ASN A C 1
ATOM 8022 O O . ASN A 1 1035 ? -21.849 -5.679 -29.737 1.00 95.56 1035 ASN A O 1
ATOM 8026 N N . SER A 1 1036 ? -22.687 -6.045 -27.679 1.00 95.00 1036 SER A N 1
ATOM 8027 C CA . SER A 1 1036 ? -21.659 -6.980 -27.200 1.00 95.00 1036 SER A CA 1
ATOM 8028 C C . SER A 1 1036 ? -22.189 -8.410 -27.055 1.00 95.00 1036 SER A C 1
ATOM 8030 O O . SER A 1 1036 ? -23.367 -8.612 -26.755 1.00 95.00 1036 SER A O 1
ATOM 8032 N N . ASP A 1 1037 ? -21.294 -9.386 -27.231 1.00 94.75 1037 ASP A N 1
ATOM 8033 C CA . ASP A 1 1037 ? -21.499 -10.790 -26.835 1.00 94.75 1037 ASP A CA 1
ATOM 8034 C C . ASP A 1 1037 ? -20.810 -11.069 -25.484 1.00 94.75 1037 ASP A C 1
ATOM 8036 O O . ASP A 1 1037 ? -21.275 -11.871 -24.675 1.00 94.75 1037 ASP A O 1
ATOM 8040 N N . GLN A 1 1038 ? -19.705 -10.360 -25.225 1.00 95.00 1038 GLN A N 1
ATOM 8041 C CA . GLN A 1 1038 ? -19.033 -10.279 -23.931 1.00 95.00 1038 GLN A CA 1
ATOM 8042 C C . GLN A 1 1038 ? -18.655 -8.819 -23.638 1.00 95.00 1038 GLN A C 1
ATOM 8044 O O . GLN A 1 1038 ? -18.150 -8.116 -24.517 1.00 95.00 1038 GLN A O 1
ATOM 8049 N N . ILE A 1 1039 ? -18.821 -8.376 -22.394 1.00 96.12 1039 ILE A N 1
ATOM 8050 C CA . ILE A 1 1039 ? -18.291 -7.102 -21.896 1.00 96.12 1039 ILE A CA 1
ATOM 8051 C C . ILE A 1 1039 ? -17.037 -7.388 -21.064 1.00 96.12 1039 ILE A C 1
ATOM 8053 O O . ILE A 1 1039 ? -17.064 -8.264 -20.207 1.00 96.12 1039 ILE A O 1
ATOM 8057 N N . GLN A 1 1040 ? -15.943 -6.661 -21.293 1.00 95.88 1040 GLN A N 1
ATOM 8058 C CA . GLN A 1 1040 ? -14.698 -6.811 -20.536 1.00 95.88 1040 GLN A CA 1
ATOM 8059 C C . GLN A 1 1040 ? -14.404 -5.577 -19.680 1.00 95.88 1040 GLN A C 1
ATOM 8061 O O . GLN A 1 1040 ? -14.037 -4.533 -20.215 1.00 95.88 1040 GLN A O 1
ATOM 8066 N N . ILE A 1 1041 ? -14.466 -5.719 -18.359 1.00 95.88 1041 ILE A N 1
ATOM 8067 C CA . ILE A 1 1041 ? -13.970 -4.729 -17.400 1.00 95.88 1041 ILE A CA 1
ATOM 8068 C C . ILE A 1 1041 ? -12.435 -4.807 -17.397 1.00 95.88 1041 ILE A C 1
ATOM 8070 O O . ILE A 1 1041 ? -11.857 -5.851 -17.089 1.00 95.88 1041 ILE A O 1
ATOM 8074 N N . LYS A 1 1042 ? -11.750 -3.724 -17.778 1.00 94.56 1042 LYS A N 1
ATOM 8075 C CA . LYS A 1 1042 ? -10.280 -3.635 -17.791 1.00 94.56 1042 LYS A CA 1
ATOM 8076 C C . LYS A 1 1042 ? -9.782 -2.953 -16.520 1.00 94.56 1042 LYS A C 1
ATOM 8078 O O . LYS A 1 1042 ? -9.676 -1.728 -16.501 1.00 94.56 1042 LYS A O 1
ATOM 8083 N N . MET A 1 1043 ? -9.426 -3.743 -15.507 1.00 92.38 1043 MET A N 1
ATOM 8084 C CA . MET A 1 1043 ? -8.772 -3.227 -14.297 1.00 92.38 1043 MET A CA 1
ATOM 8085 C C . MET A 1 1043 ? -7.329 -2.807 -14.591 1.00 92.38 1043 MET A C 1
ATOM 8087 O O . MET A 1 1043 ? -6.914 -1.722 -14.208 1.00 92.38 1043 MET A O 1
ATOM 8091 N N . ALA A 1 1044 ? -6.570 -3.633 -15.323 1.00 90.69 1044 ALA A N 1
ATOM 8092 C CA . ALA A 1 1044 ? -5.154 -3.372 -15.587 1.00 90.69 1044 ALA A CA 1
ATOM 8093 C C . ALA A 1 1044 ? -4.668 -3.917 -16.948 1.00 90.69 1044 ALA A C 1
ATOM 8095 O O . ALA A 1 1044 ? -5.377 -4.617 -17.680 1.00 90.69 1044 ALA A O 1
ATOM 8096 N N . GLN A 1 1045 ? -3.425 -3.591 -17.320 1.00 89.31 1045 GLN A N 1
ATOM 8097 C CA . GLN A 1 1045 ? -2.728 -4.220 -18.446 1.00 89.31 1045 GLN A CA 1
ATOM 8098 C C . GLN A 1 1045 ? -1.243 -4.445 -18.151 1.00 89.31 1045 GLN A C 1
ATOM 8100 O O . GLN A 1 1045 ? -0.583 -3.579 -17.595 1.00 89.31 1045 GLN A O 1
ATOM 8105 N N . GLY A 1 1046 ? -0.690 -5.582 -18.577 1.00 87.69 1046 GLY A N 1
ATOM 8106 C CA . GLY A 1 1046 ? 0.662 -5.994 -18.195 1.00 87.69 1046 GLY A CA 1
ATOM 8107 C C . GLY A 1 1046 ? 1.816 -5.121 -18.679 1.00 87.69 1046 GLY A C 1
ATOM 8108 O O . GLY A 1 1046 ? 2.911 -5.244 -18.143 1.00 87.69 1046 GLY A O 1
ATOM 8109 N N . ALA A 1 1047 ? 1.571 -4.252 -19.665 1.00 87.88 1047 ALA A N 1
ATOM 8110 C CA . ALA A 1 1047 ? 2.541 -3.269 -20.143 1.00 87.88 1047 ALA A CA 1
ATOM 8111 C C . ALA A 1 1047 ? 2.670 -2.041 -19.226 1.00 87.88 1047 ALA A C 1
ATOM 8113 O O . ALA A 1 1047 ? 3.678 -1.349 -19.279 1.00 87.88 1047 ALA A O 1
ATOM 8114 N N . LYS A 1 1048 ? 1.640 -1.768 -18.416 1.00 88.56 1048 LYS A N 1
ATOM 8115 C CA . LYS A 1 1048 ? 1.620 -0.728 -17.384 1.00 88.56 1048 LYS A CA 1
ATOM 8116 C C . LYS A 1 1048 ? 0.448 -0.969 -16.419 1.00 88.56 1048 LYS A C 1
ATOM 8118 O O . LYS A 1 1048 ? -0.662 -0.484 -16.656 1.00 88.56 1048 LYS A O 1
ATOM 8123 N N . PRO A 1 1049 ? 0.637 -1.819 -15.401 1.00 87.44 1049 PRO A N 1
ATOM 8124 C CA . PRO A 1 1049 ? -0.377 -2.058 -14.385 1.00 87.44 1049 PRO A CA 1
ATOM 8125 C C . PRO A 1 1049 ? -0.358 -0.931 -13.337 1.00 87.44 1049 PRO A C 1
ATOM 8127 O O . PRO A 1 1049 ? 0.660 -0.260 -13.169 1.00 87.44 1049 PRO A O 1
ATOM 8130 N N . GLY A 1 1050 ? -1.499 -0.685 -12.685 1.00 83.31 1050 GLY A N 1
ATOM 8131 C CA . GLY A 1 1050 ? -1.700 0.495 -11.830 1.00 83.31 1050 GLY A CA 1
ATOM 8132 C C . GLY A 1 1050 ? -1.754 1.833 -12.589 1.00 83.31 1050 GLY A C 1
ATOM 8133 O O . GLY A 1 1050 ? -1.625 2.882 -11.971 1.00 83.31 1050 GLY A O 1
ATOM 8134 N N . GLU A 1 1051 ? -1.915 1.822 -13.920 1.00 89.00 1051 GLU A N 1
ATOM 8135 C CA . GLU A 1 1051 ? -1.875 3.016 -14.780 1.00 89.00 1051 GLU A CA 1
ATOM 8136 C C . GLU A 1 1051 ? -3.018 3.036 -15.815 1.00 89.00 1051 GLU A C 1
ATOM 8138 O O . GLU A 1 1051 ? -3.382 2.010 -16.402 1.00 89.00 1051 GLU A O 1
ATOM 8143 N N . GLY A 1 1052 ? -3.543 4.230 -16.109 1.00 83.88 1052 GLY A N 1
ATOM 8144 C CA . GLY A 1 1052 ? -4.605 4.435 -17.100 1.00 83.88 1052 GLY A CA 1
ATOM 8145 C C . GLY A 1 1052 ? -4.135 4.287 -18.555 1.00 83.88 1052 GLY A C 1
ATOM 8146 O O . GLY A 1 1052 ? -2.947 4.392 -18.866 1.00 83.88 1052 GLY A O 1
ATOM 8147 N N . GLY A 1 1053 ? -5.063 4.057 -19.491 1.00 87.81 1053 GLY A N 1
ATOM 8148 C CA . GLY A 1 1053 ? -4.770 4.046 -20.933 1.00 87.81 1053 GLY A CA 1
ATOM 8149 C C . GLY A 1 1053 ? -4.305 5.417 -21.452 1.00 87.81 1053 GLY A C 1
ATOM 8150 O O . GLY A 1 1053 ? -4.841 6.443 -21.037 1.00 87.81 1053 GLY A O 1
ATOM 8151 N N . GLU A 1 1054 ? -3.336 5.445 -22.375 1.00 90.19 1054 GLU A N 1
ATOM 8152 C CA . GLU A 1 1054 ? -2.777 6.681 -22.960 1.00 90.19 1054 GLU A CA 1
ATOM 8153 C C . GLU A 1 1054 ? -2.945 6.727 -24.484 1.00 90.19 1054 GLU A C 1
ATOM 8155 O O . GLU A 1 1054 ? -2.753 5.719 -25.170 1.00 90.19 1054 GLU A O 1
ATOM 8160 N N . LEU A 1 1055 ? -3.230 7.915 -25.022 1.00 93.38 1055 LEU A N 1
ATOM 8161 C CA . LEU A 1 1055 ? -3.181 8.209 -26.453 1.00 93.38 1055 LEU A CA 1
ATOM 8162 C C . LEU A 1 1055 ? -2.642 9.637 -26.697 1.00 93.38 1055 LEU A C 1
ATOM 8164 O O . LEU A 1 1055 ? -3.300 10.603 -26.302 1.00 93.38 1055 LEU A O 1
ATOM 8168 N N . PRO A 1 1056 ? -1.479 9.803 -27.364 1.00 92.12 1056 PRO A N 1
ATOM 8169 C CA . PRO A 1 1056 ? -0.936 11.121 -27.697 1.00 92.12 1056 PRO A CA 1
ATOM 8170 C C . PRO A 1 1056 ? -1.888 11.955 -28.560 1.00 92.12 1056 PRO A C 1
ATOM 8172 O O . PRO A 1 1056 ? -2.498 11.434 -29.495 1.00 92.12 1056 PRO A O 1
ATOM 8175 N N . GLY A 1 1057 ? -1.972 13.261 -28.290 1.00 92.50 1057 GLY A N 1
ATOM 8176 C CA . GLY A 1 1057 ? -2.979 14.151 -28.889 1.00 92.50 1057 GLY A CA 1
ATOM 8177 C C . GLY A 1 1057 ? -2.965 14.202 -30.419 1.00 92.50 1057 GLY A C 1
ATOM 8178 O O . GLY A 1 1057 ? -4.019 14.205 -31.047 1.00 92.50 1057 GLY A O 1
ATOM 8179 N N . PHE A 1 1058 ? -1.787 14.095 -31.043 1.00 93.81 1058 PHE A N 1
ATOM 8180 C CA . PHE A 1 1058 ? -1.651 14.030 -32.505 1.00 93.81 1058 PHE A CA 1
ATOM 8181 C C . PHE A 1 1058 ? -2.263 12.766 -33.146 1.00 93.81 1058 PHE A C 1
ATOM 8183 O O . PHE A 1 1058 ? -2.438 12.724 -34.361 1.00 93.81 1058 PHE A O 1
ATOM 8190 N N . LYS A 1 1059 ? -2.612 11.739 -32.355 1.00 94.94 1059 LYS A N 1
ATOM 8191 C CA . LYS A 1 1059 ? -3.372 10.558 -32.808 1.00 94.94 1059 LYS A CA 1
ATOM 8192 C C . LYS A 1 1059 ? -4.885 10.697 -32.590 1.00 94.94 1059 LYS A C 1
ATOM 8194 O O . LYS A 1 1059 ? -5.645 9.845 -33.049 1.00 94.94 1059 LYS A O 1
ATOM 8199 N N . VAL A 1 1060 ? -5.339 11.755 -31.916 1.00 96.06 1060 VAL A N 1
ATOM 8200 C CA . VAL A 1 1060 ? -6.757 12.043 -31.659 1.00 96.06 1060 VAL A CA 1
ATOM 8201 C C . VAL A 1 1060 ? -7.307 12.892 -32.806 1.00 96.06 1060 VAL A C 1
ATOM 8203 O O . VAL A 1 1060 ? -7.556 14.088 -32.669 1.00 96.06 1060 VAL A O 1
ATOM 8206 N N . SER A 1 1061 ? -7.462 12.270 -33.976 1.00 96.00 1061 SER A N 1
ATOM 8207 C CA . SER A 1 1061 ? -8.139 12.890 -35.124 1.00 96.00 1061 SER A CA 1
ATOM 8208 C C . SER A 1 1061 ? -9.628 13.123 -34.838 1.00 96.00 1061 SER A C 1
ATOM 8210 O O . SER A 1 1061 ? -10.173 12.569 -33.884 1.00 96.00 1061 SER A O 1
ATOM 8212 N N . GLU A 1 1062 ? -10.323 13.885 -35.688 1.00 95.81 1062 GLU A N 1
ATOM 8213 C CA . GLU A 1 1062 ? -11.771 14.135 -35.557 1.00 95.81 1062 GLU A CA 1
ATOM 8214 C C . GLU A 1 1062 ? -12.599 12.848 -35.409 1.00 95.81 1062 GLU A C 1
ATOM 8216 O O . GLU A 1 1062 ? -13.525 12.790 -34.602 1.00 95.81 1062 GLU A O 1
ATOM 8221 N N . TYR A 1 1063 ? -12.230 11.789 -36.136 1.00 95.44 1063 TYR A N 1
ATOM 8222 C CA . TYR A 1 1063 ? -12.873 10.476 -36.051 1.00 95.44 1063 TYR A CA 1
ATOM 8223 C C . TYR A 1 1063 ? -12.672 9.808 -34.681 1.00 95.44 1063 TYR A C 1
ATOM 8225 O O . TYR A 1 1063 ? -13.623 9.279 -34.103 1.00 95.44 1063 TYR A O 1
ATOM 8233 N N . ILE A 1 1064 ? -11.455 9.873 -34.128 1.00 96.06 1064 ILE A N 1
ATOM 8234 C CA . ILE A 1 1064 ? -11.147 9.329 -32.798 1.00 96.06 1064 ILE A CA 1
ATOM 8235 C C . ILE A 1 1064 ? -11.814 10.169 -31.703 1.00 96.06 1064 ILE A C 1
ATOM 8237 O O . ILE A 1 1064 ? -12.440 9.602 -30.811 1.00 96.06 1064 ILE A O 1
ATOM 8241 N N . GLY A 1 1065 ? -11.745 11.501 -31.798 1.00 94.56 1065 GLY A N 1
ATOM 8242 C CA . GLY A 1 1065 ? -12.425 12.421 -30.885 1.00 94.56 1065 GLY A CA 1
ATOM 8243 C C . GLY A 1 1065 ? -13.929 12.150 -30.835 1.00 94.56 1065 GLY A C 1
ATOM 8244 O O . GLY A 1 1065 ? -14.482 11.897 -29.765 1.00 94.56 1065 GLY A O 1
ATOM 8245 N N . LYS A 1 1066 ? -14.576 12.061 -32.004 1.00 94.19 1066 LYS A N 1
ATOM 8246 C CA . LYS A 1 1066 ? -16.004 11.738 -32.127 1.00 94.19 1066 LYS A CA 1
ATOM 8247 C C . LYS A 1 1066 ? -16.370 10.386 -31.509 1.00 94.19 1066 LYS A C 1
ATOM 8249 O O . LYS A 1 1066 ? -17.319 10.328 -30.734 1.00 94.19 1066 LYS A O 1
ATOM 8254 N N . ASN A 1 1067 ? -15.639 9.314 -31.826 1.00 92.88 1067 ASN A N 1
ATOM 8255 C CA . ASN A 1 1067 ? -15.955 7.971 -31.318 1.00 92.88 1067 ASN A CA 1
ATOM 8256 C C . ASN A 1 1067 ? -15.694 7.818 -29.810 1.00 92.88 1067 ASN A C 1
ATOM 8258 O O . ASN A 1 1067 ? -16.331 6.988 -29.165 1.00 92.88 1067 ASN A O 1
ATOM 8262 N N . ARG A 1 1068 ? -14.779 8.616 -29.243 1.00 94.69 1068 ARG A N 1
ATOM 8263 C CA . ARG A 1 1068 ? -14.473 8.623 -27.804 1.00 94.69 1068 ARG A CA 1
ATOM 8264 C C . ARG A 1 1068 ? -15.300 9.628 -26.994 1.00 94.69 1068 ARG A C 1
ATOM 8266 O O . ARG A 1 1068 ? -15.317 9.508 -25.773 1.00 94.69 1068 ARG A O 1
ATOM 8273 N N . GLY A 1 1069 ? -15.974 10.582 -27.643 1.00 93.12 1069 GLY A N 1
ATOM 8274 C CA . GLY A 1 1069 ? -16.720 11.666 -26.990 1.00 93.12 1069 GLY A CA 1
ATOM 8275 C C . GLY A 1 1069 ? -15.825 12.795 -26.462 1.00 93.12 1069 GLY A C 1
ATOM 8276 O O . GLY A 1 1069 ? -16.050 13.292 -25.364 1.00 93.12 1069 GLY A O 1
ATOM 8277 N N . THR A 1 1070 ? -14.768 13.162 -27.195 1.00 94.12 1070 THR A N 1
ATOM 8278 C CA . THR A 1 1070 ? -13.708 14.064 -26.711 1.00 94.12 1070 THR A CA 1
ATOM 8279 C C . THR A 1 1070 ? -13.111 14.959 -27.808 1.00 94.12 1070 THR A C 1
ATOM 8281 O O . THR A 1 1070 ? -13.379 14.783 -28.999 1.00 94.12 1070 THR A O 1
ATOM 8284 N N . THR A 1 1071 ? -12.309 15.944 -27.403 1.00 94.81 1071 THR A N 1
ATOM 8285 C CA . THR A 1 1071 ? -11.779 17.013 -28.261 1.00 94.81 1071 THR A CA 1
ATOM 8286 C C . THR A 1 1071 ? -10.626 16.522 -29.152 1.00 94.81 1071 THR A C 1
ATOM 8288 O O . THR A 1 1071 ? -9.654 15.971 -28.630 1.00 94.81 1071 THR A O 1
ATOM 8291 N N . PRO A 1 1072 ? -10.667 16.750 -30.481 1.00 95.25 1072 PRO A N 1
ATOM 8292 C CA . PRO A 1 1072 ? -9.553 16.436 -31.378 1.00 95.25 1072 PRO A CA 1
ATOM 8293 C C . PRO A 1 1072 ? -8.252 17.160 -30.999 1.00 95.25 1072 PRO A C 1
ATOM 8295 O O . PRO A 1 1072 ? -8.274 18.277 -30.487 1.00 95.25 1072 PRO A O 1
ATOM 8298 N N . GLY A 1 1073 ? -7.108 16.523 -31.252 1.00 94.56 1073 GLY A N 1
ATOM 8299 C CA . GLY A 1 1073 ? -5.770 17.055 -30.963 1.00 94.56 1073 GLY A CA 1
ATOM 8300 C C . GLY A 1 1073 ? -5.339 17.016 -29.488 1.00 94.56 1073 GLY A C 1
ATOM 8301 O O . GLY A 1 1073 ? -4.146 17.133 -29.208 1.00 94.56 1073 GLY A O 1
ATOM 8302 N N . VAL A 1 1074 ? -6.263 16.820 -28.541 1.00 94.31 1074 VAL A N 1
ATOM 8303 C CA . VAL A 1 1074 ? -5.966 16.784 -27.098 1.00 94.31 1074 VAL A CA 1
ATOM 8304 C C . VAL A 1 1074 ? -5.455 15.400 -26.686 1.00 94.31 1074 VAL A C 1
ATOM 8306 O O . VAL A 1 1074 ? -6.016 14.380 -27.075 1.00 94.31 1074 VAL A O 1
ATOM 8309 N N . GLY A 1 1075 ? -4.378 15.350 -25.897 1.00 92.62 1075 GLY A N 1
ATOM 8310 C CA . GLY A 1 1075 ? -3.831 14.093 -25.372 1.00 92.62 1075 GLY A CA 1
ATOM 8311 C C . GLY A 1 1075 ? -4.759 13.445 -24.344 1.00 92.62 1075 GLY A C 1
ATOM 8312 O O . GLY A 1 1075 ? -5.204 14.105 -23.408 1.00 92.62 1075 GLY A O 1
ATOM 8313 N N . LEU A 1 1076 ? -5.027 12.148 -24.499 1.00 93.19 1076 LEU A N 1
ATOM 8314 C CA . LEU A 1 1076 ? -5.924 11.399 -23.618 1.00 93.19 1076 LEU A CA 1
ATOM 8315 C C . LEU A 1 1076 ? -5.107 10.514 -22.679 1.00 93.19 1076 LEU A C 1
ATOM 8317 O O . LEU A 1 1076 ? -4.643 9.447 -23.075 1.00 93.19 1076 LEU A O 1
ATOM 8321 N N . ILE A 1 1077 ? -4.960 10.953 -21.431 1.00 91.75 1077 ILE A N 1
ATOM 8322 C CA . ILE A 1 1077 ? -4.484 10.125 -20.318 1.00 91.75 1077 ILE A CA 1
ATOM 8323 C C . ILE A 1 1077 ? -5.720 9.752 -19.501 1.00 91.75 1077 ILE A C 1
ATOM 8325 O O . ILE A 1 1077 ? -6.359 10.628 -18.916 1.00 91.75 1077 ILE A O 1
ATOM 8329 N N . SER A 1 1078 ? -6.094 8.476 -19.491 1.00 92.06 1078 SER A N 1
ATOM 8330 C CA . SER A 1 1078 ? -7.206 7.981 -18.664 1.00 92.06 1078 SER A CA 1
ATOM 8331 C C . SER A 1 1078 ? -6.814 8.047 -17.182 1.00 92.06 1078 SER A C 1
ATOM 8333 O O . SER A 1 1078 ? -5.624 7.902 -16.896 1.00 92.06 1078 SER A O 1
ATOM 8335 N N . PRO A 1 1079 ? -7.758 8.206 -16.238 1.00 93.50 1079 PRO A N 1
ATOM 8336 C CA . PRO A 1 1079 ? -7.458 7.997 -14.823 1.00 93.50 1079 PRO A CA 1
ATOM 8337 C C . PRO A 1 1079 ? -6.877 6.589 -14.599 1.00 93.50 1079 PRO A C 1
ATOM 8339 O O . PRO A 1 1079 ? -7.280 5.657 -15.312 1.00 93.50 1079 PRO A O 1
ATOM 8342 N N . PRO A 1 1080 ? -5.943 6.394 -13.654 1.00 93.00 1080 PRO A N 1
ATOM 8343 C CA . PRO A 1 1080 ? -5.535 5.060 -13.231 1.00 93.00 1080 PRO A CA 1
ATOM 8344 C C . PRO A 1 1080 ? -6.685 4.215 -12.651 1.00 93.00 1080 PRO A C 1
ATOM 8346 O O . PRO A 1 1080 ? -6.832 3.078 -13.107 1.00 93.00 1080 PRO A O 1
ATOM 8349 N N . PRO A 1 1081 ? -7.536 4.717 -11.728 1.00 94.19 1081 PRO A N 1
ATOM 8350 C CA . PRO A 1 1081 ? -8.635 3.928 -11.186 1.00 94.19 1081 PRO A CA 1
ATOM 8351 C C . PRO A 1 1081 ? -9.871 3.954 -12.087 1.00 94.19 1081 PRO A C 1
ATOM 8353 O O . PRO A 1 1081 ? -10.067 4.841 -12.918 1.00 94.19 1081 PRO A O 1
ATOM 8356 N N . HIS A 1 1082 ? -10.768 2.998 -11.867 1.00 95.00 1082 HIS A N 1
ATOM 8357 C CA . HIS A 1 1082 ? -12.181 3.182 -12.190 1.00 95.00 1082 HIS A CA 1
ATOM 8358 C C . HIS A 1 1082 ? -12.804 3.944 -11.013 1.00 95.00 1082 HIS A C 1
ATOM 8360 O O . HIS A 1 1082 ? -12.815 3.424 -9.907 1.00 95.00 1082 HIS A O 1
ATOM 8366 N N . HIS A 1 1083 ? -13.307 5.165 -11.219 1.00 93.50 1083 HIS A N 1
ATOM 8367 C CA . HIS A 1 1083 ? -13.925 5.960 -10.136 1.00 93.50 1083 HIS A CA 1
ATOM 8368 C C . HIS A 1 1083 ? -15.285 5.409 -9.649 1.00 93.50 1083 HIS A C 1
ATOM 8370 O O . HIS A 1 1083 ? -15.904 5.972 -8.752 1.00 93.50 1083 HIS A O 1
ATOM 8376 N N . ASP A 1 1084 ? -15.748 4.317 -10.258 1.00 92.81 1084 ASP A N 1
ATOM 8377 C CA . ASP A 1 1084 ? -16.882 3.473 -9.881 1.00 92.81 1084 ASP A CA 1
ATOM 8378 C C . ASP A 1 1084 ? -16.441 2.064 -9.414 1.00 92.81 1084 ASP A C 1
ATOM 8380 O O . ASP A 1 1084 ? -17.272 1.168 -9.310 1.00 92.81 1084 ASP A O 1
ATOM 8384 N N . ILE A 1 1085 ? -15.143 1.856 -9.135 1.00 92.25 1085 ILE A N 1
ATOM 8385 C CA . ILE A 1 1085 ? -14.601 0.659 -8.470 1.00 92.25 1085 ILE A CA 1
ATOM 8386 C C . ILE A 1 1085 ? -13.480 1.075 -7.505 1.00 92.25 1085 ILE A C 1
ATOM 8388 O O . ILE A 1 1085 ? -12.311 1.155 -7.898 1.00 92.25 1085 ILE A O 1
ATOM 8392 N N . TYR A 1 1086 ? -13.817 1.298 -6.233 1.00 90.50 1086 TYR A N 1
ATOM 8393 C CA . TYR A 1 1086 ? -12.826 1.491 -5.168 1.00 90.50 1086 TYR A CA 1
ATOM 8394 C C . TYR A 1 1086 ? -12.665 0.252 -4.272 1.00 90.50 1086 TYR A C 1
ATOM 8396 O O . TYR A 1 1086 ? -11.694 0.180 -3.521 1.00 90.50 1086 TYR A O 1
ATOM 8404 N N . SER A 1 1087 ? -13.558 -0.735 -4.399 1.00 85.44 1087 SER A N 1
ATOM 8405 C CA . SER A 1 1087 ? -13.503 -2.028 -3.711 1.00 85.44 1087 SER A CA 1
ATOM 8406 C C . SER A 1 1087 ? -14.181 -3.173 -4.497 1.00 85.44 1087 SER A C 1
ATOM 8408 O O . SER A 1 1087 ? -14.706 -2.984 -5.600 1.00 85.44 1087 SER A O 1
ATOM 8410 N N . ILE A 1 1088 ? -14.178 -4.392 -3.936 1.00 84.50 1088 ILE A N 1
ATOM 8411 C CA . ILE A 1 1088 ? -14.715 -5.610 -4.580 1.00 84.50 1088 ILE A CA 1
ATOM 8412 C C . ILE A 1 1088 ? -16.237 -5.577 -4.804 1.00 84.50 1088 ILE A C 1
ATOM 8414 O O . ILE A 1 1088 ? -16.722 -6.042 -5.834 1.00 84.50 1088 ILE A O 1
ATOM 8418 N N . GLU A 1 1089 ? -16.996 -4.998 -3.882 1.00 81.12 1089 GLU A N 1
ATOM 8419 C CA . GLU A 1 1089 ? -18.446 -4.836 -3.989 1.00 81.12 1089 GLU A CA 1
ATOM 8420 C C . GLU A 1 1089 ? -18.839 -3.667 -4.911 1.00 81.12 1089 GLU A C 1
ATOM 8422 O O . GLU A 1 1089 ? -19.876 -3.728 -5.568 1.00 81.12 1089 GLU A O 1
ATOM 8427 N N . ASP A 1 1090 ? -17.968 -2.667 -5.083 1.00 88.31 1090 ASP A N 1
ATOM 8428 C CA . ASP A 1 1090 ? -18.144 -1.654 -6.131 1.00 88.31 1090 ASP A CA 1
ATOM 8429 C C . ASP A 1 1090 ? -17.967 -2.297 -7.532 1.00 88.31 1090 ASP A C 1
ATOM 8431 O O . ASP A 1 1090 ? -18.741 -2.036 -8.457 1.00 88.31 1090 ASP A O 1
ATOM 8435 N N . LEU A 1 1091 ? -17.024 -3.246 -7.681 1.00 90.38 1091 LEU A N 1
ATOM 8436 C CA . LEU A 1 1091 ? -16.931 -4.093 -8.881 1.00 90.38 1091 LEU A CA 1
ATOM 8437 C C . LEU A 1 1091 ? -18.186 -4.969 -9.059 1.00 90.38 1091 LEU A C 1
ATOM 8439 O O . LEU A 1 1091 ? -18.644 -5.131 -10.193 1.00 90.38 1091 LEU A O 1
ATOM 8443 N N . ALA A 1 1092 ? -18.757 -5.515 -7.978 1.00 86.19 1092 ALA A N 1
ATOM 8444 C CA . ALA A 1 1092 ? -20.013 -6.270 -8.034 1.00 86.19 1092 ALA A CA 1
ATOM 8445 C C . ALA A 1 1092 ? -21.160 -5.417 -8.598 1.00 86.19 1092 ALA A C 1
ATOM 8447 O O . ALA A 1 1092 ? -21.878 -5.862 -9.499 1.00 86.19 1092 ALA A O 1
ATOM 8448 N N . GLN A 1 1093 ? -21.276 -4.167 -8.138 1.00 89.88 1093 GLN A N 1
ATOM 8449 C CA . GLN A 1 1093 ? -22.260 -3.213 -8.642 1.00 89.88 1093 GLN A CA 1
ATOM 8450 C C . GLN A 1 1093 ? -22.045 -2.907 -10.134 1.00 89.88 1093 GLN A C 1
ATOM 8452 O O . GLN A 1 1093 ? -22.999 -2.993 -10.908 1.00 89.88 1093 GLN A O 1
ATOM 8457 N N . LEU A 1 1094 ? -20.806 -2.673 -10.591 1.00 93.56 1094 LEU A N 1
ATOM 8458 C CA . LEU A 1 1094 ? -20.555 -2.484 -12.026 1.00 93.56 1094 LEU A CA 1
ATOM 8459 C C . LEU A 1 1094 ? -20.904 -3.738 -12.851 1.00 93.56 1094 LEU A C 1
ATOM 8461 O O . LEU A 1 1094 ? -21.428 -3.623 -13.960 1.00 93.56 1094 LEU A O 1
ATOM 8465 N N . ILE A 1 1095 ? -20.646 -4.946 -12.341 1.00 92.06 1095 ILE A N 1
ATOM 8466 C CA . ILE A 1 1095 ? -21.039 -6.192 -13.020 1.00 92.06 1095 ILE A CA 1
ATOM 8467 C C . ILE A 1 1095 ? -22.568 -6.280 -13.141 1.00 92.06 1095 ILE A C 1
ATOM 8469 O O . ILE A 1 1095 ? -23.070 -6.618 -14.216 1.00 92.06 1095 ILE A O 1
ATOM 8473 N N . HIS A 1 1096 ? -23.303 -5.932 -12.082 1.00 90.06 1096 HIS A N 1
ATOM 8474 C CA . HIS A 1 1096 ? -24.764 -5.854 -12.080 1.00 90.06 1096 HIS A CA 1
ATOM 8475 C C . HIS A 1 1096 ? -25.281 -4.829 -13.110 1.00 90.06 1096 HIS A C 1
ATOM 8477 O O . HIS A 1 1096 ? -26.127 -5.171 -13.940 1.00 90.06 1096 HIS A O 1
ATOM 8483 N N . ASP A 1 1097 ? -24.710 -3.623 -13.160 1.00 93.75 1097 ASP A N 1
ATOM 8484 C CA . ASP A 1 1097 ? -25.084 -2.583 -14.130 1.00 93.75 1097 ASP A CA 1
ATOM 8485 C C . ASP A 1 1097 ? -24.816 -3.001 -15.586 1.00 93.75 1097 ASP A C 1
ATOM 8487 O O . ASP A 1 1097 ? -25.650 -2.794 -16.475 1.00 93.75 1097 ASP A O 1
ATOM 8491 N N . LEU A 1 1098 ? -23.683 -3.659 -15.847 1.00 94.44 1098 LEU A N 1
ATOM 8492 C CA . LEU A 1 1098 ? -23.347 -4.174 -17.177 1.00 94.44 1098 LEU A CA 1
ATOM 8493 C C . LEU A 1 1098 ? -24.247 -5.350 -17.592 1.00 94.44 1098 LEU A C 1
ATOM 8495 O O . LEU A 1 1098 ? -24.602 -5.455 -18.769 1.00 94.44 1098 LEU A O 1
ATOM 8499 N N . LYS A 1 1099 ? -24.678 -6.193 -16.643 1.00 90.81 1099 LYS A N 1
ATOM 8500 C CA . LYS A 1 1099 ? -25.702 -7.224 -16.878 1.00 90.81 1099 LYS A CA 1
ATOM 8501 C C . LYS A 1 1099 ? -27.075 -6.613 -17.158 1.00 90.81 1099 LYS A C 1
ATOM 8503 O O . LYS A 1 1099 ? -27.758 -7.095 -18.056 1.00 90.81 1099 LYS A O 1
ATOM 8508 N N . ASN A 1 1100 ? -27.451 -5.524 -16.492 1.00 92.50 1100 ASN A N 1
ATOM 8509 C CA . ASN A 1 1100 ? -28.683 -4.792 -16.804 1.00 92.50 1100 ASN A CA 1
ATOM 8510 C C . ASN A 1 1100 ? -28.635 -4.147 -18.205 1.00 92.50 1100 ASN A C 1
ATOM 8512 O O . ASN A 1 1100 ? -29.642 -4.133 -18.913 1.00 92.50 1100 ASN A O 1
ATOM 8516 N N . ALA A 1 1101 ? -27.462 -3.681 -18.651 1.00 93.25 1101 ALA A N 1
ATOM 8517 C CA . ALA A 1 1101 ? -27.266 -3.137 -19.998 1.00 93.25 1101 ALA A CA 1
ATOM 8518 C C . ALA A 1 1101 ? -27.245 -4.203 -21.117 1.00 93.25 1101 ALA A C 1
ATOM 8520 O O . ALA A 1 1101 ? -27.613 -3.900 -22.255 1.00 93.25 1101 ALA A O 1
ATOM 8521 N N . GLN A 1 1102 ? -26.810 -5.435 -20.824 1.00 94.88 1102 GLN A N 1
ATOM 8522 C CA . GLN A 1 1102 ? -26.803 -6.564 -21.765 1.00 94.88 1102 GLN A CA 1
ATOM 8523 C C . GLN A 1 1102 ? -27.021 -7.905 -21.025 1.00 94.88 1102 GLN A C 1
ATOM 8525 O O . GLN A 1 1102 ? -26.058 -8.622 -20.731 1.00 94.88 1102 GLN A O 1
ATOM 8530 N N . PRO A 1 1103 ? -28.284 -8.305 -20.763 1.00 92.06 1103 PRO A N 1
ATOM 8531 C CA . PRO A 1 1103 ? -28.599 -9.478 -19.935 1.00 92.06 1103 PRO A CA 1
ATOM 8532 C C . PRO A 1 1103 ? -28.080 -10.817 -20.468 1.00 92.06 1103 PRO A C 1
ATOM 8534 O O . PRO A 1 1103 ? -27.904 -11.762 -19.702 1.00 92.06 1103 PRO A O 1
ATOM 8537 N N . LYS A 1 1104 ? -27.832 -10.918 -21.781 1.00 90.19 1104 LYS A N 1
ATOM 8538 C CA . LYS A 1 1104 ? -27.317 -12.141 -22.425 1.00 90.19 1104 LYS A CA 1
ATOM 8539 C C . LYS A 1 1104 ? -25.796 -12.170 -22.564 1.00 90.19 1104 LYS A C 1
ATOM 8541 O O . LYS A 1 1104 ? -25.258 -13.192 -22.980 1.00 90.19 1104 LYS A O 1
ATOM 8546 N N . GLY A 1 1105 ? -25.113 -11.068 -22.258 1.00 88.12 1105 GLY A N 1
ATOM 8547 C CA . GLY A 1 1105 ? -23.669 -10.966 -22.414 1.00 88.12 1105 GLY A CA 1
ATOM 8548 C C . GLY A 1 1105 ? -22.925 -11.707 -21.313 1.00 88.12 1105 GLY A C 1
ATOM 8549 O O . GLY A 1 1105 ? -23.289 -11.655 -20.133 1.00 88.12 1105 GLY A O 1
ATOM 8550 N N . GLU A 1 1106 ? -21.829 -12.357 -21.680 1.00 91.56 1106 GLU A N 1
ATOM 8551 C CA . GLU A 1 1106 ? -20.793 -12.686 -20.705 1.00 91.56 1106 GLU A CA 1
ATOM 8552 C C . GLU A 1 1106 ? -20.201 -11.385 -20.137 1.00 91.56 1106 GLU A C 1
ATOM 8554 O O . GLU A 1 1106 ? -20.076 -10.391 -20.853 1.00 91.56 1106 GLU A O 1
ATOM 8559 N N . VAL A 1 1107 ? -19.778 -11.388 -18.874 1.00 92.25 1107 VAL A N 1
ATOM 8560 C CA . VAL A 1 1107 ? -18.908 -10.331 -18.342 1.00 92.25 1107 VAL A CA 1
ATOM 8561 C C . VAL A 1 1107 ? -17.556 -10.968 -18.020 1.00 92.25 1107 VAL A C 1
ATOM 8563 O O . VAL A 1 1107 ? -17.490 -12.106 -17.546 1.00 92.25 1107 VAL A O 1
ATOM 8566 N N . SER A 1 1108 ? -16.472 -10.270 -18.346 1.00 93.06 1108 SER A N 1
ATOM 8567 C CA . SER A 1 1108 ? -15.101 -10.690 -18.071 1.00 93.06 1108 SER A CA 1
ATOM 8568 C C . SER A 1 1108 ? -14.330 -9.605 -17.332 1.00 93.06 1108 SER A C 1
ATOM 8570 O O . SER A 1 1108 ? -14.513 -8.416 -17.591 1.00 93.06 1108 SER A O 1
ATOM 8572 N N . VAL A 1 1109 ? -13.451 -10.006 -16.413 1.00 93.25 1109 VAL A N 1
ATOM 8573 C CA . VAL A 1 1109 ? -12.577 -9.080 -15.677 1.00 93.25 1109 VAL A CA 1
ATOM 8574 C C . VAL A 1 1109 ? -11.138 -9.330 -16.101 1.00 93.25 1109 VAL A C 1
ATOM 8576 O O . VAL A 1 1109 ? -10.627 -10.449 -16.018 1.00 93.25 1109 VAL A O 1
ATOM 8579 N N . LYS A 1 1110 ? -10.489 -8.274 -16.596 1.00 92.81 1110 LYS A N 1
ATOM 8580 C CA . LYS A 1 1110 ? -9.095 -8.282 -17.032 1.00 92.81 1110 LYS A CA 1
ATOM 8581 C C . LYS A 1 1110 ? -8.192 -7.742 -15.922 1.00 92.81 1110 LYS A C 1
ATOM 8583 O O . LYS A 1 1110 ? -8.052 -6.528 -15.755 1.00 92.81 1110 LYS A O 1
ATOM 8588 N N . LEU A 1 1111 ? -7.595 -8.685 -15.200 1.00 91.12 1111 LEU A N 1
ATOM 8589 C CA . LEU A 1 1111 ? -6.583 -8.489 -14.159 1.00 91.12 1111 LEU A CA 1
ATOM 8590 C C . LEU A 1 1111 ? -5.169 -8.592 -14.757 1.00 91.12 1111 LEU A C 1
ATOM 8592 O O . LEU A 1 1111 ? -5.006 -8.939 -15.933 1.00 91.12 1111 LEU A O 1
ATOM 8596 N N . VAL A 1 1112 ? -4.138 -8.325 -13.953 1.00 90.62 1112 VAL A N 1
ATOM 8597 C CA . VAL A 1 1112 ? -2.732 -8.583 -14.310 1.00 90.62 1112 VAL A CA 1
ATOM 8598 C C . VAL A 1 1112 ? -2.083 -9.495 -13.270 1.00 90.62 1112 VAL A C 1
ATOM 8600 O O . VAL A 1 1112 ? -2.314 -9.346 -12.077 1.00 90.62 1112 VAL A O 1
ATOM 8603 N N . SER A 1 1113 ? -1.272 -10.454 -13.722 1.00 87.31 1113 SER A N 1
ATOM 8604 C CA . SER A 1 1113 ? -0.550 -11.373 -12.835 1.00 87.31 1113 SER A CA 1
ATOM 8605 C C . SER A 1 1113 ? 0.491 -10.653 -11.968 1.00 87.31 1113 SER A C 1
ATOM 8607 O O . SER A 1 1113 ? 1.380 -9.999 -12.502 1.00 87.31 1113 SER A O 1
ATOM 8609 N N . GLU A 1 1114 ? 0.442 -10.911 -10.666 1.00 86.69 1114 GLU A N 1
ATOM 8610 C CA . GLU A 1 1114 ? 1.399 -10.542 -9.605 1.00 86.69 1114 GLU A CA 1
ATOM 8611 C C . GLU A 1 1114 ? 1.226 -11.549 -8.442 1.00 86.69 1114 GLU A C 1
ATOM 8613 O O . GLU A 1 1114 ? 0.535 -12.563 -8.604 1.00 86.69 1114 GLU A O 1
ATOM 8618 N N . VAL A 1 1115 ? 1.850 -11.344 -7.281 1.00 84.69 1115 VAL A N 1
ATOM 8619 C CA . VAL A 1 1115 ? 1.464 -12.039 -6.037 1.00 84.69 1115 VAL A CA 1
ATOM 8620 C C . VAL A 1 1115 ? 0.071 -11.572 -5.574 1.00 84.69 1115 VAL A C 1
ATOM 8622 O O . VAL A 1 1115 ? -0.376 -10.495 -5.941 1.00 84.69 1115 VAL A O 1
ATOM 8625 N N . GLY A 1 1116 ? -0.681 -12.398 -4.841 1.00 82.75 1116 GLY A N 1
ATOM 8626 C CA . GLY A 1 1116 ? -2.025 -12.038 -4.356 1.00 82.75 1116 GLY A CA 1
ATOM 8627 C C . GLY A 1 1116 ? -3.155 -12.077 -5.402 1.00 82.75 1116 GLY A C 1
ATOM 8628 O O . GLY A 1 1116 ? -4.310 -12.252 -5.023 1.00 82.75 1116 GLY A O 1
ATOM 8629 N N . VAL A 1 1117 ? -2.871 -12.045 -6.713 1.00 85.62 1117 VAL A N 1
ATOM 8630 C CA . VAL A 1 1117 ? -3.918 -12.063 -7.769 1.00 85.62 1117 VAL A CA 1
ATOM 8631 C C . VAL A 1 1117 ? -4.875 -13.269 -7.693 1.00 85.62 1117 VAL A C 1
ATOM 8633 O O . VAL A 1 1117 ? -6.003 -13.180 -8.163 1.00 85.62 1117 VAL A O 1
ATOM 8636 N N . GLY A 1 1118 ? -4.468 -14.389 -7.079 1.00 82.94 1118 GLY A N 1
ATOM 8637 C CA . GLY A 1 1118 ? -5.351 -15.536 -6.819 1.00 82.94 1118 GLY A CA 1
ATOM 8638 C C . GLY A 1 1118 ? -6.442 -15.253 -5.775 1.00 82.94 1118 GLY A C 1
ATOM 8639 O O . GLY A 1 1118 ? -7.569 -15.711 -5.933 1.00 82.94 1118 GLY A O 1
ATOM 8640 N N . VAL A 1 1119 ? -6.126 -14.447 -4.759 1.00 80.00 1119 VAL A N 1
ATOM 8641 C CA . VAL A 1 1119 ? -7.067 -13.966 -3.732 1.00 80.00 1119 VAL A CA 1
ATOM 8642 C C . VAL A 1 1119 ? -8.022 -12.937 -4.351 1.00 80.00 1119 VAL A C 1
ATOM 8644 O O . VAL A 1 1119 ? -9.238 -13.046 -4.217 1.00 80.00 1119 VAL A O 1
ATOM 8647 N N . VAL A 1 1120 ? -7.496 -12.015 -5.168 1.00 83.69 1120 VAL A N 1
ATOM 8648 C CA . VAL A 1 1120 ? -8.327 -11.092 -5.966 1.00 83.69 1120 VAL A CA 1
ATOM 8649 C C . VAL A 1 1120 ? -9.272 -11.863 -6.899 1.00 83.69 1120 VAL A C 1
ATOM 8651 O O . VAL A 1 1120 ? -10.461 -11.563 -6.957 1.00 83.69 1120 VAL A O 1
ATOM 8654 N N . ALA A 1 1121 ? -8.776 -12.889 -7.596 1.00 85.56 1121 ALA A N 1
ATOM 8655 C CA . ALA A 1 1121 ? -9.578 -13.728 -8.484 1.00 85.56 1121 ALA A CA 1
ATOM 8656 C C . ALA A 1 1121 ? -10.709 -14.471 -7.750 1.00 85.56 1121 ALA A C 1
ATOM 8658 O O . ALA A 1 1121 ? -11.814 -14.532 -8.286 1.00 85.56 1121 ALA A O 1
ATOM 8659 N N . ALA A 1 1122 ? -10.463 -14.977 -6.535 1.00 82.12 1122 ALA A N 1
ATOM 8660 C CA . ALA A 1 1122 ? -11.487 -15.612 -5.703 1.00 82.12 1122 ALA A CA 1
ATOM 8661 C C . ALA A 1 1122 ? -12.610 -14.626 -5.329 1.00 82.12 1122 ALA A C 1
ATOM 8663 O O . ALA A 1 1122 ? -13.788 -14.926 -5.546 1.00 82.12 1122 ALA A O 1
ATOM 8664 N N . GLY A 1 1123 ? -12.253 -13.413 -4.886 1.00 80.56 1123 GLY A N 1
ATOM 8665 C CA . GLY A 1 1123 ? -13.210 -12.323 -4.666 1.00 80.56 1123 GLY A CA 1
ATOM 8666 C C . GLY A 1 1123 ? -14.015 -11.979 -5.926 1.00 80.56 1123 GLY A C 1
ATOM 8667 O O . GLY A 1 1123 ? -15.239 -11.885 -5.872 1.00 80.56 1123 GLY A O 1
ATOM 8668 N N . VAL A 1 1124 ? -13.360 -11.884 -7.090 1.00 84.44 1124 VAL A N 1
ATOM 8669 C CA . VAL A 1 1124 ? -14.053 -11.651 -8.370 1.00 84.44 1124 VAL A CA 1
ATOM 8670 C C . VAL A 1 1124 ? -15.014 -12.799 -8.714 1.00 84.44 1124 VAL A C 1
ATOM 8672 O O . VAL A 1 1124 ? -16.091 -12.534 -9.236 1.00 84.44 1124 VAL A O 1
ATOM 8675 N N . THR A 1 1125 ? -14.702 -14.060 -8.395 1.00 82.50 1125 THR A N 1
ATOM 8676 C CA . THR A 1 1125 ? -15.652 -15.172 -8.606 1.00 82.50 1125 THR A CA 1
ATOM 8677 C C . THR A 1 1125 ? -16.809 -15.217 -7.606 1.00 82.50 1125 THR A C 1
ATOM 8679 O O . THR A 1 1125 ? -17.870 -15.711 -7.977 1.00 82.50 1125 THR A O 1
ATOM 8682 N N . LYS A 1 1126 ? -16.660 -14.674 -6.386 1.00 76.94 1126 LYS A N 1
ATOM 8683 C CA . LYS A 1 1126 ? -17.785 -14.524 -5.440 1.00 76.94 1126 LYS A CA 1
ATOM 8684 C C . LYS A 1 1126 ? -18.876 -13.603 -5.999 1.00 76.94 1126 LYS A C 1
ATOM 8686 O O . LYS A 1 1126 ? -20.056 -13.887 -5.834 1.00 76.94 1126 LYS A O 1
ATOM 8691 N N . VAL A 1 1127 ? -18.497 -12.517 -6.683 1.00 73.81 1127 VAL A N 1
ATOM 8692 C CA . VAL A 1 1127 ? -19.461 -11.482 -7.106 1.00 73.81 1127 VAL A CA 1
ATOM 8693 C C . VAL A 1 1127 ? -20.273 -11.833 -8.361 1.00 73.81 1127 VAL A C 1
ATOM 8695 O O . VAL A 1 1127 ? -21.349 -11.269 -8.551 1.00 73.81 1127 VAL A O 1
ATOM 8698 N N . SER A 1 1128 ? -19.818 -12.756 -9.226 1.00 63.91 1128 SER A N 1
ATOM 8699 C CA . SER A 1 1128 ? -20.671 -13.379 -10.260 1.00 63.91 1128 SER A CA 1
ATOM 8700 C C . SER A 1 1128 ? -19.994 -14.531 -11.024 1.00 63.91 1128 SER A C 1
ATOM 8702 O O . SER A 1 1128 ? -18.774 -14.686 -11.015 1.00 63.91 1128 SER A O 1
ATOM 8704 N N . PHE A 1 1129 ? -20.778 -15.275 -11.816 1.00 53.69 1129 PHE A N 1
ATOM 8705 C CA . PHE A 1 1129 ? -20.247 -16.181 -12.844 1.00 53.69 1129 PHE A CA 1
ATOM 8706 C C . PHE A 1 1129 ? -19.618 -15.378 -14.000 1.00 53.69 1129 PHE A C 1
ATOM 8708 O O . PHE A 1 1129 ? -20.312 -14.881 -14.895 1.00 53.69 1129 PHE A O 1
ATOM 8715 N N . LEU A 1 1130 ? -18.289 -15.247 -13.968 1.00 58.00 1130 LEU A N 1
ATOM 8716 C CA . LEU A 1 1130 ? -17.488 -14.382 -14.845 1.00 58.00 1130 LEU A CA 1
ATOM 8717 C C . LEU A 1 1130 ? -16.407 -15.167 -15.590 1.00 58.00 1130 LEU A C 1
ATOM 8719 O O . LEU A 1 1130 ? -15.875 -16.158 -15.094 1.00 58.00 1130 LEU A O 1
ATOM 8723 N N . VAL A 1 1131 ? -16.002 -14.659 -16.756 1.00 59.28 1131 VAL A N 1
ATOM 8724 C CA . VAL A 1 1131 ? -14.782 -15.127 -17.430 1.00 59.28 1131 VAL A CA 1
ATOM 8725 C C . VAL A 1 1131 ? -13.593 -14.313 -16.916 1.00 59.28 1131 VAL A C 1
ATOM 8727 O O . VAL A 1 1131 ? -13.435 -13.142 -17.259 1.00 59.28 1131 VAL A O 1
ATOM 8730 N N . LEU A 1 1132 ? -12.726 -14.913 -16.102 1.00 57.28 1132 LEU A N 1
ATOM 8731 C CA . LEU A 1 1132 ? -11.473 -14.269 -15.701 1.00 57.28 1132 LEU A CA 1
ATOM 8732 C C . LEU A 1 1132 ? -10.480 -14.237 -16.870 1.00 57.28 1132 LEU A C 1
ATOM 8734 O O . LEU A 1 1132 ? -10.224 -15.252 -17.514 1.00 57.28 1132 LEU A O 1
ATOM 8738 N N . HIS A 1 1133 ? -9.887 -13.070 -17.125 1.00 58.78 1133 HIS A N 1
ATOM 8739 C CA . HIS A 1 1133 ? -8.828 -12.900 -18.118 1.00 58.78 1133 HIS A CA 1
ATOM 8740 C C . HIS A 1 1133 ? -7.560 -12.378 -17.434 1.00 58.78 1133 HIS A C 1
ATOM 8742 O O . HIS A 1 1133 ? -7.325 -11.170 -17.358 1.00 58.78 1133 HIS A O 1
ATOM 8748 N N . LEU A 1 1134 ? -6.743 -13.305 -16.927 1.00 57.84 1134 LEU A N 1
ATOM 8749 C CA . LEU A 1 1134 ? -5.433 -12.994 -16.361 1.00 57.84 1134 LEU A CA 1
ATOM 8750 C C . LEU A 1 1134 ? -4.492 -12.545 -17.482 1.00 57.84 1134 LEU A C 1
ATOM 8752 O O . LEU A 1 1134 ? -3.987 -13.346 -18.264 1.00 57.84 1134 LEU A O 1
ATOM 8756 N N . ASN A 1 1135 ? -4.228 -11.247 -17.572 1.00 58.47 1135 ASN A N 1
ATOM 8757 C CA . ASN A 1 1135 ? -3.183 -10.764 -18.456 1.00 58.47 1135 ASN A CA 1
ATOM 8758 C C . ASN A 1 1135 ? -1.821 -11.034 -17.798 1.00 58.47 1135 ASN A C 1
ATOM 8760 O O . ASN A 1 1135 ? -1.623 -10.731 -16.618 1.00 58.47 1135 ASN A O 1
ATOM 8764 N N . ARG A 1 1136 ? -0.851 -11.561 -18.550 1.00 54.12 1136 ARG A N 1
ATOM 8765 C CA . ARG A 1 1136 ? 0.547 -11.565 -18.096 1.00 54.12 1136 ARG A CA 1
ATOM 8766 C C . ARG A 1 1136 ? 0.952 -10.123 -17.774 1.00 54.12 1136 ARG A C 1
ATOM 8768 O O . ARG A 1 1136 ? 0.714 -9.244 -18.603 1.00 54.12 1136 ARG A O 1
ATOM 8775 N N . SER A 1 1137 ? 1.588 -9.872 -16.626 1.00 40.69 1137 SER A N 1
ATOM 8776 C CA . SER A 1 1137 ? 2.522 -8.738 -16.573 1.00 40.69 1137 SER A CA 1
ATOM 8777 C C . SER A 1 1137 ? 3.691 -9.067 -17.501 1.00 40.69 1137 SER A C 1
ATOM 8779 O O . SER A 1 1137 ? 3.926 -10.240 -17.795 1.00 40.69 1137 SER A O 1
ATOM 8781 N N . ILE A 1 1138 ? 4.450 -8.065 -17.937 1.00 38.25 1138 ILE A N 1
ATOM 8782 C CA . ILE A 1 1138 ? 5.684 -8.279 -18.711 1.00 38.25 1138 ILE A CA 1
ATOM 8783 C C . ILE A 1 1138 ? 6.647 -9.301 -18.047 1.00 38.25 1138 ILE A C 1
ATOM 8785 O O . ILE A 1 1138 ? 7.458 -9.906 -18.740 1.00 38.25 1138 ILE A O 1
ATOM 8789 N N . HIS A 1 1139 ? 6.527 -9.557 -16.735 1.00 35.00 1139 HIS A N 1
ATOM 8790 C CA . HIS A 1 1139 ? 7.468 -10.379 -15.968 1.00 35.00 1139 HIS A CA 1
ATOM 8791 C C . HIS A 1 1139 ? 6.864 -11.494 -15.077 1.00 35.00 1139 HIS A C 1
ATOM 8793 O O . HIS A 1 1139 ? 7.632 -12.171 -14.395 1.00 35.00 1139 HIS A O 1
ATOM 8799 N N . HIS A 1 1140 ? 5.538 -11.705 -15.030 1.00 35.97 1140 HIS A N 1
ATOM 8800 C CA . HIS A 1 1140 ? 4.910 -12.582 -14.015 1.00 35.97 1140 HIS A CA 1
ATOM 8801 C C . HIS A 1 1140 ? 4.301 -13.911 -14.503 1.00 35.97 1140 HIS A C 1
ATOM 8803 O O . HIS A 1 1140 ? 4.061 -14.152 -15.685 1.00 35.97 1140 HIS A O 1
ATOM 8809 N N . ILE A 1 1141 ? 4.086 -14.785 -13.512 1.00 38.97 1141 ILE A N 1
ATOM 8810 C CA . ILE A 1 1141 ? 4.279 -16.240 -13.586 1.00 38.97 1141 ILE A CA 1
ATOM 8811 C C . ILE A 1 1141 ? 2.990 -17.038 -13.839 1.00 38.97 1141 ILE A C 1
ATOM 8813 O O . ILE A 1 1141 ? 3.057 -18.108 -14.438 1.00 38.97 1141 ILE A O 1
ATOM 8817 N N . PHE A 1 1142 ? 1.826 -16.570 -13.368 1.00 31.41 1142 PHE A N 1
ATOM 8818 C CA . PHE A 1 1142 ? 0.684 -17.461 -13.084 1.00 31.41 1142 PHE A CA 1
ATOM 8819 C C . PHE A 1 1142 ? 0.189 -18.300 -14.275 1.00 31.41 1142 PHE A C 1
ATOM 8821 O O . PHE A 1 1142 ? -0.211 -19.447 -14.079 1.00 31.41 1142 PHE A O 1
ATOM 8828 N N . HIS A 1 1143 ? 0.276 -17.771 -15.498 1.00 33.38 1143 HIS A N 1
ATOM 8829 C CA . HIS A 1 1143 ? -0.168 -18.473 -16.706 1.00 33.38 1143 HIS A CA 1
ATOM 8830 C C . HIS A 1 1143 ? 0.731 -19.643 -17.147 1.00 33.38 1143 HIS A C 1
ATOM 8832 O O . HIS A 1 1143 ? 0.302 -20.450 -17.964 1.00 33.38 1143 HIS A O 1
ATOM 8838 N N . ASP A 1 1144 ? 1.957 -19.757 -16.623 1.00 33.88 1144 ASP A N 1
ATOM 8839 C CA . ASP A 1 1144 ? 2.909 -20.805 -17.029 1.00 33.88 1144 ASP A CA 1
ATOM 8840 C C . ASP A 1 1144 ? 2.801 -22.075 -16.156 1.00 33.88 1144 ASP A C 1
ATOM 8842 O O . ASP A 1 1144 ? 3.454 -23.077 -16.444 1.00 33.88 1144 ASP A O 1
ATOM 8846 N N . ILE A 1 1145 ? 1.967 -22.043 -15.105 1.00 27.95 1145 ILE A N 1
ATOM 8847 C CA . ILE A 1 1145 ? 1.715 -23.168 -14.181 1.00 27.95 1145 ILE A CA 1
ATOM 8848 C C . ILE A 1 1145 ? 0.220 -23.534 -14.123 1.00 27.95 1145 ILE A C 1
ATOM 8850 O O . ILE A 1 1145 ? -0.105 -24.712 -13.954 1.00 27.95 1145 ILE A O 1
ATOM 8854 N N . SER A 1 1146 ? -0.695 -22.568 -14.305 1.00 26.42 1146 SER A N 1
ATOM 8855 C CA . SER A 1 1146 ? -2.151 -22.793 -14.237 1.00 26.42 1146 SER A CA 1
ATOM 8856 C C . SER A 1 1146 ? -2.615 -23.965 -15.100 1.00 26.42 1146 SER A C 1
ATOM 8858 O O . SER A 1 1146 ? -3.303 -24.851 -14.603 1.00 26.42 1146 SER A O 1
ATOM 8860 N N . ASP A 1 1147 ? -2.162 -24.008 -16.354 1.00 28.48 1147 ASP A N 1
ATOM 8861 C CA . ASP A 1 1147 ? -2.610 -24.956 -17.383 1.00 28.48 1147 ASP A CA 1
ATOM 8862 C C . ASP A 1 1147 ? -2.273 -26.426 -17.056 1.00 28.48 1147 ASP A C 1
ATOM 8864 O O . ASP A 1 1147 ? -2.810 -27.341 -17.680 1.00 28.48 1147 ASP A O 1
ATOM 8868 N N . ILE A 1 1148 ? -1.402 -26.666 -16.067 1.00 27.16 1148 ILE A N 1
ATOM 8869 C CA . ILE A 1 1148 ? -1.062 -28.001 -15.558 1.00 27.16 1148 ILE A CA 1
ATOM 8870 C C . ILE A 1 1148 ? -1.936 -28.353 -14.342 1.00 27.16 1148 ILE A C 1
ATOM 8872 O O . ILE A 1 1148 ? -2.473 -29.460 -14.272 1.00 27.16 1148 ILE A O 1
ATOM 8876 N N . CYS A 1 1149 ? -2.114 -27.426 -13.396 1.00 23.52 1149 CYS A N 1
ATOM 8877 C CA . CYS A 1 1149 ? -2.763 -27.714 -12.111 1.00 23.52 1149 CYS A CA 1
ATOM 8878 C C . CYS A 1 1149 ? -4.300 -27.791 -12.171 1.00 23.52 1149 CYS A C 1
ATOM 8880 O O . CYS A 1 1149 ? -4.894 -28.507 -11.364 1.00 23.52 1149 CYS A O 1
ATOM 8882 N N . THR A 1 1150 ? -4.977 -27.127 -13.119 1.00 26.02 1150 THR A N 1
ATOM 8883 C CA . THR A 1 1150 ? -6.446 -27.269 -13.252 1.00 26.02 1150 THR A CA 1
ATOM 8884 C C . THR A 1 1150 ? -6.875 -28.657 -13.735 1.00 26.02 1150 THR A C 1
ATOM 8886 O O . THR A 1 1150 ? -8.014 -29.052 -13.500 1.00 26.02 1150 THR A O 1
ATOM 8889 N N . PHE A 1 1151 ? -5.986 -29.418 -14.385 1.00 26.02 1151 PHE A N 1
ATOM 8890 C CA . PHE A 1 1151 ? -6.305 -30.757 -14.894 1.00 26.02 1151 PHE A CA 1
ATOM 8891 C C . PHE A 1 1151 ? -6.156 -31.878 -13.857 1.00 26.02 1151 PHE A C 1
ATOM 8893 O O . PHE A 1 1151 ? -6.819 -32.906 -13.996 1.00 26.02 1151 PHE A O 1
ATOM 8900 N N . SER A 1 1152 ? -5.322 -31.711 -12.824 1.00 23.73 1152 SER A N 1
ATOM 8901 C CA . SER A 1 1152 ? -5.114 -32.745 -11.800 1.00 23.73 1152 SER A CA 1
ATOM 8902 C C . SER A 1 1152 ? -6.272 -32.819 -10.802 1.00 23.73 1152 SER A C 1
ATOM 8904 O O . SER A 1 1152 ? -6.822 -33.896 -10.576 1.00 23.73 1152 SER A O 1
ATOM 8906 N N . ASN A 1 1153 ? -6.695 -31.679 -10.249 1.00 24.36 1153 ASN A N 1
ATOM 8907 C CA . ASN A 1 1153 ? -7.619 -31.662 -9.106 1.00 24.36 1153 ASN A CA 1
ATOM 8908 C C . ASN A 1 1153 ? -9.079 -31.993 -9.475 1.00 24.36 1153 ASN A C 1
ATOM 8910 O O . ASN A 1 1153 ? -9.886 -32.251 -8.589 1.00 24.36 1153 ASN A O 1
ATOM 8914 N N . LEU A 1 1154 ? -9.420 -32.038 -10.768 1.00 26.58 1154 LEU A N 1
ATOM 8915 C CA . LEU A 1 1154 ? -10.731 -32.492 -11.251 1.00 26.58 1154 LEU A CA 1
ATOM 8916 C C . LEU A 1 1154 ? -10.824 -34.017 -11.452 1.00 26.58 1154 LEU A C 1
ATOM 8918 O O . LEU A 1 1154 ? -11.929 -34.531 -11.616 1.00 26.58 1154 LEU A O 1
ATOM 8922 N N . TYR A 1 1155 ? -9.705 -34.754 -11.446 1.00 25.59 1155 TYR A N 1
ATOM 8923 C CA . TYR A 1 1155 ? -9.693 -36.171 -11.843 1.00 25.59 1155 TYR A CA 1
ATOM 8924 C C . TYR A 1 1155 ? -9.796 -37.181 -10.689 1.00 25.59 1155 TYR A C 1
ATOM 8926 O O . TYR A 1 1155 ? -10.216 -38.317 -10.918 1.00 25.59 1155 TYR A O 1
ATOM 8934 N N . GLU A 1 1156 ? -9.476 -36.804 -9.447 1.00 25.39 1156 GLU A N 1
ATOM 8935 C CA . GLU A 1 1156 ? -9.543 -37.742 -8.309 1.00 25.39 1156 GLU A CA 1
ATOM 8936 C C . GLU A 1 1156 ? -10.980 -38.036 -7.831 1.00 25.39 1156 GLU A C 1
ATOM 8938 O O . GLU A 1 1156 ? -11.220 -39.059 -7.190 1.00 25.39 1156 GLU A O 1
ATOM 8943 N N . GLY A 1 1157 ? -11.964 -37.211 -8.215 1.00 27.05 1157 GLY A N 1
ATOM 8944 C CA . GLY A 1 1157 ? -13.374 -37.394 -7.842 1.00 27.05 1157 GLY A CA 1
ATOM 8945 C C . GLY A 1 1157 ? -14.103 -38.564 -8.527 1.00 27.05 1157 GLY A C 1
ATOM 8946 O O . GLY A 1 1157 ? -15.130 -39.010 -8.023 1.00 27.05 1157 GLY A O 1
ATOM 8947 N N . PHE A 1 1158 ? -13.595 -39.091 -9.651 1.00 25.95 1158 PHE A N 1
ATOM 8948 C CA . PHE A 1 1158 ? -14.316 -40.057 -10.501 1.00 25.95 1158 PHE A CA 1
ATOM 8949 C C . PHE A 1 1158 ? -13.519 -41.344 -10.791 1.00 25.95 1158 PHE A C 1
ATOM 8951 O O . PHE A 1 1158 ? -13.155 -41.639 -11.928 1.00 25.95 1158 PHE A O 1
ATOM 8958 N N . SER A 1 1159 ? -13.267 -42.165 -9.761 1.00 27.12 1159 SER A N 1
ATOM 8959 C CA . SER A 1 1159 ? -12.627 -43.485 -9.949 1.00 27.12 1159 SER A CA 1
ATOM 8960 C C . SER A 1 1159 ? -13.062 -44.592 -8.967 1.00 27.12 1159 SER A C 1
ATOM 8962 O O . SER A 1 1159 ? -12.238 -45.355 -8.459 1.00 27.12 1159 SER A O 1
ATOM 8964 N N . ARG A 1 1160 ? -14.374 -44.762 -8.722 1.00 24.30 1160 ARG A N 1
ATOM 8965 C CA . ARG A 1 1160 ? -14.902 -45.963 -8.034 1.00 24.30 1160 ARG A CA 1
ATOM 8966 C C . ARG A 1 1160 ? -16.087 -46.613 -8.758 1.00 24.30 1160 ARG A C 1
ATOM 8968 O O . ARG A 1 1160 ? -16.911 -45.943 -9.364 1.00 24.30 1160 ARG A O 1
ATOM 8975 N N . SER A 1 1161 ? -16.125 -47.946 -8.656 1.00 24.12 1161 SER A N 1
ATOM 8976 C CA . SER A 1 1161 ? -17.150 -48.893 -9.135 1.00 24.12 1161 SER A CA 1
ATOM 8977 C C . SER A 1 1161 ? -17.538 -48.872 -10.624 1.00 24.12 1161 SER A C 1
ATOM 8979 O O . SER A 1 1161 ? -18.462 -48.173 -11.021 1.00 24.12 1161 SER A O 1
ATOM 8981 N N . CYS A 1 1162 ? -16.984 -49.824 -11.386 1.00 22.97 1162 CYS A N 1
ATOM 8982 C CA . CYS A 1 1162 ? -17.801 -50.815 -12.108 1.00 22.97 1162 CYS A CA 1
ATOM 8983 C C . CYS A 1 1162 ? -16.983 -52.072 -12.462 1.00 22.97 1162 CYS A C 1
ATOM 8985 O O . CYS A 1 1162 ? -16.088 -52.031 -13.300 1.00 22.97 1162 CYS A O 1
ATOM 8987 N N . ASN A 1 1163 ? -17.321 -53.205 -11.839 1.00 23.62 1163 ASN A N 1
ATOM 8988 C CA . ASN A 1 1163 ? -16.853 -54.537 -12.239 1.00 23.62 1163 ASN A CA 1
ATOM 8989 C C . ASN A 1 1163 ? -17.915 -55.177 -13.143 1.00 23.62 1163 ASN A C 1
ATOM 8991 O O . ASN A 1 1163 ? -19.038 -55.377 -12.685 1.00 23.62 1163 ASN A O 1
ATOM 8995 N N . CYS A 1 1164 ? -17.564 -55.571 -14.369 1.00 23.08 1164 CYS A N 1
ATOM 8996 C CA . CYS A 1 1164 ? -18.330 -56.540 -15.164 1.00 23.08 1164 CYS A CA 1
ATOM 8997 C C . CYS A 1 1164 ? -17.421 -57.278 -16.159 1.00 23.08 1164 CYS A C 1
ATOM 8999 O O . CYS A 1 1164 ? -16.421 -56.735 -16.625 1.00 23.08 1164 CYS A O 1
ATOM 9001 N N . GLN A 1 1165 ? -17.755 -58.536 -16.456 1.00 21.94 1165 GLN A N 1
ATOM 9002 C CA . GLN A 1 1165 ? -16.945 -59.432 -17.289 1.00 21.94 1165 GLN A CA 1
ATOM 9003 C C . GLN A 1 1165 ? -17.488 -59.561 -18.725 1.00 21.94 1165 GLN A C 1
ATOM 9005 O O . GLN A 1 1165 ? -18.659 -59.316 -18.999 1.00 21.94 1165 GLN A O 1
ATOM 9010 N N . TRP A 1 1166 ? -16.606 -59.966 -19.642 1.00 22.89 1166 TRP A N 1
ATOM 9011 C CA . TRP A 1 1166 ? -16.876 -60.237 -21.063 1.00 22.89 1166 TRP A CA 1
ATOM 9012 C C . TRP A 1 1166 ? -17.814 -61.447 -21.279 1.00 22.89 1166 TRP A C 1
ATOM 9014 O O . TRP A 1 1166 ? -17.768 -62.380 -20.475 1.00 22.89 1166 TRP A O 1
ATOM 9024 N N . PRO A 1 1167 ? -18.568 -61.520 -22.406 1.00 27.88 1167 PRO A N 1
ATOM 9025 C CA . PRO A 1 1167 ? -18.076 -62.333 -23.538 1.00 27.88 1167 PRO A CA 1
ATOM 9026 C C . PRO A 1 1167 ? -18.490 -61.925 -24.986 1.00 27.88 1167 PRO A C 1
ATOM 9028 O O . PRO A 1 1167 ? -19.657 -61.919 -25.348 1.00 27.88 1167 PRO A O 1
ATOM 9031 N N . ARG A 1 1168 ? -17.467 -61.801 -25.850 1.00 22.44 1168 ARG A N 1
ATOM 9032 C CA . ARG A 1 1168 ? -17.327 -62.330 -27.239 1.00 22.44 1168 ARG A CA 1
ATOM 9033 C C . ARG A 1 1168 ? -18.362 -62.064 -28.377 1.00 22.44 1168 ARG A C 1
ATOM 9035 O O . ARG A 1 1168 ? -19.418 -62.675 -28.424 1.00 22.44 1168 ARG A O 1
ATOM 9042 N N . TRP A 1 1169 ? -17.815 -61.480 -29.462 1.00 22.81 1169 TRP A N 1
ATOM 9043 C CA . TRP A 1 1169 ? -17.923 -61.883 -30.897 1.00 22.81 1169 TRP A CA 1
ATOM 9044 C C . TRP A 1 1169 ? -19.255 -61.752 -31.683 1.00 22.81 1169 TRP A C 1
ATOM 9046 O O . TRP A 1 1169 ? -20.145 -62.584 -31.528 1.00 22.81 1169 TRP A O 1
ATOM 9056 N N . ARG A 1 1170 ? -19.240 -60.953 -32.773 1.00 22.72 1170 ARG A N 1
ATOM 9057 C CA . ARG A 1 1170 ? -19.095 -61.451 -34.176 1.00 22.72 1170 ARG A CA 1
ATOM 9058 C C . ARG A 1 1170 ? -18.902 -60.330 -35.226 1.00 22.72 1170 ARG A C 1
ATOM 9060 O O . ARG A 1 1170 ? -19.116 -59.160 -34.943 1.00 22.72 1170 ARG A O 1
ATOM 9067 N N . ASN A 1 1171 ? -18.454 -60.730 -36.421 1.00 25.08 1171 ASN A N 1
ATOM 9068 C CA . ASN A 1 1171 ? -18.113 -59.897 -37.590 1.00 25.08 1171 ASN A CA 1
ATOM 9069 C C . ASN A 1 1171 ? -19.351 -59.319 -38.316 1.00 25.08 1171 ASN A C 1
ATOM 9071 O O . ASN A 1 1171 ? -20.415 -59.930 -38.255 1.00 25.08 1171 ASN A O 1
ATOM 9075 N N . GLY A 1 1172 ? -19.172 -58.287 -39.157 1.00 23.89 1172 GLY A N 1
ATOM 9076 C CA . GLY A 1 1172 ? -20.137 -57.961 -40.227 1.00 23.89 1172 GLY A CA 1
ATOM 9077 C C . GLY A 1 1172 ? -19.885 -56.633 -40.954 1.00 23.89 1172 GLY A C 1
ATOM 9078 O O . GLY A 1 1172 ? -20.163 -55.574 -40.410 1.00 23.89 1172 GLY A O 1
ATOM 9079 N N . SER A 1 1173 ? -19.367 -56.682 -42.183 1.00 24.17 1173 SER A N 1
ATOM 9080 C CA . SER A 1 1173 ? -19.129 -55.524 -43.062 1.00 24.17 1173 SER A CA 1
ATOM 9081 C C . SER A 1 1173 ? -20.342 -55.161 -43.940 1.00 24.17 1173 SER A C 1
ATOM 9083 O O . SER A 1 1173 ? -21.165 -56.023 -44.239 1.00 24.17 1173 SER A O 1
ATOM 9085 N N . SER A 1 1174 ? -20.353 -53.925 -44.472 1.00 26.62 1174 SER A N 1
ATOM 9086 C CA . SER A 1 1174 ? -21.302 -53.364 -45.471 1.00 26.62 1174 SER A CA 1
ATOM 9087 C C . SER A 1 1174 ? -22.761 -53.157 -44.999 1.00 26.62 1174 SER A C 1
ATOM 9089 O O . SER A 1 1174 ? -23.210 -53.816 -44.072 1.00 26.62 1174 SER A O 1
ATOM 9091 N N . GLY A 1 1175 ? -23.544 -52.224 -45.561 1.00 24.48 1175 GLY A N 1
ATOM 9092 C CA . GLY A 1 1175 ? -23.283 -51.321 -46.694 1.00 24.48 1175 GLY A CA 1
ATOM 9093 C C . GLY A 1 1175 ? -24.250 -50.120 -46.751 1.00 24.48 1175 GLY A C 1
ATOM 9094 O O . GLY A 1 1175 ? -24.846 -49.757 -45.744 1.00 24.48 1175 GLY A O 1
ATOM 9095 N N . MET A 1 1176 ? -24.353 -49.488 -47.925 1.00 26.58 1176 MET A N 1
ATOM 9096 C CA . MET A 1 1176 ? -25.187 -48.306 -48.228 1.00 26.58 1176 MET A CA 1
ATOM 9097 C C . MET A 1 1176 ? -26.651 -48.429 -47.751 1.00 26.58 1176 MET A C 1
ATOM 9099 O O . MET A 1 1176 ? -27.267 -49.460 -47.992 1.00 26.58 1176 MET A O 1
ATOM 9103 N N . ASP A 1 1177 ? -27.240 -47.366 -47.176 1.00 25.95 1177 ASP A N 1
ATOM 9104 C CA . ASP A 1 1177 ? -28.014 -46.395 -47.981 1.00 25.95 1177 ASP A CA 1
ATOM 9105 C C . ASP A 1 1177 ? -28.526 -45.145 -47.215 1.00 25.95 1177 ASP A C 1
ATOM 9107 O O . ASP A 1 1177 ? -28.496 -45.057 -45.987 1.00 25.95 1177 ASP A O 1
ATOM 9111 N N . ARG A 1 1178 ? -28.999 -44.152 -47.983 1.00 28.64 1178 ARG A N 1
ATOM 9112 C CA . ARG A 1 1178 ? -29.887 -43.025 -47.590 1.00 28.64 1178 ARG A CA 1
ATOM 9113 C C . ARG A 1 1178 ? -31.210 -43.192 -48.392 1.00 28.64 1178 ARG A C 1
ATOM 9115 O O . ARG A 1 1178 ? -31.133 -43.865 -49.416 1.00 28.64 1178 ARG A O 1
ATOM 9122 N N . PRO A 1 1179 ? -32.376 -42.560 -48.074 1.00 42.44 1179 PRO A N 1
ATOM 9123 C CA . PRO A 1 1179 ? -32.508 -41.254 -47.406 1.00 42.44 1179 PRO A CA 1
ATOM 9124 C C . PRO A 1 1179 ? -33.790 -41.033 -46.537 1.00 42.44 1179 PRO A C 1
ATOM 9126 O O . PRO A 1 1179 ? -34.541 -41.951 -46.250 1.00 42.44 1179 PRO A O 1
ATOM 9129 N N . GLN A 1 1180 ? -34.053 -39.751 -46.226 1.00 25.03 1180 GLN A N 1
ATOM 9130 C CA . GLN A 1 1180 ? -35.356 -39.115 -45.916 1.00 25.03 1180 GLN A CA 1
ATOM 9131 C C . GLN A 1 1180 ? -36.109 -39.437 -44.600 1.00 25.03 1180 GLN A C 1
ATOM 9133 O O . GLN A 1 1180 ? -36.673 -40.503 -44.413 1.00 25.03 1180 GLN A O 1
ATOM 9138 N N . GLY A 1 1181 ? -36.329 -38.371 -43.813 1.00 22.69 1181 GLY A N 1
ATOM 9139 C CA . GLY A 1 1181 ? -37.701 -37.947 -43.485 1.00 22.69 1181 GLY A CA 1
ATOM 9140 C C . GLY A 1 1181 ? -38.277 -38.257 -42.097 1.00 22.69 1181 GLY A C 1
ATOM 9141 O O . GLY A 1 1181 ? -39.092 -39.160 -41.983 1.00 22.69 1181 GLY A O 1
ATOM 9142 N N . CYS A 1 1182 ? -38.017 -37.399 -41.096 1.00 23.16 1182 CYS A N 1
ATOM 9143 C CA . CYS A 1 1182 ? -39.074 -36.539 -40.520 1.00 23.16 1182 CYS A CA 1
ATOM 9144 C C . CYS A 1 1182 ? -38.572 -35.512 -39.479 1.00 23.16 1182 CYS A C 1
ATOM 9146 O O . CYS A 1 1182 ? -37.578 -35.714 -38.788 1.00 23.16 1182 CYS A O 1
ATOM 9148 N N . ARG A 1 1183 ? -39.324 -34.411 -39.354 1.00 23.50 1183 ARG A N 1
ATOM 9149 C CA . ARG A 1 1183 ? -39.408 -33.506 -38.185 1.00 23.50 1183 ARG A CA 1
ATOM 9150 C C . ARG A 1 1183 ? -40.783 -33.747 -37.509 1.00 23.50 1183 ARG A C 1
ATOM 9152 O O . ARG A 1 1183 ? -41.641 -34.338 -38.164 1.00 23.50 1183 ARG A O 1
ATOM 9159 N N . PRO A 1 1184 ? -41.112 -33.102 -36.375 1.00 40.09 1184 PRO A N 1
ATOM 9160 C CA . PRO A 1 1184 ? -40.359 -32.978 -35.122 1.00 40.09 1184 PRO A CA 1
ATOM 9161 C C . PRO A 1 1184 ? -41.234 -33.377 -33.904 1.00 40.09 1184 PRO A C 1
ATOM 9163 O O . PRO A 1 1184 ? -42.455 -33.454 -34.013 1.00 40.09 1184 PRO A O 1
ATOM 9166 N N . SER A 1 1185 ? -40.658 -33.495 -32.705 1.00 23.97 1185 SER A N 1
ATOM 9167 C CA . SER A 1 1185 ? -41.449 -33.476 -31.462 1.00 23.97 1185 SER A CA 1
ATOM 9168 C C . SER A 1 1185 ? -40.685 -32.828 -30.312 1.00 23.97 1185 SER A C 1
ATOM 9170 O O . SER A 1 1185 ? -39.533 -33.171 -30.058 1.00 23.97 1185 SER A O 1
ATOM 9172 N N . LEU A 1 1186 ? -41.342 -31.895 -29.619 1.00 26.03 1186 LEU A N 1
ATOM 9173 C CA . LEU A 1 1186 ? -40.839 -31.290 -28.387 1.00 26.03 1186 LEU A CA 1
ATOM 9174 C C . LEU A 1 1186 ? -40.743 -32.334 -27.266 1.00 26.03 1186 LEU A C 1
ATOM 9176 O O . LEU A 1 1186 ? -41.615 -33.190 -27.140 1.00 26.03 1186 LEU A O 1
ATOM 9180 N N . GLY A 1 1187 ? -39.735 -32.189 -26.411 1.00 24.56 1187 GLY A N 1
ATOM 9181 C CA . GLY A 1 1187 ? -39.629 -32.884 -25.132 1.00 24.56 1187 GLY A CA 1
ATOM 9182 C C . GLY A 1 1187 ? -38.893 -31.984 -24.151 1.00 24.56 1187 GLY A C 1
ATOM 9183 O O . GLY A 1 1187 ? -37.678 -31.846 -24.243 1.00 24.56 1187 GLY A O 1
ATOM 9184 N N . ALA A 1 1188 ? -39.630 -31.318 -23.263 1.00 24.95 1188 ALA A N 1
ATOM 9185 C CA . ALA A 1 1188 ? -39.030 -30.545 -22.183 1.00 24.95 1188 ALA A CA 1
ATOM 9186 C C . ALA A 1 1188 ? -38.597 -31.493 -21.056 1.00 24.95 1188 ALA A C 1
ATOM 9188 O O . ALA A 1 1188 ? -39.352 -32.384 -20.671 1.00 24.95 1188 ALA A O 1
ATOM 9189 N N . GLY A 1 1189 ? -37.399 -31.279 -20.521 1.00 24.56 1189 GLY A N 1
ATOM 9190 C CA . GLY A 1 1189 ? -36.860 -32.013 -19.381 1.00 24.56 1189 GLY A CA 1
ATOM 9191 C C . GLY A 1 1189 ? -35.660 -31.249 -18.845 1.00 24.56 1189 GLY A C 1
ATOM 9192 O O . GLY A 1 1189 ? -34.684 -31.073 -19.566 1.00 24.56 1189 GLY A O 1
ATOM 9193 N N . ALA A 1 1190 ? -35.775 -30.731 -17.625 1.00 25.56 1190 ALA A N 1
ATOM 9194 C CA . ALA A 1 1190 ? -34.715 -29.969 -16.983 1.00 25.56 1190 ALA A CA 1
ATOM 9195 C C . ALA A 1 1190 ? -33.803 -30.894 -16.168 1.00 25.56 1190 ALA A C 1
ATOM 9197 O O . ALA A 1 1190 ? -34.305 -31.697 -15.382 1.00 25.56 1190 ALA A O 1
ATOM 9198 N N . CYS A 1 1191 ? -32.496 -30.720 -16.350 1.00 27.08 1191 CYS A N 1
ATOM 9199 C CA . CYS A 1 1191 ? -31.423 -30.943 -15.381 1.00 27.08 1191 CYS A CA 1
ATOM 9200 C C . CYS A 1 1191 ? -30.226 -30.103 -15.840 1.00 27.08 1191 CYS A C 1
ATOM 9202 O O . CYS A 1 1191 ? -29.908 -30.188 -17.048 1.00 27.08 1191 CYS A O 1
#

Nearest PDB structures (foldseek):
  1ofd-assembly2_B  TM=9.401E-01  e=1.442E-99  Synechocystis sp. PCC 6803
  1ofe-assembly2_B  TM=9.428E-01  e=1.839E-98  Synechocystis sp. PCC 6803
  6s6u-assembly1_A  TM=9.690E-01  e=6.495E-97  Azospirillum brasilense
  6s6s-assembly1_C  TM=9.661E-01  e=6.103E-96  Azospirillum brasilense
  1ea0-assembly2_B  TM=9.650E-01  e=5.899E-93  Azospirillum brasilense

Sequence (1191 aa):
MYSAAARASRQAARSVSRSSTLSRRSSAHTLTRSSRIAIPTATSALFRGRIPALFYSTERVLELRTGKKKEFQPRTVYDASHEKENCGVGLVASLKSVPTRKIVVDAIEMLERMSHRGGCGCDPMSGDGAGALFGMPDAFMRSKAKDSFGVELPALGEYAVSNVFFPHGNAQALVDCKTILERLAKERGLKVIGWRPVPVDNSMLGRDPLDSEPVTEQFFVTNTGSKKYDLRTFERELLRIRKMCEDEAAAMLGPESGFYINSLSSQTITYKGQLTPEQVIQYYLDLQDPAFISHMSLVHSRFSTNTFPSWERAQPIRMMCHNGEINTLRGNKNWMYSRGGIMASDYFGNSTQQLLPATSDNMSDSGNLDSVLELLSKASDRSLPECVMMMIPEAWQDNHNLTDSKKAFYEYNSCVMEPWDGPAMVAFTDGRYIGATLDRNGLRPSRFYVTKDDHVLLSSEIGVIPDLPDSEVKIKHRLEPGKMFLVDFETERIVPDDEIKEVIAAQKPYAEWVQNGLIDLEKWAASGDKQTGKIDFEQSNRRFNMFGYSSEKLEMLLLPMAVGGKEALGSMGNDAALAVLSEKPRQVNDYFKQLFAQVTNPPIDPIREEIVMSLVCPVGPERNLLSEPGPSHCERLNVRHPVLTLEEMNALKGKYIKPDGSVGFSTHVIDCTFPAGSGPDGMIHALERICDEAADAIQGEIGEKGVEGVILSDRLAGPDRMALPSLIAVGAVHQHLLRTKQRPKAAIFAEAGDCKEVHDYATIFGYGCDGVCPYVAYEALCKMNHDGLVEAKAKSEFTDDEIIANYRKAAAKGLLKVMSKMGISTLQSYKGAQVFEAVGLSDEIVDRCFTGTTTRIQGTDFEALYRDLERFHKAGYPDHESDSLLVQSDGQLHYRDGGEAHLNTPAGMVNLQIAARTNSREAYKEFSRITNEQNKKVTLRGQLKFKFDPSRSIPLDEVEPVSEIVKRFATGAMSLGSISQEAHETLAMAMNALGGRSNTGEGGEDPKRFLDNRRSSIKQVASGRFGVTSHYLANSDQIQIKMAQGAKPGEGGELPGFKVSEYIGKNRGTTPGVGLISPPPHHDIYSIEDLAQLIHDLKNAQPKGEVSVKLVSEVGVGVVAAGVTKVSFLVLHLNRSIHHIFHDISDICTFSNLYEGFSRSCNCQWPRWRNGSSGMDRPQGCRPSLGAGAC

pLDDT: mean 84.57, std 21.18, range [21.59, 98.75]